Protein AF-0000000079486843 (afdb_homodimer)

Organism: Varroa destructor (NCBI:txid109461)

Radius of gyration: 31.42 Å; Cα contacts (8 Å, |Δi|>4): 1545; chains: 2; bounding box: 77×93×77 Å

Solvent-accessible surface area (backbone atoms only — not comparable to full-atom values): 53222 Å² total; per-residue (Å²): 106,69,65,58,52,50,57,52,43,65,34,75,80,30,48,92,39,67,33,34,54,58,72,65,48,62,61,68,53,46,50,51,24,57,34,11,17,31,58,85,42,41,18,40,39,43,44,15,32,29,19,57,38,19,63,61,47,23,46,29,80,88,42,71,68,31,23,38,29,38,36,35,34,35,60,74,47,73,62,56,50,55,69,52,16,63,67,34,85,68,52,76,49,93,72,57,48,34,36,30,18,39,30,43,48,61,66,46,48,66,67,46,53,31,50,51,51,25,65,75,35,53,90,52,29,47,52,41,67,74,52,72,45,52,66,77,68,81,80,50,70,66,36,52,50,29,51,49,52,51,49,50,50,51,52,48,53,50,50,44,36,67,70,65,41,79,61,63,21,68,33,67,76,64,74,62,53,62,61,60,54,50,51,51,50,52,26,50,55,41,40,50,52,24,46,56,61,66,68,56,53,37,32,60,73,56,37,31,53,55,60,57,56,47,44,58,38,68,76,40,22,67,42,63,40,20,71,62,34,57,37,53,56,38,14,49,51,15,24,55,57,44,61,55,86,72,70,71,45,72,65,49,43,53,52,48,50,51,51,51,48,52,66,55,39,52,60,51,51,52,47,60,48,49,55,64,49,45,55,76,77,43,72,47,74,66,42,51,54,51,42,48,63,49,48,60,38,23,87,80,31,53,69,29,59,82,70,41,48,39,28,78,40,57,73,79,48,19,37,55,63,79,51,19,56,60,21,25,51,51,54,46,44,63,55,50,49,45,48,63,40,68,42,76,55,62,71,61,34,54,50,52,50,49,51,51,26,50,51,34,34,49,48,46,23,48,51,25,43,75,69,56,40,52,43,46,50,63,31,32,86,44,70,68,50,24,45,48,35,36,39,68,59,53,36,30,44,58,60,46,43,32,14,22,43,44,10,22,52,42,26,45,43,73,74,33,82,81,56,48,52,68,59,50,60,73,42,41,67,59,45,48,49,50,18,51,50,30,34,47,45,40,39,48,62,52,41,48,37,42,44,58,77,41,66,50,75,81,52,35,64,60,29,12,50,49,44,29,42,29,52,41,34,29,17,46,15,52,35,43,52,48,51,63,68,67,53,68,61,77,67,79,78,71,74,76,75,23,59,63,51,34,49,47,61,48,53,52,44,43,49,42,50,48,47,49,56,69,72,100,107,68,67,59,51,50,57,53,44,66,33,74,82,30,48,90,38,67,33,33,55,59,72,66,47,62,61,69,51,47,49,50,23,57,35,11,18,32,58,85,40,41,18,40,40,43,45,14,32,30,19,57,37,19,62,61,48,24,47,29,80,89,43,69,67,31,23,38,29,40,35,34,34,36,60,74,47,72,62,57,50,55,69,52,17,62,67,35,84,68,51,76,49,93,71,58,48,33,37,32,20,38,31,43,48,63,66,46,47,66,67,44,54,30,50,51,51,25,65,77,35,53,90,52,29,47,51,42,65,75,52,71,44,51,66,78,68,82,79,52,70,68,36,51,50,32,50,50,53,51,48,50,50,51,52,48,54,51,51,44,35,66,68,65,41,78,59,63,21,68,32,66,77,62,73,64,52,62,61,60,54,49,50,50,52,52,27,50,56,40,41,49,52,25,47,54,61,68,66,54,52,36,32,59,74,56,38,29,54,55,60,56,56,46,45,59,39,68,74,40,22,68,42,63,41,20,71,61,36,58,36,53,56,36,14,49,51,15,24,54,58,44,63,55,87,71,69,70,44,70,65,50,43,54,51,49,50,49,52,50,48,53,65,56,39,53,59,51,52,53,47,60,48,48,55,63,47,45,54,76,78,43,72,46,73,65,43,50,56,51,42,48,62,49,48,60,38,23,87,80,31,52,68,29,59,81,68,42,47,39,26,78,40,57,72,81,48,20,39,57,64,80,53,19,55,61,21,25,51,52,54,46,44,63,56,51,49,44,47,64,38,68,40,77,56,62,70,62,34,54,52,52,50,49,52,51,24,50,51,32,34,48,47,46,23,47,50,25,42,76,68,57,40,52,44,45,50,64,31,31,86,43,70,68,49,24,46,48,34,36,40,67,59,53,35,30,45,57,59,46,42,30,13,21,42,45,10,22,52,42,26,45,43,75,73,32,84,80,56,48,53,68,58,51,62,74,42,41,68,59,46,49,50,50,18,51,49,31,35,46,43,40,39,48,61,54,41,49,38,43,43,59,77,40,64,49,76,81,53,37,63,59,28,11,50,49,44,29,41,30,53,41,34,30,16,44,15,53,34,42,53,49,52,62,67,66,52,68,60,79,66,77,77,68,75,77,76,20,59,64,52,36,47,46,63,49,54,53,44,45,48,43,50,47,47,50,55,68,73,99

Foldseek 3Di:
DVVLLVLLCPQPVNDPFPQSVVSPPDVVLNVLQVQQKFDQDPCLLQQQQETQGHQCSQQHDPRPQKKKWKKWWAWPDPVVSCVRNVVPPQVPCVPRTRIIIGIGGNRQDQVSVQSSVCVVQVVTTRMDIDDMGHNDDDADPLLVVLVVVVVVVVVVVVVCCVVVPVPPPPPPCPVPPPLLVVLVVVLVVLVVLLVVLVLDDCSHVVCSNVNLVLLLDLVCLSRLVSLLSLLSVLLSLQLVLLQDDDAQDPVCLVVVLVVLLCVLQVVLVNVLSCLSCVCVVVVDPVCCVSSCQQAVQCVPAVVCRSVLNQLQDQRSNHHPNVSLSSSLSSVLCNVLNNLSRNVDDPVVSLVVLVVLLVVLLVVLLVVCLVVVQFLGLLLDSDPVSSRVCCRPLRSHNSNSSLLSSLSNVLSNVLPDPVDDLVVCVVCVVVLLVQLVVLQSCLSSVSSCSNSVVDDCNVPVNVSSNSSSVSSNSNSSSSSSVVSSSSSPSPDDPVPPDPPPPVVVVVVVVVCVVVVVVVVD/DVVLLVLLCPQPVNDPFVQSVVSPPDVVLNVLQVQQKFDQDPCLLQQQQETQGHQCSQQHDPRPQKKKWKKWWAWPDPVVSCVRNVVCVQVPCVPRTRIIIGIGGNRQDQVSVQSSVCVVQVVTTRMDIDDMGHNDDDADPLLVVLVVVVVVVVVVVVVCCVVVPVCVPPPPCPVPPPLLVVLVVVLVVLVVLLVVLVLDDCSHVVCSNVNLVLLLDLVCLSRLVSLLSLLSVLLSLQLVLLQDDDAQDPVCLVVVLVVLLCVLQVVLVNVVSCLSCVCVVVVGPVCCVSSCQQAVQCVPCVVCRSVLNQLQDQRSNHHPNVSLSSSLSSVLCNVLNNLSRNVDDPVVSLVVLVVLLVVLLVVLLVVCLVVVQFLGLLLDSDPVSSRVCCRPLRSHNSNSSLLSSLSNVLSNVLPDPVDDLVVCVVCVVVLLVQLVVLQSCLSSVSSCSNSVVDDCNVPVNVSSNSSSVSNNSNSSSSSSVVSSSSSPSPDPPVPDDPPPPVVVVVVVVVCVVVVVVVVD

Structure (mmCIF, N/CA/C/O backbone):
data_AF-0000000079486843-model_v1
#
loop_
_entity.id
_entity.type
_entity.pdbx_description
1 polymer 'Nose resistant-to-fluoxetine protein N-terminal domain-containing protein'
#
loop_
_atom_site.group_PDB
_atom_site.id
_atom_site.type_symbol
_atom_site.label_atom_id
_atom_site.label_alt_id
_atom_site.label_comp_id
_atom_site.label_asym_id
_atom_site.label_entity_id
_atom_site.label_seq_id
_atom_site.pdbx_PDB_ins_code
_atom_site.Cartn_x
_atom_site.Cartn_y
_atom_site.Cartn_z
_atom_site.occupancy
_atom_site.B_iso_or_equiv
_atom_site.auth_seq_id
_atom_site.auth_comp_id
_atom_site.auth_asym_id
_atom_site.auth_atom_id
_atom_site.pdbx_PDB_model_num
ATOM 1 N N . MET A 1 1 ? 6.613 -31.875 -23.078 1 78.44 1 MET A N 1
ATOM 2 C CA . MET A 1 1 ? 6.145 -30.828 -23.984 1 78.44 1 MET A CA 1
ATOM 3 C C . MET A 1 1 ? 5.715 -31.422 -25.328 1 78.44 1 MET A C 1
ATOM 5 O O . MET A 1 1 ? 4.629 -31.125 -25.812 1 78.44 1 MET A O 1
ATOM 9 N N . ASP A 1 2 ? 6.453 -32.312 -25.812 1 79.31 2 ASP A N 1
ATOM 10 C CA . ASP A 1 2 ? 6.156 -32.875 -27.125 1 79.31 2 ASP A CA 1
ATOM 11 C C . ASP A 1 2 ? 4.852 -33.688 -27.094 1 79.31 2 ASP A C 1
ATOM 13 O O . ASP A 1 2 ? 4.055 -33.594 -28.031 1 79.31 2 ASP A O 1
ATOM 17 N N . LEU A 1 3 ? 4.684 -34.281 -25.984 1 81.06 3 LEU A N 1
ATOM 18 C CA . LEU A 1 3 ? 3.455 -35.062 -25.859 1 81.06 3 LEU A CA 1
ATOM 19 C C . LEU A 1 3 ? 2.238 -34.156 -25.781 1 81.06 3 LEU A C 1
ATOM 21 O O . LEU A 1 3 ? 1.199 -34.438 -26.375 1 81.06 3 LEU A O 1
ATOM 25 N N . MET A 1 4 ? 2.422 -33.125 -25.094 1 84.44 4 MET A N 1
ATOM 26 C CA . MET A 1 4 ? 1.318 -32.156 -24.969 1 84.44 4 MET A CA 1
ATOM 27 C C . MET A 1 4 ? 1.021 -31.5 -26.312 1 84.44 4 MET A C 1
ATOM 29 O O . MET A 1 4 ? -0.142 -31.344 -26.688 1 84.44 4 MET A O 1
ATOM 33 N N . LEU A 1 5 ? 2.064 -31.156 -27.031 1 88.12 5 LEU A N 1
ATOM 34 C CA . LEU A 1 5 ? 1.895 -30.5 -28.328 1 88.12 5 LEU A CA 1
ATOM 35 C C . LEU A 1 5 ? 1.229 -31.438 -29.328 1 88.12 5 LEU A C 1
ATOM 37 O O . LEU A 1 5 ? 0.383 -31.016 -30.125 1 88.12 5 LEU A O 1
ATOM 41 N N . GLN A 1 6 ? 1.618 -32.719 -29.203 1 85.88 6 GLN A N 1
ATOM 42 C CA . GLN A 1 6 ? 1.009 -33.688 -30.094 1 85.88 6 GLN A CA 1
ATOM 43 C C . GLN A 1 6 ? -0.482 -33.844 -29.812 1 85.88 6 GLN A C 1
ATOM 45 O O . GLN A 1 6 ? -1.289 -33.969 -30.734 1 85.88 6 GLN A O 1
ATOM 50 N N . SER A 1 7 ? -0.785 -33.781 -28.562 1 87 7 SER A N 1
ATOM 51 C CA . SER A 1 7 ? -2.188 -33.906 -28.188 1 87 7 SER A CA 1
ATOM 52 C C . SER A 1 7 ? -2.99 -32.688 -28.656 1 87 7 SER A C 1
ATOM 54 O O . SER A 1 7 ? -4.141 -32.844 -29.062 1 87 7 SER A O 1
ATOM 56 N N . ILE A 1 8 ? -2.393 -31.578 -28.688 1 89.81 8 ILE A N 1
ATOM 57 C CA . ILE A 1 8 ? -3.061 -30.344 -29.078 1 89.81 8 ILE A CA 1
ATOM 58 C C . ILE A 1 8 ? -3.254 -30.328 -30.594 1 89.81 8 ILE A C 1
ATOM 60 O O . ILE A 1 8 ? -4.348 -30.031 -31.078 1 89.81 8 ILE A O 1
ATOM 64 N N . VAL A 1 9 ? -2.229 -30.688 -31.328 1 88.75 9 VAL A N 1
ATOM 65 C CA . VAL A 1 9 ? -2.254 -30.625 -32.781 1 88.75 9 VAL A CA 1
ATOM 66 C C . VAL A 1 9 ? -3.178 -31.719 -33.344 1 88.75 9 VAL A C 1
ATOM 68 O O . VAL A 1 9 ? -3.75 -31.562 -34.406 1 88.75 9 VAL A O 1
ATOM 71 N N . SER A 1 10 ? -3.404 -32.75 -32.562 1 87.5 10 SER A N 1
ATOM 72 C CA . SER A 1 10 ? -4.246 -33.875 -33 1 87.5 10 SER A CA 1
ATOM 73 C C . SER A 1 10 ? -5.727 -33.531 -32.812 1 87.5 10 SER A C 1
ATOM 75 O O . SER A 1 10 ? -6.59 -34.281 -33.312 1 87.5 10 SER A O 1
ATOM 77 N N . ASN A 1 11 ? -6.004 -32.5 -32.156 1 91.19 11 ASN A N 1
ATOM 78 C CA . ASN A 1 11 ? -7.395 -32.094 -32.031 1 91.19 11 ASN A CA 1
ATOM 79 C C . ASN A 1 11 ? -7.992 -31.766 -33.406 1 91.19 11 ASN A C 1
ATOM 81 O O . ASN A 1 11 ? -7.391 -31.031 -34.188 1 91.19 11 ASN A O 1
ATOM 85 N N . PRO A 1 12 ? -9.133 -32.188 -33.719 1 90.62 12 PRO A N 1
ATOM 86 C CA . PRO A 1 12 ? -9.742 -32.031 -35.062 1 90.62 12 PRO A CA 1
ATOM 87 C C . PRO A 1 12 ? -9.977 -30.562 -35.406 1 90.62 12 PRO A C 1
ATOM 89 O O . PRO A 1 12 ? -9.953 -30.203 -36.594 1 90.62 12 PRO A O 1
ATOM 92 N N . THR A 1 13 ? -10.203 -29.719 -34.438 1 91.56 13 THR A N 1
ATOM 93 C CA . THR A 1 13 ? -10.484 -28.312 -34.719 1 91.56 13 THR A CA 1
ATOM 94 C C . THR A 1 13 ? -9.211 -27.578 -35.094 1 91.56 13 THR A C 1
ATOM 96 O O . THR A 1 13 ? -9.273 -26.5 -35.688 1 91.56 13 THR A O 1
ATOM 99 N N . ILE A 1 14 ? -8.078 -28.094 -34.75 1 92.31 14 ILE A N 1
ATOM 100 C CA . ILE A 1 14 ? -6.801 -27.438 -35 1 92.31 14 ILE A CA 1
ATOM 101 C C . ILE A 1 14 ? -6.125 -28.047 -36.219 1 92.31 14 ILE A C 1
ATOM 103 O O . ILE A 1 14 ? -5.414 -27.375 -36.969 1 92.31 14 ILE A O 1
ATOM 107 N N . GLN A 1 15 ? -6.438 -29.297 -36.5 1 90.12 15 GLN A N 1
ATOM 108 C CA . GLN A 1 15 ? -5.77 -30.016 -37.594 1 90.12 15 GLN A CA 1
ATOM 109 C C . GLN A 1 15 ? -5.984 -29.328 -38.938 1 90.12 15 GLN A C 1
ATOM 111 O O . GLN A 1 15 ? -7.117 -29 -39.281 1 90.12 15 GLN A O 1
ATOM 116 N N . GLY A 1 16 ? -4.922 -29.094 -39.625 1 88.06 16 GLY A N 1
ATOM 117 C CA . GLY A 1 16 ? -4.996 -28.547 -40.969 1 88.06 16 GLY A CA 1
ATOM 118 C C . GLY A 1 16 ? -5.141 -27.031 -41 1 88.06 16 GLY A C 1
ATOM 119 O O . GLY A 1 16 ? -5.297 -26.438 -42.062 1 88.06 16 GLY A O 1
ATOM 120 N N . THR A 1 17 ? -5.18 -26.422 -39.875 1 92.19 17 THR A N 1
ATOM 121 C CA . THR A 1 17 ? -5.367 -24.984 -39.844 1 92.19 17 THR A CA 1
ATOM 122 C C . THR A 1 17 ? -4.027 -24.266 -39.656 1 92.19 17 THR A C 1
ATOM 124 O O . THR A 1 17 ? -2.984 -24.906 -39.531 1 92.19 17 THR A O 1
ATOM 127 N N . SER A 1 18 ? -4.062 -22.969 -39.781 1 93 18 SER A N 1
ATOM 128 C CA . SER A 1 18 ? -2.865 -22.156 -39.594 1 93 18 SER A CA 1
ATOM 129 C C . SER A 1 18 ? -2.344 -22.25 -38.156 1 93 18 SER A C 1
ATOM 131 O O . SER A 1 18 ? -1.143 -22.109 -37.906 1 93 18 SER A O 1
ATOM 133 N N . CYS A 1 19 ? -3.23 -22.562 -37.281 1 93.69 19 CYS A N 1
ATOM 134 C CA . CYS A 1 19 ? -2.834 -22.734 -35.875 1 93.69 19 CYS A CA 1
ATOM 135 C C . CYS A 1 19 ? -1.904 -23.938 -35.75 1 93.69 19 CYS A C 1
ATOM 137 O O . CYS A 1 19 ? -0.881 -23.859 -35.062 1 93.69 19 CYS A O 1
ATOM 139 N N . ALA A 1 20 ? -2.195 -25.016 -36.438 1 92.44 20 ALA A N 1
ATOM 140 C CA . ALA A 1 20 ? -1.364 -26.219 -36.406 1 92.44 20 ALA A CA 1
ATOM 141 C C . ALA A 1 20 ? 0.026 -25.938 -36.969 1 92.44 20 ALA A C 1
ATOM 143 O O . ALA A 1 20 ? 1.026 -26.422 -36.438 1 92.44 20 ALA A O 1
ATOM 144 N N . ARG A 1 21 ? 0.089 -25.141 -38.031 1 91.5 21 ARG A N 1
ATOM 145 C CA . ARG A 1 21 ? 1.363 -24.812 -38.656 1 91.5 21 ARG A CA 1
ATOM 146 C C . ARG A 1 21 ? 2.221 -23.953 -37.719 1 91.5 21 ARG A C 1
ATOM 148 O O . ARG A 1 21 ? 3.434 -24.156 -37.625 1 91.5 21 ARG A O 1
ATOM 155 N N . SER A 1 22 ? 1.57 -23.078 -37 1 91.62 22 SER A N 1
ATOM 156 C CA . SER A 1 22 ? 2.295 -22.203 -36.062 1 91.62 22 SER A CA 1
ATOM 157 C C . SER A 1 22 ? 2.795 -22.969 -34.844 1 91.62 22 SER A C 1
ATOM 159 O O . SER A 1 22 ? 3.879 -22.688 -34.344 1 91.62 22 SER A O 1
ATOM 161 N N . LEU A 1 23 ? 2.053 -23.922 -34.438 1 91.38 23 LEU A N 1
ATOM 162 C CA . LEU A 1 23 ? 2.42 -24.719 -33.281 1 91.38 23 LEU A CA 1
ATOM 163 C C . LEU A 1 23 ? 3.561 -25.688 -33.594 1 91.38 23 LEU A C 1
ATOM 165 O O . LEU A 1 23 ? 4.285 -26.125 -32.719 1 91.38 23 LEU A O 1
ATOM 169 N N . SER A 1 24 ? 3.693 -25.969 -34.938 1 85.94 24 SER A N 1
ATOM 170 C CA . SER A 1 24 ? 4.754 -26.875 -35.344 1 85.94 24 SER A CA 1
ATOM 171 C C . SER A 1 24 ? 5.98 -26.094 -35.812 1 85.94 24 SER A C 1
ATOM 173 O O . SER A 1 24 ? 7 -26.703 -36.188 1 85.94 24 SER A O 1
ATOM 175 N N . GLY A 1 25 ? 5.93 -24.828 -35.719 1 83.25 25 GLY A N 1
ATOM 176 C CA . GLY A 1 25 ? 7.016 -23.984 -36.219 1 83.25 25 GLY A CA 1
ATOM 177 C C . GLY A 1 25 ? 8.156 -23.859 -35.219 1 83.25 25 GLY A C 1
ATOM 178 O O . GLY A 1 25 ? 8.672 -24.859 -34.719 1 83.25 25 GLY A O 1
ATOM 179 N N . ASN A 1 26 ? 8.469 -22.719 -34.75 1 85.19 26 ASN A N 1
ATOM 180 C CA . ASN A 1 26 ? 9.586 -22.391 -33.875 1 85.19 26 ASN A CA 1
ATOM 181 C C . ASN A 1 26 ? 9.398 -23.031 -32.5 1 85.19 26 ASN A C 1
ATOM 183 O O . ASN A 1 26 ? 8.672 -22.5 -31.656 1 85.19 26 ASN A O 1
ATOM 187 N N . ARG A 1 27 ? 10.141 -24.031 -32.188 1 84.38 27 ARG A N 1
ATOM 188 C CA . ARG A 1 27 ? 9.992 -24.828 -30.984 1 84.38 27 ARG A CA 1
ATOM 189 C C . ARG A 1 27 ? 10.297 -24 -29.734 1 84.38 27 ARG A C 1
ATOM 191 O O . ARG A 1 27 ? 9.641 -24.172 -28.703 1 84.38 27 ARG A O 1
ATOM 198 N N . ASN A 1 28 ? 11.234 -23.141 -29.828 1 83.06 28 ASN A N 1
ATOM 199 C CA . ASN A 1 28 ? 11.586 -22.328 -28.688 1 83.06 28 ASN A CA 1
ATOM 200 C C . ASN A 1 28 ? 10.477 -21.328 -28.344 1 83.06 28 ASN A C 1
ATOM 202 O O . ASN A 1 28 ? 10.188 -21.109 -27.156 1 83.06 28 ASN A O 1
ATOM 206 N N . ASN A 1 29 ? 9.891 -20.828 -29.344 1 87.62 29 ASN A N 1
ATOM 207 C CA . ASN A 1 29 ? 8.797 -19.891 -29.125 1 87.62 29 ASN A CA 1
ATOM 208 C C . ASN A 1 29 ? 7.574 -20.578 -28.531 1 87.62 29 ASN A C 1
ATOM 210 O O . ASN A 1 29 ? 6.941 -20.031 -27.625 1 87.62 29 ASN A O 1
ATOM 214 N N . ILE A 1 30 ? 7.336 -21.766 -28.953 1 89.44 30 ILE A N 1
ATOM 215 C CA . ILE A 1 30 ? 6.184 -22.516 -28.469 1 89.44 30 ILE A CA 1
ATOM 216 C C . ILE A 1 30 ? 6.43 -22.969 -27.031 1 89.44 30 ILE A C 1
ATOM 218 O O . ILE A 1 30 ? 5.508 -22.984 -26.219 1 89.44 30 ILE A O 1
ATOM 222 N N . PHE A 1 31 ? 7.621 -23.328 -26.781 1 87.06 31 PHE A N 1
ATOM 223 C CA . PHE A 1 31 ? 7.965 -23.688 -25.406 1 87.06 31 PHE A CA 1
ATOM 224 C C . PHE A 1 31 ? 7.699 -22.531 -24.453 1 87.06 31 PHE A C 1
ATOM 226 O O . PHE A 1 31 ? 7.133 -22.719 -23.375 1 87.06 31 PHE A O 1
ATOM 233 N N . ARG A 1 32 ? 8.109 -21.359 -24.891 1 87.62 32 ARG A N 1
ATOM 234 C CA . ARG A 1 32 ? 7.91 -20.172 -24.047 1 87.62 32 ARG A CA 1
ATOM 235 C C . ARG A 1 32 ? 6.43 -19.859 -23.891 1 87.62 32 ARG A C 1
ATOM 237 O O . ARG A 1 32 ? 6.004 -19.375 -22.828 1 87.62 32 ARG A O 1
ATOM 244 N N . MET A 1 33 ? 5.699 -20.109 -24.938 1 91.5 33 MET A N 1
ATOM 245 C CA . MET A 1 33 ? 4.262 -19.891 -24.844 1 91.5 33 MET A CA 1
ATOM 246 C C . MET A 1 33 ? 3.625 -20.875 -23.859 1 91.5 33 MET A C 1
ATOM 248 O O . MET A 1 33 ? 2.768 -20.5 -23.062 1 91.5 33 MET A O 1
ATOM 252 N N . MET A 1 34 ? 4.109 -22.078 -23.922 1 90.5 34 MET A N 1
ATOM 253 C CA . MET A 1 34 ? 3.602 -23.094 -22.984 1 90.5 34 MET A CA 1
ATOM 254 C C . MET A 1 34 ? 4.035 -22.781 -21.562 1 90.5 34 MET A C 1
ATOM 256 O O . MET A 1 34 ? 3.268 -22.984 -20.609 1 90.5 34 MET A O 1
ATOM 260 N N . ASP A 1 35 ? 5.211 -22.297 -21.469 1 89.25 35 ASP A N 1
ATOM 261 C CA . ASP A 1 35 ? 5.727 -21.906 -20.172 1 89.25 35 ASP A CA 1
ATOM 262 C C . ASP A 1 35 ? 4.945 -20.719 -19.594 1 89.25 35 ASP A C 1
ATOM 264 O O . ASP A 1 35 ? 4.734 -20.641 -18.391 1 89.25 35 ASP A O 1
ATOM 268 N N . ALA A 1 36 ? 4.512 -19.875 -20.453 1 92 36 ALA A N 1
ATOM 269 C CA . ALA A 1 36 ? 3.789 -18.672 -20.031 1 92 36 ALA A CA 1
ATOM 270 C C . ALA A 1 36 ? 2.34 -19 -19.672 1 92 36 ALA A C 1
ATOM 272 O O . ALA A 1 36 ? 1.67 -18.219 -19 1 92 36 ALA A O 1
ATOM 273 N N . SER A 1 37 ? 1.865 -20.109 -20.172 1 93.75 37 SER A N 1
ATOM 274 C CA . SER A 1 37 ? 0.472 -20.469 -19.953 1 93.75 37 SER A CA 1
ATOM 275 C C . SER A 1 37 ? 0.259 -20.953 -18.516 1 93.75 37 SER A C 1
ATOM 277 O O . SER A 1 37 ? 1.18 -21.5 -17.891 1 93.75 37 SER A O 1
ATOM 279 N N . GLY A 1 38 ? -0.936 -20.672 -18.047 1 92.81 38 GLY A N 1
ATOM 280 C CA . GLY A 1 38 ? -1.295 -21.109 -16.703 1 92.81 38 GLY A CA 1
ATOM 281 C C . GLY A 1 38 ? -1.45 -22.609 -16.594 1 92.81 38 GLY A C 1
ATOM 282 O O . GLY A 1 38 ? -1.673 -23.297 -17.594 1 92.81 38 GLY A O 1
ATOM 283 N N . LYS A 1 39 ? -1.268 -23.062 -15.398 1 89.38 39 LYS A N 1
ATOM 284 C CA . LYS A 1 39 ? -1.466 -24.469 -15.023 1 89.38 39 LYS A CA 1
ATOM 285 C C . LYS A 1 39 ? -2.588 -24.609 -14 1 89.38 39 LYS A C 1
ATOM 287 O O . LYS A 1 39 ? -3.387 -23.688 -13.812 1 89.38 39 LYS A O 1
ATOM 292 N N . PHE A 1 40 ? -2.723 -25.844 -13.57 1 85.88 40 PHE A N 1
ATOM 293 C CA . PHE A 1 40 ? -3.709 -26.031 -12.516 1 85.88 40 PHE A CA 1
ATOM 294 C C . PHE A 1 40 ? -3.236 -25.391 -11.219 1 85.88 40 PHE A C 1
ATOM 296 O O . PHE A 1 40 ? -2.1 -25.609 -10.789 1 85.88 40 PHE A O 1
ATOM 303 N N . PRO A 1 41 ? -4.051 -24.562 -10.672 1 88.56 41 PRO A N 1
ATOM 304 C CA . PRO A 1 41 ? -3.6 -23.797 -9.5 1 88.56 41 PRO A CA 1
ATOM 305 C C . PRO A 1 41 ? -3.367 -24.688 -8.281 1 88.56 41 PRO A C 1
ATOM 307 O O . PRO A 1 41 ? -4.008 -25.734 -8.141 1 88.56 41 PRO A O 1
ATOM 310 N N . SER A 1 42 ? -2.406 -24.25 -7.473 1 89.5 42 SER A N 1
ATOM 311 C CA . SER A 1 42 ? -2.207 -24.891 -6.176 1 89.5 42 SER A CA 1
ATOM 312 C C . SER A 1 42 ? -3.225 -24.406 -5.152 1 89.5 42 SER A C 1
ATOM 314 O O . SER A 1 42 ? -3.586 -23.219 -5.148 1 89.5 42 SER A O 1
ATOM 316 N N . GLY A 1 43 ? -3.672 -25.25 -4.352 1 87.19 43 GLY A N 1
ATOM 317 C CA . GLY A 1 43 ? -4.656 -24.891 -3.342 1 87.19 43 GLY A CA 1
ATOM 318 C C . GLY A 1 43 ? -6.07 -24.812 -3.889 1 87.19 43 GLY A C 1
ATOM 319 O O . GLY A 1 43 ? -6.871 -24 -3.436 1 87.19 43 GLY A O 1
ATOM 320 N N . PHE A 1 44 ? -6.27 -25.594 -4.898 1 83 44 PHE A N 1
ATOM 321 C CA . PHE A 1 44 ? -7.586 -25.641 -5.523 1 83 44 PHE A CA 1
ATOM 322 C C . PHE A 1 44 ? -8.648 -26.094 -4.52 1 83 44 PHE A C 1
ATOM 324 O O . PHE A 1 44 ? -9.742 -25.531 -4.477 1 83 44 PHE A O 1
ATOM 331 N N . ALA A 1 45 ? -8.297 -26.953 -3.676 1 81.56 45 ALA A N 1
ATOM 332 C CA . ALA A 1 45 ? -9.227 -27.5 -2.691 1 81.56 45 ALA A CA 1
ATOM 333 C C . ALA A 1 45 ? -9.562 -26.469 -1.621 1 81.56 45 ALA A C 1
ATOM 335 O O . ALA A 1 45 ? -10.539 -26.625 -0.886 1 81.56 45 ALA A O 1
ATOM 336 N N . SER A 1 46 ? -8.727 -25.469 -1.557 1 81.19 46 SER A N 1
ATOM 337 C CA . SER A 1 46 ? -8.977 -24.438 -0.565 1 81.19 46 SER A CA 1
ATOM 338 C C . SER A 1 46 ? -9.664 -23.219 -1.195 1 81.19 46 SER A C 1
ATOM 340 O O . SER A 1 46 ? -9.922 -22.234 -0.518 1 81.19 46 SER A O 1
ATOM 342 N N . GLY A 1 47 ? -9.922 -23.281 -2.5 1 80.38 47 GLY A N 1
ATOM 343 C CA . GLY A 1 47 ? -10.688 -22.219 -3.127 1 80.38 47 GLY A CA 1
ATOM 344 C C . GLY A 1 47 ? -9.875 -21.375 -4.086 1 80.38 47 GLY A C 1
ATOM 345 O O . GLY A 1 47 ? -10.359 -20.375 -4.605 1 80.38 47 GLY A O 1
ATOM 346 N N . ASN A 1 48 ? -8.594 -21.703 -4.273 1 85.44 48 ASN A N 1
ATOM 347 C CA . ASN A 1 48 ? -7.824 -21.031 -5.312 1 85.44 48 ASN A CA 1
ATOM 348 C C . ASN A 1 48 ? -8.273 -21.453 -6.707 1 85.44 48 ASN A C 1
ATOM 350 O O . ASN A 1 48 ? -8.109 -22.625 -7.086 1 85.44 48 ASN A O 1
ATOM 354 N N . LEU A 1 49 ? -8.797 -20.5 -7.438 1 85.88 49 LEU A N 1
ATOM 355 C CA . LEU A 1 49 ? -9.461 -20.906 -8.672 1 85.88 49 LEU A CA 1
ATOM 356 C C . LEU A 1 49 ? -8.836 -20.219 -9.875 1 85.88 49 LEU A C 1
ATOM 358 O O . LEU A 1 49 ? -9.469 -20.109 -10.93 1 85.88 49 LEU A O 1
ATOM 362 N N . ALA A 1 50 ? -7.625 -19.812 -9.711 1 89 50 ALA A N 1
ATOM 363 C CA . ALA A 1 50 ? -7.066 -19.125 -10.867 1 89 50 ALA A CA 1
ATOM 364 C C . ALA A 1 50 ? -5.562 -19.375 -10.984 1 89 50 ALA A C 1
ATOM 366 O O . ALA A 1 50 ? -4.859 -19.438 -9.977 1 89 50 ALA A O 1
ATOM 367 N N . ASP A 1 51 ? -5.109 -19.625 -12.07 1 91.56 51 ASP A N 1
ATOM 368 C CA . ASP A 1 51 ? -3.715 -19.562 -12.492 1 91.56 51 ASP A CA 1
ATOM 369 C C . ASP A 1 51 ? -3.572 -18.812 -13.812 1 91.56 51 ASP A C 1
ATOM 371 O O . ASP A 1 51 ? -3.746 -19.391 -14.891 1 91.56 51 ASP A O 1
ATOM 375 N N . LEU A 1 52 ? -3.182 -17.625 -13.727 1 90.88 52 LEU A N 1
ATOM 376 C CA . LEU A 1 52 ? -3.203 -16.734 -14.883 1 90.88 52 LEU A CA 1
ATOM 377 C C . LEU A 1 52 ? -1.908 -16.859 -15.68 1 90.88 52 LEU A C 1
ATOM 379 O O . LEU A 1 52 ? -1.739 -16.172 -16.703 1 90.88 52 LEU A O 1
ATOM 383 N N . GLY A 1 53 ? -1.054 -17.719 -15.258 1 91.81 53 GLY A N 1
ATOM 384 C CA . GLY A 1 53 ? 0.207 -17.828 -15.977 1 91.81 53 GLY A CA 1
ATOM 385 C C . GLY A 1 53 ? 1.023 -16.562 -15.938 1 91.81 53 GLY A C 1
ATOM 386 O O . GLY A 1 53 ? 0.984 -15.812 -14.961 1 91.81 53 GLY A O 1
ATOM 387 N N . SER A 1 54 ? 1.882 -16.438 -16.938 1 90.31 54 SER A N 1
ATOM 388 C CA . SER A 1 54 ? 2.709 -15.242 -17.016 1 90.31 54 SER A CA 1
ATOM 389 C C . SER A 1 54 ? 2.262 -14.344 -18.156 1 90.31 54 SER A C 1
ATOM 391 O O . SER A 1 54 ? 2.695 -14.516 -19.297 1 90.31 54 SER A O 1
ATOM 393 N N . PHE A 1 55 ? 1.423 -13.359 -17.938 1 89.25 55 PHE A N 1
ATOM 394 C CA . PHE A 1 55 ? 0.869 -12.414 -18.906 1 89.25 55 PHE A CA 1
ATOM 395 C C . PHE A 1 55 ? 1.979 -11.617 -19.578 1 89.25 55 PHE A C 1
ATOM 397 O O . PHE A 1 55 ? 1.966 -11.43 -20.797 1 89.25 55 PHE A O 1
ATOM 404 N N . ASP A 1 56 ? 2.932 -11.219 -18.781 1 85.19 56 ASP A N 1
ATOM 405 C CA . ASP A 1 56 ? 4.012 -10.375 -19.297 1 85.19 56 ASP A CA 1
ATOM 406 C C . ASP A 1 56 ? 4.938 -11.172 -20.219 1 85.19 56 ASP A C 1
ATOM 408 O O . ASP A 1 56 ? 5.465 -10.625 -21.188 1 85.19 56 ASP A O 1
ATOM 412 N N . GLN A 1 57 ? 5.113 -12.398 -19.891 1 87.19 57 GLN A N 1
ATOM 413 C CA . GLN A 1 57 ? 5.93 -13.242 -20.766 1 87.19 57 GLN A CA 1
ATOM 414 C C . GLN A 1 57 ? 5.23 -13.508 -22.094 1 87.19 57 GLN A C 1
ATOM 416 O O . GLN A 1 57 ? 5.883 -13.57 -23.141 1 87.19 57 GLN A O 1
ATOM 421 N N . CYS A 1 58 ? 3.986 -13.633 -22 1 91.19 58 CYS A N 1
ATOM 422 C CA . CYS A 1 58 ? 3.223 -13.945 -23.203 1 91.19 58 CYS A CA 1
ATOM 423 C C . CYS A 1 58 ? 3.209 -12.773 -24.172 1 91.19 58 CYS A C 1
ATOM 425 O O . CYS A 1 58 ? 3.301 -12.961 -25.391 1 91.19 58 CYS A O 1
ATOM 427 N N . LEU A 1 59 ? 3.025 -11.617 -23.688 1 88.06 59 LEU A N 1
ATOM 428 C CA . LEU A 1 59 ? 2.834 -10.469 -24.562 1 88.06 59 LEU A CA 1
ATOM 429 C C . LEU A 1 59 ? 4.129 -9.672 -24.703 1 88.06 59 LEU A C 1
ATOM 431 O O . LEU A 1 59 ? 4.254 -8.844 -25.609 1 88.06 59 LEU A O 1
ATOM 435 N N . GLY A 1 60 ? 4.941 -9.984 -23.75 1 77.06 60 GLY A N 1
ATOM 436 C CA . GLY A 1 60 ? 6.199 -9.258 -23.797 1 77.06 60 GLY A CA 1
ATOM 437 C C . GLY A 1 60 ? 7.41 -10.164 -23.891 1 77.06 60 GLY A C 1
ATOM 438 O O . GLY A 1 60 ? 7.277 -11.391 -23.953 1 77.06 60 GLY A O 1
ATOM 439 N N . GLY A 1 61 ? 8.516 -9.688 -24.125 1 69.69 61 GLY A N 1
ATOM 440 C CA . GLY A 1 61 ? 9.766 -10.422 -24.141 1 69.69 61 GLY A CA 1
ATOM 441 C C . GLY A 1 61 ? 10.125 -10.961 -25.516 1 69.69 61 GLY A C 1
ATOM 442 O O . GLY A 1 61 ? 9.953 -10.273 -26.516 1 69.69 61 GLY A O 1
ATOM 443 N N . PRO A 1 62 ? 10.57 -12.203 -25.359 1 72.75 62 PRO A N 1
ATOM 444 C CA . PRO A 1 62 ? 11.086 -12.758 -26.625 1 72.75 62 PRO A CA 1
ATOM 445 C C . PRO A 1 62 ? 10 -13.461 -27.438 1 72.75 62 PRO A C 1
ATOM 447 O O . PRO A 1 62 ? 10.242 -13.844 -28.594 1 72.75 62 PRO A O 1
ATOM 450 N N . ILE A 1 63 ? 8.82 -13.594 -26.797 1 83.25 63 ILE A N 1
ATOM 451 C CA . ILE A 1 63 ? 7.754 -14.281 -27.531 1 83.25 63 ILE A CA 1
ATOM 452 C C . ILE A 1 63 ? 7.199 -13.367 -28.609 1 83.25 63 ILE A C 1
ATOM 454 O O . ILE A 1 63 ? 6.996 -12.172 -28.391 1 83.25 63 ILE A O 1
ATOM 458 N N . HIS A 1 64 ? 7.125 -13.953 -29.734 1 85.12 64 HIS A N 1
ATOM 459 C CA . HIS A 1 64 ? 6.582 -13.164 -30.844 1 85.12 64 HIS A CA 1
ATOM 460 C C . HIS A 1 64 ? 5.258 -13.742 -31.344 1 85.12 64 HIS A C 1
ATOM 462 O O . HIS A 1 64 ? 5.051 -14.961 -31.281 1 85.12 64 HIS A O 1
ATOM 468 N N . ASP A 1 65 ? 4.375 -12.969 -31.781 1 88.5 65 ASP A N 1
ATOM 469 C CA . ASP A 1 65 ? 3.117 -13.328 -32.438 1 88.5 65 ASP A CA 1
ATOM 470 C C . ASP A 1 65 ? 2.234 -14.164 -31.516 1 88.5 65 ASP A C 1
ATOM 472 O O . ASP A 1 65 ? 1.74 -15.219 -31.906 1 88.5 65 ASP A O 1
ATOM 476 N N . SER A 1 66 ? 2.189 -13.734 -30.281 1 92.5 66 SER A N 1
ATOM 477 C CA . SER A 1 66 ? 1.368 -14.445 -29.312 1 92.5 66 SER A CA 1
ATOM 478 C C . SER A 1 66 ? 0.238 -13.562 -28.797 1 92.5 66 SER A C 1
ATOM 480 O O . SER A 1 66 ? 0.28 -12.344 -28.938 1 92.5 66 SER A O 1
ATOM 482 N N . HIS A 1 67 ? -0.787 -14.164 -28.406 1 92.38 67 HIS A N 1
ATOM 483 C CA . HIS A 1 67 ? -1.844 -13.477 -27.672 1 92.38 67 HIS A CA 1
ATOM 484 C C . HIS A 1 67 ? -2.191 -14.203 -26.375 1 92.38 67 HIS A C 1
ATOM 486 O O . HIS A 1 67 ? -1.95 -15.406 -26.266 1 92.38 67 HIS A O 1
ATOM 492 N N . TYR A 1 68 ? -2.559 -13.469 -25.438 1 93.06 68 TYR A N 1
ATOM 493 C CA . TYR A 1 68 ? -2.943 -13.984 -24.125 1 93.06 68 TYR A CA 1
ATOM 494 C C . TYR A 1 68 ? -4.461 -14.062 -24 1 93.06 68 TYR A C 1
ATOM 496 O O . TYR A 1 68 ? -5.152 -13.047 -24.141 1 93.06 68 TYR A O 1
ATOM 504 N N . CYS A 1 69 ? -4.984 -15.258 -23.75 1 93.56 69 CYS A N 1
ATOM 505 C CA . CYS A 1 69 ? -6.422 -15.461 -23.594 1 93.56 69 CYS A CA 1
ATOM 506 C C . CYS A 1 69 ? -6.762 -15.984 -22.203 1 93.56 69 CYS A C 1
ATOM 508 O O . CYS A 1 69 ? -6.012 -16.781 -21.641 1 93.56 69 CYS A O 1
ATOM 510 N N . THR A 1 70 ? -7.844 -15.477 -21.688 1 91.88 70 THR A N 1
ATOM 511 C CA . THR A 1 70 ? -8.328 -15.977 -20.406 1 91.88 70 THR A CA 1
ATOM 512 C C . THR A 1 70 ? -9.398 -17.047 -20.609 1 91.88 70 THR A C 1
ATOM 514 O O . THR A 1 70 ? -10.461 -16.766 -21.156 1 91.88 70 THR A O 1
ATOM 517 N N . MET A 1 71 ? -9.078 -18.234 -20.203 1 93.19 71 MET A N 1
ATOM 518 C CA . MET A 1 71 ? -9.977 -19.375 -20.312 1 93.19 71 MET A CA 1
ATOM 519 C C . MET A 1 71 ? -10.797 -19.547 -19.031 1 93.19 71 MET A C 1
ATOM 521 O O . MET A 1 71 ? -10.25 -19.5 -17.938 1 93.19 71 MET A O 1
ATOM 525 N N . LEU A 1 72 ? -12.094 -19.672 -19.203 1 90.69 72 LEU A N 1
ATOM 526 C CA . LEU A 1 72 ? -13 -19.938 -18.094 1 90.69 72 LEU A CA 1
ATOM 527 C C . LEU A 1 72 ? -13.484 -21.375 -18.094 1 90.69 72 LEU A C 1
ATOM 529 O O . LEU A 1 72 ? -14.039 -21.844 -19.094 1 90.69 72 LEU A O 1
ATOM 533 N N . LEU A 1 73 ? -13.203 -22.078 -17.062 1 90.12 73 LEU A N 1
ATOM 534 C CA . LEU A 1 73 ? -13.688 -23.438 -16.891 1 90.12 73 LEU A CA 1
ATOM 535 C C . LEU A 1 73 ? -14.789 -23.516 -15.844 1 90.12 73 LEU A C 1
ATOM 537 O O . LEU A 1 73 ? -14.523 -23.391 -14.648 1 90.12 73 LEU A O 1
ATOM 541 N N . THR A 1 74 ? -15.953 -23.703 -16.297 1 87.12 74 THR A N 1
ATOM 542 C CA . THR A 1 74 ? -17.109 -23.812 -15.406 1 87.12 74 THR A CA 1
ATOM 543 C C . THR A 1 74 ? -17.406 -25.266 -15.07 1 87.12 74 THR A C 1
ATOM 545 O O . THR A 1 74 ? -17.531 -26.094 -15.969 1 87.12 74 THR A O 1
ATOM 548 N N . PRO A 1 75 ? -17.531 -25.594 -13.828 1 82.25 75 PRO A N 1
ATOM 549 C CA . PRO A 1 75 ? -17.812 -26.984 -13.461 1 82.25 75 PRO A CA 1
ATOM 550 C C . PRO A 1 75 ? -19.188 -27.453 -13.945 1 82.25 75 PRO A C 1
ATOM 552 O O . PRO A 1 75 ? -20.156 -26.688 -13.883 1 82.25 75 PRO A O 1
ATOM 555 N N . LYS A 1 76 ? -19.188 -28.688 -14.539 1 80.81 76 LYS A N 1
ATOM 556 C CA . LYS A 1 76 ? -20.438 -29.266 -15.031 1 80.81 76 LYS A CA 1
ATOM 557 C C . LYS A 1 76 ? -21.391 -29.609 -13.875 1 80.81 76 LYS A C 1
ATOM 559 O O . LYS A 1 76 ? -22.594 -29.406 -13.977 1 80.81 76 LYS A O 1
ATOM 564 N N . ASN A 1 77 ? -20.688 -30.172 -12.812 1 73.69 77 ASN A N 1
ATOM 565 C CA . ASN A 1 77 ? -21.469 -30.531 -11.633 1 73.69 77 ASN A CA 1
ATOM 566 C C . ASN A 1 77 ? -20.984 -29.781 -10.391 1 73.69 77 ASN A C 1
ATOM 568 O O . ASN A 1 77 ? -19.797 -29.766 -10.086 1 73.69 77 ASN A O 1
ATOM 572 N N . GLN A 1 78 ? -21.906 -29.078 -9.805 1 65.44 78 GLN A N 1
ATOM 573 C CA . GLN A 1 78 ? -21.594 -28.281 -8.625 1 65.44 78 GLN A CA 1
ATOM 574 C C . GLN A 1 78 ? -21.062 -29.156 -7.488 1 65.44 78 GLN A C 1
ATOM 576 O O . GLN A 1 78 ? -20.297 -28.703 -6.648 1 65.44 78 GLN A O 1
ATOM 581 N N . SER A 1 79 ? -21.438 -30.391 -7.559 1 63.75 79 SER A N 1
ATOM 582 C CA . SER A 1 79 ? -21.047 -31.281 -6.48 1 63.75 79 SER A CA 1
ATOM 583 C C . SER A 1 79 ? -19.562 -31.609 -6.543 1 63.75 79 SER A C 1
ATOM 585 O O . SER A 1 79 ? -18.953 -31.953 -5.527 1 63.75 79 SER A O 1
ATOM 587 N N . LEU A 1 80 ? -19.047 -31.5 -7.699 1 62.38 80 LEU A N 1
ATOM 588 C CA . LEU A 1 80 ? -17.625 -31.812 -7.871 1 62.38 80 LEU A CA 1
ATOM 589 C C . LEU A 1 80 ? -16.766 -30.891 -7.031 1 62.38 80 LEU A C 1
ATOM 591 O O . LEU A 1 80 ? -15.828 -31.328 -6.359 1 62.38 80 LEU A O 1
ATOM 595 N N . ILE A 1 81 ? -17.125 -29.641 -7.117 1 61.22 81 ILE A N 1
ATOM 596 C CA . ILE A 1 81 ? -16.297 -28.672 -6.422 1 61.22 81 ILE A CA 1
ATOM 597 C C . ILE A 1 81 ? -16.516 -28.781 -4.914 1 61.22 81 ILE A C 1
ATOM 599 O O . ILE A 1 81 ? -15.586 -28.609 -4.125 1 61.22 81 ILE A O 1
ATOM 603 N N . ARG A 1 82 ? -17.719 -29.094 -4.535 1 60.69 82 ARG A N 1
ATOM 604 C CA . ARG A 1 82 ? -18.016 -29.266 -3.117 1 60.69 82 ARG A CA 1
ATOM 605 C C . ARG A 1 82 ? -17.188 -30.375 -2.5 1 60.69 82 ARG A C 1
ATOM 607 O O . ARG A 1 82 ? -16.781 -30.281 -1.339 1 60.69 82 ARG A O 1
ATOM 614 N N . ASN A 1 83 ? -16.953 -31.359 -3.309 1 59.12 83 ASN A N 1
ATOM 615 C CA . ASN A 1 83 ? -16.188 -32.5 -2.797 1 59.12 83 ASN A CA 1
ATOM 616 C C . ASN A 1 83 ? -14.688 -32.188 -2.744 1 59.12 83 ASN A C 1
ATOM 618 O O . ASN A 1 83 ? -13.969 -32.719 -1.897 1 59.12 83 ASN A O 1
ATOM 622 N N . ILE A 1 84 ? -14.375 -31.453 -3.723 1 58.94 84 ILE A N 1
ATOM 623 C CA . ILE A 1 84 ? -12.945 -31.172 -3.793 1 58.94 84 ILE A CA 1
ATOM 624 C C . ILE A 1 84 ? -12.602 -30 -2.867 1 58.94 84 ILE A C 1
ATOM 626 O O . ILE A 1 84 ? -11.586 -30.031 -2.172 1 58.94 84 ILE A O 1
ATOM 630 N N . ALA A 1 85 ? -13.453 -28.969 -2.92 1 56.34 85 ALA A N 1
ATOM 631 C CA . ALA A 1 85 ? -13.133 -27.75 -2.197 1 56.34 85 ALA A CA 1
ATOM 632 C C . ALA A 1 85 ? -13.742 -27.766 -0.796 1 56.34 85 ALA A C 1
ATOM 634 O O . ALA A 1 85 ? -14.961 -27.797 -0.641 1 56.34 85 ALA A O 1
ATOM 635 N N . THR A 1 86 ? -13.141 -28.438 0.088 1 51.16 86 THR A N 1
ATOM 636 C CA . THR A 1 86 ? -13.664 -28.609 1.438 1 51.16 86 THR A CA 1
ATOM 637 C C . THR A 1 86 ? -13.938 -27.266 2.098 1 51.16 86 THR A C 1
ATOM 639 O O . THR A 1 86 ? -14.742 -27.172 3.021 1 51.16 86 THR A O 1
ATOM 642 N N . TYR A 1 87 ? -13.047 -26.391 2.021 1 48.94 87 TYR A N 1
ATOM 643 C CA . TYR A 1 87 ? -13.234 -25.219 2.873 1 48.94 87 TYR A CA 1
ATOM 644 C C . TYR A 1 87 ? -14.367 -24.344 2.354 1 48.94 87 TYR A C 1
ATOM 646 O O . TYR A 1 87 ? -14.461 -23.172 2.695 1 48.94 87 TYR A O 1
ATOM 654 N N . THR A 1 88 ? -15.203 -24.938 1.399 1 47.22 88 THR A N 1
ATOM 655 C CA . THR A 1 88 ? -16.203 -24.375 0.499 1 47.22 88 THR A CA 1
ATOM 656 C C . THR A 1 88 ? -17.312 -23.688 1.287 1 47.22 88 THR A C 1
ATOM 658 O O . THR A 1 88 ? -18.172 -23.016 0.707 1 47.22 88 THR A O 1
ATOM 661 N N . HIS A 1 89 ? -17.516 -24.188 2.463 1 46.66 89 HIS A N 1
ATOM 662 C CA . HIS A 1 89 ? -18.812 -23.656 2.855 1 46.66 89 HIS A CA 1
ATOM 663 C C . HIS A 1 89 ? -18.859 -22.141 2.705 1 46.66 89 HIS A C 1
ATOM 665 O O . HIS A 1 89 ? -19.938 -21.547 2.662 1 46.66 89 HIS A O 1
ATOM 671 N N . GLN A 1 90 ? -17.719 -21.625 2.754 1 49.38 90 GLN A N 1
ATOM 672 C CA . GLN A 1 90 ? -17.875 -20.188 2.822 1 49.38 90 GLN A CA 1
ATOM 673 C C . GLN A 1 90 ? -17.609 -19.531 1.464 1 49.38 90 GLN A C 1
ATOM 675 O O . GLN A 1 90 ? -17.906 -18.344 1.27 1 49.38 90 GLN A O 1
ATOM 680 N N . VAL A 1 91 ? -16.969 -20.266 0.548 1 48.06 91 VAL A N 1
ATOM 681 C CA . VAL A 1 91 ? -16.781 -19.672 -0.77 1 48.06 91 VAL A CA 1
ATOM 682 C C . VAL A 1 91 ? -18.047 -19.875 -1.613 1 48.06 91 VAL A C 1
ATOM 684 O O . VAL A 1 91 ? -18.484 -21.016 -1.81 1 48.06 91 VAL A O 1
ATOM 687 N N . ASP A 1 92 ? -18.922 -19.047 -1.611 1 47.59 92 ASP A N 1
ATOM 688 C CA . ASP A 1 92 ? -20.062 -19.188 -2.52 1 47.59 92 ASP A CA 1
ATOM 689 C C . ASP A 1 92 ? -19.594 -19.562 -3.924 1 47.59 92 ASP A C 1
ATOM 691 O O . ASP A 1 92 ? -19.234 -18.688 -4.723 1 47.59 92 ASP A O 1
ATOM 695 N N . PHE A 1 93 ? -19.297 -20.812 -4.09 1 46.03 93 PHE A N 1
ATOM 696 C CA . PHE A 1 93 ? -18.859 -21.375 -5.355 1 46.03 93 PHE A CA 1
ATOM 697 C C . PHE A 1 93 ? -19.938 -21.25 -6.418 1 46.03 93 PHE A C 1
ATOM 699 O O . PHE A 1 93 ? -19.719 -21.578 -7.582 1 46.03 93 PHE A O 1
ATOM 706 N N . ASN A 1 94 ? -21.109 -21.125 -6.062 1 48.53 94 ASN A N 1
ATOM 707 C CA . ASN A 1 94 ? -22.094 -21.094 -7.141 1 48.53 94 ASN A CA 1
ATOM 708 C C . ASN A 1 94 ? -21.594 -20.266 -8.32 1 48.53 94 ASN A C 1
ATOM 710 O O . ASN A 1 94 ? -22.062 -20.453 -9.445 1 48.53 94 ASN A O 1
ATOM 714 N N . VAL A 1 95 ? -20.562 -19.516 -8.086 1 54.53 95 VAL A N 1
ATOM 715 C CA . VAL A 1 95 ? -20.156 -18.688 -9.211 1 54.53 95 VAL A CA 1
ATOM 716 C C . VAL A 1 95 ? -18.641 -18.828 -9.445 1 54.53 95 VAL A C 1
ATOM 718 O O . VAL A 1 95 ? -18.062 -18.078 -10.219 1 54.53 95 VAL A O 1
ATOM 721 N N . ALA A 1 96 ? -18.172 -20.062 -9.016 1 64.12 96 ALA A N 1
ATOM 722 C CA . ALA A 1 96 ? -16.719 -20.047 -9.023 1 64.12 96 ALA A CA 1
ATOM 723 C C . ALA A 1 96 ? -16.172 -20.672 -10.305 1 64.12 96 ALA A C 1
ATOM 725 O O . ALA A 1 96 ? -16.562 -21.781 -10.688 1 64.12 96 ALA A O 1
ATOM 726 N N . GLN A 1 97 ? -15.758 -19.984 -11.227 1 79.56 97 GLN A N 1
ATOM 727 C CA . GLN A 1 97 ? -15.078 -20.375 -12.453 1 79.56 97 GLN A CA 1
ATOM 728 C C . GLN A 1 97 ? -13.562 -20.406 -12.258 1 79.56 97 GLN A C 1
ATOM 730 O O . GLN A 1 97 ? -13.016 -19.609 -11.492 1 79.56 97 GLN A O 1
ATOM 735 N N . LEU A 1 98 ? -13.125 -21.562 -12.789 1 86.31 98 LEU A N 1
ATOM 736 C CA . LEU A 1 98 ? -11.672 -21.641 -12.812 1 86.31 98 LEU A CA 1
ATOM 737 C C . LEU A 1 98 ? -11.094 -20.797 -13.938 1 86.31 98 LEU A C 1
ATOM 739 O O . LEU A 1 98 ? -11.531 -20.906 -15.086 1 86.31 98 LEU A O 1
ATOM 743 N N . LEU A 1 99 ? -10.219 -19.953 -13.617 1 90.31 99 LEU A N 1
ATOM 744 C CA . LEU A 1 99 ? -9.586 -19.062 -14.594 1 90.31 99 LEU A CA 1
ATOM 745 C C . LEU A 1 99 ? -8.18 -19.547 -14.93 1 90.31 99 LEU A C 1
ATOM 747 O O . LEU A 1 99 ? -7.355 -19.75 -14.039 1 90.31 99 LEU A O 1
ATOM 751 N N . ILE A 1 100 ? -7.945 -19.734 -16.172 1 93.25 100 ILE A N 1
ATOM 752 C CA . ILE A 1 100 ? -6.625 -20.156 -16.625 1 93.25 100 ILE A CA 1
ATOM 753 C C . ILE A 1 100 ? -6.141 -19.219 -17.734 1 93.25 100 ILE A C 1
ATOM 755 O O . ILE A 1 100 ? -6.875 -18.953 -18.688 1 93.25 100 ILE A O 1
ATOM 759 N N . GLY A 1 101 ? -4.949 -18.688 -17.547 1 94.25 101 GLY A N 1
ATOM 760 C CA . GLY A 1 101 ? -4.34 -17.906 -18.609 1 94.25 101 GLY A CA 1
ATOM 761 C C . GLY A 1 101 ? -3.678 -18.766 -19.672 1 94.25 101 GLY A C 1
ATOM 762 O O . GLY A 1 101 ? -2.938 -19.688 -19.359 1 94.25 101 GLY A O 1
ATOM 763 N N . VAL A 1 102 ? -3.975 -18.453 -20.969 1 95.38 102 VAL A N 1
ATOM 764 C CA . VAL A 1 102 ? -3.441 -19.25 -22.078 1 95.38 102 VAL A CA 1
ATOM 765 C C . VAL A 1 102 ? -2.672 -18.344 -23.031 1 95.38 102 VAL A C 1
ATOM 767 O O . VAL A 1 102 ? -3.191 -17.312 -23.484 1 95.38 102 VAL A O 1
ATOM 770 N N . CYS A 1 103 ? -1.472 -18.719 -23.234 1 95.12 103 CYS A N 1
ATOM 771 C CA . CYS A 1 103 ? -0.647 -18.047 -24.219 1 95.12 103 CYS A CA 1
ATOM 772 C C . CYS A 1 103 ? -0.532 -18.875 -25.5 1 95.12 103 CYS A C 1
ATOM 774 O O . CYS A 1 103 ? -0.032 -20 -25.453 1 95.12 103 CYS A O 1
ATOM 776 N N . ALA A 1 104 ? -1.053 -18.375 -26.609 1 94.62 104 ALA A N 1
ATOM 777 C CA . ALA A 1 104 ? -1.064 -19.109 -27.875 1 94.62 104 ALA A CA 1
ATOM 778 C C . ALA A 1 104 ? -0.719 -18.172 -29.047 1 94.62 104 ALA A C 1
ATOM 780 O O . ALA A 1 104 ? -0.727 -16.953 -28.891 1 94.62 104 ALA A O 1
ATOM 781 N N . PRO A 1 105 ? -0.341 -18.812 -30.141 1 93.56 105 PRO A N 1
ATOM 782 C CA . PRO A 1 105 ? -0.087 -18 -31.328 1 93.56 105 PRO A CA 1
ATOM 783 C C . PRO A 1 105 ? -1.32 -17.234 -31.781 1 93.56 105 PRO A C 1
ATOM 785 O O . PRO A 1 105 ? -2.449 -17.688 -31.609 1 93.56 105 PRO A O 1
ATOM 788 N N . THR A 1 106 ? -1.053 -16.094 -32.344 1 92.44 106 THR A N 1
ATOM 789 C CA . THR A 1 106 ? -2.135 -15.227 -32.781 1 92.44 106 THR A CA 1
ATOM 790 C C . THR A 1 106 ? -2.994 -15.922 -33.844 1 92.44 106 THR A C 1
ATOM 792 O O . THR A 1 106 ? -4.168 -15.586 -34 1 92.44 106 THR A O 1
ATOM 795 N N . GLU A 1 107 ? -2.455 -16.922 -34.531 1 93.31 107 GLU A N 1
ATOM 796 C CA . GLU A 1 107 ? -3.178 -17.656 -35.562 1 93.31 107 GLU A CA 1
ATOM 797 C C . GLU A 1 107 ? -4.223 -18.578 -34.969 1 93.31 107 GLU A C 1
ATOM 799 O O . GLU A 1 107 ? -5.129 -19.047 -35.656 1 93.31 107 GLU A O 1
ATOM 804 N N . CYS A 1 108 ? -4.027 -18.875 -33.75 1 94.38 108 CYS A N 1
ATOM 805 C CA . CYS A 1 108 ? -4.996 -19.734 -33.094 1 94.38 108 CYS A CA 1
ATOM 806 C C . CYS A 1 108 ? -6.199 -18.938 -32.594 1 94.38 108 CYS A C 1
ATOM 808 O O . CYS A 1 108 ? -6.102 -18.172 -31.641 1 94.38 108 CYS A O 1
ATOM 810 N N . GLN A 1 109 ? -7.281 -19.188 -33.125 1 93.19 109 GLN A N 1
ATOM 811 C CA . GLN A 1 109 ? -8.5 -18.469 -32.781 1 93.19 109 GLN A CA 1
ATOM 812 C C . GLN A 1 109 ? -9.055 -18.922 -31.422 1 93.19 109 GLN A C 1
ATOM 814 O O . GLN A 1 109 ? -8.797 -20.047 -31 1 93.19 109 GLN A O 1
ATOM 819 N N . PRO A 1 110 ? -9.82 -18.094 -30.781 1 94.25 110 PRO A N 1
ATOM 820 C CA . PRO A 1 110 ? -10.383 -18.438 -29.469 1 94.25 110 PRO A CA 1
ATOM 821 C C . PRO A 1 110 ? -11.211 -19.719 -29.484 1 94.25 110 PRO A C 1
ATOM 823 O O . PRO A 1 110 ? -11.188 -20.484 -28.516 1 94.25 110 PRO A O 1
ATOM 826 N N . GLU A 1 111 ? -11.867 -19.969 -30.594 1 93.81 111 GLU A N 1
ATOM 827 C CA . GLU A 1 111 ? -12.695 -21.172 -30.672 1 93.81 111 GLU A CA 1
ATOM 828 C C . GLU A 1 111 ? -11.836 -22.438 -30.703 1 93.81 111 GLU A C 1
ATOM 830 O O . GLU A 1 111 ? -12.227 -23.469 -30.156 1 93.81 111 GLU A O 1
ATOM 835 N N . GLN A 1 112 ? -10.758 -22.328 -31.281 1 94.62 112 GLN A N 1
ATOM 836 C CA . GLN A 1 112 ? -9.844 -23.469 -31.328 1 94.62 112 GLN A CA 1
ATOM 837 C C . GLN A 1 112 ? -9.25 -23.75 -29.953 1 94.62 112 GLN A C 1
ATOM 839 O O . GLN A 1 112 ? -9.141 -24.906 -29.547 1 94.62 112 GLN A O 1
ATOM 844 N N . LEU A 1 113 ? -8.922 -22.688 -29.297 1 94.75 113 LEU A N 1
ATOM 845 C CA . LEU A 1 113 ? -8.406 -22.844 -27.938 1 94.75 113 LEU A CA 1
ATOM 846 C C . LEU A 1 113 ? -9.461 -23.422 -27.016 1 94.75 113 LEU A C 1
ATOM 848 O O . LEU A 1 113 ? -9.156 -24.297 -26.203 1 94.75 113 LEU A O 1
ATOM 852 N N . ARG A 1 114 ? -10.641 -22.906 -27.172 1 95.06 114 ARG A N 1
ATOM 853 C CA . ARG A 1 114 ? -11.75 -23.438 -26.391 1 95.06 114 ARG A CA 1
ATOM 854 C C . ARG A 1 114 ? -11.914 -24.938 -26.625 1 95.06 114 ARG A C 1
ATOM 856 O O . ARG A 1 114 ? -12.094 -25.703 -25.672 1 95.06 114 ARG A O 1
ATOM 863 N N . ALA A 1 115 ? -11.805 -25.375 -27.844 1 94.19 115 ALA A N 1
ATOM 864 C CA . ALA A 1 115 ? -11.992 -26.781 -28.188 1 94.19 115 ALA A CA 1
ATOM 865 C C . ALA A 1 115 ? -10.914 -27.656 -27.562 1 94.19 115 ALA A C 1
ATOM 867 O O . ALA A 1 115 ? -11.188 -28.766 -27.109 1 94.19 115 ALA A O 1
ATOM 868 N N . VAL A 1 116 ? -9.734 -27.188 -27.516 1 93.12 116 VAL A N 1
ATOM 869 C CA . VAL A 1 116 ? -8.625 -27.922 -26.938 1 93.12 116 VAL A CA 1
ATOM 870 C C . VAL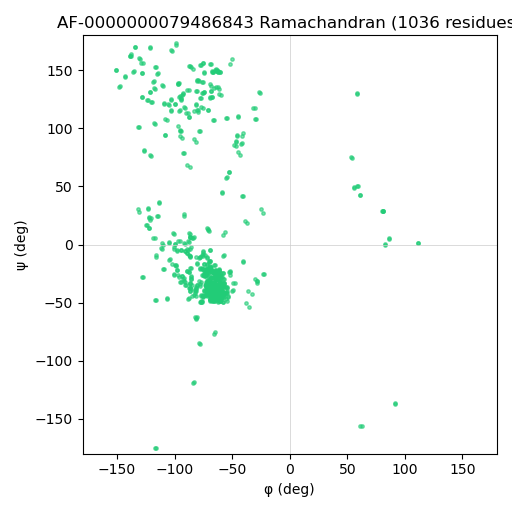 A 1 116 ? -8.867 -28.125 -25.438 1 93.12 116 VAL A C 1
ATOM 872 O O . VAL A 1 116 ? -8.742 -29.25 -24.938 1 93.12 116 VAL A O 1
ATOM 875 N N . TYR A 1 117 ? -9.219 -27.094 -24.75 1 93.56 117 TYR A N 1
ATOM 876 C CA . TYR A 1 117 ? -9.438 -27.172 -23.312 1 93.56 117 TYR A CA 1
ATOM 877 C C . TYR A 1 117 ? -10.711 -27.953 -23 1 93.56 117 TYR A C 1
ATOM 879 O O . TYR A 1 117 ? -10.781 -28.656 -21.984 1 93.56 117 TYR A O 1
ATOM 887 N N . GLN A 1 118 ? -11.672 -27.828 -23.875 1 93.62 118 GLN A N 1
ATOM 888 C CA . GLN A 1 118 ? -12.891 -28.609 -23.672 1 93.62 118 GLN A CA 1
ATOM 889 C C . GLN A 1 118 ? -12.625 -30.094 -23.781 1 93.62 118 GLN A C 1
ATOM 891 O O . GLN A 1 118 ? -13.148 -30.891 -22.984 1 93.62 118 GLN A O 1
ATOM 896 N N . THR A 1 119 ? -11.789 -30.469 -24.688 1 91.12 119 THR A N 1
ATOM 897 C CA . THR A 1 119 ? -11.453 -31.875 -24.859 1 91.12 119 THR A CA 1
ATOM 898 C C . THR A 1 119 ? -10.617 -32.375 -23.672 1 91.12 119 THR A C 1
ATOM 900 O O . THR A 1 119 ? -10.812 -33.5 -23.203 1 91.12 119 THR A O 1
ATOM 903 N N . ALA A 1 120 ? -9.719 -31.578 -23.203 1 87.69 120 ALA A N 1
ATOM 904 C CA . ALA A 1 120 ? -8.82 -31.969 -22.125 1 87.69 120 ALA A CA 1
ATOM 905 C C . ALA A 1 120 ? -9.57 -32.125 -20.797 1 87.69 120 ALA A C 1
ATOM 907 O O . ALA A 1 120 ? -9.25 -32.969 -19.984 1 87.69 120 ALA A O 1
ATOM 908 N N . PHE A 1 121 ? -10.648 -31.281 -20.594 1 86.88 121 PHE A N 1
ATOM 909 C CA . PHE A 1 121 ? -11.336 -31.266 -19.312 1 86.88 121 PHE A CA 1
ATOM 910 C C . PHE A 1 121 ? -12.805 -31.625 -19.469 1 86.88 121 PHE A C 1
ATOM 912 O O . PHE A 1 121 ? -13.633 -31.297 -18.625 1 86.88 121 PHE A O 1
ATOM 919 N N . ASP A 1 122 ? -13.195 -32.281 -20.453 1 86.69 122 ASP A N 1
ATOM 920 C CA . ASP A 1 122 ? -14.578 -32.531 -20.844 1 86.69 122 ASP A CA 1
ATOM 921 C C . ASP A 1 122 ? -15.352 -33.219 -19.734 1 86.69 122 ASP A C 1
ATOM 923 O O . ASP A 1 122 ? -16.547 -33 -19.562 1 86.69 122 ASP A O 1
ATOM 927 N N . ASP A 1 123 ? -14.766 -33.969 -18.938 1 83.81 123 ASP A N 1
ATOM 928 C CA . ASP A 1 123 ? -15.453 -34.75 -17.906 1 83.81 123 ASP A CA 1
ATOM 929 C C . ASP A 1 123 ? -15.875 -33.875 -16.734 1 83.81 123 ASP A C 1
ATOM 931 O O . ASP A 1 123 ? -16.844 -34.156 -16.047 1 83.81 123 ASP A O 1
ATOM 935 N N . TRP A 1 124 ? -15.234 -32.75 -16.609 1 82.19 124 TRP A N 1
ATOM 936 C CA . TRP A 1 124 ? -15.414 -32.062 -15.344 1 82.19 124 TRP A CA 1
ATOM 937 C C . TRP A 1 124 ? -15.828 -30.609 -15.578 1 82.19 124 TRP A C 1
ATOM 939 O O . TRP A 1 124 ? -16.5 -30 -14.742 1 82.19 124 TRP A O 1
ATOM 949 N N . PHE A 1 125 ? -15.391 -30.031 -16.766 1 88 125 PHE A N 1
ATOM 950 C CA . PHE A 1 125 ? -15.57 -28.594 -16.922 1 88 125 PHE A CA 1
ATOM 951 C C . PHE A 1 125 ? -16.109 -28.266 -18.312 1 88 125 PHE A C 1
ATOM 953 O O . PHE A 1 125 ? -15.914 -29.031 -19.25 1 88 125 PHE A O 1
ATOM 960 N N . ASN A 1 126 ? -16.906 -27.156 -18.391 1 90.94 126 ASN A N 1
ATOM 961 C CA . ASN A 1 126 ? -17.219 -26.484 -19.656 1 90.94 126 ASN A CA 1
ATOM 962 C C . ASN A 1 126 ? -16.281 -25.297 -19.906 1 90.94 126 ASN A C 1
ATOM 964 O O . ASN A 1 126 ? -16.141 -24.422 -19.047 1 90.94 126 ASN A O 1
ATOM 968 N N . ALA A 1 127 ? -15.695 -25.328 -21.031 1 94.12 127 ALA A N 1
ATOM 969 C CA . ALA A 1 127 ? -14.688 -24.297 -21.312 1 94.12 127 ALA A CA 1
ATOM 970 C C . ALA A 1 127 ? -15.297 -23.156 -22.125 1 94.12 127 ALA A C 1
ATOM 972 O O . ALA A 1 127 ? -16.125 -23.375 -23 1 94.12 127 ALA A O 1
ATOM 973 N N . SER A 1 128 ? -14.961 -21.922 -21.781 1 93.06 128 SER A N 1
ATOM 974 C CA . SER A 1 128 ? -15.297 -20.719 -22.531 1 93.06 128 SER A CA 1
ATOM 975 C C . SER A 1 128 ? -14.156 -19.703 -22.484 1 93.06 128 SER A C 1
ATOM 977 O O . SER A 1 128 ? -13.352 -19.703 -21.562 1 93.06 128 SER A O 1
ATOM 979 N N . VAL A 1 129 ? -13.961 -18.969 -23.578 1 92.69 129 VAL A N 1
ATOM 980 C CA . VAL A 1 129 ? -12.93 -17.938 -23.656 1 92.69 129 VAL A CA 1
ATOM 981 C C . VAL A 1 129 ? -13.531 -16.578 -23.297 1 92.69 129 VAL A C 1
ATOM 983 O O . VAL A 1 129 ? -14.547 -16.188 -23.891 1 92.69 129 VAL A O 1
ATOM 986 N N . ASP A 1 130 ? -12.984 -15.93 -22.359 1 86.62 130 ASP A N 1
ATOM 987 C CA . ASP A 1 130 ? -13.492 -14.617 -21.969 1 86.62 130 ASP A CA 1
ATOM 988 C C . ASP A 1 130 ? -12.961 -13.523 -22.891 1 86.62 130 ASP A C 1
ATOM 990 O O . ASP A 1 130 ? -13.742 -12.812 -23.531 1 86.62 130 ASP A O 1
ATOM 994 N N . SER A 1 131 ? -11.656 -13.344 -22.875 1 84.12 131 SER A N 1
ATOM 995 C CA . SER A 1 131 ? -11.047 -12.312 -23.703 1 84.12 131 SER A CA 1
ATOM 996 C C . SER A 1 131 ? -9.617 -12.695 -24.094 1 84.12 131 SER A C 1
ATOM 998 O O . SER A 1 131 ? -8.984 -13.508 -23.422 1 84.12 131 SER A O 1
ATOM 1000 N N . CYS A 1 132 ? -9.234 -12.234 -25.219 1 88.62 132 CYS A N 1
ATOM 1001 C CA . CYS A 1 132 ? -7.855 -12.391 -25.688 1 88.62 132 CYS A CA 1
ATOM 1002 C C . CYS A 1 132 ? -7.215 -11.031 -25.953 1 88.62 132 CYS A C 1
ATOM 1004 O O . CYS A 1 132 ? -7.848 -10.141 -26.516 1 88.62 132 CYS A O 1
ATOM 1006 N N . GLN A 1 133 ? -6.09 -10.875 -25.438 1 85 133 GLN A N 1
ATOM 1007 C CA . GLN A 1 133 ? -5.359 -9.625 -25.609 1 85 133 GLN A CA 1
ATOM 1008 C C . GLN A 1 133 ? -4.047 -9.852 -26.359 1 85 133 GLN A C 1
ATOM 1010 O O . GLN A 1 133 ? -3.355 -10.844 -26.125 1 85 133 GLN A O 1
ATOM 1015 N N . SER A 1 134 ? -3.832 -9.031 -27.266 1 85.5 134 SER A N 1
ATOM 1016 C CA . SER A 1 134 ? -2.553 -9.055 -27.969 1 85.5 134 SER A CA 1
ATOM 1017 C C . SER A 1 134 ? -1.632 -7.945 -27.469 1 85.5 134 SER A C 1
ATOM 1019 O O . SER A 1 134 ? -2.027 -7.121 -26.641 1 85.5 134 SER A O 1
ATOM 1021 N N . ALA A 1 135 ? -0.322 -8 -27.812 1 76.88 135 ALA A N 1
ATOM 1022 C CA . ALA A 1 135 ? 0.686 -7.051 -27.344 1 76.88 135 ALA A CA 1
ATOM 1023 C C . ALA A 1 135 ? 0.284 -5.617 -27.688 1 76.88 135 ALA A C 1
ATOM 1025 O O . ALA A 1 135 ? 0.524 -4.695 -26.906 1 76.88 135 ALA A O 1
ATOM 1026 N N . TRP A 1 136 ? -0.328 -5.422 -28.828 1 73.5 136 TRP A N 1
ATOM 1027 C CA . TRP A 1 136 ? -0.709 -4.062 -29.203 1 73.5 136 TRP A CA 1
ATOM 1028 C C . TRP A 1 136 ? -2.223 -3.938 -29.328 1 73.5 136 TRP A C 1
ATOM 1030 O O . TRP A 1 136 ? -2.855 -4.699 -30.062 1 73.5 136 TRP A O 1
ATOM 1040 N N . THR A 1 137 ? -2.805 -3.348 -28.344 1 70.94 137 THR A N 1
ATOM 1041 C CA . THR A 1 137 ? -4.23 -3.064 -28.453 1 70.94 137 THR A CA 1
ATOM 1042 C C . THR A 1 137 ? -4.473 -1.568 -28.625 1 70.94 137 THR A C 1
ATOM 1044 O O . THR A 1 137 ? -3.984 -0.758 -27.844 1 70.94 137 THR A O 1
ATOM 1047 N N . PRO A 1 138 ? -5.109 -1.32 -29.719 1 78.12 138 PRO A N 1
ATOM 1048 C CA . PRO A 1 138 ? -5.398 0.101 -29.938 1 78.12 138 PRO A CA 1
ATOM 1049 C C . PRO A 1 138 ? -6.305 0.687 -28.859 1 78.12 138 PRO A C 1
ATOM 1051 O O . PRO A 1 138 ? -7.113 -0.035 -28.266 1 78.12 138 PRO A O 1
ATOM 1054 N N . LEU A 1 139 ? -6.148 1.931 -28.578 1 80.25 139 LEU A N 1
ATOM 1055 C CA . LEU A 1 139 ? -6.957 2.615 -27.578 1 80.25 139 LEU A CA 1
ATOM 1056 C C . LEU A 1 139 ? -8.398 2.748 -28.047 1 80.25 139 LEU A C 1
ATOM 1058 O O . LEU A 1 139 ? -8.656 3.053 -29.219 1 80.25 139 LEU A O 1
ATOM 1062 N N . HIS A 1 140 ? -9.344 2.439 -27.297 1 79.94 140 HIS A N 1
ATOM 1063 C CA . HIS A 1 140 ? -10.766 2.646 -27.547 1 79.94 140 HIS A CA 1
ATOM 1064 C C . HIS A 1 140 ? -11.094 4.129 -27.672 1 79.94 140 HIS A C 1
ATOM 1066 O O . HIS A 1 140 ? -10.422 4.973 -27.078 1 79.94 140 HIS A O 1
ATOM 1072 N N . PRO A 1 141 ? -12.055 4.477 -28.453 1 82.38 141 PRO A N 1
ATOM 1073 C CA . PRO A 1 141 ? -12.414 5.883 -28.641 1 82.38 141 PRO A CA 1
ATOM 1074 C C . PRO A 1 141 ? -12.695 6.598 -27.312 1 82.38 141 PRO A C 1
ATOM 1076 O O . PRO A 1 141 ? -12.367 7.773 -27.156 1 82.38 141 PRO A O 1
ATOM 1079 N N . THR A 1 142 ? -13.273 5.883 -26.453 1 80.25 142 THR A N 1
ATOM 1080 C CA . THR A 1 142 ? -13.555 6.5 -25.172 1 80.25 142 THR A CA 1
ATOM 1081 C C . THR A 1 142 ? -12.258 6.824 -24.438 1 80.25 142 THR A C 1
ATOM 1083 O O . THR A 1 142 ? -12.156 7.855 -23.766 1 80.25 142 THR A O 1
ATOM 1086 N N . GLN A 1 143 ? -11.305 5.984 -24.609 1 82.44 143 GLN A N 1
ATOM 1087 C CA . GLN A 1 143 ? -10.008 6.219 -23.984 1 82.44 143 GLN A CA 1
ATOM 1088 C C . GLN A 1 143 ? -9.289 7.398 -24.641 1 82.44 143 GLN A C 1
ATOM 1090 O O . GLN A 1 143 ? -8.672 8.211 -23.938 1 82.44 143 GLN A O 1
ATOM 1095 N N . ARG A 1 144 ? -9.461 7.625 -25.891 1 85.38 144 ARG A N 1
ATOM 1096 C CA . ARG A 1 144 ? -8.844 8.727 -26.609 1 85.38 144 ARG A CA 1
ATOM 1097 C C . ARG A 1 144 ? -9.469 10.062 -26.219 1 85.38 144 ARG A C 1
ATOM 1099 O O . ARG A 1 144 ? -8.758 11.055 -26.031 1 85.38 144 ARG A O 1
ATOM 1106 N N . THR A 1 145 ? -10.742 9.961 -26.109 1 85.06 145 THR A N 1
ATOM 1107 C CA . THR A 1 145 ? -11.445 11.18 -25.719 1 85.06 145 THR A CA 1
ATOM 1108 C C . THR A 1 145 ? -11.055 11.602 -24.297 1 85.06 145 THR A C 1
ATOM 1110 O O . THR A 1 145 ? -10.852 12.789 -24.031 1 85.06 145 THR A O 1
ATOM 1113 N N . SER A 1 146 ? -10.984 10.617 -23.469 1 85.31 146 SER A N 1
ATOM 1114 C CA . SER A 1 146 ? -10.594 10.93 -22.094 1 85.31 146 SER A CA 1
ATOM 1115 C C . SER A 1 146 ? -9.18 11.492 -22.031 1 85.31 146 SER A C 1
ATOM 1117 O O . SER A 1 146 ? -8.922 12.453 -21.297 1 85.31 146 SER A O 1
ATOM 1119 N N . LEU A 1 147 ? -8.305 10.969 -22.781 1 86.12 147 LEU A N 1
ATOM 1120 C CA . LEU A 1 147 ? -6.926 11.453 -22.797 1 86.12 147 LEU A CA 1
ATOM 1121 C C . LEU A 1 147 ? -6.855 12.867 -23.359 1 86.12 147 LEU A C 1
ATOM 1123 O O . LEU A 1 147 ? -6.094 13.695 -22.844 1 86.12 147 LEU A O 1
ATOM 1127 N N . LEU A 1 148 ? -7.672 13.141 -24.297 1 85.75 148 LEU A N 1
ATOM 1128 C CA . LEU A 1 148 ? -7.703 14.477 -24.891 1 85.75 148 LEU A CA 1
ATOM 1129 C C . LEU A 1 148 ? -8.25 15.5 -23.906 1 85.75 148 LEU A C 1
ATOM 1131 O O . LEU A 1 148 ? -7.703 16.594 -23.781 1 85.75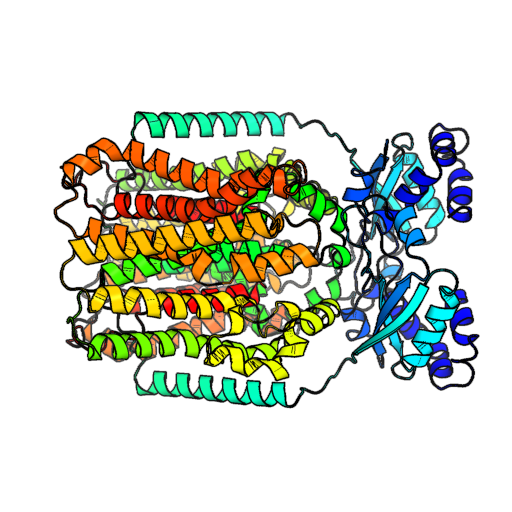 148 LEU A O 1
ATOM 1135 N N . LEU A 1 149 ? -9.266 15.062 -23.25 1 84.69 149 LEU A N 1
ATOM 1136 C CA . LEU A 1 149 ? -9.883 15.984 -22.312 1 84.69 149 LEU A CA 1
ATOM 1137 C C . LEU A 1 149 ? -8.953 16.25 -21.125 1 84.69 149 LEU A C 1
ATOM 1139 O O . LEU A 1 149 ? -8.836 17.391 -20.672 1 84.69 149 LEU A O 1
ATOM 1143 N N . ILE A 1 150 ? -8.289 15.219 -20.656 1 81.38 150 ILE A N 1
ATOM 1144 C CA . ILE A 1 150 ? -7.352 15.391 -19.562 1 81.38 150 ILE A CA 1
ATOM 1145 C C . ILE A 1 150 ? -6.152 16.219 -20.016 1 81.38 150 ILE A C 1
ATOM 1147 O O . ILE A 1 150 ? -5.664 17.078 -19.281 1 81.38 150 ILE A O 1
ATOM 1151 N N . GLY A 1 151 ? -5.727 15.93 -21.172 1 80.94 151 GLY A N 1
ATOM 1152 C CA . GLY A 1 151 ? -4.645 16.719 -21.734 1 80.94 151 GLY A CA 1
ATOM 1153 C C . GLY A 1 151 ? -4.977 18.203 -21.859 1 80.94 151 GLY A C 1
ATOM 1154 O O . GLY A 1 151 ? -4.172 19.047 -21.5 1 80.94 151 GLY A O 1
ATOM 1155 N N . CYS A 1 152 ? -6.152 18.484 -22.266 1 79.44 152 CYS A N 1
ATOM 1156 C CA . CYS A 1 152 ? -6.605 19.875 -22.391 1 79.44 152 CYS A CA 1
ATOM 1157 C C . CYS A 1 152 ? -6.68 20.547 -21.031 1 79.44 152 CYS A C 1
ATOM 1159 O O . CYS A 1 152 ? -6.273 21.703 -20.875 1 79.44 152 CYS A O 1
ATOM 1161 N N . TRP A 1 153 ? -7.133 19.797 -20.094 1 77.12 153 TRP A N 1
ATOM 1162 C CA . TRP A 1 153 ? -7.242 20.328 -18.734 1 77.12 153 TRP A CA 1
ATOM 1163 C C . TRP A 1 153 ? -5.867 20.625 -18.141 1 77.12 153 TRP A C 1
ATOM 1165 O O . TRP A 1 153 ? -5.668 21.641 -17.484 1 77.12 153 TRP A O 1
ATOM 1175 N N . LEU A 1 154 ? -4.934 19.781 -18.406 1 75.56 154 LEU A N 1
ATOM 1176 C CA . LEU A 1 154 ? -3.582 19.969 -17.906 1 75.56 154 LEU A CA 1
ATOM 1177 C C . LEU A 1 154 ? -2.924 21.172 -18.578 1 75.56 154 LEU A C 1
ATOM 1179 O O . LEU A 1 154 ? -2.225 21.953 -17.922 1 75.56 154 LEU A O 1
ATOM 1183 N N . ILE A 1 155 ? -3.189 21.359 -19.781 1 74.75 155 ILE A N 1
ATOM 1184 C CA . ILE A 1 155 ? -2.645 22.484 -20.516 1 74.75 155 ILE A CA 1
ATOM 1185 C C . ILE A 1 155 ? -3.273 23.781 -20.016 1 74.75 155 ILE A C 1
ATOM 1187 O O . ILE A 1 155 ? -2.574 24.781 -19.797 1 74.75 155 ILE A O 1
ATOM 1191 N N . LEU A 1 156 ? -4.516 23.719 -19.703 1 71.88 156 LEU A N 1
ATOM 1192 C CA . LEU A 1 156 ? -5.199 24.891 -19.188 1 71.88 156 LEU A CA 1
ATOM 1193 C C . LEU A 1 156 ? -4.711 25.234 -17.781 1 71.88 156 LEU A C 1
ATOM 1195 O O . LEU A 1 156 ? -4.5 26.406 -17.453 1 71.88 156 LEU A O 1
ATOM 1199 N N . ALA A 1 157 ? -4.594 24.203 -17.016 1 70.19 157 ALA A N 1
ATOM 1200 C CA . ALA A 1 157 ? -4.086 24.438 -15.672 1 70.19 157 ALA A CA 1
ATOM 1201 C C . ALA A 1 157 ? -2.68 25.031 -15.703 1 70.19 157 ALA A C 1
ATOM 1203 O O . ALA A 1 157 ? -2.352 25.906 -14.914 1 70.19 157 ALA A O 1
ATOM 1204 N N . PHE A 1 158 ? -1.873 24.562 -16.594 1 67.25 158 PHE A N 1
ATOM 1205 C CA . PHE A 1 158 ? -0.516 25.078 -16.75 1 67.25 158 PHE A CA 1
ATOM 1206 C C . PHE A 1 158 ? -0.533 26.516 -17.234 1 67.25 158 PHE A C 1
ATOM 1208 O O . PHE A 1 158 ? 0.199 27.359 -16.703 1 67.25 158 PHE A O 1
ATOM 1215 N N . LEU A 1 159 ? -1.332 26.844 -18.172 1 63.25 159 LEU A N 1
ATOM 1216 C CA . LEU A 1 159 ? -1.454 28.203 -18.703 1 63.25 159 LEU A CA 1
ATOM 1217 C C . LEU A 1 159 ? -1.967 29.156 -17.641 1 63.25 159 LEU A C 1
ATOM 1219 O O . LEU A 1 159 ? -1.477 30.281 -17.516 1 63.25 159 LEU A O 1
ATOM 1223 N N . PHE A 1 160 ? -2.822 28.656 -16.859 1 60.69 160 PHE A N 1
ATOM 1224 C CA . PHE A 1 160 ? -3.373 29.484 -15.797 1 60.69 160 PHE A CA 1
ATOM 1225 C C . PHE A 1 160 ? -2.324 29.766 -14.727 1 60.69 160 PHE A C 1
ATOM 1227 O O . PHE A 1 160 ? -2.254 30.875 -14.188 1 60.69 160 PHE A O 1
ATOM 1234 N N . THR A 1 161 ? -1.596 28.734 -14.406 1 60.72 161 THR A N 1
ATOM 1235 C CA . THR A 1 161 ? -0.52 28.906 -13.438 1 60.72 161 THR A CA 1
ATOM 1236 C C . THR A 1 161 ? 0.516 29.906 -13.953 1 60.72 161 THR A C 1
ATOM 1238 O O . THR A 1 161 ? 1.062 30.703 -13.188 1 60.72 161 THR A O 1
ATOM 1241 N N . LEU A 1 162 ? 0.795 29.812 -15.211 1 56.5 162 LEU A N 1
ATOM 1242 C CA . LEU A 1 162 ? 1.745 30.734 -15.82 1 56.5 162 LEU A CA 1
ATOM 1243 C C . LEU A 1 162 ? 1.197 32.156 -15.828 1 56.5 162 LEU A C 1
ATOM 1245 O O . LEU A 1 162 ? 1.938 33.125 -15.586 1 56.5 162 LEU A O 1
ATOM 1249 N N . LEU A 1 163 ? -0.009 32.25 -16.156 1 55.69 163 LEU A N 1
ATOM 1250 C CA . LEU A 1 163 ? -0.612 33.562 -16.312 1 55.69 163 LEU A CA 1
ATOM 1251 C C . LEU A 1 163 ? -0.922 34.188 -14.945 1 55.69 163 LEU A C 1
ATOM 1253 O O . LEU A 1 163 ? -0.723 35.375 -14.742 1 55.69 163 LEU A O 1
ATOM 1257 N N . LEU A 1 164 ? -1.561 33.375 -14.164 1 54.19 164 LEU A N 1
ATOM 1258 C CA . LEU A 1 164 ? -2.021 33.938 -12.898 1 54.19 164 LEU A CA 1
ATOM 1259 C C . LEU A 1 164 ? -0.939 33.844 -11.828 1 54.19 164 LEU A C 1
ATOM 1261 O O . LEU A 1 164 ? -0.987 34.531 -10.82 1 54.19 164 LEU A O 1
ATOM 1265 N N . GLY A 1 165 ? 0.344 33.438 -12.227 1 45.88 165 GLY A N 1
ATOM 1266 C CA . GLY A 1 165 ? 1.372 33.188 -11.227 1 45.88 165 GLY A CA 1
ATOM 1267 C C . GLY A 1 165 ? 0.989 32.125 -10.219 1 45.88 165 GLY A C 1
ATOM 1268 O O . GLY A 1 165 ? -0.191 31.812 -10.062 1 45.88 165 GLY A O 1
ATOM 1269 N N . PHE A 1 166 ? 1.856 31.125 -9.969 1 45.69 166 PHE A N 1
ATOM 1270 C CA . PHE A 1 166 ? 1.608 30.172 -8.898 1 45.69 166 PHE A CA 1
ATOM 1271 C C . PHE A 1 166 ? 1.069 30.859 -7.656 1 45.69 166 PHE A C 1
ATOM 1273 O O . PHE A 1 166 ? 1.842 31.328 -6.816 1 45.69 166 PHE A O 1
ATOM 1280 N N . ARG A 1 167 ? 0.183 31.781 -7.797 1 39.59 167 ARG A N 1
ATOM 1281 C CA . ARG A 1 167 ? -0.313 32.469 -6.609 1 39.59 167 ARG A CA 1
ATOM 1282 C C . ARG A 1 167 ? -0.851 31.484 -5.582 1 39.59 167 ARG A C 1
ATOM 1284 O O . ARG A 1 167 ? -1.995 31.031 -5.688 1 39.59 167 ARG A O 1
ATOM 1291 N N . ILE A 1 168 ? 0.087 30.578 -5.203 1 40.12 168 ILE A N 1
ATOM 1292 C CA . ILE A 1 168 ? -0.303 29.75 -4.07 1 40.12 168 ILE A CA 1
ATOM 1293 C C . ILE A 1 168 ? -0.751 30.641 -2.91 1 40.12 168 ILE A C 1
ATOM 1295 O O . ILE A 1 168 ? 0.063 31.344 -2.307 1 40.12 168 ILE A O 1
ATOM 1299 N N . SER A 1 169 ? -1.725 31.406 -2.988 1 34.16 169 SER A N 1
ATOM 1300 C CA . SER A 1 169 ? -2.172 32.188 -1.847 1 34.16 169 SER A CA 1
ATOM 1301 C C . SER A 1 169 ? -2.211 31.359 -0.573 1 34.16 169 SER A C 1
ATOM 1303 O O . SER A 1 169 ? -2.715 30.234 -0.577 1 34.16 169 SER A O 1
ATOM 1305 N N . ALA A 1 170 ? -1.321 31.688 0.28 1 35.38 170 ALA A N 1
ATOM 1306 C CA . ALA A 1 170 ? -1.367 31.078 1.61 1 35.38 170 ALA A CA 1
ATOM 1307 C C . ALA A 1 170 ? -2.783 31.125 2.18 1 35.38 170 ALA A C 1
ATOM 1309 O O . ALA A 1 170 ? -3.414 32.188 2.225 1 35.38 170 ALA A O 1
ATOM 1310 N N . PRO A 1 171 ? -3.617 30.156 1.944 1 36.5 171 PRO A N 1
ATOM 1311 C CA . PRO A 1 171 ? -4.961 30.25 2.518 1 36.5 171 PRO A CA 1
ATOM 1312 C C . PRO A 1 171 ? -4.973 30.984 3.859 1 36.5 171 PRO A C 1
ATOM 1314 O O . PRO A 1 171 ? -3.996 30.922 4.609 1 36.5 171 PRO A O 1
ATOM 1317 N N . LYS A 1 172 ? -5.621 32.125 4.074 1 38.16 172 LYS A N 1
ATOM 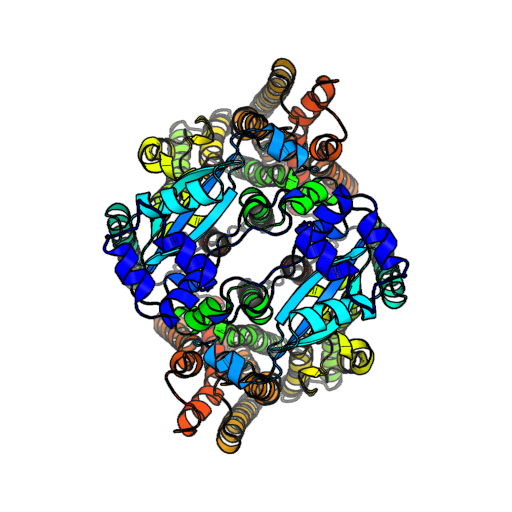1318 C CA . LYS A 1 172 ? -5.82 32.656 5.426 1 38.16 172 LYS A CA 1
ATOM 1319 C C . LYS A 1 172 ? -5.82 31.516 6.449 1 38.16 172 LYS A C 1
ATOM 1321 O O . LYS A 1 172 ? -6.242 30.406 6.145 1 38.16 172 LYS A O 1
ATOM 1326 N N . ALA A 1 173 ? -5.125 31.797 7.293 1 37 173 ALA A N 1
ATOM 1327 C CA . ALA A 1 173 ? -5.02 31 8.516 1 37 173 ALA A CA 1
ATOM 1328 C C . ALA A 1 173 ? -6.387 30.484 8.953 1 37 173 ALA A C 1
ATOM 1330 O O . ALA A 1 173 ? -7.086 31.125 9.734 1 37 173 ALA A O 1
ATOM 1331 N N . ILE A 1 174 ? -7.43 30.422 7.992 1 39.12 174 ILE A N 1
ATOM 1332 C CA . ILE A 1 174 ? -8.492 29.797 8.773 1 39.12 174 ILE A CA 1
ATOM 1333 C C . ILE A 1 174 ? -7.91 28.688 9.633 1 39.12 174 ILE A C 1
ATOM 1335 O O . ILE A 1 174 ? -7.223 27.797 9.133 1 39.12 174 ILE A O 1
ATOM 1339 N N . LYS A 1 175 ? -7.656 28.984 10.695 1 41.5 175 LYS A N 1
ATOM 1340 C CA . LYS A 1 175 ? -7.324 28.031 11.75 1 41.5 175 LYS A CA 1
ATOM 1341 C C . LYS A 1 175 ? -7.926 26.672 11.461 1 41.5 175 LYS A C 1
ATOM 1343 O O . LYS A 1 175 ? -9.07 26.391 11.828 1 41.5 175 LYS A O 1
ATOM 1348 N N . THR A 1 176 ? -8.086 26.312 10.125 1 49.47 176 THR A N 1
ATOM 1349 C CA . THR A 1 176 ? -8.539 24.953 9.867 1 49.47 176 THR A CA 1
ATOM 1350 C C . THR A 1 176 ? -8.062 24.016 10.969 1 49.47 176 THR A C 1
ATOM 1352 O O . THR A 1 176 ? -6.879 24.016 11.328 1 49.47 176 THR A O 1
ATOM 1355 N N . CYS A 1 177 ? -9.203 23.719 11.695 1 60.66 177 CYS A N 1
ATOM 1356 C CA . CYS A 1 177 ? -9.008 22.891 12.883 1 60.66 177 CYS A CA 1
ATOM 1357 C C . CYS A 1 177 ? -8.148 21.672 12.57 1 60.66 177 CYS A C 1
ATOM 1359 O O . CYS A 1 177 ? -8.523 20.844 11.75 1 60.66 177 CYS A O 1
ATOM 1361 N N . LEU A 1 178 ? -6.957 21.828 12.625 1 63.03 178 LEU A N 1
ATOM 1362 C CA . LEU A 1 178 ? -6 20.734 12.547 1 63.03 178 LEU A CA 1
ATOM 1363 C C . LEU A 1 178 ? -6.648 19.422 12.969 1 63.03 178 LEU A C 1
ATOM 1365 O O . LEU A 1 178 ? -6.367 18.359 12.391 1 63.03 178 LEU A O 1
ATOM 1369 N N . THR A 1 179 ? -7.68 19.609 13.797 1 72.19 179 THR A N 1
ATOM 1370 C CA . THR A 1 179 ? -8.336 18.422 14.305 1 72.19 179 THR A CA 1
ATOM 1371 C C . THR A 1 179 ? -9.211 17.781 13.227 1 72.19 179 THR A C 1
ATOM 1373 O O . THR A 1 179 ? -9.164 16.562 13.031 1 72.19 179 THR A O 1
ATOM 1376 N N . LEU A 1 180 ? -9.914 18.625 12.57 1 79.38 180 LEU A N 1
ATOM 1377 C CA . LEU A 1 180 ? -10.812 18.094 11.547 1 79.38 180 LEU A CA 1
ATOM 1378 C C . LEU A 1 180 ? -10.016 17.531 10.375 1 79.38 180 LEU A C 1
ATOM 1380 O O . LEU A 1 180 ? -10.383 16.484 9.82 1 79.38 180 LEU A O 1
ATOM 1384 N N . ALA A 1 181 ? -8.938 18.188 10.109 1 72.94 181 ALA A N 1
ATOM 1385 C CA . ALA A 1 181 ? -8.086 17.703 9.031 1 72.94 181 ALA A CA 1
ATOM 1386 C C . ALA A 1 181 ? -7.461 16.359 9.391 1 72.94 181 ALA A C 1
ATOM 1388 O O . ALA A 1 181 ? -7.355 15.461 8.547 1 72.94 181 ALA A O 1
ATOM 1389 N N . THR A 1 182 ? -7.066 16.25 10.562 1 72.5 182 THR A N 1
ATOM 1390 C CA . THR A 1 182 ? -6.477 15 11.031 1 72.5 182 THR A CA 1
ATOM 1391 C C . THR A 1 182 ? -7.5 13.867 10.992 1 72.5 182 THR A C 1
ATOM 1393 O O . THR A 1 182 ? -7.188 12.75 10.57 1 72.5 182 THR A O 1
ATOM 1396 N N . LEU A 1 183 ? -8.68 14.18 11.367 1 81.12 183 LEU A N 1
ATOM 1397 C CA . LEU A 1 183 ? -9.734 13.18 11.367 1 81.12 183 LEU A CA 1
ATOM 1398 C C . LEU A 1 183 ? -10.039 12.711 9.945 1 81.12 183 LEU A C 1
ATOM 1400 O O . LEU A 1 183 ? -10.188 11.516 9.703 1 81.12 183 LEU A O 1
ATOM 1404 N N . LYS A 1 184 ? -10.055 13.602 9.07 1 81.69 184 LYS A N 1
ATOM 1405 C CA . LYS A 1 184 ? -10.344 13.258 7.68 1 81.69 184 LYS A CA 1
ATOM 1406 C C . LYS A 1 184 ? -9.211 12.422 7.078 1 81.69 184 LYS A C 1
ATOM 1408 O O . LYS A 1 184 ? -9.461 11.516 6.281 1 81.69 184 LYS A O 1
ATOM 1413 N N . THR A 1 185 ? -8.008 12.766 7.484 1 75.5 185 THR A N 1
ATOM 1414 C CA . THR A 1 185 ? -6.867 12.008 6.98 1 75.5 185 THR A CA 1
ATOM 1415 C C . THR A 1 185 ? -6.91 10.57 7.477 1 75.5 185 THR A C 1
ATOM 1417 O O . THR A 1 185 ? -6.719 9.633 6.699 1 75.5 185 THR A O 1
ATOM 1420 N N . ILE A 1 186 ? -7.227 10.414 8.703 1 77.88 186 ILE A N 1
ATOM 1421 C CA . ILE A 1 186 ? -7.32 9.086 9.289 1 77.88 186 ILE A CA 1
ATOM 1422 C C . ILE A 1 186 ? -8.453 8.305 8.625 1 77.88 186 ILE A C 1
ATOM 1424 O O . ILE A 1 186 ? -8.297 7.129 8.289 1 77.88 186 ILE A O 1
ATOM 1428 N N . ALA A 1 187 ? -9.477 9 8.43 1 86.62 187 ALA A N 1
ATOM 1429 C CA . ALA A 1 187 ? -10.625 8.375 7.793 1 86.62 187 ALA A CA 1
ATOM 1430 C C . ALA A 1 187 ? -10.289 7.914 6.375 1 86.62 187 ALA A C 1
ATOM 1432 O O . ALA A 1 187 ? -10.633 6.801 5.977 1 86.62 187 ALA A O 1
ATOM 1433 N N . THR A 1 188 ? -9.578 8.711 5.688 1 83.12 188 THR A N 1
ATOM 1434 C CA . THR A 1 188 ? -9.219 8.391 4.309 1 83.12 188 THR A CA 1
ATOM 1435 C C . THR A 1 188 ? -8.32 7.156 4.258 1 83.12 188 THR A C 1
ATOM 1437 O O . THR A 1 188 ? -8.547 6.246 3.457 1 83.12 188 THR A O 1
ATOM 1440 N N . LEU A 1 189 ? -7.352 7.105 5.094 1 77.75 189 LEU A N 1
ATOM 1441 C CA . LEU A 1 189 ? -6.445 5.965 5.125 1 77.75 189 LEU A CA 1
ATOM 1442 C C . LEU A 1 189 ? -7.184 4.691 5.531 1 77.75 189 LEU A C 1
ATOM 1444 O O . LEU A 1 189 ? -6.91 3.613 5.004 1 77.75 189 LEU A O 1
ATOM 1448 N N . TRP A 1 190 ? -8.094 4.883 6.449 1 86.56 190 TRP A N 1
ATOM 1449 C CA . TRP A 1 190 ? -8.883 3.748 6.918 1 86.56 190 TRP A CA 1
ATOM 1450 C C . TRP A 1 190 ? -9.797 3.229 5.816 1 86.56 190 TRP A C 1
ATOM 1452 O O . TRP A 1 190 ? -9.906 2.02 5.609 1 86.56 190 TRP A O 1
ATOM 1462 N N . VAL A 1 191 ? -10.367 4.102 5.066 1 87.94 191 VAL A N 1
ATOM 1463 C CA . VAL A 1 191 ? -11.234 3.73 3.953 1 87.94 191 VAL A CA 1
ATOM 1464 C C . VAL A 1 191 ? -10.422 3.031 2.869 1 87.94 191 VAL A C 1
ATOM 1466 O O . VAL A 1 191 ? -10.867 2.037 2.291 1 87.94 191 VAL A O 1
ATOM 1469 N N . LEU A 1 192 ? -9.273 3.502 2.689 1 81.44 192 LEU A N 1
ATOM 1470 C CA . LEU A 1 192 ? -8.406 2.885 1.692 1 81.44 192 LEU A CA 1
ATOM 1471 C C . LEU A 1 192 ? -8.055 1.456 2.09 1 81.44 192 LEU A C 1
ATOM 1473 O O . LEU A 1 192 ? -8.047 0.557 1.245 1 81.44 192 LEU A O 1
ATOM 1477 N N . LEU A 1 193 ? -7.82 1.249 3.287 1 82 193 LEU A N 1
ATOM 1478 C CA . LEU A 1 193 ? -7.52 -0.091 3.781 1 82 193 LEU A CA 1
ATOM 1479 C C . LEU A 1 193 ? -8.719 -1.018 3.592 1 82 193 LEU A C 1
ATOM 1481 O O . LEU A 1 193 ? -8.555 -2.164 3.164 1 82 193 LEU A O 1
ATOM 1485 N N . GLY A 1 194 ? -9.836 -0.508 3.922 1 85.25 194 GLY A N 1
ATOM 1486 C CA . GLY A 1 194 ? -11.047 -1.288 3.713 1 85.25 194 GLY A CA 1
ATOM 1487 C C . GLY A 1 194 ? -11.305 -1.619 2.254 1 85.25 194 GLY A C 1
ATOM 1488 O O . GLY A 1 194 ? -11.664 -2.75 1.924 1 85.25 194 GLY A O 1
ATOM 1489 N N . HIS A 1 195 ? -11.016 -0.697 1.391 1 82.56 195 HIS A N 1
ATOM 1490 C CA . HIS A 1 195 ? -11.227 -0.899 -0.038 1 82.56 195 HIS A CA 1
ATOM 1491 C C . HIS A 1 195 ? -10.227 -1.898 -0.609 1 82.56 195 HIS A C 1
ATOM 1493 O O . HIS A 1 195 ? -10.562 -2.688 -1.493 1 82.56 195 HIS A O 1
ATOM 1499 N N . THR A 1 196 ? -9.016 -1.865 -0.129 1 80.12 196 THR A N 1
ATOM 1500 C CA . THR A 1 196 ? -8.023 -2.828 -0.583 1 80.12 196 THR A CA 1
ATOM 1501 C C . THR A 1 196 ? -8.469 -4.254 -0.275 1 80.12 196 THR A C 1
ATOM 1503 O O . THR A 1 196 ? -8.32 -5.152 -1.107 1 80.12 196 THR A O 1
ATOM 1506 N N . TYR A 1 197 ? -9.047 -4.41 0.816 1 79.31 197 TYR A N 1
ATOM 1507 C CA . TYR A 1 197 ? -9.555 -5.723 1.206 1 79.31 197 TYR A CA 1
ATOM 1508 C C . TYR A 1 197 ? -10.773 -6.102 0.375 1 79.31 197 TYR A C 1
ATOM 1510 O O . TYR A 1 197 ? -10.906 -7.254 -0.048 1 79.31 197 TYR A O 1
ATOM 1518 N N . ALA A 1 198 ? -11.555 -5.113 0.1 1 77.69 198 ALA A N 1
ATOM 1519 C CA . ALA A 1 198 ? -12.812 -5.391 -0.59 1 77.69 198 ALA A CA 1
ATOM 1520 C C . ALA A 1 198 ? -12.578 -5.668 -2.072 1 77.69 198 ALA A C 1
ATOM 1522 O O . ALA A 1 198 ? -13.328 -6.422 -2.697 1 77.69 198 ALA A O 1
ATOM 1523 N N . ILE A 1 199 ? -11.531 -5.141 -2.623 1 74.62 199 ILE A N 1
ATOM 1524 C CA . ILE A 1 199 ? -11.32 -5.254 -4.062 1 74.62 199 ILE A CA 1
ATOM 1525 C C . ILE A 1 199 ? -10.539 -6.531 -4.371 1 74.62 199 ILE A C 1
ATOM 1527 O O . ILE A 1 199 ? -10.664 -7.094 -5.461 1 74.62 199 ILE A O 1
ATOM 1531 N N . VAL A 1 200 ? -9.836 -7.02 -3.42 1 75.31 200 VAL A N 1
ATOM 1532 C CA . VAL A 1 200 ? -9.023 -8.211 -3.645 1 75.31 200 VAL A CA 1
ATOM 1533 C C . VAL A 1 200 ? -9.938 -9.414 -3.873 1 75.31 200 VAL A C 1
ATOM 1535 O O . VAL A 1 200 ? -10.938 -9.586 -3.18 1 75.31 200 VAL A O 1
ATOM 1538 N N . GLU A 1 201 ? -9.664 -10.078 -4.984 1 77.44 201 GLU A N 1
ATOM 1539 C CA . GLU A 1 201 ? -10.32 -11.359 -5.258 1 77.44 201 GLU A CA 1
ATOM 1540 C C . GLU A 1 201 ? -9.453 -12.531 -4.801 1 77.44 201 GLU A C 1
ATOM 1542 O O . GLU A 1 201 ? -8.562 -12.969 -5.527 1 77.44 201 GLU A O 1
ATOM 1547 N N . PRO A 1 202 ? -9.789 -13.023 -3.617 1 77.5 202 PRO A N 1
ATOM 1548 C CA . PRO A 1 202 ? -8.891 -14.016 -3.012 1 77.5 202 PRO A CA 1
ATOM 1549 C C . PRO A 1 202 ? -8.758 -15.281 -3.855 1 77.5 202 PRO A C 1
ATOM 1551 O O . PRO A 1 202 ? -7.715 -15.938 -3.83 1 77.5 202 PRO A O 1
ATOM 1554 N N . HIS A 1 203 ? -9.773 -15.602 -4.672 1 79.5 203 HIS A N 1
ATOM 1555 C CA . HIS A 1 203 ? -9.727 -16.812 -5.484 1 79.5 203 HIS A CA 1
ATOM 1556 C C . HIS A 1 203 ? -8.734 -16.672 -6.637 1 79.5 203 HIS A C 1
ATOM 1558 O O . HIS A 1 203 ? -8.258 -17.672 -7.176 1 79.5 203 HIS A O 1
ATOM 1564 N N . ILE A 1 204 ? -8.461 -15.445 -6.977 1 79.62 204 ILE A N 1
ATOM 1565 C CA . ILE A 1 204 ? -7.551 -15.18 -8.086 1 79.62 204 ILE A CA 1
ATOM 1566 C C . ILE A 1 204 ? -6.121 -15.055 -7.566 1 79.62 204 ILE A C 1
ATOM 1568 O O . ILE A 1 204 ? -5.184 -15.57 -8.18 1 79.62 204 ILE A O 1
ATOM 1572 N N . VAL A 1 205 ? -5.992 -14.492 -6.355 1 78.56 205 VAL A N 1
ATOM 1573 C CA . VAL A 1 205 ? -4.648 -14.227 -5.848 1 78.56 205 VAL A CA 1
ATOM 1574 C C . VAL A 1 205 ? -4.156 -15.422 -5.039 1 78.56 205 VAL A C 1
ATOM 1576 O O . VAL A 1 205 ? -2.977 -15.5 -4.684 1 78.56 205 VAL A O 1
ATOM 1579 N N . GLY A 1 206 ? -4.961 -16.375 -4.832 1 79.31 206 GLY A N 1
ATOM 1580 C CA . GLY A 1 206 ? -4.531 -17.594 -4.16 1 79.31 206 GLY A CA 1
ATOM 1581 C C . GLY A 1 206 ? -4.5 -17.453 -2.648 1 79.31 206 GLY A C 1
ATOM 1582 O O . GLY A 1 206 ? -3.613 -18 -1.987 1 79.31 206 GLY A O 1
ATOM 1583 N N . LEU A 1 207 ? -5.312 -16.641 -2.113 1 78.75 207 LEU A N 1
ATOM 1584 C CA . LEU A 1 207 ? -5.371 -16.422 -0.673 1 78.75 207 LEU A CA 1
ATOM 1585 C C . LEU A 1 207 ? -6.777 -16.688 -0.137 1 78.75 207 LEU A C 1
ATOM 1587 O O . LEU A 1 207 ? -7.207 -16.047 0.825 1 78.75 207 LEU A O 1
ATOM 1591 N N . SER A 1 208 ? -7.465 -17.594 -0.754 1 78.94 208 SER A N 1
ATOM 1592 C CA . SER A 1 208 ? -8.867 -17.828 -0.428 1 78.94 208 SER A CA 1
ATOM 1593 C C . SER A 1 208 ? -9.031 -18.266 1.025 1 78.94 208 SER A C 1
ATOM 1595 O O . SER A 1 208 ? -9.836 -17.688 1.761 1 78.94 208 SER A O 1
ATOM 1597 N N . LEU A 1 209 ? -8.242 -19.219 1.469 1 78.94 209 LEU A N 1
ATOM 1598 C CA . LEU A 1 209 ? -8.367 -19.719 2.834 1 78.94 209 LEU A CA 1
ATOM 1599 C C . LEU A 1 209 ? -8 -18.625 3.844 1 78.94 209 LEU A C 1
ATOM 1601 O O . LEU A 1 209 ? -8.711 -18.422 4.832 1 78.94 209 LEU A O 1
ATOM 1605 N N . ARG A 1 210 ? -6.949 -17.969 3.535 1 78.75 210 ARG A N 1
ATOM 1606 C CA . ARG A 1 210 ? -6.504 -16.906 4.441 1 78.75 210 ARG A CA 1
ATOM 1607 C C . ARG A 1 210 ? -7.539 -15.797 4.539 1 78.75 210 ARG A C 1
ATOM 1609 O O . ARG A 1 210 ? -7.773 -15.25 5.621 1 78.75 210 ARG A O 1
ATOM 1616 N N . PHE A 1 211 ? -8.109 -15.484 3.459 1 77.94 211 PHE A N 1
ATOM 1617 C CA . PHE A 1 211 ? -9.109 -14.422 3.4 1 77.94 211 PHE A CA 1
ATOM 1618 C C . PHE A 1 211 ? -10.297 -14.75 4.309 1 77.94 211 PHE A C 1
ATOM 1620 O O . PHE A 1 211 ? -10.836 -13.859 4.965 1 77.94 211 PHE A O 1
ATOM 1627 N N . TYR A 1 212 ? -10.602 -15.984 4.473 1 75.69 212 TYR A N 1
ATOM 1628 C CA . TYR A 1 212 ? -11.727 -16.406 5.297 1 75.69 212 TYR A CA 1
ATOM 1629 C C . TYR A 1 212 ? -11.32 -16.531 6.758 1 75.69 212 TYR A C 1
ATOM 1631 O O . TYR A 1 212 ? -12.07 -16.156 7.656 1 75.69 212 TYR A O 1
ATOM 1639 N N . GLU A 1 213 ? -10.156 -17 6.949 1 80.06 213 GLU A N 1
ATOM 1640 C CA . GLU A 1 213 ? -9.688 -17.203 8.312 1 80.06 213 GLU A CA 1
ATOM 1641 C C . GLU A 1 213 ? -9.406 -15.883 9.016 1 80.06 213 GLU A C 1
ATOM 1643 O O . GLU A 1 213 ? -9.602 -15.766 10.227 1 80.06 213 GLU A O 1
ATOM 1648 N N . MET A 1 214 ? -9.008 -14.984 8.234 1 81.69 214 MET A N 1
ATOM 1649 C CA . MET A 1 214 ? -8.672 -13.695 8.844 1 81.69 214 MET A CA 1
ATOM 1650 C C . MET A 1 214 ? -9.914 -13.031 9.422 1 81.69 214 MET A C 1
ATOM 1652 O O . MET A 1 214 ? -9.828 -12.289 10.406 1 81.69 214 MET A O 1
ATOM 1656 N N . ARG A 1 215 ? -11.055 -13.305 8.852 1 83.06 215 ARG A N 1
ATOM 1657 C CA . ARG A 1 215 ? -12.312 -12.719 9.297 1 83.06 215 ARG A CA 1
ATOM 1658 C C . ARG A 1 215 ? -12.672 -13.18 10.703 1 83.06 215 ARG A C 1
ATOM 1660 O O . ARG A 1 215 ? -13.477 -12.547 11.391 1 83.06 215 ARG A O 1
ATOM 1667 N N . LYS A 1 216 ? -12.086 -14.203 11.156 1 86 216 LYS A N 1
ATOM 1668 C CA . LYS A 1 216 ? -12.383 -14.75 12.469 1 86 216 LYS A CA 1
ATOM 1669 C C . LYS A 1 216 ? -11.664 -13.977 13.57 1 86 216 LYS A C 1
ATOM 1671 O O . LYS A 1 216 ? -12.055 -14.023 14.734 1 86 216 LYS A O 1
ATOM 1676 N N . GLY A 1 217 ? -10.742 -13.281 13.164 1 88.12 217 GLY A N 1
ATOM 1677 C CA . GLY A 1 217 ? -9.977 -12.523 14.141 1 88.12 217 GLY A CA 1
ATOM 1678 C C . GLY A 1 217 ? -10.656 -11.242 14.57 1 88.12 217 GLY A C 1
ATOM 1679 O O . GLY A 1 217 ? -11.25 -10.539 13.742 1 88.12 217 GLY A O 1
ATOM 1680 N N . LEU A 1 218 ? -10.562 -10.898 15.844 1 90.88 218 LEU A N 1
ATOM 1681 C CA . LEU A 1 218 ? -11.195 -9.695 16.391 1 90.88 218 LEU A CA 1
ATOM 1682 C C . LEU A 1 218 ? -10.555 -8.438 15.812 1 90.88 218 LEU A C 1
ATOM 1684 O O . LEU A 1 218 ? -11.258 -7.508 15.414 1 90.88 218 LEU A O 1
ATOM 1688 N N . MET A 1 219 ? -9.258 -8.461 15.711 1 86.12 219 MET A N 1
ATOM 1689 C CA . MET A 1 219 ? -8.547 -7.27 15.25 1 86.12 219 MET A CA 1
ATOM 1690 C C . MET A 1 219 ? -8.82 -7.012 13.773 1 86.12 219 MET A C 1
ATOM 1692 O O . MET A 1 219 ? -8.688 -5.883 13.305 1 86.12 219 MET A O 1
ATOM 1696 N N . PHE A 1 220 ? -9.242 -8.023 13.078 1 89 220 PHE A N 1
ATOM 1697 C CA . PHE A 1 220 ? -9.484 -7.867 11.648 1 89 220 PHE A CA 1
ATOM 1698 C C . PHE A 1 220 ? -10.773 -7.09 11.398 1 89 220 PHE A C 1
ATOM 1700 O O . PHE A 1 220 ? -11.016 -6.621 10.281 1 89 220 PHE A O 1
ATOM 1707 N N . CYS A 1 221 ? -11.453 -6.84 12.453 1 92 221 CYS A N 1
ATOM 1708 C CA . CYS A 1 221 ? -12.656 -6.016 12.336 1 92 221 CYS A CA 1
ATOM 1709 C C . CYS A 1 221 ? -12.297 -4.59 11.93 1 92 221 CYS A C 1
ATOM 1711 O O . CYS A 1 221 ? -13.125 -3.879 11.359 1 92 221 CYS A O 1
ATOM 1713 N N . LEU A 1 222 ? -11.102 -4.203 12.203 1 90.88 222 LEU A N 1
ATOM 1714 C CA . LEU A 1 222 ? -10.633 -2.891 11.781 1 90.88 222 LEU A CA 1
ATOM 1715 C C . LEU A 1 222 ? -10.648 -2.771 10.258 1 90.88 222 LEU A C 1
ATOM 1717 O O . LEU A 1 222 ? -10.789 -1.672 9.719 1 90.88 222 LEU A O 1
ATOM 1721 N N . ILE A 1 223 ? -10.602 -3.936 9.672 1 89.75 223 ILE A N 1
ATOM 1722 C CA . ILE A 1 223 ? -10.594 -3.947 8.211 1 89.75 223 ILE A CA 1
ATOM 1723 C C . ILE A 1 223 ? -11.953 -4.402 7.691 1 89.75 223 ILE A C 1
ATOM 1725 O O . ILE A 1 223 ? -12.547 -3.74 6.84 1 89.75 223 ILE A O 1
ATOM 1729 N N . SER A 1 224 ? -12.438 -5.477 8.281 1 89 224 SER A N 1
ATOM 1730 C CA . SER A 1 224 ? -13.695 -6.039 7.805 1 89 224 SER A CA 1
ATOM 1731 C C . SER A 1 224 ? -14.867 -5.105 8.109 1 89 224 SER A C 1
ATOM 1733 O O . SER A 1 224 ? -15.859 -5.102 7.383 1 89 224 SER A O 1
ATOM 1735 N N . ASN A 1 225 ? -14.766 -4.328 9.133 1 93.06 225 ASN A N 1
ATOM 1736 C CA . ASN A 1 225 ? -15.797 -3.359 9.477 1 93.06 225 ASN A CA 1
ATOM 1737 C C . ASN A 1 225 ? -15.297 -1.927 9.312 1 93.06 225 ASN A C 1
ATOM 1739 O O . ASN A 1 225 ? -15.641 -1.05 10.102 1 93.06 225 ASN A O 1
ATOM 1743 N N . ALA A 1 226 ? -14.492 -1.735 8.32 1 92.44 226 ALA A N 1
ATOM 1744 C CA . ALA A 1 226 ? -13.914 -0.422 8.047 1 92.44 226 ALA A CA 1
ATOM 1745 C C . ALA A 1 226 ? -14.984 0.553 7.555 1 92.44 226 ALA A C 1
ATOM 1747 O O . ALA A 1 226 ? -14.734 1.757 7.457 1 92.44 226 ALA A O 1
ATOM 1748 N N . HIS A 1 227 ? -16.219 0.138 7.344 1 92.94 227 HIS A N 1
ATOM 1749 C CA . HIS A 1 227 ? -17.312 0.979 6.871 1 92.94 227 HIS A CA 1
ATOM 1750 C C . HIS A 1 227 ? -17.625 2.084 7.875 1 92.94 227 HIS A C 1
ATOM 1752 O O . HIS A 1 227 ? -18.109 3.152 7.492 1 92.94 227 HIS A O 1
ATOM 1758 N N . VAL A 1 228 ? -17.297 1.859 9.102 1 95.25 228 VAL A N 1
ATOM 1759 C CA . VAL A 1 228 ? -17.594 2.834 10.141 1 95.25 228 VAL A CA 1
ATOM 1760 C C . VAL A 1 228 ? -16.719 4.07 9.961 1 95.25 228 VAL A C 1
ATOM 1762 O O . VAL A 1 228 ? -17.031 5.148 10.461 1 95.25 228 VAL A O 1
ATOM 1765 N N . SER A 1 229 ? -15.578 3.916 9.195 1 93.94 229 SER A N 1
ATOM 1766 C CA . SER A 1 229 ? -14.656 5.023 8.992 1 93.94 229 SER A CA 1
ATOM 1767 C C . SER A 1 229 ? -15.312 6.156 8.211 1 93.94 229 SER A C 1
ATOM 1769 O O . SER A 1 229 ? -14.969 7.328 8.398 1 93.94 229 SER A O 1
ATOM 1771 N N . VAL A 1 230 ? -16.328 5.848 7.375 1 94.56 230 VAL A N 1
ATOM 1772 C CA . VAL A 1 230 ? -17 6.844 6.547 1 94.56 230 VAL A CA 1
ATOM 1773 C C . VAL A 1 230 ? -17.828 7.773 7.426 1 94.56 230 VAL A C 1
ATOM 1775 O O . VAL A 1 230 ? -18.078 8.922 7.059 1 94.56 230 VAL A O 1
ATOM 1778 N N . GLU A 1 231 ? -18.172 7.309 8.586 1 97.25 231 GLU A N 1
ATOM 1779 C CA . GLU A 1 231 ? -18.969 8.102 9.508 1 97.25 231 GLU A CA 1
ATOM 1780 C C . GLU A 1 231 ? -18.188 9.32 10.008 1 97.25 231 GLU A C 1
ATOM 1782 O O . GLU A 1 231 ? -18.781 10.312 10.422 1 97.25 231 GLU A O 1
ATOM 1787 N N . ILE A 1 232 ? -16.906 9.227 9.961 1 95.62 232 ILE A N 1
ATOM 1788 C CA . ILE A 1 232 ? -16.094 10.375 10.344 1 95.62 232 ILE A CA 1
ATOM 1789 C C . ILE A 1 232 ? -16.375 11.547 9.406 1 95.62 232 ILE A C 1
ATOM 1791 O O . ILE A 1 232 ? -16.547 12.68 9.859 1 95.62 232 ILE A O 1
ATOM 1795 N N . PHE A 1 233 ? -16.531 11.25 8.133 1 93.94 233 PHE A N 1
ATOM 1796 C CA . PHE A 1 233 ? -16.781 12.289 7.145 1 93.94 233 PHE A CA 1
ATOM 1797 C C . PHE A 1 233 ? -18.141 12.922 7.352 1 93.94 233 PHE A C 1
ATOM 1799 O O . PHE A 1 233 ? -18.281 14.148 7.301 1 93.94 233 PHE A O 1
ATOM 1806 N N . PHE A 1 234 ? -19.047 12.109 7.609 1 97.19 234 PHE A N 1
ATOM 1807 C CA . PHE A 1 234 ? -20.406 12.617 7.812 1 97.19 234 PHE A CA 1
ATOM 1808 C C . PHE A 1 234 ? -20.484 13.445 9.094 1 97.19 234 PHE A C 1
ATOM 1810 O O . PHE A 1 234 ? -21.141 14.492 9.125 1 97.19 234 PHE A O 1
ATOM 1817 N N . CYS A 1 235 ? -19.844 12.922 10.086 1 97.06 235 CYS A N 1
ATOM 1818 C CA . CYS A 1 235 ? -19.812 13.664 11.336 1 97.06 235 CYS A CA 1
ATOM 1819 C C . CYS A 1 235 ? -19.156 15.031 11.141 1 97.06 235 CYS A C 1
ATOM 1821 O O . CYS A 1 235 ? -19.672 16.031 11.633 1 97.06 235 CYS A O 1
ATOM 1823 N N . VAL A 1 236 ? -18.094 15.086 10.398 1 93.19 236 VAL A N 1
ATOM 1824 C CA . VAL A 1 236 ? -17.375 16.328 10.141 1 93.19 236 VAL A CA 1
ATOM 1825 C C . VAL A 1 236 ? -18.266 17.281 9.344 1 93.19 236 VAL A C 1
ATOM 1827 O O . VAL A 1 236 ? -18.266 18.484 9.586 1 93.19 236 VAL A O 1
ATOM 1830 N N . THR A 1 237 ? -19.016 16.75 8.398 1 94.06 237 THR A N 1
ATOM 1831 C CA . THR A 1 237 ? -19.953 17.562 7.637 1 94.06 237 THR A CA 1
ATOM 1832 C C . THR A 1 237 ? -20.953 18.25 8.562 1 94.06 237 THR A C 1
ATOM 1834 O O . THR A 1 237 ? -21.203 19.453 8.43 1 94.06 237 THR A O 1
ATOM 1837 N N . GLY A 1 238 ? -21.422 17.562 9.539 1 96.31 238 GLY A N 1
ATOM 1838 C CA . GLY A 1 238 ? -22.328 18.156 10.516 1 96.31 238 GLY A CA 1
ATOM 1839 C C . GLY A 1 238 ? -21.688 19.25 11.336 1 96.31 238 GLY A C 1
ATOM 1840 O O . GLY A 1 238 ? -22.281 20.328 11.523 1 96.31 238 GLY A O 1
ATOM 1841 N N . ILE A 1 239 ? -20.516 19.016 11.781 1 93.38 239 ILE A N 1
ATOM 1842 C CA . ILE A 1 239 ? -19.797 19.984 12.594 1 93.38 239 ILE A CA 1
ATOM 1843 C C . ILE A 1 239 ? -19.578 21.266 11.789 1 93.38 239 ILE A C 1
ATOM 1845 O O . ILE A 1 239 ? -19.797 22.375 12.305 1 93.38 239 ILE A O 1
ATOM 1849 N N . LEU A 1 240 ? -19.203 21.125 10.523 1 90.31 240 LEU A N 1
ATOM 1850 C CA . LEU A 1 240 ? -18.906 22.266 9.672 1 90.31 240 LEU A CA 1
ATOM 1851 C C . LEU A 1 240 ? -20.156 23.078 9.383 1 90.31 240 LEU A C 1
ATOM 1853 O O . LEU A 1 240 ? -20.109 24.312 9.32 1 90.31 240 LEU A O 1
ATOM 1857 N N . ILE A 1 241 ? -21.266 22.422 9.219 1 93.81 241 ILE A N 1
ATOM 1858 C CA . ILE A 1 241 ? -22.516 23.109 8.992 1 93.81 241 ILE A CA 1
ATOM 1859 C C . ILE A 1 241 ? -22.891 23.938 10.219 1 93.81 241 ILE A C 1
ATOM 1861 O O . ILE A 1 241 ? -23.25 25.109 10.102 1 93.81 241 ILE A O 1
ATOM 1865 N N . ALA A 1 242 ? -22.719 23.359 11.352 1 92.19 242 ALA A N 1
ATOM 1866 C CA . ALA A 1 242 ? -23.094 24.016 12.602 1 92.19 242 ALA A CA 1
ATOM 1867 C C . ALA A 1 242 ? -22.234 25.25 12.844 1 92.19 242 ALA A C 1
ATOM 1869 O O . ALA A 1 242 ? -22.703 26.234 13.43 1 92.19 242 ALA A O 1
ATOM 1870 N N . ARG A 1 243 ? -21.031 25.203 12.398 1 85.88 243 ARG A N 1
ATOM 1871 C CA . ARG A 1 243 ? -20.078 26.281 12.703 1 85.88 243 ARG A CA 1
ATOM 1872 C C . ARG A 1 243 ? -20.203 27.406 11.695 1 85.88 243 ARG A C 1
ATOM 1874 O O . ARG A 1 243 ? -19.641 28.484 11.906 1 85.88 243 ARG A O 1
ATOM 1881 N N . LYS A 1 244 ? -20.891 27.203 10.703 1 85.31 244 LYS A N 1
ATOM 1882 C CA . LYS A 1 244 ? -21.047 28.234 9.688 1 85.31 244 LYS A CA 1
ATOM 1883 C C . LYS A 1 244 ? -22.078 29.281 10.117 1 85.31 244 LYS A C 1
ATOM 1885 O O . LYS A 1 244 ? -23.219 28.953 10.391 1 85.31 244 LYS A O 1
ATOM 1890 N N . LYS A 1 245 ? -21.547 30.484 10.289 1 83.19 245 LYS A N 1
ATOM 1891 C CA . LYS A 1 245 ? -22.438 31.609 10.57 1 83.19 245 LYS A CA 1
ATOM 1892 C C . LYS A 1 245 ? -22.938 32.25 9.281 1 83.19 245 LYS A C 1
ATOM 1894 O O . LYS A 1 245 ? -22.141 32.781 8.5 1 83.19 245 LYS A O 1
ATOM 1899 N N . VAL A 1 246 ? -24.25 32.031 9.031 1 82.12 246 VAL A N 1
ATOM 1900 C CA . VAL A 1 246 ? -24.766 32.5 7.75 1 82.12 246 VAL A CA 1
ATOM 1901 C C . VAL A 1 246 ? -26.047 33.312 7.977 1 82.12 246 VAL A C 1
ATOM 1903 O O . VAL A 1 246 ? -26.641 33.25 9.047 1 82.12 246 VAL A O 1
ATOM 1906 N N . ARG A 1 247 ? -26.359 34.125 6.957 1 85.69 247 ARG A N 1
ATOM 1907 C CA . ARG A 1 247 ? -27.625 34.875 6.953 1 85.69 247 ARG A CA 1
ATOM 1908 C C . ARG A 1 247 ? -28.812 33.938 6.793 1 85.69 247 ARG A C 1
ATOM 1910 O O . ARG A 1 247 ? -28.75 32.969 6.016 1 85.69 247 ARG A O 1
ATOM 1917 N N . ARG A 1 248 ? -29.859 34.062 7.492 1 88.94 248 ARG A N 1
ATOM 1918 C CA . ARG A 1 248 ? -31.016 33.188 7.523 1 88.94 248 ARG A CA 1
ATOM 1919 C C . ARG A 1 248 ? -32.031 33.562 6.449 1 88.94 248 ARG A C 1
ATOM 1921 O O . ARG A 1 248 ? -33.094 34.062 6.762 1 88.94 248 ARG A O 1
ATOM 1928 N N . ARG A 1 249 ? -31.578 33.344 5.164 1 91.88 249 ARG A N 1
ATOM 1929 C CA . ARG A 1 249 ? -32.406 33.594 3.994 1 91.88 249 ARG A CA 1
ATOM 1930 C C . ARG A 1 249 ? -32.469 32.406 3.062 1 91.88 249 ARG A C 1
ATOM 1932 O O . ARG A 1 249 ? -31.562 31.547 3.1 1 91.88 249 ARG A O 1
ATOM 1939 N N . LEU A 1 250 ? -33.531 32.344 2.283 1 92.56 250 LEU A N 1
ATOM 1940 C CA . LEU A 1 250 ? -33.719 31.266 1.324 1 92.56 250 LEU A CA 1
ATOM 1941 C C . LEU A 1 250 ? -32.594 31.266 0.281 1 92.56 250 LEU A C 1
ATOM 1943 O O . LEU A 1 250 ? -32.156 30.203 -0.163 1 92.56 250 LEU A O 1
ATOM 1947 N N . VAL A 1 251 ? -32.156 32.438 -0.041 1 93.12 251 VAL A N 1
ATOM 1948 C CA . VAL A 1 251 ? -31.094 32.562 -1.043 1 93.12 251 VAL A CA 1
ATOM 1949 C C . VAL A 1 251 ? -29.812 31.891 -0.53 1 93.12 251 VAL A C 1
ATOM 1951 O O . VAL A 1 251 ? -29.062 31.281 -1.303 1 93.12 251 VAL A O 1
ATOM 1954 N N . THR A 1 252 ? -29.609 31.984 0.762 1 93.06 252 THR A N 1
ATOM 1955 C CA . THR A 1 252 ? -28.453 31.375 1.382 1 93.06 252 THR A CA 1
ATOM 1956 C C . THR A 1 252 ? -28.516 29.844 1.274 1 93.06 252 THR A C 1
ATOM 1958 O O . THR A 1 252 ? -27.484 29.188 1.065 1 93.06 252 THR A O 1
ATOM 1961 N N . VAL A 1 253 ? -29.703 29.359 1.381 1 95 253 VAL A N 1
ATOM 1962 C CA . VAL A 1 253 ? -29.906 27.922 1.277 1 95 253 VAL A CA 1
ATOM 1963 C C . VAL A 1 253 ? -29.578 27.453 -0.139 1 95 253 VAL A C 1
ATOM 1965 O O . VAL A 1 253 ? -28.812 26.516 -0.326 1 95 253 VAL A O 1
ATOM 1968 N N . ILE A 1 254 ? -30.125 28.141 -1.113 1 96.12 254 ILE A N 1
ATOM 1969 C CA . ILE A 1 254 ? -29.969 27.75 -2.51 1 96.12 254 ILE A CA 1
ATOM 1970 C C . ILE A 1 254 ? -28.516 27.875 -2.924 1 96.12 254 ILE A C 1
ATOM 1972 O O . ILE A 1 254 ? -27.953 26.953 -3.525 1 96.12 254 ILE A O 1
ATOM 1976 N N . LEU A 1 255 ? -27.922 28.906 -2.551 1 93 255 LEU A N 1
ATOM 1977 C CA . LEU A 1 255 ? -26.516 29.141 -2.92 1 93 255 LEU A CA 1
ATOM 1978 C C . LEU A 1 255 ? -25.609 28.141 -2.225 1 93 255 LEU A C 1
ATOM 1980 O O . LEU A 1 255 ? -24.609 27.703 -2.797 1 93 255 LEU A O 1
ATOM 1984 N N . GLY A 1 256 ? -26 27.844 -0.999 1 93.25 256 GLY A N 1
ATOM 1985 C CA . GLY A 1 256 ? -25.234 26.844 -0.291 1 93.25 256 GLY A CA 1
ATOM 1986 C C . GLY A 1 256 ? -25.281 25.484 -0.952 1 93.25 256 GLY A C 1
ATOM 1987 O O . GLY A 1 256 ? -24.25 24.812 -1.076 1 93.25 256 GLY A O 1
ATOM 1988 N N . ILE A 1 257 ? -26.422 25.109 -1.366 1 95.56 257 ILE A N 1
ATOM 1989 C CA . ILE A 1 257 ? -26.609 23.812 -2.004 1 95.56 257 ILE A CA 1
ATOM 1990 C C . ILE A 1 257 ? -25.906 23.797 -3.355 1 95.56 257 ILE A C 1
ATOM 1992 O O . ILE A 1 257 ? -25.25 22.797 -3.709 1 95.56 257 ILE A O 1
ATOM 1996 N N . ILE A 1 258 ? -25.891 24.875 -4.094 1 94.38 258 ILE A N 1
ATOM 1997 C CA . ILE A 1 258 ? -25.25 24.953 -5.395 1 94.38 258 ILE A CA 1
ATOM 1998 C C . ILE A 1 258 ? -23.734 24.891 -5.219 1 94.38 258 ILE A C 1
ATOM 2000 O O . ILE A 1 258 ? -23.047 24.188 -5.965 1 94.38 258 ILE A O 1
ATOM 2004 N N . ALA A 1 259 ? -23.312 25.531 -4.238 1 89.75 259 ALA A N 1
ATOM 2005 C CA . ALA A 1 259 ? -21.875 25.531 -3.967 1 89.75 259 ALA A CA 1
ATOM 2006 C C . ALA A 1 259 ? -21.391 24.125 -3.609 1 89.75 259 ALA A C 1
ATOM 2008 O O . ALA A 1 259 ? -20.359 23.672 -4.098 1 89.75 259 ALA A O 1
ATOM 2009 N N . ARG A 1 260 ? -22.141 23.5 -2.799 1 91.25 260 ARG A N 1
ATOM 2010 C CA . ARG A 1 260 ? -21.766 22.141 -2.412 1 91.25 260 ARG A CA 1
ATOM 2011 C C . ARG A 1 260 ? -21.859 21.188 -3.604 1 91.25 260 ARG A C 1
ATOM 2013 O O . ARG A 1 260 ? -21.016 20.312 -3.768 1 91.25 260 ARG A O 1
ATOM 2020 N N . TYR A 1 261 ? -22.891 21.375 -4.398 1 92.75 261 TYR A N 1
ATOM 2021 C CA . TYR A 1 261 ? -23.062 20.562 -5.598 1 92.75 261 TYR A CA 1
ATOM 2022 C C . TYR A 1 261 ? -21.844 20.688 -6.508 1 92.75 261 TYR A C 1
ATOM 2024 O O . TYR A 1 261 ? -21.312 19.672 -6.973 1 92.75 261 TYR A O 1
ATOM 2032 N N . ILE A 1 262 ? -21.359 21.859 -6.719 1 88.06 262 ILE A N 1
ATOM 2033 C CA . ILE A 1 262 ? -20.219 22.094 -7.605 1 88.06 262 ILE A CA 1
ATOM 2034 C C . ILE A 1 262 ? -18.953 21.5 -6.992 1 88.06 262 ILE A C 1
ATOM 2036 O O . ILE A 1 262 ? -18.172 20.844 -7.68 1 88.06 262 ILE A O 1
ATOM 2040 N N . ARG A 1 263 ? -18.844 21.641 -5.754 1 84.62 263 ARG A N 1
ATOM 2041 C CA . ARG A 1 263 ? -17.656 21.172 -5.059 1 84.62 263 ARG A CA 1
ATOM 2042 C C . ARG A 1 263 ? -17.562 19.656 -5.082 1 84.62 263 ARG A C 1
ATOM 2044 O O . ARG A 1 263 ? -16.453 19.094 -5.164 1 84.62 263 ARG A O 1
ATOM 2051 N N . LEU A 1 264 ? -18.656 19.031 -5.031 1 86.88 264 LEU A N 1
ATOM 2052 C CA . LEU A 1 264 ? -18.672 17.578 -4.957 1 86.88 264 LEU A CA 1
ATOM 2053 C C . LEU A 1 264 ? -18.719 16.953 -6.352 1 86.88 264 LEU A C 1
ATOM 2055 O O . LEU A 1 264 ? -18.094 15.93 -6.605 1 86.88 264 LEU A O 1
ATOM 2059 N N . THR A 1 265 ? -19.359 17.625 -7.27 1 88.56 265 THR A N 1
ATOM 2060 C CA . THR A 1 265 ? -19.625 17.047 -8.578 1 88.56 265 THR A CA 1
ATOM 2061 C C . THR A 1 265 ? -18.391 17.172 -9.484 1 88.56 265 THR A C 1
ATOM 2063 O O . THR A 1 265 ? -18.109 16.266 -10.273 1 88.56 265 THR A O 1
ATOM 2066 N N . LEU A 1 266 ? -17.672 18.219 -9.414 1 81 266 LEU A N 1
ATOM 2067 C CA . LEU A 1 266 ? -16.531 18.438 -10.305 1 81 266 LEU A CA 1
ATOM 2068 C C . LEU A 1 266 ? -15.492 17.344 -10.141 1 81 266 LEU A C 1
ATOM 2070 O O . LEU A 1 266 ? -15.062 16.734 -11.133 1 81 266 LEU A O 1
ATOM 2074 N N . PRO A 1 267 ? -15.125 17.031 -8.938 1 80.12 267 PRO A N 1
ATOM 2075 C CA . PRO A 1 267 ? -14.172 15.93 -8.797 1 80.12 267 PRO A CA 1
ATOM 2076 C C . PRO A 1 267 ? -14.758 14.594 -9.234 1 80.12 267 PRO A C 1
ATOM 2078 O O . PRO A 1 267 ? -14.031 13.742 -9.758 1 80.12 267 PRO A O 1
ATOM 2081 N N . ALA A 1 268 ? -16 14.398 -9.023 1 83.81 268 ALA A N 1
ATOM 2082 C CA . ALA A 1 268 ? -16.656 13.164 -9.453 1 83.81 268 ALA A CA 1
ATOM 2083 C C . ALA A 1 268 ? -16.625 13.023 -10.977 1 83.81 268 ALA A C 1
ATOM 2085 O O . ALA A 1 268 ? -16.391 11.938 -11.5 1 83.81 268 ALA A O 1
ATOM 2086 N N . LEU A 1 269 ? -16.844 14.141 -11.609 1 83 269 LEU A N 1
ATOM 2087 C CA . LEU A 1 269 ? -16.797 14.125 -13.062 1 83 269 LEU A CA 1
ATOM 2088 C C . LEU A 1 269 ? -15.375 13.898 -13.562 1 83 269 LEU A C 1
ATOM 2090 O O . LEU A 1 269 ? -15.172 13.227 -14.578 1 83 269 LEU A O 1
ATOM 2094 N N . ALA A 1 270 ? -14.43 14.422 -12.898 1 77.94 270 ALA A N 1
ATOM 2095 C CA . ALA A 1 270 ? -13.031 14.172 -13.25 1 77.94 270 ALA A CA 1
ATOM 2096 C C . ALA A 1 270 ? -12.703 12.688 -13.148 1 77.94 270 ALA A C 1
ATOM 2098 O O . ALA A 1 270 ? -11.992 12.141 -14 1 77.94 270 ALA A O 1
ATOM 2099 N N . LEU A 1 271 ? -13.289 12.078 -12.164 1 77.69 271 LEU A N 1
ATOM 2100 C CA . LEU A 1 271 ? -13.062 10.648 -12 1 77.69 271 LEU A CA 1
ATOM 2101 C C . LEU A 1 271 ? -13.742 9.859 -13.117 1 77.69 271 LEU A C 1
ATOM 2103 O O . LEU A 1 271 ? -13.211 8.836 -13.562 1 77.69 271 LEU A O 1
ATOM 2107 N N . LEU A 1 272 ? -14.828 10.328 -13.477 1 80.81 272 LEU A N 1
ATOM 2108 C CA . LEU A 1 272 ? -15.539 9.695 -14.586 1 80.81 272 LEU A CA 1
ATOM 2109 C C . LEU A 1 272 ? -14.719 9.766 -15.867 1 80.81 272 LEU A C 1
ATOM 2111 O O . LEU A 1 272 ? -14.727 8.82 -16.656 1 80.81 272 LEU A O 1
ATOM 2115 N N . LEU A 1 273 ? -14.016 10.812 -16.047 1 79.38 273 LEU A N 1
ATOM 2116 C CA . LEU A 1 273 ? -13.172 10.977 -17.219 1 79.38 273 LEU A CA 1
ATOM 2117 C C . LEU A 1 273 ? -11.922 10.109 -17.125 1 79.38 273 LEU A C 1
ATOM 2119 O O . LEU A 1 273 ? -11.383 9.664 -18.141 1 79.38 273 LEU A O 1
ATOM 2123 N N . LEU A 1 274 ? -11.477 9.781 -15.938 1 77.56 274 LEU A N 1
ATOM 2124 C CA . LEU A 1 274 ? -10.258 9.008 -15.711 1 77.56 274 LEU A CA 1
ATOM 2125 C C . LEU A 1 274 ? -10.547 7.516 -15.742 1 77.56 274 LEU A C 1
ATOM 2127 O O . LEU A 1 274 ? -9.664 6.711 -16.031 1 77.56 274 LEU A O 1
ATOM 2131 N N . ALA A 1 275 ? -11.75 7.113 -15.492 1 76.81 275 ALA A N 1
ATOM 2132 C CA . ALA A 1 275 ? -12.133 5.715 -15.305 1 76.81 275 ALA A CA 1
ATOM 2133 C C . ALA A 1 275 ? -11.805 4.883 -16.531 1 76.81 275 ALA A C 1
ATOM 2135 O O . ALA A 1 275 ? -11.234 3.795 -16.422 1 76.81 275 ALA A O 1
ATOM 2136 N N . PRO A 1 276 ? -12.016 5.418 -17.75 1 77.88 276 PRO A N 1
ATOM 2137 C CA . PRO A 1 276 ? -11.711 4.605 -18.938 1 77.88 276 PRO A CA 1
ATOM 2138 C C . PRO A 1 276 ? -10.211 4.402 -19.141 1 77.88 276 PRO A C 1
ATOM 2140 O O . PRO A 1 276 ? -9.797 3.537 -19.906 1 77.88 276 PRO A O 1
ATOM 2143 N N . LEU A 1 277 ? -9.367 5.129 -18.5 1 77.19 277 LEU A N 1
ATOM 2144 C CA . LEU A 1 277 ? -7.922 5.055 -18.688 1 77.19 277 LEU A CA 1
ATOM 2145 C C . LEU A 1 277 ? -7.309 4.008 -17.75 1 77.19 277 LEU A C 1
ATOM 2147 O O . LEU A 1 277 ? -6.141 3.652 -17.906 1 77.19 277 LEU A O 1
ATOM 2151 N N . PHE A 1 278 ? -8.117 3.447 -16.938 1 72.44 278 PHE A N 1
ATOM 2152 C CA . PHE A 1 278 ? -7.605 2.508 -15.945 1 72.44 278 PHE A CA 1
ATOM 2153 C C . PHE A 1 278 ? -7.047 1.262 -16.625 1 72.44 278 PHE A C 1
ATOM 2155 O O . PHE A 1 278 ? -5.977 0.776 -16.25 1 72.44 278 PHE A O 1
ATOM 2162 N N . PRO A 1 279 ? -7.652 0.785 -17.672 1 70.81 279 PRO A N 1
ATOM 2163 C CA . PRO A 1 279 ? -7.125 -0.427 -18.297 1 70.81 279 PRO A CA 1
ATOM 2164 C C . PRO A 1 279 ? -5.777 -0.197 -18.984 1 70.81 279 PRO A C 1
ATOM 2166 O O . PRO A 1 279 ? -5.047 -1.154 -19.25 1 70.81 279 PRO A O 1
ATOM 2169 N N . ILE A 1 280 ? -5.508 1.063 -19.281 1 71.56 280 ILE A N 1
ATOM 2170 C CA . ILE A 1 280 ? -4.23 1.361 -19.922 1 71.56 280 ILE A CA 1
ATOM 2171 C C . ILE A 1 280 ? -3.098 1.208 -18.906 1 71.56 280 ILE A C 1
ATOM 2173 O O . ILE A 1 280 ? -2.018 0.716 -19.25 1 71.56 280 ILE A O 1
ATOM 2177 N N . THR A 1 281 ? -3.375 1.493 -17.688 1 68.88 281 THR A N 1
ATOM 2178 C CA . THR A 1 281 ? -2.326 1.444 -16.672 1 68.88 281 THR A CA 1
ATOM 2179 C C . THR A 1 281 ? -2.301 0.081 -15.992 1 68.88 281 THR A C 1
ATOM 2181 O O . THR A 1 281 ? -1.257 -0.353 -15.5 1 68.88 281 THR A O 1
ATOM 2184 N N . CYS A 1 282 ? -3.443 -0.541 -15.984 1 68 282 CYS A N 1
ATOM 2185 C CA . CYS A 1 282 ? -3.553 -1.859 -15.367 1 68 282 CYS A CA 1
ATOM 2186 C C . CYS A 1 282 ? -4.031 -2.895 -16.375 1 68 282 CYS A C 1
ATOM 2188 O O . CYS A 1 282 ? -5.215 -3.227 -16.422 1 68 282 CYS A O 1
ATOM 2190 N N . ASN A 1 283 ? -3.227 -3.391 -17.281 1 66.94 283 ASN A N 1
ATOM 2191 C CA . ASN A 1 283 ? -3.615 -4.27 -18.391 1 66.94 283 ASN A CA 1
ATOM 2192 C C . ASN A 1 283 ? -3.488 -5.738 -18 1 66.94 283 ASN A C 1
ATOM 2194 O O . ASN A 1 283 ? -3.604 -6.621 -18.859 1 66.94 283 ASN A O 1
ATOM 2198 N N . GLY A 1 284 ? -3.553 -6.117 -16.781 1 73 284 GLY A N 1
ATOM 2199 C CA . GLY A 1 284 ? -3.436 -7.516 -16.406 1 73 284 GLY A CA 1
ATOM 2200 C C . GLY A 1 284 ? -4.746 -8.273 -16.5 1 73 284 GLY A C 1
ATOM 2201 O O . GLY A 1 284 ? -5.809 -7.664 -16.641 1 73 284 GLY A O 1
ATOM 2202 N N . PRO A 1 285 ? -4.652 -9.609 -16.766 1 75.38 285 PRO A N 1
ATOM 2203 C CA . PRO A 1 285 ? -5.859 -10.43 -16.906 1 75.38 285 PRO A CA 1
ATOM 2204 C C . PRO A 1 285 ? -6.852 -10.227 -15.766 1 75.38 285 PRO A C 1
ATOM 2206 O O . PRO A 1 285 ? -8.062 -10.148 -16 1 75.38 285 PRO A O 1
ATOM 2209 N N . ALA A 1 286 ? -6.301 -10.094 -14.594 1 71.25 286 ALA A N 1
ATOM 2210 C CA . ALA A 1 286 ? -7.195 -9.898 -13.453 1 71.25 286 ALA A CA 1
ATOM 2211 C C . ALA A 1 286 ? -7.891 -8.539 -13.523 1 71.25 286 ALA A C 1
ATOM 2213 O O . ALA A 1 286 ? -9.07 -8.422 -13.18 1 71.25 286 ALA A O 1
ATOM 2214 N N . SER A 1 287 ? -7.141 -7.574 -14 1 68 287 SER A N 1
ATOM 2215 C CA . SER A 1 287 ? -7.695 -6.227 -14.102 1 68 287 SER A CA 1
ATOM 2216 C C . SER A 1 287 ? -8.859 -6.184 -15.078 1 68 287 SER A C 1
ATOM 2218 O O . SER A 1 287 ? -9.883 -5.539 -14.82 1 68 287 SER A O 1
ATOM 2220 N N . LEU A 1 288 ? -8.727 -6.922 -16.094 1 66.06 288 LEU A N 1
ATOM 2221 C CA . LEU A 1 288 ? -9.781 -6.922 -17.094 1 66.06 288 LEU A CA 1
ATOM 2222 C C . LEU A 1 288 ? -11.047 -7.57 -16.547 1 66.06 288 LEU A C 1
ATOM 2224 O O . LEU A 1 288 ? -12.156 -7.082 -16.797 1 66.06 288 LEU A O 1
ATOM 2228 N N . LEU A 1 289 ? -10.773 -8.586 -15.82 1 68.81 289 LEU A N 1
ATOM 2229 C CA . LEU A 1 289 ? -11.922 -9.289 -15.258 1 68.81 289 LEU A CA 1
ATOM 2230 C C . LEU A 1 289 ? -12.617 -8.438 -14.203 1 68.81 289 LEU A C 1
ATOM 2232 O O . LEU A 1 289 ? -13.852 -8.336 -14.195 1 68.81 289 LEU A O 1
ATOM 2236 N N . ILE A 1 290 ? -11.82 -7.785 -13.43 1 68 290 ILE A N 1
ATOM 2237 C CA . ILE A 1 290 ? -12.359 -6.988 -12.336 1 68 290 ILE A CA 1
ATOM 2238 C C . ILE A 1 290 ? -12.992 -5.711 -12.891 1 68 290 ILE A C 1
ATOM 2240 O O . ILE A 1 290 ? -14.078 -5.309 -12.461 1 68 290 ILE A O 1
ATOM 2244 N N . MET A 1 291 ? -12.297 -5.16 -13.883 1 66.44 291 MET A N 1
ATOM 2245 C CA . MET A 1 291 ? -12.797 -3.92 -14.461 1 66.44 291 MET A CA 1
ATOM 2246 C C . MET A 1 291 ? -14.078 -4.172 -15.25 1 66.44 291 MET A C 1
ATOM 2248 O O . MET A 1 291 ? -14.984 -3.336 -15.258 1 66.44 291 MET A O 1
ATOM 2252 N N . LYS A 1 292 ? -14.086 -5.34 -15.906 1 66.75 292 LYS A N 1
ATOM 2253 C CA . LYS A 1 292 ? -15.305 -5.699 -16.625 1 66.75 292 LYS A CA 1
ATOM 2254 C C . LYS A 1 292 ? -16.5 -5.789 -15.672 1 66.75 292 LYS A C 1
ATOM 2256 O O . LYS A 1 292 ? -17.609 -5.355 -16 1 66.75 292 LYS A O 1
ATOM 2261 N N . GLN A 1 293 ? -16.203 -6.262 -14.539 1 64.44 293 GLN A N 1
ATOM 2262 C CA . GLN A 1 293 ? -17.281 -6.418 -13.57 1 64.44 293 GLN A CA 1
ATOM 2263 C C . GLN A 1 293 ? -17.656 -5.082 -12.93 1 64.44 293 GLN A C 1
ATOM 2265 O O . GLN A 1 293 ? -18.828 -4.793 -12.711 1 64.44 293 GLN A O 1
ATOM 2270 N N . ARG A 1 294 ? -16.656 -4.223 -12.797 1 63.38 294 ARG A N 1
ATOM 2271 C CA . ARG A 1 294 ? -16.906 -3.016 -12.016 1 63.38 294 ARG A CA 1
ATOM 2272 C C . ARG A 1 294 ? -17.25 -1.838 -12.914 1 63.38 294 ARG A C 1
ATOM 2274 O O . ARG A 1 294 ? -18.016 -0.952 -12.523 1 63.38 294 ARG A O 1
ATOM 2281 N N . PHE A 1 295 ? -16.766 -1.858 -14.219 1 67.44 295 PHE A N 1
ATOM 2282 C CA . PHE A 1 295 ? -16.969 -0.682 -15.055 1 67.44 295 PHE A CA 1
ATOM 2283 C C . PHE A 1 295 ? -17.812 -1.025 -16.281 1 67.44 295 PHE A C 1
ATOM 2285 O O . PHE A 1 295 ? -18.094 -0.157 -17.109 1 67.44 295 PHE A O 1
ATOM 2292 N N . LEU A 1 296 ? -18.297 -2.244 -16.328 1 64.81 296 LEU A N 1
ATOM 2293 C CA . LEU A 1 296 ? -19.016 -2.699 -17.516 1 64.81 296 LEU A CA 1
ATOM 2294 C C . LEU A 1 296 ? -20.266 -1.858 -17.75 1 64.81 296 LEU A C 1
ATOM 2296 O O . LEU A 1 296 ? -20.594 -1.527 -18.891 1 64.81 296 LEU A O 1
ATOM 2300 N N . ASP A 1 297 ? -20.875 -1.443 -16.656 1 74 297 ASP A N 1
ATOM 2301 C CA . ASP A 1 297 ? -22.156 -0.787 -16.844 1 74 297 ASP A CA 1
ATOM 2302 C C . ASP A 1 297 ? -22.031 0.731 -16.75 1 74 297 ASP A C 1
ATOM 2304 O O . ASP A 1 297 ? -23.031 1.452 -16.75 1 74 297 ASP A O 1
ATOM 2308 N N . CYS A 1 298 ? -20.844 1.155 -16.734 1 79.25 298 CYS A N 1
ATOM 2309 C CA . CYS A 1 298 ? -20.609 2.584 -16.547 1 79.25 298 CYS A CA 1
ATOM 2310 C C . CYS A 1 298 ? -21.062 3.375 -17.766 1 79.25 298 CYS A C 1
ATOM 2312 O O . CYS A 1 298 ? -21.625 4.465 -17.641 1 79.25 298 CYS A O 1
ATOM 2314 N N . PRO A 1 299 ? -20.922 2.832 -18.984 1 79.56 299 PRO A N 1
ATOM 2315 C CA . PRO A 1 299 ? -21.391 3.58 -20.156 1 79.56 299 PRO A CA 1
ATOM 2316 C C . PRO A 1 299 ? -22.906 3.775 -20.141 1 79.56 299 PRO A C 1
ATOM 2318 O O . PRO A 1 299 ? -23.406 4.758 -20.703 1 79.56 299 PRO A O 1
ATOM 2321 N N . HIS A 1 300 ? -23.594 2.971 -19.438 1 84.06 300 HIS A N 1
ATOM 2322 C CA . HIS A 1 300 ? -25.062 3.043 -19.422 1 84.06 300 HIS A CA 1
ATOM 2323 C C . HIS A 1 300 ? -25.562 3.809 -18.203 1 84.06 300 HIS A C 1
ATOM 2325 O O . HIS A 1 300 ? -26.672 4.328 -18.203 1 84.06 300 HIS A O 1
ATOM 2331 N N . ASN A 1 301 ? -24.766 3.896 -17.188 1 88.75 301 ASN A N 1
ATOM 2332 C CA . ASN A 1 301 ? -25.281 4.441 -15.938 1 88.75 301 ASN A CA 1
ATOM 2333 C C . ASN A 1 301 ? -24.438 5.613 -15.445 1 88.75 301 ASN A C 1
ATOM 2335 O O . ASN A 1 301 ? -24.578 6.051 -14.297 1 88.75 301 ASN A O 1
ATOM 2339 N N . TRP A 1 302 ? -23.578 6.227 -16.312 1 87.69 302 TRP A N 1
ATOM 2340 C CA . TRP A 1 302 ? -22.703 7.328 -15.906 1 87.69 302 TRP A CA 1
ATOM 2341 C C . TRP A 1 302 ? -23.531 8.547 -15.492 1 87.69 302 TRP A C 1
ATOM 2343 O O . TRP A 1 302 ? -23.078 9.367 -14.695 1 87.69 302 TRP A O 1
ATOM 2353 N N . TRP A 1 303 ? -24.812 8.695 -15.953 1 90.88 303 TRP A N 1
ATOM 2354 C CA . TRP A 1 303 ? -25.688 9.852 -15.711 1 90.88 303 TRP A CA 1
ATOM 2355 C C . TRP A 1 303 ? -26.062 9.945 -14.234 1 90.88 303 TRP A C 1
ATOM 2357 O O . TRP A 1 303 ? -26.438 11.016 -13.758 1 90.88 303 TRP A O 1
ATOM 2367 N N . ALA A 1 304 ? -26 8.867 -13.539 1 93.31 304 ALA A N 1
ATOM 2368 C CA . ALA A 1 304 ? -26.375 8.836 -12.125 1 93.31 304 ALA A CA 1
ATOM 2369 C C . ALA A 1 304 ? -25.391 9.617 -11.273 1 93.31 304 ALA A C 1
ATOM 2371 O O . ALA A 1 304 ? -25.703 10.023 -10.156 1 93.31 304 ALA A O 1
ATOM 2372 N N . ILE A 1 305 ? -24.156 9.883 -11.781 1 90.81 305 ILE A N 1
ATOM 2373 C CA . ILE A 1 305 ? -23.109 10.523 -11.008 1 90.81 305 ILE A CA 1
ATOM 2374 C C . ILE A 1 305 ? -23.359 12.023 -10.906 1 90.81 305 ILE A C 1
ATOM 2376 O O . ILE A 1 305 ? -23.438 12.578 -9.812 1 90.81 305 ILE A O 1
ATOM 2380 N N . PRO A 1 306 ? -23.656 12.758 -12.016 1 93.25 306 PRO A N 1
ATOM 2381 C CA . PRO A 1 306 ? -23.906 14.195 -11.891 1 93.25 306 PRO A CA 1
ATOM 2382 C C . PRO A 1 306 ? -25.25 14.5 -11.219 1 93.25 306 PRO A C 1
ATOM 2384 O O . PRO A 1 306 ? -25.406 15.562 -10.617 1 93.25 306 PRO A O 1
ATOM 2387 N N . ILE A 1 307 ? -26.141 13.57 -11.234 1 95.31 307 ILE A N 1
ATOM 2388 C CA . ILE A 1 307 ? -27.438 13.812 -10.625 1 95.31 307 ILE A CA 1
ATOM 2389 C C . ILE A 1 307 ? -27.438 13.297 -9.188 1 95.31 307 ILE A C 1
ATOM 2391 O O . ILE A 1 307 ? -28.406 13.492 -8.445 1 95.31 307 ILE A O 1
ATOM 2395 N N . HIS A 1 308 ? -26.406 12.68 -8.766 1 95.38 308 HIS A N 1
ATOM 2396 C CA . HIS A 1 308 ? -26.203 12.195 -7.402 1 95.38 308 HIS A CA 1
ATOM 2397 C C . HIS A 1 308 ? -27.297 11.219 -6.996 1 95.38 308 HIS A C 1
ATOM 2399 O O . HIS A 1 308 ? -27.875 11.336 -5.914 1 95.38 308 HIS A O 1
ATOM 2405 N N . LEU A 1 309 ? -27.578 10.188 -7.84 1 94.25 309 LEU A N 1
ATOM 2406 C CA . LEU A 1 309 ? -28.5 9.102 -7.559 1 94.25 309 LEU A CA 1
ATOM 2407 C C . LEU A 1 309 ? -27.812 7.754 -7.645 1 94.25 309 LEU A C 1
ATOM 2409 O O . LEU A 1 309 ? -28.469 6.715 -7.75 1 94.25 309 LEU A O 1
ATOM 2413 N N . ASN A 1 310 ? -26.5 7.793 -7.656 1 90 310 ASN A N 1
ATOM 2414 C CA . ASN A 1 310 ? -25.703 6.578 -7.746 1 90 310 ASN A CA 1
ATOM 2415 C C . ASN A 1 310 ? -25.953 5.652 -6.555 1 90 310 ASN A C 1
ATOM 2417 O O . ASN A 1 310 ? -25.922 4.43 -6.699 1 90 310 ASN A O 1
ATOM 2421 N N . ASN A 1 311 ? -26.25 6.188 -5.352 1 93.38 311 ASN A N 1
ATOM 2422 C CA . ASN A 1 311 ? -26.422 5.395 -4.141 1 93.38 311 ASN A CA 1
ATOM 2423 C C . ASN A 1 311 ? -27.766 4.68 -4.125 1 93.38 311 ASN A C 1
ATOM 2425 O O . ASN A 1 311 ? -28 3.818 -3.275 1 93.38 311 ASN A O 1
ATOM 2429 N N . PHE A 1 312 ? -28.703 4.988 -5.082 1 93.44 312 PHE A N 1
ATOM 2430 C CA . PHE A 1 312 ? -30.016 4.336 -5.148 1 93.44 312 PHE A CA 1
ATOM 2431 C C . PHE A 1 312 ? -30.016 3.26 -6.227 1 93.44 312 PHE A C 1
ATOM 2433 O O . PHE A 1 312 ? -31 2.516 -6.359 1 93.44 312 PHE A O 1
ATOM 2440 N N . ARG A 1 313 ? -28.938 3.166 -6.91 1 89.19 313 ARG A N 1
ATOM 2441 C CA . ARG A 1 313 ? -28.828 2.129 -7.93 1 89.19 313 ARG A CA 1
ATOM 2442 C C . ARG A 1 313 ? -28.328 0.819 -7.328 1 89.19 313 ARG A C 1
ATOM 2444 O O . ARG A 1 313 ? -27.609 0.823 -6.332 1 89.19 313 ARG A O 1
ATOM 2451 N N . PRO A 1 314 ? -28.734 -0.292 -8.031 1 87.44 314 PRO A N 1
ATOM 2452 C CA . PRO A 1 314 ? -28.219 -1.575 -7.551 1 87.44 314 PRO A CA 1
ATOM 2453 C C . PRO A 1 314 ? -26.688 -1.684 -7.695 1 87.44 314 PRO A C 1
ATOM 2455 O O . PRO A 1 314 ? -26.109 -1.084 -8.602 1 87.44 314 PRO A O 1
ATOM 2458 N N . MET A 1 315 ? -26.094 -2.414 -6.836 1 82.12 315 MET A N 1
ATOM 2459 C CA . MET A 1 315 ? -24.641 -2.512 -6.715 1 82.12 315 MET A CA 1
ATOM 2460 C C . MET A 1 315 ? -24.016 -2.92 -8.039 1 82.12 315 MET A C 1
ATOM 2462 O O . MET A 1 315 ? -23 -2.355 -8.453 1 82.12 315 MET A O 1
ATOM 2466 N N . ARG A 1 316 ? -24.594 -3.807 -8.742 1 77.69 316 ARG A N 1
ATOM 2467 C CA . ARG A 1 316 ? -24 -4.344 -9.969 1 77.69 316 ARG A CA 1
ATOM 2468 C C . ARG A 1 316 ? -24.172 -3.373 -11.133 1 77.69 316 ARG A C 1
ATOM 2470 O O . ARG A 1 316 ? -23.5 -3.49 -12.156 1 77.69 316 ARG A O 1
ATOM 2477 N N . GLU A 1 317 ? -25 -2.34 -10.93 1 83.56 317 GLU A N 1
ATOM 2478 C CA . GLU A 1 317 ? -25.281 -1.402 -12.008 1 83.56 317 GLU A CA 1
ATOM 2479 C C . GLU A 1 317 ? -24.656 -0.036 -11.734 1 83.56 317 GLU A C 1
ATOM 2481 O O . GLU A 1 317 ? -24.75 0.87 -12.562 1 83.56 317 GLU A O 1
ATOM 2486 N N . LYS A 1 318 ? -24.047 0.052 -10.688 1 85.25 318 LYS A N 1
ATOM 2487 C CA . LYS A 1 318 ? -23.453 1.337 -10.32 1 85.25 318 LYS A CA 1
ATOM 2488 C C . LYS A 1 318 ? -22.188 1.616 -11.133 1 85.25 318 LYS A C 1
ATOM 2490 O O . LYS A 1 318 ? -21.391 0.714 -11.367 1 85.25 318 LYS A O 1
ATOM 2495 N N . CYS A 1 319 ? -22.25 2.807 -11.641 1 84.25 319 CYS A N 1
ATOM 2496 C CA . CYS A 1 319 ? -20.984 3.281 -12.219 1 84.25 319 CYS A CA 1
ATOM 2497 C C . CYS A 1 319 ? -20.062 3.832 -11.141 1 84.25 319 CYS A C 1
ATOM 2499 O O . CYS A 1 319 ? -20.422 4.781 -10.438 1 84.25 319 CYS A O 1
ATOM 2501 N N . LEU A 1 320 ? -18.922 3.303 -10.984 1 81.88 320 LEU A N 1
ATOM 2502 C CA . LEU A 1 320 ? -18.016 3.723 -9.922 1 81.88 320 LEU A CA 1
ATOM 2503 C C . LEU A 1 320 ? -18.703 3.672 -8.562 1 81.88 320 LEU A C 1
ATOM 2505 O O . LEU A 1 320 ? -19 4.711 -7.977 1 81.88 320 LEU A O 1
ATOM 2509 N N . PRO A 1 321 ? -18.891 2.537 -8.031 1 83.06 321 PRO A N 1
ATOM 2510 C CA . PRO A 1 321 ? -19.703 2.309 -6.832 1 83.06 321 PRO A CA 1
ATOM 2511 C C . PRO A 1 321 ? -19.203 3.107 -5.625 1 83.06 321 PRO A C 1
ATOM 2513 O O . PRO A 1 321 ? -20 3.455 -4.746 1 83.06 321 PRO A O 1
ATOM 2516 N N . HIS A 1 322 ? -17.953 3.498 -5.539 1 82 322 HIS A N 1
ATOM 2517 C CA . HIS A 1 322 ? -17.438 4.223 -4.387 1 82 322 HIS A CA 1
ATOM 2518 C C . HIS A 1 322 ? -17.953 5.652 -4.344 1 82 322 HIS A C 1
ATOM 2520 O O . HIS A 1 322 ? -17.875 6.32 -3.314 1 82 322 HIS A O 1
ATOM 2526 N N . LEU A 1 323 ? -18.578 6.094 -5.422 1 87 323 LEU A N 1
ATOM 2527 C CA . LEU A 1 323 ? -19.094 7.457 -5.473 1 87 323 LEU A CA 1
ATOM 2528 C C . LEU A 1 323 ? -20.469 7.547 -4.809 1 87 323 LEU A C 1
ATOM 2530 O O . LEU A 1 323 ? -21.094 8.609 -4.812 1 87 323 LEU A O 1
ATOM 2534 N N . TRP A 1 324 ? -20.891 6.469 -4.215 1 90.81 324 TRP A N 1
ATOM 2535 C CA . TRP A 1 324 ? -22.125 6.531 -3.439 1 90.81 324 TRP A CA 1
ATOM 2536 C C . TRP A 1 324 ? -22.016 7.574 -2.332 1 90.81 324 TRP A C 1
ATOM 2538 O O . TRP A 1 324 ? -23 8.25 -2.008 1 90.81 324 TRP A O 1
ATOM 2548 N N . TYR A 1 325 ? -20.875 7.711 -1.744 1 92 325 TYR A N 1
ATOM 2549 C CA . TYR A 1 325 ? -20.656 8.609 -0.617 1 92 325 TYR A CA 1
ATOM 2550 C C . TYR A 1 325 ? -20.922 10.055 -1.011 1 92 325 TYR A C 1
ATOM 2552 O O . TYR A 1 325 ? -21.547 10.805 -0.254 1 92 325 TYR A O 1
ATOM 2560 N N . ILE A 1 326 ? -20.422 10.453 -2.162 1 90.69 326 ILE A N 1
ATOM 2561 C CA . ILE A 1 326 ? -20.594 11.844 -2.59 1 90.69 326 ILE A CA 1
ATOM 2562 C C . ILE A 1 326 ? -22.078 12.141 -2.791 1 90.69 326 ILE A C 1
ATOM 2564 O O . ILE A 1 326 ? -22.547 13.227 -2.449 1 90.69 326 ILE A O 1
ATOM 2568 N N . SER A 1 327 ? -22.766 11.195 -3.334 1 94.69 327 SER A N 1
ATOM 2569 C CA . SER A 1 327 ? -24.203 11.352 -3.502 1 94.69 327 SER A CA 1
ATOM 2570 C C . SER A 1 327 ? -24.906 11.445 -2.154 1 94.69 327 SER A C 1
ATOM 2572 O O . SER A 1 327 ? -25.75 12.328 -1.947 1 94.69 327 SER A O 1
ATOM 2574 N N . ALA A 1 328 ? -24.578 10.617 -1.275 1 96.12 328 ALA A N 1
ATOM 2575 C CA . ALA A 1 328 ? -25.172 10.633 0.054 1 96.12 328 ALA A CA 1
ATOM 2576 C C . ALA A 1 328 ? -24.844 11.914 0.799 1 96.12 328 ALA A C 1
ATOM 2578 O O . ALA A 1 328 ? -25.688 12.484 1.489 1 96.12 328 ALA A O 1
ATOM 2579 N N . ASP A 1 329 ? -23.594 12.352 0.687 1 95.06 329 ASP A N 1
ATOM 2580 C CA . ASP A 1 329 ? -23.156 13.578 1.352 1 95.06 329 ASP A CA 1
ATOM 2581 C C . ASP A 1 329 ? -23.969 14.773 0.887 1 95.06 329 ASP A C 1
ATOM 2583 O O . ASP A 1 329 ? -24.438 15.57 1.707 1 95.06 329 ASP A O 1
ATOM 2587 N N . LEU A 1 330 ? -24.156 14.891 -0.426 1 95.88 330 LEU A N 1
ATOM 2588 C CA . LEU A 1 330 ? -24.953 15.992 -0.961 1 95.88 330 LEU A CA 1
ATOM 2589 C C . LEU A 1 330 ? -26.391 15.906 -0.481 1 95.88 330 LEU A C 1
ATOM 2591 O O . LEU A 1 330 ? -26.984 16.906 -0.082 1 95.88 330 LEU A O 1
ATOM 2595 N N . GLN A 1 331 ? -26.938 14.773 -0.511 1 97.38 331 GLN A N 1
ATOM 2596 C CA . GLN A 1 331 ? -28.328 14.578 -0.103 1 97.38 331 GLN A CA 1
ATOM 2597 C C . GLN A 1 331 ? -28.531 14.922 1.37 1 97.38 331 GLN A C 1
ATOM 2599 O O . GLN A 1 331 ? -29.516 15.555 1.738 1 97.38 331 GLN A O 1
ATOM 2604 N N . LEU A 1 332 ? -27.641 14.484 2.188 1 97.69 332 LEU A N 1
ATOM 2605 C CA . LEU A 1 332 ? -27.703 14.805 3.609 1 97.69 332 LEU A CA 1
ATOM 2606 C C . LEU A 1 332 ? -27.516 16.297 3.842 1 97.69 332 LEU A C 1
ATOM 2608 O O . LEU A 1 332 ? -28.156 16.891 4.707 1 97.69 332 LEU A O 1
ATOM 2612 N N . PHE A 1 333 ? -26.625 16.891 3.084 1 96.31 333 PHE A N 1
ATOM 2613 C CA . PHE A 1 333 ? -26.422 18.344 3.16 1 96.31 333 PHE A CA 1
ATOM 2614 C C . PHE A 1 333 ? -27.688 19.094 2.805 1 96.31 333 PHE A C 1
ATOM 2616 O O . PHE A 1 333 ? -28.031 20.094 3.439 1 96.31 333 PHE A O 1
ATOM 2623 N N . VAL A 1 334 ? -28.406 18.578 1.843 1 96.75 334 VAL A N 1
ATOM 2624 C CA . VAL A 1 334 ? -29.641 19.219 1.38 1 96.75 334 VAL A CA 1
ATOM 2625 C C . VAL A 1 334 ? -30.703 19.141 2.477 1 96.75 334 VAL A C 1
ATOM 2627 O O . VAL A 1 334 ? -31.578 20 2.559 1 96.75 334 VAL A O 1
ATOM 2630 N N . ILE A 1 335 ? -30.562 18.203 3.34 1 95.38 335 ILE A N 1
ATOM 2631 C CA . ILE A 1 335 ? -31.531 18.031 4.414 1 95.38 335 ILE A CA 1
ATOM 2632 C C . ILE A 1 335 ? -31.141 18.891 5.605 1 95.38 335 ILE A C 1
ATOM 2634 O O . ILE A 1 335 ? -31.953 19.672 6.113 1 95.38 335 ILE A O 1
ATOM 2638 N N . VAL A 1 336 ? -29.969 18.891 5.984 1 95.94 336 VAL A N 1
ATOM 2639 C CA . VAL A 1 336 ? -29.547 19.5 7.242 1 95.94 336 VAL A CA 1
ATOM 2640 C C . VAL A 1 336 ? -29.266 20.984 7.039 1 95.94 336 VAL A C 1
ATOM 2642 O O . VAL A 1 336 ? -29.594 21.797 7.906 1 95.94 336 VAL A O 1
ATOM 2645 N N . TRP A 1 337 ? -28.75 21.375 5.867 1 95.56 337 TRP A N 1
ATOM 2646 C CA . TRP A 1 337 ? -28.359 22.766 5.59 1 95.56 337 TRP A CA 1
ATOM 2647 C C . TRP A 1 337 ? -29.578 23.688 5.633 1 95.56 337 TRP A C 1
ATOM 2649 O O . TRP A 1 337 ? -29.562 24.719 6.312 1 95.56 337 TRP A O 1
ATOM 2659 N N . PRO A 1 338 ? -30.766 23.359 5.02 1 95.44 338 PRO A N 1
ATOM 2660 C CA . PRO A 1 338 ? -31.953 24.219 5.113 1 95.44 338 PRO A CA 1
ATOM 2661 C C . PRO A 1 338 ? -32.5 24.328 6.539 1 95.44 338 PRO A C 1
ATOM 2663 O O . PRO A 1 338 ? -32.969 25.391 6.945 1 95.44 338 PRO A O 1
ATOM 2666 N N . LEU A 1 339 ? -32.375 23.234 7.285 1 94.12 339 LEU A N 1
ATOM 2667 C CA . LEU A 1 339 ? -32.812 23.281 8.672 1 94.12 339 LEU A CA 1
ATOM 2668 C C . LEU A 1 339 ? -31.938 24.203 9.5 1 94.12 339 LEU A C 1
ATOM 2670 O O . LEU A 1 339 ? -32.438 24.938 10.367 1 94.12 339 LEU A O 1
ATOM 2674 N N . HIS A 1 340 ? -30.656 24.219 9.227 1 93.94 340 HIS A N 1
ATOM 2675 C CA . HIS A 1 340 ? -29.703 25.078 9.914 1 93.94 340 HIS A CA 1
ATOM 2676 C C . HIS A 1 340 ? -29.953 26.547 9.578 1 93.94 340 HIS A C 1
ATOM 2678 O O . HIS A 1 340 ? -29.938 27.406 10.469 1 93.94 340 HIS A O 1
ATOM 2684 N N . VAL A 1 341 ? -30.312 26.859 8.32 1 93.38 341 VAL A N 1
ATOM 2685 C CA . VAL A 1 341 ? -30.406 28.234 7.852 1 93.38 341 VAL A CA 1
ATOM 2686 C C . VAL A 1 341 ? -31.797 28.797 8.164 1 93.38 341 VAL A C 1
ATOM 2688 O O . VAL A 1 341 ? -31.922 29.922 8.641 1 93.38 341 VAL A O 1
ATOM 2691 N N . LEU A 1 342 ? -32.844 27.984 8.039 1 91.06 342 LEU A N 1
ATOM 2692 C CA . LEU A 1 342 ? -34.219 28.5 8.039 1 91.06 342 LEU A CA 1
ATOM 2693 C C . LEU A 1 342 ? -34.812 28.516 9.445 1 91.06 342 LEU A C 1
ATOM 2695 O O . LEU A 1 342 ? -35.688 29.328 9.75 1 91.06 342 LEU A O 1
ATOM 2699 N N . ILE A 1 343 ? -34.344 27.594 10.266 1 90.19 343 ILE A N 1
ATOM 2700 C CA . ILE A 1 343 ? -34.875 27.594 11.625 1 90.19 343 ILE A CA 1
ATOM 2701 C C . ILE A 1 343 ? -34 28.5 12.5 1 90.19 343 ILE A C 1
ATOM 2703 O O . ILE A 1 343 ? -32.875 28.172 12.852 1 90.19 343 ILE A O 1
ATOM 2707 N N . VAL A 1 344 ? -34.625 29.609 12.938 1 82.44 344 VAL A N 1
ATOM 2708 C CA . VAL A 1 344 ? -33.875 30.719 13.539 1 82.44 344 VAL A CA 1
ATOM 2709 C C . VAL A 1 344 ? -33.594 30.422 15.016 1 82.44 344 VAL A C 1
ATOM 2711 O O . VAL A 1 344 ? -32.5 30.641 15.5 1 82.44 344 VAL A O 1
ATOM 2714 N N . ARG A 1 345 ? -34.688 29.859 15.664 1 86.62 345 ARG A N 1
ATOM 2715 C CA . ARG A 1 345 ? -34.5 29.609 17.094 1 86.62 345 ARG A CA 1
ATOM 2716 C C . ARG A 1 345 ? -33.656 28.375 17.328 1 86.62 345 ARG A C 1
ATOM 2718 O O . ARG A 1 345 ? -34.031 27.266 16.938 1 86.62 345 ARG A O 1
ATOM 2725 N N . LYS A 1 346 ? -32.562 28.422 17.922 1 86.31 346 LYS A N 1
ATOM 2726 C CA . LYS A 1 346 ? -31.594 27.359 18.156 1 86.31 346 LYS A CA 1
ATOM 2727 C C . LYS A 1 346 ? -32.25 26.172 18.859 1 86.31 346 LYS A C 1
ATOM 2729 O O . LYS A 1 346 ? -31.953 25.016 18.5 1 86.31 346 LYS A O 1
ATOM 2734 N N . ARG A 1 347 ? -33.094 26.453 19.828 1 86.38 347 ARG A N 1
ATOM 2735 C CA . ARG A 1 347 ? -33.75 25.375 20.594 1 86.38 347 ARG A CA 1
ATOM 2736 C C . ARG A 1 347 ? -34.625 24.531 19.703 1 86.38 347 ARG A C 1
ATOM 2738 O O . ARG A 1 347 ? -34.594 23.297 19.781 1 86.38 347 ARG A O 1
ATOM 2745 N N . HIS A 1 348 ? -35.406 25.125 18.859 1 91 348 HIS A N 1
ATOM 2746 C CA . HIS A 1 348 ? -36.281 24.406 17.953 1 91 348 HIS A CA 1
ATOM 2747 C C . HIS A 1 348 ? -35.5 23.641 16.906 1 91 348 HIS A C 1
ATOM 2749 O O . HIS A 1 348 ? -35.844 22.516 16.531 1 91 348 HIS A O 1
ATOM 2755 N N . ARG A 1 349 ? -34.438 24.219 16.469 1 91.5 349 ARG A N 1
ATOM 2756 C CA . ARG A 1 349 ? -33.594 23.594 15.484 1 91.5 349 ARG A CA 1
ATOM 2757 C C . ARG A 1 349 ? -32.938 22.312 16.031 1 91.5 349 ARG A C 1
ATOM 2759 O O . ARG A 1 349 ? -33 21.266 15.398 1 91.5 349 ARG A O 1
ATOM 2766 N N . MET A 1 350 ? -32.438 22.359 17.203 1 90.44 350 MET A N 1
ATOM 2767 C CA . MET A 1 350 ? -31.766 21.219 17.828 1 90.44 350 MET A CA 1
ATOM 2768 C C . MET A 1 350 ? -32.75 20.094 18.094 1 90.44 350 MET A C 1
ATOM 2770 O O . MET A 1 350 ? -32.438 18.922 17.891 1 90.44 350 MET A O 1
ATOM 2774 N N . VAL A 1 351 ? -33.906 20.484 18.547 1 92.31 351 VAL A N 1
ATOM 2775 C CA . VAL A 1 351 ? -34.906 19.484 18.844 1 92.31 351 VAL A CA 1
ATOM 2776 C C . VAL A 1 351 ? -35.375 18.812 17.562 1 92.31 351 VAL A C 1
ATOM 2778 O O . VAL A 1 351 ? -35.438 17.578 17.469 1 92.31 351 VAL A O 1
ATOM 2781 N N . LEU A 1 352 ? -35.688 19.609 16.609 1 92.94 352 LEU A N 1
ATOM 2782 C CA . LEU A 1 352 ? -36.188 19.062 15.352 1 92.94 352 LEU A CA 1
ATOM 2783 C C . LEU A 1 352 ? -35.156 18.156 14.703 1 92.94 352 LEU A C 1
ATOM 2785 O O . LEU A 1 352 ? -35.469 17.047 14.258 1 92.94 352 LEU A O 1
ATOM 2789 N N . ILE A 1 353 ? -33.938 18.594 14.648 1 93.94 353 ILE A N 1
ATOM 2790 C CA . ILE A 1 353 ? -32.875 17.828 14.016 1 93.94 353 ILE A CA 1
ATOM 2791 C C . ILE A 1 353 ? -32.625 16.531 14.789 1 93.94 353 ILE A C 1
ATOM 2793 O O . ILE A 1 353 ? -32.375 15.492 14.195 1 93.94 353 ILE A O 1
ATOM 2797 N N . SER A 1 354 ? -32.781 16.547 16.094 1 94.88 354 SER A N 1
ATOM 2798 C CA . SER A 1 354 ? -32.625 15.352 16.906 1 94.88 354 SER A CA 1
ATOM 2799 C C . SER A 1 354 ? -33.719 14.352 16.672 1 94.88 354 SER A C 1
ATOM 2801 O O . SER A 1 354 ? -33.5 13.141 16.656 1 94.88 354 SER A O 1
ATOM 2803 N N . VAL A 1 355 ? -34.906 14.914 16.5 1 95.44 355 VAL A N 1
ATOM 2804 C CA . VAL A 1 355 ? -36.062 14.047 16.219 1 95.44 355 VAL A CA 1
ATOM 2805 C C . VAL A 1 355 ? -35.844 13.352 14.883 1 95.44 355 VAL A C 1
ATOM 2807 O O . VAL A 1 355 ? -36.156 12.156 14.742 1 95.44 355 VAL A O 1
ATOM 2810 N N . VAL A 1 356 ? -35.375 14.047 13.953 1 94.88 356 VAL A N 1
ATOM 2811 C CA . VAL A 1 356 ? -35.094 13.484 12.633 1 94.88 356 VAL A CA 1
ATOM 2812 C C . VAL A 1 356 ? -34.062 12.375 12.75 1 94.88 356 VAL A C 1
ATOM 2814 O O . VAL A 1 356 ? -34.188 11.328 12.109 1 94.88 356 VAL A O 1
ATOM 2817 N N . ALA A 1 357 ? -33.031 12.523 13.539 1 96.38 357 ALA A N 1
ATOM 2818 C CA . ALA A 1 357 ? -32 11.523 13.766 1 96.38 357 ALA A CA 1
ATOM 2819 C C . ALA A 1 357 ? -32.594 10.266 14.398 1 96.38 357 ALA A C 1
ATOM 2821 O O . ALA A 1 357 ? -32.219 9.141 14.016 1 96.38 357 ALA A O 1
ATOM 2822 N N . LEU A 1 358 ? -33.5 10.492 15.328 1 96.69 358 LEU A N 1
ATOM 2823 C CA . LEU A 1 358 ? -34.125 9.359 16.016 1 96.69 358 LEU A CA 1
ATOM 2824 C C . LEU A 1 358 ? -35 8.562 15.07 1 96.69 358 LEU A C 1
ATOM 2826 O O . LEU A 1 358 ? -35.031 7.332 15.117 1 96.69 358 LEU A O 1
ATOM 2830 N N . ILE A 1 359 ? -35.719 9.289 14.242 1 96.75 359 ILE A N 1
ATOM 2831 C CA . ILE A 1 359 ? -36.562 8.633 13.266 1 96.75 359 ILE A CA 1
ATOM 2832 C C . ILE A 1 359 ? -35.719 7.832 12.281 1 96.75 359 ILE A C 1
ATOM 2834 O O . ILE A 1 359 ? -36.062 6.699 11.938 1 96.75 359 ILE A O 1
ATOM 2838 N N . ALA A 1 360 ? -34.656 8.43 11.852 1 97.12 360 ALA A N 1
ATOM 2839 C CA . ALA A 1 360 ? -33.781 7.746 10.93 1 97.12 360 ALA A CA 1
ATOM 2840 C C . ALA A 1 360 ? -33.188 6.488 11.562 1 97.12 360 ALA A C 1
ATOM 2842 O O . ALA A 1 360 ? -33.094 5.441 10.914 1 97.12 360 ALA A O 1
ATOM 2843 N N . THR A 1 361 ? -32.75 6.562 12.812 1 97.38 361 THR A N 1
ATOM 2844 C CA . THR A 1 361 ? -32.219 5.418 13.523 1 97.38 361 THR A CA 1
ATOM 2845 C C . THR A 1 361 ? -33.25 4.32 13.68 1 97.38 361 THR A C 1
ATOM 2847 O O . THR A 1 361 ? -32.969 3.141 13.484 1 97.38 361 THR A O 1
ATOM 2850 N N . ALA A 1 362 ? -34.469 4.754 14 1 97 362 ALA A N 1
ATOM 2851 C CA . ALA A 1 362 ? -35.562 3.801 14.148 1 97 362 ALA A CA 1
ATOM 2852 C C . ALA A 1 362 ? -35.906 3.131 12.812 1 97 362 ALA A C 1
ATOM 2854 O O . ALA A 1 362 ? -36.219 1.94 12.773 1 97 362 ALA A O 1
ATOM 2855 N N . TYR A 1 363 ? -35.812 3.902 11.828 1 96.69 363 TYR A N 1
ATOM 2856 C CA . TYR A 1 363 ? -36.094 3.365 10.5 1 96.69 363 TYR A CA 1
ATOM 2857 C C . TYR A 1 363 ? -35.094 2.26 10.148 1 96.69 363 TYR A C 1
ATOM 2859 O O . TYR A 1 363 ? -35.5 1.207 9.641 1 96.69 363 TYR A O 1
ATOM 2867 N N . ILE A 1 364 ? -33.844 2.457 10.391 1 96.12 364 ILE A N 1
ATOM 2868 C CA . ILE A 1 364 ? -32.812 1.475 10.094 1 96.12 364 ILE A CA 1
ATOM 2869 C C . ILE A 1 364 ? -33.031 0.218 10.93 1 96.12 364 ILE A C 1
ATOM 2871 O O . ILE A 1 364 ? -32.906 -0.902 10.43 1 96.12 364 ILE A O 1
ATOM 2875 N N . ALA A 1 365 ? -33.406 0.432 12.203 1 96.5 365 ALA A N 1
ATOM 2876 C CA . ALA A 1 365 ? -33.688 -0.706 13.07 1 96.5 365 ALA A CA 1
ATOM 2877 C C . ALA A 1 365 ? -34.844 -1.523 12.539 1 96.5 365 ALA A C 1
ATOM 2879 O O . ALA A 1 365 ? -34.781 -2.752 12.453 1 96.5 365 ALA A O 1
ATOM 2880 N N . LEU A 1 366 ? -35.875 -0.805 12.133 1 96 366 LEU A N 1
ATOM 2881 C CA . LEU A 1 366 ? -37.062 -1.462 11.656 1 96 366 LEU A CA 1
ATOM 2882 C C . LEU A 1 366 ? -36.812 -2.188 10.344 1 96 366 LEU A C 1
ATOM 2884 O O . LEU A 1 366 ? -37.25 -3.336 10.172 1 96 366 LEU A O 1
ATOM 2888 N N . GLU A 1 367 ? -36.156 -1.549 9.469 1 95.06 367 GLU A N 1
ATOM 2889 C CA . GLU A 1 367 ? -35.844 -2.156 8.18 1 95.06 367 GLU A CA 1
ATOM 2890 C C . GLU A 1 367 ? -35 -3.402 8.336 1 95.06 367 GLU A C 1
ATOM 2892 O O . GLU A 1 367 ? -35.25 -4.434 7.715 1 95.06 367 GLU A O 1
ATOM 2897 N N . THR A 1 368 ? -33.969 -3.359 9.164 1 94.69 368 THR A N 1
ATOM 2898 C CA . THR A 1 368 ? -33.062 -4.492 9.398 1 94.69 368 THR A CA 1
ATOM 2899 C C . THR A 1 368 ? -33.844 -5.641 10.062 1 94.69 368 THR A C 1
ATOM 2901 O O . THR A 1 368 ? -33.625 -6.809 9.727 1 94.69 368 THR A O 1
ATOM 2904 N N . PHE A 1 369 ? -34.812 -5.277 10.938 1 95 369 PHE A N 1
ATOM 2905 C CA . PHE A 1 369 ? -35.594 -6.277 11.664 1 95 369 PHE A CA 1
ATOM 2906 C C . PHE A 1 369 ? -36.594 -6.953 10.734 1 95 369 PHE A C 1
ATOM 2908 O O . PHE A 1 369 ? -36.719 -8.18 10.734 1 95 369 PHE A O 1
ATOM 2915 N N . LEU A 1 370 ? -37.25 -6.195 9.914 1 93.88 370 LEU A N 1
ATOM 2916 C CA . LEU A 1 370 ? -38.312 -6.707 9.07 1 93.88 370 LEU A CA 1
ATOM 2917 C C . LEU A 1 370 ? -37.75 -7.562 7.934 1 93.88 370 LEU A C 1
ATOM 2919 O O . LEU A 1 370 ? -38.344 -8.586 7.57 1 93.88 370 LEU A O 1
ATOM 2923 N N . TYR A 1 371 ? -36.625 -7.227 7.391 1 92.62 371 TYR A N 1
ATOM 2924 C CA . TYR A 1 371 ? -36.094 -7.918 6.223 1 92.62 371 TYR A CA 1
ATOM 2925 C C . TYR A 1 371 ? -34.938 -8.844 6.613 1 92.62 371 TYR A C 1
ATOM 2927 O O . TYR A 1 371 ? -34.312 -9.461 5.754 1 92.62 371 TYR A O 1
ATOM 2935 N N . ASN A 1 372 ? -34.594 -8.945 7.852 1 91.81 372 ASN A N 1
ATOM 2936 C CA . ASN A 1 372 ? -33.531 -9.812 8.375 1 91.81 372 ASN A CA 1
ATOM 2937 C C . ASN A 1 372 ? -32.188 -9.547 7.699 1 91.81 372 ASN A C 1
ATOM 2939 O O . ASN A 1 372 ? -31.531 -10.477 7.25 1 91.81 372 ASN A O 1
ATOM 2943 N N . TYR A 1 373 ? -31.891 -8.258 7.664 1 92.56 373 TYR A N 1
ATOM 2944 C CA . TYR A 1 373 ? -30.609 -7.875 7.113 1 92.56 373 TYR A CA 1
ATOM 2945 C C . TYR A 1 373 ? -29.484 -8.133 8.117 1 92.56 373 TYR A C 1
ATOM 2947 O O . TYR A 1 373 ? -29.734 -8.242 9.32 1 92.56 373 TYR A O 1
ATOM 2955 N N . ALA A 1 374 ? -28.297 -8.328 7.605 1 92.75 374 ALA A N 1
ATOM 2956 C CA . ALA A 1 374 ? -27.125 -8.422 8.484 1 92.75 374 ALA A CA 1
ATOM 2957 C C . ALA A 1 374 ? -26.891 -7.105 9.219 1 92.75 374 ALA A C 1
ATOM 2959 O O . ALA A 1 374 ? -27.25 -6.035 8.719 1 92.75 374 ALA A O 1
ATOM 2960 N N . PRO A 1 375 ? -26.328 -7.16 10.383 1 93.12 375 PRO A N 1
ATOM 2961 C CA . PRO A 1 375 ? -26.141 -5.953 11.18 1 93.12 375 PRO A CA 1
ATOM 2962 C C . PRO A 1 375 ? -25.094 -5.012 10.586 1 93.12 375 PRO A C 1
ATOM 2964 O O . PRO A 1 375 ? -25.109 -3.811 10.867 1 93.12 375 PRO A O 1
ATOM 2967 N N . CYS A 1 376 ? -24.125 -5.598 9.891 1 91.62 376 CYS A N 1
ATOM 2968 C CA . CYS A 1 376 ? -23.125 -4.824 9.172 1 91.62 376 CYS A CA 1
ATOM 2969 C C . CYS A 1 376 ? -22.844 -5.43 7.801 1 91.62 376 CYS A C 1
ATOM 2971 O O . CYS A 1 376 ? -23.234 -6.562 7.527 1 91.62 376 CYS A O 1
ATOM 2973 N N . VAL A 1 377 ? -22.25 -4.688 6.98 1 89.19 377 VAL A N 1
ATOM 2974 C CA . VAL A 1 377 ? -22.141 -5.035 5.566 1 89.19 377 VAL A CA 1
ATOM 2975 C C . VAL A 1 377 ? -21.406 -6.363 5.418 1 89.19 377 VAL A C 1
ATOM 2977 O O . VAL A 1 377 ? -21.891 -7.285 4.766 1 89.19 377 VAL A O 1
ATOM 2980 N N . MET A 1 378 ? -20.297 -6.586 6.094 1 87 378 MET A N 1
ATOM 2981 C CA . MET A 1 378 ? -19.438 -7.754 5.871 1 87 378 MET A CA 1
ATOM 2982 C C . MET A 1 378 ? -19.938 -8.945 6.68 1 87 378 MET A C 1
ATOM 2984 O O . MET A 1 378 ? -19.344 -10.023 6.633 1 87 378 MET A O 1
ATOM 2988 N N . ALA A 1 379 ? -21.078 -8.797 7.336 1 88.44 379 ALA A N 1
ATOM 2989 C CA . ALA A 1 379 ? -21.641 -9.898 8.117 1 88.44 379 ALA A CA 1
ATOM 2990 C C . ALA A 1 379 ? -22.609 -10.734 7.273 1 88.44 379 ALA A C 1
ATOM 2992 O O . ALA A 1 379 ? -23.109 -11.75 7.738 1 88.44 379 ALA A O 1
ATOM 2993 N N . GLY A 1 380 ? -22.703 -10.32 6.082 1 85.06 380 GLY A N 1
ATOM 2994 C CA . GLY A 1 380 ? -23.562 -11.109 5.199 1 85.06 380 GLY A CA 1
ATOM 2995 C C . GLY A 1 380 ? -23.016 -12.492 4.922 1 85.06 380 GLY A C 1
ATOM 2996 O O . GLY A 1 380 ? -21.797 -12.68 4.844 1 85.06 380 GLY A O 1
ATOM 2997 N N . ARG A 1 381 ? -23.906 -13.391 4.73 1 76.38 381 ARG A N 1
ATOM 2998 C CA . ARG A 1 381 ? -23.531 -14.789 4.566 1 76.38 381 ARG A CA 1
ATOM 2999 C C . ARG A 1 381 ? -23.062 -15.062 3.145 1 76.38 381 ARG A C 1
ATOM 3001 O O . ARG A 1 381 ? -22.234 -15.953 2.924 1 76.38 381 ARG A O 1
ATOM 3008 N N . ASN A 1 382 ? -23.672 -14.375 2.211 1 75.81 382 ASN A N 1
ATOM 3009 C CA . ASN A 1 382 ? -23.297 -14.5 0.807 1 75.81 382 ASN A CA 1
ATOM 3010 C C . ASN A 1 382 ? -23.172 -13.133 0.136 1 75.81 382 ASN A C 1
ATOM 3012 O O . ASN A 1 382 ? -23.5 -12.109 0.736 1 75.81 382 ASN A O 1
ATOM 3016 N N . MET A 1 383 ? -22.656 -13.188 -1.028 1 76.94 383 MET A N 1
ATOM 3017 C CA . MET A 1 383 ? -22.391 -11.945 -1.747 1 76.94 383 MET A CA 1
ATOM 3018 C C . MET A 1 383 ? -23.703 -11.211 -2.053 1 76.94 383 MET A C 1
ATOM 3020 O O . MET A 1 383 ? -23.734 -9.977 -2.041 1 76.94 383 MET A O 1
ATOM 3024 N N . HIS A 1 384 ? -24.703 -11.977 -2.303 1 79.81 384 HIS A N 1
ATOM 3025 C CA . HIS A 1 384 ? -26 -11.359 -2.598 1 79.81 384 HIS A CA 1
ATOM 3026 C C . HIS A 1 384 ? -26.531 -10.586 -1.397 1 79.81 384 HIS A C 1
ATOM 3028 O O . HIS A 1 384 ? -27.016 -9.461 -1.545 1 79.81 384 HIS A O 1
ATOM 3034 N N . GLU A 1 385 ? -26.391 -11.156 -0.225 1 84.44 385 GLU A N 1
ATOM 3035 C CA . GLU A 1 385 ? -26.828 -10.492 0.998 1 84.44 385 GLU A CA 1
ATOM 3036 C C . GLU A 1 385 ? -25.953 -9.289 1.319 1 84.44 385 GLU A C 1
ATOM 3038 O O . GLU A 1 385 ? -26.438 -8.258 1.79 1 84.44 385 GLU A O 1
ATOM 3043 N N . ILE A 1 386 ? -24.672 -9.414 1.034 1 85.62 386 ILE A N 1
ATOM 3044 C CA . ILE A 1 386 ? -23.75 -8.32 1.265 1 85.62 386 ILE A CA 1
ATOM 3045 C C . ILE A 1 386 ? -24.109 -7.137 0.367 1 85.62 386 ILE A C 1
ATOM 3047 O O . ILE A 1 386 ? -24.156 -5.992 0.826 1 85.62 386 ILE A O 1
ATOM 3051 N N . PHE A 1 387 ? -24.469 -7.445 -0.872 1 85.25 387 PHE A N 1
ATOM 3052 C CA . PHE A 1 387 ? -24.828 -6.395 -1.814 1 85.25 387 PHE A CA 1
ATOM 3053 C C . PHE A 1 387 ? -26.156 -5.754 -1.437 1 85.25 387 PHE A C 1
ATOM 3055 O O . PHE A 1 387 ? -26.312 -4.531 -1.505 1 85.25 387 PHE A O 1
ATOM 3062 N N . ARG A 1 388 ? -27.016 -6.562 -1.016 1 85.25 388 ARG A N 1
ATOM 3063 C CA . ARG A 1 388 ? -28.328 -6.059 -0.632 1 85.25 388 ARG A CA 1
ATOM 3064 C C . ARG A 1 388 ? -28.234 -5.156 0.593 1 85.25 388 ARG A C 1
ATOM 3066 O O . ARG A 1 388 ? -28.797 -4.059 0.605 1 85.25 388 ARG A O 1
ATOM 3073 N N . MET A 1 389 ? -27.578 -5.574 1.591 1 87.75 389 MET A N 1
ATOM 3074 C CA . MET A 1 389 ? -27.391 -4.781 2.805 1 87.75 389 MET A CA 1
ATOM 3075 C C . MET A 1 389 ? -26.609 -3.51 2.512 1 87.75 389 MET A C 1
ATOM 3077 O O . MET A 1 389 ? -26.922 -2.445 3.049 1 87.75 389 MET A O 1
ATOM 3081 N N . SER A 1 390 ? -25.594 -3.627 1.653 1 90.5 390 SER A N 1
ATOM 3082 C CA . SER A 1 390 ? -24.781 -2.471 1.292 1 90.5 390 SER A CA 1
ATOM 3083 C C . SER A 1 390 ? -25.625 -1.395 0.613 1 90.5 390 SER A C 1
ATOM 3085 O O . SER A 1 390 ? -25.484 -0.209 0.92 1 90.5 390 SER A O 1
ATOM 3087 N N . ASN A 1 391 ? -26.562 -1.812 -0.153 1 91.25 391 ASN A N 1
ATOM 3088 C CA . ASN A 1 391 ? -27.391 -0.869 -0.906 1 91.25 391 ASN A CA 1
ATOM 3089 C C . ASN A 1 391 ? -28.5 -0.275 -0.042 1 91.25 391 ASN A C 1
ATOM 3091 O O . ASN A 1 391 ? -28.719 0.936 -0.063 1 91.25 391 ASN A O 1
ATOM 3095 N N . GLU A 1 392 ? -29.125 -1.069 0.807 1 91.06 392 GLU A N 1
ATOM 3096 C CA . GLU A 1 392 ? -30.359 -0.645 1.462 1 91.06 392 GLU A CA 1
ATOM 3097 C C . GLU A 1 392 ? -30.062 -0.052 2.84 1 91.06 392 GLU A C 1
ATOM 3099 O O . GLU A 1 392 ? -30.781 0.846 3.291 1 91.06 392 GLU A O 1
ATOM 3104 N N . VAL A 1 393 ? -29.078 -0.537 3.447 1 91.81 393 VAL A N 1
ATOM 3105 C CA . VAL A 1 393 ? -28.922 -0.137 4.844 1 91.81 393 VAL A CA 1
ATOM 3106 C C . VAL A 1 393 ? -27.625 0.655 5.008 1 91.81 393 VAL A C 1
ATOM 3108 O O . VAL A 1 393 ? -27.422 1.32 6.027 1 91.81 393 VAL A O 1
ATOM 3111 N N . TYR A 1 394 ? -26.812 0.651 3.984 1 93.94 394 TYR A N 1
ATOM 3112 C CA . TYR A 1 394 ? -25.531 1.326 4.168 1 93.94 394 TYR A CA 1
ATOM 3113 C C . TYR A 1 394 ? -25.406 2.529 3.238 1 93.94 394 TYR A C 1
ATOM 3115 O O . TYR A 1 394 ? -25.125 3.643 3.688 1 93.94 394 TYR A O 1
ATOM 3123 N N . GLN A 1 395 ? -25.703 2.42 1.985 1 95.12 395 GLN A N 1
ATOM 3124 C CA . GLN A 1 395 ? -25.406 3.477 1.025 1 95.12 395 GLN A CA 1
ATOM 3125 C C . GLN A 1 395 ? -26.531 4.5 0.965 1 95.12 395 GLN A C 1
ATOM 3127 O O . GLN A 1 395 ? -26.344 5.602 0.436 1 95.12 395 GLN A O 1
ATOM 3132 N N . ARG A 1 396 ? -27.656 4.234 1.581 1 95.12 396 ARG A N 1
ATOM 3133 C CA . ARG A 1 396 ? -28.734 5.207 1.631 1 95.12 396 ARG A CA 1
ATOM 3134 C C . ARG A 1 396 ? -28.438 6.316 2.633 1 95.12 396 ARG A C 1
ATOM 3136 O O . ARG A 1 396 ? -27.891 6.059 3.707 1 95.12 396 ARG A O 1
ATOM 3143 N N . PRO A 1 397 ? -28.781 7.508 2.262 1 96.25 397 PRO A N 1
ATOM 3144 C CA . PRO A 1 397 ? -28.422 8.648 3.115 1 96.25 397 PRO A CA 1
ATOM 3145 C C . PRO A 1 397 ? -29.078 8.562 4.496 1 96.25 397 PRO A C 1
ATOM 3147 O O . PRO A 1 397 ? -28.516 9.062 5.477 1 96.25 397 PRO A O 1
ATOM 3150 N N . ILE A 1 398 ? -30.234 7.879 4.625 1 95.81 398 ILE A N 1
ATOM 3151 C CA . ILE A 1 398 ? -30.953 7.812 5.887 1 95.81 398 ILE A CA 1
ATOM 3152 C C . ILE A 1 398 ? -30.109 7.086 6.934 1 95.81 398 ILE A C 1
ATOM 3154 O O . ILE A 1 398 ? -30.219 7.375 8.125 1 95.81 398 ILE A O 1
ATOM 3158 N N . ALA A 1 399 ? -29.281 6.23 6.516 1 96 399 ALA A N 1
ATOM 3159 C CA . ALA A 1 399 ? -28.453 5.449 7.418 1 96 399 ALA A CA 1
ATOM 3160 C C . ALA A 1 399 ? -27.391 6.324 8.078 1 96 399 ALA A C 1
ATOM 3162 O O . ALA A 1 399 ? -26.891 6.004 9.164 1 96 399 ALA A O 1
ATOM 3163 N N . HIS A 1 400 ? -27 7.441 7.473 1 97.94 400 HIS A N 1
ATOM 3164 C CA . HIS A 1 400 ? -25.891 8.258 7.938 1 97.94 400 HIS A CA 1
ATOM 3165 C C . HIS A 1 400 ? -26.375 9.602 8.469 1 97.94 400 HIS A C 1
ATOM 3167 O O . HIS A 1 400 ? -25.578 10.406 8.961 1 97.94 400 HIS A O 1
ATOM 3173 N N . LEU A 1 401 ? -27.703 9.852 8.375 1 97.94 401 LEU A N 1
ATOM 3174 C CA . LEU A 1 401 ? -28.297 11.109 8.844 1 97.94 401 LEU A CA 1
ATOM 3175 C C . LEU A 1 401 ? -28.016 11.32 10.32 1 97.94 401 LEU A C 1
ATOM 3177 O O . LEU A 1 401 ? -27.625 12.422 10.734 1 97.94 401 LEU A O 1
ATOM 3181 N N . PRO A 1 402 ? -28.141 10.258 11.164 1 98.12 402 PRO A N 1
ATOM 3182 C CA . PRO A 1 402 ? -27.844 10.461 12.578 1 98.12 402 PRO A CA 1
ATOM 3183 C C . PRO A 1 402 ? -26.391 10.906 12.82 1 98.12 402 PRO A C 1
ATOM 3185 O O . PRO A 1 402 ? -26.141 11.711 13.719 1 98.12 402 PRO A O 1
ATOM 3188 N N . SER A 1 403 ? -25.453 10.375 12.078 1 98.12 403 SER A N 1
ATOM 3189 C CA . SER A 1 403 ? -24.062 10.75 12.234 1 98.12 403 SER A CA 1
ATOM 3190 C C . SER A 1 403 ? -23.844 12.219 11.914 1 98.12 403 SER A C 1
ATOM 3192 O O . SER A 1 403 ? -23.109 12.914 12.633 1 98.12 403 SER A O 1
ATOM 3194 N N . VAL A 1 404 ? -24.484 12.719 10.891 1 98 404 VAL A N 1
ATOM 3195 C CA . VAL A 1 404 ? -24.375 14.125 10.516 1 98 404 VAL A CA 1
ATOM 3196 C C . VAL A 1 404 ? -24.969 15 11.617 1 98 404 VAL A C 1
ATOM 3198 O O . VAL A 1 404 ? -24.391 16.016 11.992 1 98 404 VAL A O 1
ATOM 3201 N N . ILE A 1 405 ? -26.078 14.547 12.156 1 97.94 405 ILE A N 1
ATOM 3202 C CA . ILE A 1 405 ? -26.797 15.336 13.148 1 97.94 405 ILE A CA 1
ATOM 3203 C C . ILE A 1 405 ? -26.016 15.367 14.453 1 97.94 405 ILE A C 1
ATOM 3205 O O . ILE A 1 405 ? -25.938 16.406 15.125 1 97.94 405 ILE A O 1
ATOM 3209 N N . ILE A 1 406 ? -25.422 14.25 14.805 1 97.5 406 ILE A N 1
ATOM 3210 C CA . ILE A 1 406 ? -24.578 14.227 16 1 97.5 406 ILE A CA 1
ATOM 3211 C C . ILE A 1 406 ? -23.406 15.188 15.82 1 97.5 406 ILE A C 1
ATOM 3213 O O . ILE A 1 406 ? -23.078 15.938 16.734 1 97.5 406 ILE A O 1
ATOM 3217 N N . GLY A 1 407 ? -22.812 15.164 14.68 1 96.5 407 GLY A N 1
ATOM 3218 C CA . GLY A 1 407 ? -21.781 16.141 14.383 1 96.5 407 GLY A CA 1
ATOM 3219 C C . GLY A 1 407 ? -22.281 17.578 14.461 1 96.5 407 GLY A C 1
ATOM 3220 O O . GLY A 1 407 ? -21.609 18.453 15.016 1 96.5 407 GLY A O 1
ATOM 3221 N N . TYR A 1 408 ? -23.469 17.812 13.969 1 95.62 408 TYR A N 1
ATOM 3222 C CA . TYR A 1 408 ? -24.094 19.125 13.992 1 95.62 408 TYR A CA 1
ATOM 3223 C C . TYR A 1 408 ? -24.312 19.609 15.43 1 95.62 408 TYR A C 1
ATOM 3225 O O . TYR A 1 408 ? -23.969 20.75 15.766 1 95.62 408 TYR A O 1
ATOM 3233 N N . LEU A 1 409 ? -24.828 18.734 16.219 1 93.94 409 LEU A N 1
ATOM 3234 C CA . LEU A 1 409 ? -25.078 19.078 17.609 1 93.94 409 LEU A CA 1
ATOM 3235 C C . LEU A 1 409 ? -23.766 19.375 18.344 1 93.94 409 LEU A C 1
ATOM 3237 O O . LEU A 1 409 ? -23.703 20.297 19.156 1 93.94 409 LEU A O 1
ATOM 3241 N N . CYS A 1 410 ? -22.797 18.625 18.016 1 91.75 410 CYS A N 1
ATOM 3242 C CA . CYS A 1 410 ? -21.484 18.875 18.594 1 91.75 410 CYS A CA 1
ATOM 3243 C C . CYS A 1 410 ? -20.953 20.234 18.172 1 91.75 410 CYS A C 1
ATOM 3245 O O . CYS A 1 410 ? -20.406 20.969 19 1 91.75 410 CYS A O 1
ATOM 3247 N N . GLY A 1 411 ? -21.078 20.562 16.922 1 89.62 411 GLY A N 1
ATOM 3248 C CA . GLY A 1 411 ? -20.641 21.859 16.438 1 89.62 411 GLY A CA 1
ATOM 3249 C C . GLY A 1 411 ? -21.359 23.016 17.094 1 89.62 411 GLY A C 1
ATOM 3250 O O . GLY A 1 411 ? -20.766 24.047 17.375 1 89.62 411 GLY A O 1
ATOM 3251 N N . CYS A 1 412 ? -22.609 22.812 17.422 1 87.56 412 CYS A N 1
ATOM 3252 C CA . CYS A 1 412 ? -23.406 23.844 18.094 1 87.56 412 CYS A CA 1
ATOM 3253 C C . CYS A 1 412 ? -22.969 24 19.547 1 87.56 412 CYS A C 1
ATOM 3255 O O . CYS A 1 412 ? -22.953 25.109 20.078 1 87.56 412 CYS A O 1
ATOM 3257 N N . LEU A 1 413 ? -22.609 22.922 20.094 1 84 413 LEU A N 1
ATOM 3258 C CA . LEU A 1 413 ? -22.203 22.938 21.484 1 84 413 LEU A CA 1
ATOM 3259 C C . LEU A 1 413 ? -20.844 23.609 21.656 1 84 413 LEU A C 1
ATOM 3261 O O . LEU A 1 413 ? -20.609 24.312 22.641 1 84 413 LEU A O 1
ATOM 3265 N N . CYS A 1 414 ? -19.906 23.359 20.797 1 77.75 414 CYS A N 1
ATOM 3266 C CA . CYS A 1 414 ? -18.562 23.953 20.875 1 77.75 414 CYS A CA 1
ATOM 3267 C C . CYS A 1 414 ? -18.641 25.469 20.828 1 77.75 414 CYS A C 1
ATOM 3269 O O . CYS A 1 414 ? -17.812 26.156 21.422 1 77.75 414 CYS A O 1
ATOM 3271 N N . GLY A 1 415 ? -19.625 26.016 20.219 1 64.94 415 GLY A N 1
ATOM 3272 C CA . GLY A 1 415 ? -19.75 27.453 20.094 1 64.94 415 GLY A CA 1
ATOM 3273 C C . GLY A 1 415 ? -20.672 28.062 21.125 1 64.94 415 GLY A C 1
ATOM 3274 O O . GLY A 1 415 ? -20.734 29.281 21.281 1 64.94 415 GLY A O 1
ATOM 3275 N N . SER A 1 416 ? -21.25 27.109 21.859 1 69.88 416 SER A N 1
ATOM 3276 C CA . SER A 1 416 ? -22.266 27.625 22.766 1 69.88 416 SER A CA 1
ATOM 3277 C C . SER A 1 416 ? -21.703 27.859 24.172 1 69.88 416 SER A C 1
ATOM 3279 O O . SER A 1 416 ? -20.719 27.219 24.562 1 69.88 416 SER A O 1
ATOM 3281 N N . LYS A 1 417 ? -22.047 28.891 24.797 1 62.97 417 LYS A N 1
ATOM 3282 C CA . LYS A 1 417 ? -21.719 29.234 26.172 1 62.97 417 LYS A CA 1
ATOM 3283 C C . LYS A 1 417 ? -22.219 28.156 27.141 1 62.97 417 LYS A C 1
ATOM 3285 O O . LYS A 1 417 ? -21.906 28.188 28.328 1 62.97 417 LYS A O 1
ATOM 3290 N N . MET A 1 418 ? -23 27.266 26.594 1 61.19 418 MET A N 1
ATOM 3291 C CA . MET A 1 418 ? -23.609 26.234 27.422 1 61.19 418 MET A CA 1
ATOM 3292 C C . MET A 1 418 ? -22.562 25.266 27.969 1 61.19 418 MET A C 1
ATOM 3294 O O . MET A 1 418 ? -22.766 24.641 29.016 1 61.19 418 MET A O 1
ATOM 3298 N N . LEU A 1 419 ? -21.484 25.125 27.219 1 66.38 419 LEU A N 1
ATOM 3299 C CA . LEU A 1 419 ? -20.484 24.172 27.688 1 66.38 419 LEU A CA 1
ATOM 3300 C C . LEU A 1 419 ? -19.406 24.891 28.484 1 66.38 419 LEU A C 1
ATOM 3302 O O . LEU A 1 419 ? -18.656 25.719 27.953 1 66.38 419 LEU A O 1
ATOM 3306 N N . ASP A 1 420 ? -19.656 24.906 29.844 1 65.5 420 ASP A N 1
ATOM 3307 C CA . ASP A 1 420 ? -18.656 25.453 30.766 1 65.5 420 ASP A CA 1
ATOM 3308 C C . ASP A 1 420 ? -17.312 24.766 30.594 1 65.5 420 ASP A C 1
ATOM 3310 O O . ASP A 1 420 ? -17.219 23.547 30.672 1 65.5 420 ASP A O 1
ATOM 3314 N N . SER A 1 421 ? -16.453 25.484 30.062 1 67.88 421 SER A N 1
ATOM 3315 C CA . SER A 1 421 ? -15.094 24.984 29.828 1 67.88 421 SER A CA 1
ATOM 3316 C C . SER A 1 421 ? -14.523 24.312 31.062 1 67.88 421 SER A C 1
ATOM 3318 O O . SER A 1 421 ? -13.805 23.312 30.953 1 67.88 421 SER A O 1
ATOM 3320 N N . GLN A 1 422 ? -14.945 24.859 32.188 1 66.81 422 GLN A N 1
ATOM 3321 C CA . GLN A 1 422 ? -14.438 24.281 33.438 1 66.81 422 GLN A CA 1
ATOM 3322 C C . GLN A 1 422 ? -15.016 22.891 33.688 1 66.81 422 GLN A C 1
ATOM 3324 O O . GLN A 1 422 ? -14.305 21.969 34.125 1 66.81 422 GLN A O 1
ATOM 3329 N N . TRP A 1 423 ? -16.297 22.781 33.344 1 72.06 423 TRP A N 1
ATOM 3330 C CA . TRP A 1 423 ? -16.969 21.5 33.531 1 72.06 423 TRP A CA 1
ATOM 3331 C C . TRP A 1 423 ? -16.391 20.453 32.594 1 72.06 423 TRP A C 1
ATOM 3333 O O . TRP A 1 423 ? -16.141 19.312 32.969 1 72.06 423 TRP A O 1
ATOM 3343 N N . LEU A 1 424 ? -16.109 20.781 31.422 1 75.25 424 LEU A N 1
ATOM 3344 C CA . LEU A 1 424 ? -15.594 19.875 30.406 1 75.25 424 LEU A CA 1
ATOM 3345 C C . LEU A 1 424 ? -14.195 19.391 30.766 1 75.25 424 LEU A C 1
ATOM 3347 O O . LEU A 1 424 ? -13.836 18.234 30.516 1 75.25 424 LEU A O 1
ATOM 3351 N N . SER A 1 425 ? -13.523 20.328 31.375 1 72.62 425 SER A N 1
ATOM 3352 C CA . SER A 1 425 ? -12.156 19.984 31.75 1 72.62 425 SER A CA 1
ATOM 3353 C C . SER A 1 425 ? -12.141 18.953 32.875 1 72.62 425 SER A C 1
ATOM 3355 O O . SER A 1 425 ? -11.234 18.125 32.938 1 72.62 425 SER A O 1
ATOM 3357 N N . LYS A 1 426 ? -13.18 19.016 33.75 1 75.88 426 LYS A N 1
ATOM 3358 C CA . LYS A 1 426 ? -13.25 18.094 34.875 1 75.88 426 LYS A CA 1
ATOM 3359 C C . LYS A 1 426 ? -13.641 16.703 34.406 1 75.88 426 LYS A C 1
ATOM 3361 O O . LYS A 1 426 ? -13.25 15.703 35.031 1 75.88 426 LYS A O 1
ATOM 3366 N N . ILE A 1 427 ? -14.344 16.609 33.281 1 82.12 427 ILE A N 1
ATOM 3367 C CA . ILE A 1 427 ? -14.859 15.305 32.906 1 82.12 427 ILE A CA 1
ATOM 3368 C C . ILE A 1 427 ? -14.188 14.859 31.594 1 82.12 427 ILE A C 1
ATOM 3370 O O . ILE A 1 427 ? -14.727 14.023 30.859 1 82.12 427 ILE A O 1
ATOM 3374 N N . ARG A 1 428 ? -13.117 15.344 31.344 1 80.44 428 ARG A N 1
ATOM 3375 C CA . ARG A 1 428 ? -12.422 15.07 30.094 1 80.44 428 ARG A CA 1
ATOM 3376 C C . ARG A 1 428 ? -12.07 13.594 29.969 1 80.44 428 ARG A C 1
ATOM 3378 O O . ARG A 1 428 ? -12.242 13 28.906 1 80.44 428 ARG A O 1
ATOM 3385 N N . SER A 1 429 ? -11.531 13.023 31.047 1 79.12 429 SER A N 1
ATOM 3386 C CA . SER A 1 429 ? -11.141 11.617 31.016 1 79.12 429 SER A CA 1
ATOM 3387 C C . SER A 1 429 ? -12.352 10.711 30.812 1 79.12 429 SER A C 1
ATOM 3389 O O . SER A 1 429 ? -12.289 9.734 30.078 1 79.12 429 SER A O 1
ATOM 3391 N N . GLU A 1 430 ? -13.406 11.117 31.438 1 84 430 GLU A N 1
ATOM 3392 C CA . GLU A 1 430 ? -14.633 10.336 31.281 1 84 430 GLU A CA 1
ATOM 3393 C C . GLU A 1 430 ? -15.18 10.43 29.859 1 84 430 GLU A C 1
ATOM 3395 O O . GLU A 1 430 ? -15.656 9.438 29.312 1 84 430 GLU A O 1
ATOM 3400 N N . LEU A 1 431 ? -15.078 11.531 29.344 1 86.5 431 LEU A N 1
ATOM 3401 C CA . LEU A 1 431 ? -15.555 11.719 27.984 1 86.5 431 LEU A CA 1
ATOM 3402 C C . LEU A 1 431 ? -14.688 10.961 26.984 1 86.5 431 LEU A C 1
ATOM 3404 O O . LEU A 1 431 ? -15.188 10.414 26 1 86.5 431 LEU A O 1
ATOM 3408 N N . LEU A 1 432 ? -13.445 10.922 27.266 1 83.12 432 LEU A N 1
ATOM 3409 C CA . LEU A 1 432 ? -12.539 10.188 26.406 1 83.12 432 LEU A CA 1
ATOM 3410 C C . LEU A 1 432 ? -12.805 8.688 26.484 1 83.12 432 LEU A C 1
ATOM 3412 O O . LEU A 1 432 ? -12.773 7.988 25.453 1 83.12 432 LEU A O 1
ATOM 3416 N N . ILE A 1 433 ? -12.992 8.234 27.672 1 86.19 433 ILE A N 1
ATOM 3417 C CA . ILE A 1 433 ? -13.297 6.824 27.844 1 86.19 433 ILE A CA 1
ATOM 3418 C C . ILE A 1 433 ? -14.602 6.484 27.109 1 86.19 433 ILE A C 1
ATOM 3420 O O . ILE A 1 433 ? -14.688 5.469 26.422 1 86.19 433 ILE A O 1
ATOM 3424 N N . LEU A 1 434 ? -15.531 7.359 27.25 1 92.25 434 LEU A N 1
ATOM 3425 C CA . LEU A 1 434 ? -16.797 7.148 26.562 1 92.25 434 LEU A CA 1
ATOM 3426 C C . LEU A 1 434 ? -16.594 7.141 25.047 1 92.25 434 LEU A C 1
ATOM 3428 O O . LEU A 1 434 ? -17.219 6.34 24.344 1 92.25 434 LEU A O 1
ATOM 3432 N N . ALA A 1 435 ? -15.758 8 24.641 1 92.44 435 ALA A N 1
ATOM 3433 C CA . ALA A 1 435 ? -15.477 8.07 23.203 1 92.44 435 ALA A CA 1
ATOM 3434 C C . ALA A 1 435 ? -14.82 6.777 22.719 1 92.44 435 ALA A C 1
ATOM 3436 O O . ALA A 1 435 ? -15.242 6.199 21.719 1 92.44 435 ALA A O 1
ATOM 3437 N N . VAL A 1 436 ? -13.867 6.246 23.438 1 88.88 436 VAL A N 1
ATOM 3438 C CA . VAL A 1 436 ? -13.125 5.055 23.047 1 88.88 436 VAL A CA 1
ATOM 3439 C C . VAL A 1 436 ? -14.039 3.832 23.109 1 88.88 436 VAL A C 1
ATOM 3441 O O . VAL A 1 436 ? -14.023 2.98 22.219 1 88.88 436 VAL A O 1
ATOM 3444 N N . VAL A 1 437 ? -14.805 3.818 24.078 1 93.69 437 VAL A N 1
ATOM 3445 C CA . VAL A 1 437 ? -15.703 2.684 24.266 1 93.69 437 VAL A CA 1
ATOM 3446 C C . VAL A 1 437 ? -16.75 2.682 23.156 1 93.69 437 VAL A C 1
ATOM 3448 O O . VAL A 1 437 ? -17.062 1.636 22.578 1 93.69 437 VAL A O 1
ATOM 3451 N N . SER A 1 438 ? -17.281 3.828 22.875 1 96.56 438 SER A N 1
ATOM 3452 C CA . SER A 1 438 ? -18.297 3.928 21.812 1 96.56 438 SER A CA 1
ATOM 3453 C C . SER A 1 438 ? -17.719 3.551 20.453 1 96.56 438 SER A C 1
ATOM 3455 O O . SER A 1 438 ? -18.312 2.771 19.719 1 96.56 438 SER A O 1
ATOM 3457 N N . MET A 1 439 ? -16.594 3.982 20.203 1 95.88 439 MET A N 1
ATOM 3458 C CA . MET A 1 439 ? -15.961 3.686 18.922 1 95.88 439 MET A CA 1
ATOM 3459 C C . MET A 1 439 ? -15.539 2.223 18.844 1 95.88 439 MET A C 1
ATOM 3461 O O . MET A 1 439 ? -15.664 1.591 17.797 1 95.88 439 MET A O 1
ATOM 3465 N N . SER A 1 440 ? -15.031 1.661 19.969 1 95.06 440 SER A N 1
ATOM 3466 C CA . SER A 1 440 ? -14.633 0.259 20 1 95.06 440 SER A CA 1
ATOM 3467 C C . SER A 1 440 ? -15.836 -0.665 19.828 1 95.06 440 SER A C 1
ATOM 3469 O O . SER A 1 440 ? -15.773 -1.641 19.078 1 95.06 440 SER A O 1
ATOM 3471 N N . TYR A 1 441 ? -16.844 -0.262 20.484 1 96.25 441 TYR A N 1
ATOM 3472 C CA . TYR A 1 441 ? -18.047 -1.083 20.344 1 96.25 441 TYR A CA 1
ATOM 3473 C C . TYR A 1 441 ? -18.578 -1.038 18.922 1 96.25 441 TYR A C 1
ATOM 3475 O O . TYR A 1 441 ? -19.016 -2.059 18.375 1 96.25 441 TYR A O 1
ATOM 3483 N N . SER A 1 442 ? -18.594 0.088 18.344 1 97.12 442 SER A N 1
ATOM 3484 C CA . SER A 1 442 ? -19.078 0.229 16.969 1 97.12 442 SER A CA 1
ATOM 3485 C C . SER A 1 442 ? -18.203 -0.569 16 1 97.12 442 SER A C 1
ATOM 3487 O O . SER A 1 442 ? -18.719 -1.175 15.055 1 97.12 442 SER A O 1
ATOM 3489 N N . THR A 1 443 ? -16.906 -0.661 16.25 1 95.62 443 THR A N 1
ATOM 3490 C CA . THR A 1 443 ? -15.977 -1.308 15.328 1 95.62 443 THR A CA 1
ATOM 3491 C C . THR A 1 443 ? -15.914 -2.811 15.594 1 95.62 443 THR A C 1
ATOM 3493 O O . THR A 1 443 ? -15.969 -3.611 14.656 1 95.62 443 THR A O 1
ATOM 3496 N N . PHE A 1 444 ? -15.922 -3.234 16.875 1 95.94 444 PHE A N 1
ATOM 3497 C CA . PHE A 1 444 ? -15.672 -4.633 17.219 1 95.94 444 PHE A CA 1
ATOM 3498 C C . PHE A 1 444 ? -16.969 -5.332 17.594 1 95.94 444 PHE A C 1
ATOM 3500 O O . PHE A 1 444 ? -17.016 -6.562 17.688 1 95.94 444 PHE A O 1
ATOM 3507 N N . GLY A 1 445 ? -18 -4.586 17.812 1 94.69 445 GLY A N 1
ATOM 3508 C CA . GLY A 1 445 ? -19.25 -5.164 18.266 1 94.69 445 GLY A CA 1
ATOM 3509 C C . GLY A 1 445 ? -19.891 -6.082 17.234 1 94.69 445 GLY A C 1
ATOM 3510 O O . GLY A 1 445 ? -20.688 -6.949 17.578 1 94.69 445 GLY A O 1
ATOM 3511 N N . GLY A 1 446 ? -19.578 -5.902 15.992 1 94 446 GLY A N 1
ATOM 3512 C CA . GLY A 1 446 ? -20.141 -6.738 14.938 1 94 446 GLY A CA 1
ATOM 3513 C C . GLY A 1 446 ? -19.344 -8.008 14.703 1 94 446 GLY A C 1
ATOM 3514 O O . GLY A 1 446 ? -19.703 -8.812 13.836 1 94 446 GLY A O 1
ATOM 3515 N N . HIS A 1 447 ? -18.328 -8.352 15.5 1 94 447 HIS A N 1
ATOM 3516 C CA . HIS A 1 447 ? -17.391 -9.453 15.289 1 94 447 HIS A CA 1
ATOM 3517 C C . HIS A 1 447 ? -18.109 -10.797 15.297 1 94 447 HIS A C 1
ATOM 3519 O O . HIS A 1 447 ? -17.859 -11.648 14.445 1 94 447 HIS A O 1
ATOM 3525 N N . PRO A 1 448 ? -19.078 -11 16.203 1 93.62 448 PRO A N 1
ATOM 3526 C CA . PRO A 1 448 ? -19.719 -12.32 16.234 1 93.62 448 PRO A CA 1
ATOM 3527 C C . PRO A 1 448 ? -20.453 -12.648 14.938 1 93.62 448 PRO A C 1
ATOM 3529 O O . PRO A 1 448 ? -20.516 -13.812 14.539 1 93.62 448 PRO A O 1
ATOM 3532 N N . TRP A 1 449 ? -20.922 -11.641 14.305 1 92.5 449 TRP A N 1
ATOM 3533 C CA . TRP A 1 449 ? -21.641 -11.867 13.055 1 92.5 449 TRP A CA 1
ATOM 3534 C C . TRP A 1 449 ? -20.672 -11.922 11.875 1 92.5 449 TRP A C 1
ATOM 3536 O O . TRP A 1 449 ? -20.859 -12.711 10.945 1 92.5 449 TRP A O 1
ATOM 3546 N N . ILE A 1 450 ? -19.609 -11.172 11.938 1 90.75 450 ILE A N 1
ATOM 3547 C CA . ILE A 1 450 ? -18.625 -11.141 10.859 1 90.75 450 ILE A CA 1
ATOM 3548 C C . ILE A 1 450 ? -17.828 -12.445 10.844 1 90.75 450 ILE A C 1
ATOM 3550 O O . ILE A 1 450 ? -17.531 -12.984 9.781 1 90.75 450 ILE A O 1
ATOM 3554 N N . SER A 1 451 ? -17.531 -12.969 12.023 1 89.06 451 SER A N 1
ATOM 3555 C CA . SER A 1 451 ? -16.766 -14.211 12.141 1 89.06 451 SER A CA 1
ATOM 3556 C C . SER A 1 451 ? -17.625 -15.414 11.781 1 89.06 451 SER A C 1
ATOM 3558 O O . SER A 1 451 ? -17.109 -16.5 11.531 1 89.06 451 SER A O 1
ATOM 3560 N N . GLY A 1 452 ? -18.922 -15.234 11.758 1 85.88 452 GLY A N 1
ATOM 3561 C CA . GLY A 1 452 ? -19.844 -16.344 11.484 1 85.88 452 GLY A CA 1
ATOM 3562 C C . GLY A 1 452 ? -20.203 -17.125 12.727 1 85.88 452 GLY A C 1
ATOM 3563 O O . GLY A 1 452 ? -20.891 -18.156 12.633 1 85.88 452 GLY A O 1
ATOM 3564 N N . ALA A 1 453 ? -19.766 -16.688 13.836 1 87.12 453 ALA A N 1
ATOM 3565 C CA . ALA A 1 453 ? -20.062 -17.391 15.086 1 87.12 453 ALA A CA 1
ATOM 3566 C C . ALA A 1 453 ? -21.531 -17.281 15.43 1 87.12 453 ALA A C 1
ATOM 3568 O O . ALA A 1 453 ? -22.125 -18.234 15.953 1 87.12 453 ALA A O 1
ATOM 3569 N N . TRP A 1 454 ? -22.125 -16.094 15.148 1 90.38 454 TRP A N 1
ATOM 3570 C CA . TRP A 1 454 ? -23.547 -15.867 15.398 1 90.38 454 TRP A CA 1
ATOM 3571 C C . TRP A 1 454 ? -24.312 -15.75 14.094 1 90.38 454 TRP A C 1
ATOM 3573 O O . TRP A 1 454 ? -23.828 -15.164 13.125 1 90.38 454 TRP A O 1
ATOM 3583 N N . ASP A 1 455 ? -25.422 -16.359 14.07 1 89.62 455 ASP A N 1
ATOM 3584 C CA . ASP A 1 455 ? -26.344 -16.203 12.953 1 89.62 455 ASP A CA 1
ATOM 3585 C C . ASP A 1 455 ? -27.344 -15.07 13.211 1 89.62 455 ASP A C 1
ATOM 3587 O O . ASP A 1 455 ? -28.125 -15.125 14.164 1 89.62 455 ASP A O 1
ATOM 3591 N N . TYR A 1 456 ? -27.297 -14.102 12.398 1 90.31 456 TYR A N 1
ATOM 3592 C CA . TYR A 1 456 ? -28.109 -12.922 12.641 1 90.31 456 TYR A CA 1
ATOM 3593 C C . TYR A 1 456 ? -29.562 -13.188 12.312 1 90.31 456 TYR A C 1
ATOM 3595 O O . TYR A 1 456 ? -30.438 -12.391 12.656 1 90.31 456 TYR A O 1
ATOM 3603 N N . THR A 1 457 ? -29.906 -14.32 11.719 1 89.06 457 THR A N 1
ATOM 3604 C CA . THR A 1 457 ? -31.281 -14.641 11.375 1 89.06 457 THR A CA 1
ATOM 3605 C C . THR A 1 457 ? -32 -15.289 12.555 1 89.06 457 THR A C 1
ATOM 3607 O O . THR A 1 457 ? -33.219 -15.297 12.617 1 89.06 457 THR A O 1
ATOM 3610 N N . LEU A 1 458 ? -31.359 -15.852 13.531 1 89.56 458 LEU A N 1
ATOM 3611 C CA . LEU A 1 458 ? -31.953 -16.578 14.656 1 89.56 458 LEU A CA 1
ATOM 3612 C C . LEU A 1 458 ? -32.531 -15.602 15.68 1 89.56 458 LEU A C 1
ATOM 3614 O O . LEU A 1 458 ? -33.625 -15.82 16.219 1 89.56 458 LEU A O 1
ATOM 3618 N N . ARG A 1 459 ? -31.922 -14.523 16.078 1 89.69 459 ARG A N 1
ATOM 3619 C CA . ARG A 1 459 ? -32.344 -13.477 16.984 1 89.69 459 ARG A CA 1
ATOM 3620 C C . ARG A 1 459 ? -32.219 -12.102 16.344 1 89.69 459 ARG A C 1
ATOM 3622 O O . ARG A 1 459 ? -31.297 -11.344 16.656 1 89.69 459 ARG A O 1
ATOM 3629 N N . PRO A 1 460 ? -33.219 -11.773 15.516 1 92.12 460 PRO A N 1
ATOM 3630 C CA . PRO A 1 460 ? -33.062 -10.602 14.656 1 92.12 460 PRO A CA 1
ATOM 3631 C C . PRO A 1 460 ? -33.062 -9.289 15.438 1 92.12 460 PRO A C 1
ATOM 3633 O O . PRO A 1 460 ? -32.656 -8.25 14.898 1 92.12 460 PRO A O 1
ATOM 3636 N N . PHE A 1 461 ? -33.469 -9.281 16.703 1 93.81 461 PHE A N 1
ATOM 3637 C CA . PHE A 1 461 ? -33.531 -8.047 17.484 1 93.81 461 PHE A CA 1
ATOM 3638 C C . PHE A 1 461 ? -32.125 -7.484 17.719 1 93.81 461 PHE A C 1
ATOM 3640 O O . PHE A 1 461 ? -31.906 -6.281 17.547 1 93.81 461 PHE A O 1
ATOM 3647 N N . TYR A 1 462 ? -31.219 -8.336 18.047 1 93.38 462 TYR A N 1
ATOM 3648 C CA . TYR A 1 462 ? -29.875 -7.863 18.406 1 93.38 462 TYR A CA 1
ATOM 3649 C C . TYR A 1 462 ? -29.156 -7.305 17.188 1 93.38 462 TYR A C 1
ATOM 3651 O O . TYR A 1 462 ? -28.594 -6.203 17.234 1 93.38 462 TYR A O 1
ATOM 3659 N N . PRO A 1 463 ? -29.172 -8.047 16.062 1 94.75 463 PRO A N 1
ATOM 3660 C CA . PRO A 1 463 ? -28.547 -7.461 14.883 1 94.75 463 PRO A CA 1
ATOM 3661 C C . PRO A 1 463 ? -29.219 -6.16 14.445 1 94.75 463 PRO A C 1
ATOM 3663 O O . PRO A 1 463 ? -28.531 -5.238 13.992 1 94.75 463 PRO A O 1
ATOM 3666 N N . ALA A 1 464 ? -30.469 -6.074 14.602 1 96.12 464 ALA A N 1
ATOM 3667 C CA . ALA A 1 464 ? -31.172 -4.848 14.25 1 96.12 464 ALA A CA 1
ATOM 3668 C C . ALA A 1 464 ? -30.781 -3.695 15.164 1 96.12 464 ALA A C 1
ATOM 3670 O O . ALA A 1 464 ? -30.625 -2.559 14.711 1 96.12 464 ALA A O 1
ATOM 3671 N N . PHE A 1 465 ? -30.688 -3.984 16.391 1 96 465 PHE A N 1
ATOM 3672 C CA . PHE A 1 465 ? -30.25 -2.986 17.359 1 96 465 PHE A CA 1
ATOM 3673 C C . PHE A 1 465 ? -28.844 -2.49 17.031 1 96 465 PHE A C 1
ATOM 3675 O O . PHE A 1 465 ? -28.594 -1.282 17 1 96 465 PHE A O 1
ATOM 3682 N N . TYR A 1 466 ? -27.906 -3.418 16.781 1 96.38 466 TYR A N 1
ATOM 3683 C CA . TYR A 1 466 ? -26.547 -3.043 16.422 1 96.38 466 TYR A CA 1
ATOM 3684 C C . TYR A 1 466 ? -26.516 -2.232 15.141 1 96.38 466 TYR A C 1
ATOM 3686 O O . TYR A 1 466 ? -25.797 -1.234 15.039 1 96.38 466 TYR A O 1
ATOM 3694 N N . ALA A 1 467 ? -27.297 -2.627 14.188 1 96.19 467 ALA A N 1
ATOM 3695 C CA . ALA A 1 467 ? -27.328 -1.94 12.898 1 96.19 467 ALA A CA 1
ATOM 3696 C C . ALA A 1 467 ? -27.781 -0.49 13.062 1 96.19 467 ALA A C 1
ATOM 3698 O O . ALA A 1 467 ? -27.312 0.395 12.344 1 96.19 467 ALA A O 1
ATOM 3699 N N . ALA A 1 468 ? -28.578 -0.231 14.031 1 96.56 468 ALA A N 1
ATOM 3700 C CA . ALA A 1 468 ? -29.172 1.093 14.234 1 96.56 468 ALA A CA 1
ATOM 3701 C C . ALA A 1 468 ? -28.234 1.992 15.031 1 96.56 468 ALA A C 1
ATOM 3703 O O . ALA A 1 468 ? -28.156 3.199 14.789 1 96.56 468 ALA A O 1
ATOM 3704 N N . ILE A 1 469 ? -27.438 1.381 15.883 1 96.75 469 ILE A N 1
ATOM 3705 C CA . ILE A 1 469 ? -26.797 2.238 16.875 1 96.75 469 ILE A CA 1
ATOM 3706 C C . ILE A 1 469 ? -25.297 2.346 16.578 1 96.75 469 ILE A C 1
ATOM 3708 O O . ILE A 1 469 ? -24.641 3.279 17.031 1 96.75 469 ILE A O 1
ATOM 3712 N N . HIS A 1 470 ? -24.719 1.443 15.859 1 97.19 470 HIS A N 1
ATOM 3713 C CA . HIS A 1 470 ? -23.266 1.418 15.766 1 97.19 470 HIS A CA 1
ATOM 3714 C C . HIS A 1 470 ? -22.734 2.656 15.047 1 97.19 470 HIS A C 1
ATOM 3716 O O . HIS A 1 470 ? -21.719 3.213 15.438 1 97.19 470 HIS A O 1
ATOM 3722 N N . ARG A 1 471 ? -23.484 3.207 14.062 1 97.38 471 ARG A N 1
ATOM 3723 C CA . ARG A 1 471 ? -23.016 4.375 13.328 1 97.38 471 ARG A CA 1
ATOM 3724 C C . ARG A 1 471 ? -23.172 5.645 14.164 1 97.38 471 ARG A C 1
ATOM 3726 O O . ARG A 1 471 ? -22.203 6.402 14.336 1 97.38 471 ARG A O 1
ATOM 3733 N N . PRO A 1 472 ? -24.359 5.867 14.766 1 97.5 472 PRO A N 1
ATOM 3734 C CA . PRO A 1 472 ? -24.484 7.031 15.641 1 97.5 472 PRO A CA 1
ATOM 3735 C C . PRO A 1 472 ? -23.531 6.977 16.828 1 97.5 472 PRO A C 1
ATOM 3737 O O . PRO A 1 472 ? -23.016 8.016 17.266 1 97.5 472 PRO A O 1
ATOM 3740 N N . LEU A 1 473 ? -23.328 5.793 17.281 1 97.56 473 LEU A N 1
ATOM 3741 C CA . LEU A 1 473 ? -22.406 5.648 18.406 1 97.56 473 LEU A CA 1
ATOM 3742 C C . LEU A 1 473 ? -20.984 6.012 17.984 1 97.56 473 LEU A C 1
ATOM 3744 O O . LEU A 1 473 ? -20.25 6.645 18.75 1 97.56 473 LEU A O 1
ATOM 3748 N N . PHE A 1 474 ? -20.625 5.578 16.859 1 97.81 474 PHE A N 1
ATOM 3749 C CA . PHE A 1 474 ? -19.297 5.926 16.359 1 97.81 474 PHE A CA 1
ATOM 3750 C C . PHE A 1 474 ? -19.172 7.43 16.156 1 97.81 474 PHE A C 1
ATOM 3752 O O . PHE A 1 474 ? -18.156 8.023 16.531 1 97.81 474 PHE A O 1
ATOM 3759 N N . ALA A 1 475 ? -20.156 8.047 15.609 1 97.94 475 ALA A N 1
ATOM 3760 C CA . ALA A 1 475 ? -20.172 9.5 15.422 1 97.94 475 ALA A CA 1
ATOM 3761 C C . ALA A 1 475 ? -20.109 10.227 16.75 1 97.94 475 ALA A C 1
ATOM 3763 O O . ALA A 1 475 ? -19.453 11.273 16.859 1 97.94 475 ALA A O 1
ATOM 3764 N N . LEU A 1 476 ? -20.75 9.672 17.734 1 97.25 476 LEU A N 1
ATOM 3765 C CA . LEU A 1 476 ? -20.688 10.25 19.078 1 97.25 476 LEU A CA 1
ATOM 3766 C C . LEU A 1 476 ? -19.25 10.234 19.594 1 97.25 476 LEU A C 1
ATOM 3768 O O . LEU A 1 476 ? -18.781 11.234 20.156 1 97.25 476 LEU A O 1
ATOM 3772 N N . GLY A 1 477 ? -18.609 9.109 19.391 1 96.5 477 GLY A N 1
ATOM 3773 C CA . GLY A 1 477 ? -17.219 9.039 19.797 1 96.5 477 GLY A CA 1
ATOM 3774 C C . GLY A 1 477 ? -16.344 10.078 19.125 1 96.5 477 GLY A C 1
ATOM 3775 O O . GLY A 1 477 ? -15.547 10.75 19.781 1 96.5 477 GLY A O 1
ATOM 3776 N N . ILE A 1 478 ? -16.547 10.297 17.875 1 95.12 478 ILE A N 1
ATOM 3777 C CA . ILE A 1 478 ? -15.789 11.273 17.109 1 95.12 478 ILE A CA 1
ATOM 3778 C C . ILE A 1 478 ? -16.094 12.68 17.594 1 95.12 478 ILE A C 1
ATOM 3780 O O . ILE A 1 478 ? -15.195 13.508 17.766 1 95.12 478 ILE A O 1
ATOM 3784 N N . SER A 1 479 ? -17.312 12.938 17.828 1 95.19 479 SER A N 1
ATOM 3785 C CA . SER A 1 479 ? -17.75 14.25 18.297 1 95.19 479 SER A CA 1
ATOM 3786 C C . SER A 1 479 ? -17.156 14.57 19.656 1 95.19 479 SER A C 1
ATOM 3788 O O . SER A 1 479 ? -16.75 15.711 19.922 1 95.19 479 SER A O 1
ATOM 3790 N N . LEU A 1 480 ? -17.094 13.57 20.453 1 91.75 480 LEU A N 1
ATOM 3791 C CA . LEU A 1 480 ? -16.516 13.766 21.781 1 91.75 480 LEU A CA 1
ATOM 3792 C C . LEU A 1 480 ? -15.023 14.055 21.688 1 91.75 480 LEU A C 1
ATOM 3794 O O . LEU A 1 480 ? -14.5 14.914 22.406 1 91.75 480 LEU A O 1
ATOM 3798 N N . ILE A 1 481 ? -14.383 13.422 20.797 1 87.12 481 ILE A N 1
ATOM 3799 C CA . ILE A 1 481 ? -12.961 13.664 20.578 1 87.12 481 ILE A CA 1
ATOM 3800 C C . ILE A 1 481 ? -12.75 15.086 20.078 1 87.12 481 ILE A C 1
ATOM 3802 O O . ILE A 1 481 ? -11.828 15.781 20.516 1 87.12 481 ILE A O 1
ATOM 3806 N N . TYR A 1 482 ? -13.609 15.539 19.234 1 87.81 482 TYR A N 1
ATOM 3807 C CA . TYR A 1 482 ? -13.539 16.906 18.688 1 87.81 482 TYR A CA 1
ATOM 3808 C C . TYR A 1 482 ? -13.773 17.922 19.797 1 87.81 482 TYR A C 1
ATOM 3810 O O . TYR A 1 482 ? -13.062 18.938 19.875 1 87.81 482 TYR A O 1
ATOM 3818 N N . LEU A 1 483 ? -14.734 17.625 20.578 1 84.94 483 LEU A N 1
ATOM 3819 C CA . LEU A 1 483 ? -15.07 18.531 21.672 1 84.94 483 LEU A CA 1
ATOM 3820 C C . LEU A 1 483 ? -13.922 18.656 22.656 1 84.94 483 LEU A C 1
ATOM 3822 O O . LEU A 1 483 ? -13.625 19.75 23.141 1 84.94 483 LEU A O 1
ATOM 3826 N N . ILE A 1 484 ? -13.344 17.594 22.891 1 77.88 484 ILE A N 1
ATOM 3827 C CA . ILE A 1 484 ? -12.234 17.578 23.844 1 77.88 484 ILE A CA 1
ATOM 3828 C C . ILE A 1 484 ? -11.047 18.344 23.266 1 77.88 484 ILE A C 1
ATOM 3830 O O . ILE A 1 484 ? -10.359 19.078 23.984 1 77.88 484 ILE A O 1
ATOM 3834 N N . GLN A 1 485 ? -10.859 18.25 21.984 1 74.12 485 GLN A N 1
ATOM 3835 C CA . GLN A 1 485 ? -9.688 18.844 21.359 1 74.12 485 GLN A CA 1
ATOM 3836 C C . GLN A 1 485 ? -9.898 20.344 21.109 1 74.12 485 GLN A C 1
ATOM 3838 O O . GLN A 1 485 ? -8.953 21.125 21.219 1 74.12 485 GLN A O 1
ATOM 3843 N N . GLU A 1 486 ? -10.984 20.812 20.734 1 72.12 486 GLU A N 1
ATOM 3844 C CA . GLU A 1 486 ? -11.234 22.203 20.344 1 72.12 486 GLU A CA 1
ATOM 3845 C C . GLU A 1 486 ? -11.562 23.047 21.578 1 72.12 486 GLU A C 1
ATOM 3847 O O . GLU A 1 486 ? -11.422 24.281 21.531 1 72.12 486 GLU A O 1
ATOM 3852 N N . HIS A 1 487 ? -12.055 22.672 22.609 1 58.19 487 HIS A N 1
ATOM 3853 C CA . HIS A 1 487 ? -12.328 23.531 23.766 1 58.19 487 HIS A CA 1
ATOM 3854 C C . HIS A 1 487 ? -11.062 23.797 24.562 1 58.19 487 HIS A C 1
ATOM 3856 O O . HIS A 1 487 ? -10.359 22.875 24.953 1 58.19 487 HIS A O 1
ATOM 3862 N N . PRO A 1 488 ? -10.453 25.062 24.219 1 47.16 488 PRO A N 1
ATOM 3863 C CA . PRO A 1 488 ? -9.289 25.5 24.984 1 47.16 488 PRO A CA 1
ATOM 3864 C C . PRO A 1 488 ? -9.484 25.328 26.5 1 47.16 488 PRO A C 1
ATOM 3866 O O . PRO A 1 488 ? -10.539 25.703 27.031 1 47.16 488 PRO A O 1
ATOM 3869 N N . CYS A 1 489 ? -9.133 24.359 27.125 1 38.44 489 CYS A N 1
ATOM 3870 C CA . CYS A 1 489 ? -9.055 24.5 28.578 1 38.44 489 CYS A CA 1
ATOM 3871 C C . CYS A 1 489 ? -8.445 25.844 28.969 1 38.44 489 CYS A C 1
ATOM 3873 O O . CYS A 1 489 ? -7.34 26.172 28.531 1 38.44 489 CYS A O 1
ATOM 3875 N N . GLU A 1 490 ? -9.078 26.969 29.125 1 33.91 490 GLU A N 1
ATOM 3876 C CA . GLU A 1 490 ? -8.547 28.125 29.844 1 33.91 490 GLU A CA 1
ATOM 3877 C C . GLU A 1 490 ? -7.57 27.688 30.922 1 33.91 490 GLU A C 1
ATOM 3879 O O . GLU A 1 490 ? -7.094 28.516 31.703 1 33.91 490 GLU A O 1
ATOM 3884 N N . VAL A 1 491 ? -7.598 26.656 31.609 1 31.06 491 VAL A N 1
ATOM 3885 C CA . VAL A 1 491 ? -6.648 26.641 32.719 1 31.06 491 VAL A CA 1
ATOM 3886 C C . VAL A 1 491 ? -5.258 27.016 32.219 1 31.06 491 VAL A C 1
ATOM 3888 O O . VAL A 1 491 ? -4.961 26.859 31.016 1 31.06 491 VAL A O 1
ATOM 3891 N N . ALA A 1 492 ? -4.359 27.484 33.25 1 30.06 492 ALA A N 1
ATOM 3892 C CA . ALA A 1 492 ? -3.004 27.875 33.594 1 30.06 492 ALA A CA 1
ATOM 3893 C C . ALA A 1 492 ? -1.968 27.031 32.875 1 30.06 492 ALA A C 1
ATOM 3895 O O . ALA A 1 492 ? -0.786 27.391 32.844 1 30.06 492 ALA A O 1
ATOM 3896 N N . TYR A 1 493 ? -2.189 25.75 32.75 1 28.47 493 TYR A N 1
ATOM 3897 C CA . TYR A 1 493 ? -1.04 24.906 32.406 1 28.47 493 TYR A CA 1
ATOM 3898 C C . TYR A 1 493 ? -0.605 25.141 30.969 1 28.47 493 TYR A C 1
ATOM 3900 O O . TYR A 1 493 ? -0.914 24.344 30.094 1 28.47 493 TYR A O 1
ATOM 3908 N N . ALA A 1 494 ? -0.99 26.109 30.25 1 32 494 ALA A N 1
ATOM 3909 C CA . ALA A 1 494 ? -0.446 26.734 29.047 1 32 494 ALA A CA 1
ATOM 3910 C C . ALA A 1 494 ? 1.08 26.734 29.062 1 32 494 ALA A C 1
ATOM 3912 O O . ALA A 1 494 ? 1.722 26.703 28.016 1 32 494 ALA A O 1
ATOM 3913 N N . ARG A 1 495 ? 1.746 27.266 30.125 1 32 495 ARG A N 1
ATOM 3914 C CA . ARG A 1 495 ? 3.145 27.688 30.203 1 32 495 ARG A CA 1
ATOM 3915 C C . ARG A 1 495 ? 4.078 26.484 30.062 1 32 495 ARG A C 1
ATOM 3917 O O . ARG A 1 495 ? 5.102 26.562 29.375 1 32 495 ARG A O 1
ATOM 3924 N N . THR A 1 496 ? 4.242 25.641 31.172 1 27.12 496 THR A N 1
ATOM 3925 C CA . THR A 1 496 ? 5.434 24.812 31.359 1 27.12 496 THR A CA 1
ATOM 3926 C C . THR A 1 496 ? 5.379 23.562 30.484 1 27.12 496 THR A C 1
ATOM 3928 O O . THR A 1 496 ? 6.359 23.219 29.828 1 27.12 496 THR A O 1
ATOM 3931 N N . HIS A 1 497 ? 4.703 22.438 30.969 1 27.45 497 HIS A N 1
ATOM 3932 C CA . HIS A 1 497 ? 4.98 21.047 30.688 1 27.45 497 HIS A CA 1
ATOM 3933 C C . HIS A 1 497 ? 4.281 20.594 29.406 1 27.45 497 HIS A C 1
ATOM 3935 O O . HIS A 1 497 ? 4.203 19.391 29.125 1 27.45 497 HIS A O 1
ATOM 3941 N N . GLY A 1 498 ? 3.568 21.406 28.828 1 29.23 498 GLY A N 1
ATOM 3942 C CA . GLY A 1 498 ? 2.76 21.031 27.672 1 29.23 498 GLY A CA 1
ATOM 3943 C C . GLY A 1 498 ? 3.578 20.469 26.531 1 29.23 498 GLY A C 1
ATOM 3944 O O . GLY A 1 498 ? 3.066 20.281 25.422 1 29.23 498 GLY A O 1
ATOM 3945 N N . LYS A 1 499 ? 4.734 20.281 26.844 1 30.91 499 LYS A N 1
ATOM 3946 C CA . LYS A 1 499 ? 5.809 20 25.891 1 30.91 499 LYS A CA 1
ATOM 3947 C C . LYS A 1 499 ? 5.707 18.594 25.328 1 30.91 499 LYS A C 1
ATOM 3949 O O . LYS A 1 499 ? 6.219 18.297 24.25 1 30.91 499 LYS A O 1
ATOM 3954 N N . ILE A 1 500 ? 5.129 17.656 26.078 1 27.34 500 ILE A N 1
ATOM 3955 C CA . ILE A 1 500 ? 5.547 16.297 25.75 1 27.34 500 ILE A CA 1
ATOM 3956 C C . ILE A 1 500 ? 4.773 15.797 24.531 1 27.34 500 ILE A C 1
ATOM 3958 O O . ILE A 1 500 ? 5.363 15.227 23.609 1 27.34 500 ILE A O 1
ATOM 3962 N N . ILE A 1 501 ? 3.438 15.727 24.734 1 30.34 501 ILE A N 1
ATOM 3963 C CA . ILE A 1 501 ? 2.766 14.891 23.734 1 30.34 501 ILE A CA 1
ATOM 3964 C C . ILE A 1 501 ? 2.707 15.617 22.406 1 30.34 501 ILE A C 1
ATOM 3966 O O . ILE A 1 501 ? 2.258 15.062 21.406 1 30.34 501 ILE A O 1
ATOM 3970 N N . SER A 1 502 ? 2.773 16.922 22.469 1 30.33 502 SER A N 1
ATOM 3971 C CA . SER A 1 502 ? 2.678 17.703 21.234 1 30.33 502 SER A CA 1
ATOM 3972 C C . SER A 1 502 ? 3.678 17.203 20.188 1 30.33 502 SER A C 1
ATOM 3974 O O . SER A 1 502 ? 3.842 17.828 19.141 1 30.33 502 SER A O 1
ATOM 3976 N N . ASN A 1 503 ? 4.652 16.578 20.781 1 30.58 503 ASN A N 1
ATOM 3977 C CA . ASN A 1 503 ? 5.578 16.062 19.781 1 30.58 503 ASN A CA 1
ATOM 3978 C C . ASN A 1 503 ? 4.879 15.102 18.812 1 30.58 503 ASN A C 1
ATOM 3980 O O . ASN A 1 503 ? 4.832 13.891 19.062 1 30.58 503 ASN A O 1
ATOM 3984 N N . ASN A 1 504 ? 3.676 15.492 18.359 1 31.98 504 ASN A N 1
ATOM 3985 C CA . ASN A 1 504 ? 2.768 15 17.328 1 31.98 504 ASN A CA 1
ATOM 3986 C C . ASN A 1 504 ? 3.525 14.328 16.188 1 31.98 504 ASN A C 1
ATOM 3988 O O . ASN A 1 504 ? 2.922 13.688 15.328 1 31.98 504 ASN A O 1
ATOM 3992 N N . VAL A 1 505 ? 4.68 14.852 16.062 1 32.06 505 VAL A N 1
ATOM 3993 C CA . VAL A 1 505 ? 5.578 14.242 15.086 1 32.06 505 VAL A CA 1
ATOM 3994 C C . VAL A 1 505 ? 5.766 12.766 15.414 1 32.06 505 VAL A C 1
ATOM 3996 O O . VAL A 1 505 ? 5.898 11.93 14.508 1 32.06 505 VAL A O 1
ATOM 3999 N N . LEU A 1 506 ? 5.754 12.523 16.75 1 30.44 506 LEU A N 1
ATOM 4000 C CA . LEU A 1 506 ? 5.992 11.141 17.109 1 30.44 506 LEU A CA 1
ATOM 4001 C C . LEU A 1 506 ? 4.789 10.266 16.766 1 30.44 506 LEU A C 1
ATOM 4003 O O . LEU A 1 506 ? 4.949 9.109 16.359 1 30.44 506 LEU A O 1
ATOM 4007 N N . PHE A 1 507 ? 3.605 10.812 17.094 1 32.16 507 PHE A N 1
ATOM 4008 C CA . PHE A 1 507 ? 2.465 9.992 16.703 1 32.16 507 PHE A CA 1
ATOM 4009 C C . PHE A 1 507 ? 2.412 9.82 15.188 1 32.16 507 PHE A C 1
ATOM 4011 O O . PHE A 1 507 ? 2.15 8.719 14.695 1 32.16 507 PHE A O 1
ATOM 4018 N N . CYS A 1 508 ? 2.562 10.922 14.477 1 31.97 508 CYS A N 1
ATOM 4019 C CA . CYS A 1 508 ? 2.586 10.773 13.023 1 31.97 508 CYS A CA 1
ATOM 4020 C C . CYS A 1 508 ? 3.707 9.836 12.594 1 31.97 508 CYS A C 1
ATOM 4022 O O . CYS A 1 508 ? 3.52 9.008 11.703 1 31.97 508 CYS A O 1
ATOM 4024 N N . THR A 1 509 ? 4.852 10.039 13.273 1 33.44 509 THR A N 1
ATOM 4025 C CA . THR A 1 509 ? 5.961 9.141 12.969 1 33.44 509 THR A CA 1
ATOM 4026 C C . THR A 1 509 ? 5.672 7.73 13.461 1 33.44 509 THR A C 1
ATOM 4028 O O . THR A 1 509 ? 6.039 6.75 12.805 1 33.44 509 THR A O 1
ATOM 4031 N N . SER A 1 510 ? 5.074 7.629 14.625 1 34.12 510 SER A N 1
ATOM 4032 C CA . SER A 1 510 ? 4.777 6.285 15.102 1 34.12 510 SER A CA 1
ATOM 4033 C C . SER A 1 510 ? 3.691 5.625 14.266 1 34.12 510 SER A C 1
ATOM 4035 O O . SER A 1 510 ? 3.762 4.426 13.977 1 34.12 510 SER A O 1
ATOM 4037 N N . VAL A 1 511 ? 2.666 6.344 14.031 1 34.97 511 VAL A N 1
ATOM 4038 C CA . VAL A 1 511 ? 1.663 5.793 13.133 1 34.97 511 VAL A CA 1
ATOM 4039 C C . VAL A 1 511 ? 2.293 5.52 11.766 1 34.97 511 VAL A C 1
ATOM 4041 O O . VAL A 1 511 ? 2.004 4.5 11.133 1 34.97 511 VAL A O 1
ATOM 4044 N N . TYR A 1 512 ? 3.119 6.461 11.336 1 33.41 512 TYR A N 1
ATOM 4045 C CA . TYR A 1 512 ? 3.855 6.219 10.094 1 33.41 512 TYR A CA 1
ATOM 4046 C C . TYR A 1 512 ? 4.695 4.953 10.195 1 33.41 512 TYR A C 1
ATOM 4048 O O . TYR A 1 512 ? 4.707 4.133 9.273 1 33.41 512 TYR A O 1
ATOM 4056 N N . LEU A 1 513 ? 5.426 4.93 11.305 1 33.97 513 LEU A N 1
ATOM 4057 C CA . LEU A 1 513 ? 6.258 3.742 11.484 1 33.97 513 LEU A CA 1
ATOM 4058 C C . LEU A 1 513 ? 5.395 2.49 11.609 1 33.97 513 LEU A C 1
ATOM 4060 O O . LEU A 1 513 ? 5.734 1.44 11.062 1 33.97 513 LEU A O 1
ATOM 4064 N N . SER A 1 514 ? 4.352 2.646 12.344 1 33.28 514 SER A N 1
ATOM 4065 C CA . SER A 1 514 ? 3.512 1.461 12.492 1 33.28 514 SER A CA 1
ATOM 4066 C C . SER A 1 514 ? 2.822 1.108 11.18 1 33.28 514 SER A C 1
ATOM 4068 O O . SER A 1 514 ? 2.688 -0.069 10.836 1 33.28 514 SER A O 1
ATOM 4070 N N . THR A 1 515 ? 2.221 2.061 10.523 1 33.22 515 THR A N 1
ATOM 4071 C CA . THR A 1 515 ? 1.513 1.786 9.273 1 33.22 515 THR A CA 1
ATOM 4072 C C . THR A 1 515 ? 2.473 1.258 8.219 1 33.22 515 THR A C 1
ATOM 4074 O O . THR A 1 515 ? 2.127 0.351 7.453 1 33.22 515 THR A O 1
ATOM 4077 N N . VAL A 1 516 ? 3.586 1.982 8.07 1 34.97 516 VAL A N 1
ATOM 4078 C CA . VAL A 1 516 ? 4.59 1.521 7.121 1 34.97 516 VAL A CA 1
ATOM 4079 C C . VAL A 1 516 ? 4.965 0.071 7.426 1 34.97 516 VAL A C 1
ATOM 4081 O O . VAL A 1 516 ? 5.094 -0.749 6.516 1 34.97 516 VAL A O 1
ATOM 4084 N N . TYR A 1 517 ? 5.172 -0.167 8.734 1 34.06 517 TYR A N 1
ATOM 4085 C CA . TYR A 1 517 ? 5.539 -1.53 9.102 1 34.06 517 TYR A CA 1
ATOM 4086 C C . TYR A 1 517 ? 4.414 -2.506 8.773 1 34.06 517 TYR A C 1
ATOM 4088 O O . TYR A 1 517 ? 4.664 -3.627 8.328 1 34.06 517 TYR A O 1
ATOM 4096 N N . VAL A 1 518 ? 3.193 -2.074 9.086 1 34.53 518 VAL A N 1
ATOM 4097 C CA . VAL A 1 518 ? 2.062 -2.934 8.75 1 34.53 518 VAL A CA 1
ATOM 4098 C C . VAL A 1 518 ? 1.975 -3.107 7.234 1 34.53 518 VAL A C 1
ATOM 4100 O O . VAL A 1 518 ? 1.683 -4.199 6.742 1 34.53 518 VAL A O 1
ATOM 4103 N N . CYS A 1 519 ? 2.111 -1.979 6.5 1 35.47 519 CYS A N 1
ATOM 4104 C CA . CYS A 1 519 ? 2.045 -2.076 5.047 1 35.47 519 CYS A CA 1
ATOM 4105 C C . CYS A 1 519 ? 3.201 -2.91 4.504 1 35.47 519 CYS A C 1
ATOM 4107 O O . CYS A 1 519 ? 3.039 -3.633 3.518 1 35.47 519 CYS A O 1
ATOM 4109 N N . TYR A 1 520 ? 4.43 -2.777 5.074 1 35.19 520 TYR A N 1
ATOM 4110 C CA . TYR A 1 520 ? 5.527 -3.641 4.656 1 35.19 520 TYR A CA 1
ATOM 4111 C C . TYR A 1 520 ? 5.25 -5.094 5.023 1 35.19 520 TYR A C 1
ATOM 4113 O O . TYR A 1 520 ? 5.609 -6.008 4.281 1 35.19 520 TYR A O 1
ATOM 4121 N N . MET B 1 1 ? -2.762 -38.531 -10.031 1 78.06 1 MET B N 1
ATOM 4122 C CA . MET B 1 1 ? -2.346 -38.5 -8.633 1 78.06 1 MET B CA 1
ATOM 4123 C C . MET B 1 1 ? -1.809 -39.875 -8.219 1 78.06 1 MET B C 1
ATOM 4125 O O . MET B 1 1 ? -0.729 -39.969 -7.637 1 78.06 1 MET B O 1
ATOM 4129 N N . ASP B 1 2 ? -2.438 -40.906 -8.617 1 78.75 2 ASP B N 1
ATOM 4130 C CA . ASP B 1 2 ? -2.039 -42.25 -8.203 1 78.75 2 ASP B CA 1
ATOM 4131 C C . ASP B 1 2 ? -0.676 -42.625 -8.781 1 78.75 2 ASP B C 1
ATOM 4133 O O . ASP B 1 2 ? 0.149 -43.219 -8.102 1 78.75 2 ASP B O 1
ATOM 4137 N N . LEU B 1 3 ? -0.489 -42.125 -9.961 1 80.44 3 LEU B N 1
ATOM 4138 C CA . LEU B 1 3 ? 0.794 -42.406 -10.602 1 80.44 3 LEU B CA 1
ATOM 4139 C C . LEU B 1 3 ? 1.924 -41.656 -9.883 1 80.44 3 LEU B C 1
ATOM 4141 O O . LEU B 1 3 ? 3.008 -42.219 -9.695 1 80.44 3 LEU B O 1
ATOM 4145 N N . MET B 1 4 ? 1.628 -40.5 -9.523 1 84.12 4 MET B N 1
ATOM 4146 C CA . MET B 1 4 ? 2.639 -39.719 -8.828 1 84.12 4 MET B CA 1
ATOM 4147 C C . MET B 1 4 ? 2.932 -40.281 -7.449 1 84.12 4 MET B C 1
ATOM 4149 O O . MET B 1 4 ? 4.094 -40.375 -7.047 1 84.12 4 MET B O 1
ATOM 4153 N N . LEU B 1 5 ? 1.896 -40.75 -6.77 1 87.94 5 LEU B N 1
ATOM 4154 C CA . LEU B 1 5 ? 2.061 -41.312 -5.438 1 87.94 5 LEU B CA 1
ATOM 4155 C C . LEU B 1 5 ? 2.846 -42.625 -5.504 1 87.94 5 LEU B C 1
ATOM 4157 O O . LEU B 1 5 ? 3.686 -42.875 -4.641 1 87.94 5 LEU B O 1
ATOM 4161 N N . GLN B 1 6 ? 2.559 -43.344 -6.578 1 85.88 6 GLN B N 1
ATOM 4162 C CA . GLN B 1 6 ? 3.283 -44.594 -6.75 1 85.88 6 GLN B CA 1
ATOM 4163 C C . GLN B 1 6 ? 4.77 -44.344 -6.992 1 85.88 6 GLN B C 1
ATOM 4165 O O . GLN B 1 6 ? 5.621 -45.062 -6.469 1 85.88 6 GLN B O 1
ATOM 4170 N N . SER B 1 7 ? 5.02 -43.344 -7.707 1 86.94 7 SER B N 1
ATOM 4171 C CA . SER B 1 7 ? 6.41 -43 -7.984 1 86.94 7 SER B CA 1
ATOM 4172 C C . SER B 1 7 ? 7.125 -42.531 -6.723 1 86.94 7 SER B C 1
ATOM 4174 O O . SER B 1 7 ? 8.297 -42.844 -6.516 1 86.94 7 SER B O 1
ATOM 4176 N N . ILE B 1 8 ? 6.438 -41.906 -5.875 1 89.81 8 ILE B N 1
ATOM 4177 C CA . ILE B 1 8 ? 7.016 -41.375 -4.645 1 89.81 8 ILE B CA 1
ATOM 4178 C C . ILE B 1 8 ? 7.27 -42.5 -3.66 1 89.81 8 ILE B C 1
ATOM 4180 O O . ILE B 1 8 ? 8.352 -42.594 -3.084 1 89.81 8 ILE B O 1
ATOM 4184 N N . VAL B 1 9 ? 6.305 -43.406 -3.518 1 88.81 9 VAL B N 1
ATOM 4185 C CA . VAL B 1 9 ? 6.387 -44.469 -2.541 1 88.81 9 VAL B CA 1
ATOM 4186 C C . VAL B 1 9 ? 7.422 -45.5 -2.994 1 88.81 9 VAL B C 1
ATOM 4188 O O . VAL B 1 9 ? 8.023 -46.188 -2.168 1 88.81 9 VAL B O 1
ATOM 4191 N N . SER B 1 10 ? 7.703 -45.562 -4.301 1 87.38 10 SER B N 1
ATOM 4192 C CA . SER B 1 10 ? 8.656 -46.5 -4.84 1 87.38 10 SER B CA 1
ATOM 4193 C C . SER B 1 10 ? 10.094 -46.062 -4.629 1 87.38 10 SER B C 1
ATOM 4195 O O . SER B 1 10 ? 11.031 -46.812 -4.863 1 87.38 10 SER B O 1
ATOM 4197 N N . ASN B 1 11 ? 10.25 -44.875 -4.242 1 91.06 11 ASN B N 1
ATOM 4198 C CA . ASN B 1 11 ? 11.594 -44.375 -3.936 1 91.06 11 ASN B CA 1
ATOM 4199 C C . ASN B 1 11 ? 12.219 -45.188 -2.791 1 91.06 11 ASN B C 1
ATOM 4201 O O . ASN B 1 11 ? 11.594 -45.375 -1.747 1 91.06 11 ASN B O 1
ATOM 4205 N N . PRO B 1 12 ? 13.398 -45.594 -2.875 1 90.56 12 PRO B N 1
ATOM 4206 C CA . PRO B 1 12 ? 14.055 -46.438 -1.883 1 90.56 12 PRO B CA 1
ATOM 4207 C C . PRO B 1 12 ? 14.172 -45.781 -0.514 1 90.56 12 PRO B C 1
ATOM 4209 O O . PRO B 1 12 ? 14.172 -46.469 0.512 1 90.56 12 PRO B O 1
ATOM 4212 N N . THR B 1 13 ? 14.273 -44.5 -0.465 1 91.38 13 THR B N 1
ATOM 4213 C CA . THR B 1 13 ? 14.453 -43.781 0.805 1 91.38 13 THR B CA 1
ATOM 4214 C C . THR B 1 13 ? 13.133 -43.75 1.579 1 91.38 13 THR B C 1
ATOM 4216 O O . THR B 1 13 ? 13.133 -43.5 2.789 1 91.38 13 THR B O 1
ATOM 4219 N N . ILE B 1 14 ? 12.031 -43.906 0.907 1 92.25 14 ILE B N 1
ATOM 4220 C CA . ILE B 1 14 ? 10.711 -43.781 1.521 1 92.25 14 ILE B CA 1
ATOM 4221 C C . ILE B 1 14 ? 10.148 -45.156 1.796 1 92.25 14 ILE B C 1
ATOM 4223 O O . ILE B 1 14 ? 9.414 -45.375 2.766 1 92.25 14 ILE B O 1
ATOM 4227 N N . GLN B 1 15 ? 10.602 -46.156 1.032 1 90.06 15 GLN B N 1
ATOM 4228 C CA . GLN B 1 15 ? 10.047 -47.5 1.134 1 90.06 15 GLN B CA 1
ATOM 4229 C C . GLN B 1 15 ? 10.258 -48.062 2.527 1 90.06 15 GLN B C 1
ATOM 4231 O O . GLN B 1 15 ? 11.375 -48.031 3.061 1 90.06 15 GLN B O 1
ATOM 4236 N N . GLY B 1 16 ? 9.203 -48.562 3.119 1 87.88 16 GLY B N 1
ATOM 4237 C CA . GLY B 1 16 ? 9.297 -49.25 4.398 1 87.88 16 GLY B CA 1
ATOM 4238 C C . GLY B 1 16 ? 9.305 -48.312 5.582 1 87.88 16 GLY B C 1
ATOM 4239 O O . GLY B 1 16 ? 9.453 -48.719 6.727 1 87.88 16 GLY B O 1
ATOM 4240 N N . THR B 1 17 ? 9.234 -47.031 5.344 1 92.19 17 THR B N 1
ATOM 4241 C CA . THR B 1 17 ? 9.289 -46.094 6.438 1 92.19 17 THR B CA 1
ATOM 4242 C C . THR B 1 17 ? 7.887 -45.625 6.824 1 92.19 17 THR B C 1
ATOM 4244 O O . THR B 1 17 ? 6.902 -46 6.199 1 92.19 17 THR B O 1
ATOM 4247 N N . SER B 1 18 ? 7.812 -44.875 7.891 1 92.88 18 SER B N 1
ATOM 4248 C CA . SER B 1 18 ? 6.539 -44.344 8.352 1 92.88 18 SER B CA 1
ATOM 4249 C C . SER B 1 18 ? 5.965 -43.344 7.344 1 92.88 18 SER B C 1
ATOM 4251 O O . SER B 1 18 ? 4.75 -43.156 7.254 1 92.88 18 SER B O 1
ATOM 4253 N N . CYS B 1 19 ? 6.848 -42.781 6.586 1 93.69 19 CYS B N 1
ATOM 4254 C CA . CYS B 1 19 ? 6.414 -41.875 5.543 1 93.69 19 CYS B CA 1
ATOM 4255 C C . CYS B 1 19 ? 5.586 -42.594 4.488 1 93.69 19 CYS B C 1
ATOM 4257 O O . CYS B 1 19 ? 4.531 -42.094 4.074 1 93.69 19 CYS B O 1
ATOM 4259 N N . ALA B 1 20 ? 6 -43.781 4.117 1 92.38 20 ALA B N 1
ATOM 4260 C CA . ALA B 1 20 ? 5.277 -44.562 3.131 1 92.38 20 ALA B CA 1
ATOM 4261 C C . ALA B 1 20 ? 3.893 -44.969 3.643 1 92.38 20 ALA B C 1
ATOM 4263 O O . ALA B 1 20 ? 2.92 -44.969 2.885 1 92.38 20 ALA B O 1
ATOM 4264 N N . ARG B 1 21 ? 3.807 -45.281 4.91 1 91.44 21 ARG B N 1
ATOM 4265 C CA . ARG B 1 21 ? 2.533 -45.656 5.516 1 91.44 21 ARG B CA 1
ATOM 4266 C C . ARG B 1 21 ? 1.568 -44.469 5.539 1 91.44 21 ARG B C 1
ATOM 4268 O O . ARG B 1 21 ? 0.375 -44.625 5.273 1 91.44 21 ARG B O 1
ATOM 4275 N N . SER B 1 22 ? 2.107 -43.312 5.801 1 91.5 22 SER B N 1
ATOM 4276 C CA . SER B 1 22 ? 1.274 -42.094 5.863 1 91.5 22 SER B CA 1
ATOM 4277 C C . SER B 1 22 ? 0.791 -41.688 4.477 1 91.5 22 SER B C 1
ATOM 4279 O O . SER B 1 22 ? -0.337 -41.219 4.32 1 91.5 22 SER B O 1
ATOM 4281 N N . LEU B 1 23 ? 1.594 -41.906 3.508 1 91.38 23 LEU B N 1
ATOM 4282 C CA . LEU B 1 23 ? 1.248 -41.562 2.137 1 91.38 23 LEU B CA 1
ATOM 4283 C C . LEU B 1 23 ? 0.205 -42.5 1.571 1 91.38 23 LEU B C 1
ATOM 4285 O O . LEU B 1 23 ? -0.518 -42.156 0.633 1 91.38 23 LEU B O 1
ATOM 4289 N N . SER B 1 24 ? 0.147 -43.719 2.17 1 85.81 24 SER B N 1
ATOM 4290 C CA . SER B 1 24 ? -0.819 -44.719 1.713 1 85.81 24 SER B CA 1
ATOM 4291 C C . SER B 1 24 ? -2.086 -44.688 2.561 1 85.81 24 SER B C 1
ATOM 4293 O O . SER B 1 24 ? -3.033 -45.438 2.299 1 85.81 24 SER B O 1
ATOM 4295 N N . GLY B 1 25 ? -2.148 -43.781 3.48 1 83.38 25 GLY B N 1
ATOM 4296 C CA . GLY B 1 25 ? -3.281 -43.719 4.391 1 83.38 25 GLY B CA 1
ATOM 4297 C C . GLY B 1 25 ? -4.465 -42.969 3.816 1 83.38 25 GLY B C 1
ATOM 4298 O O . GLY B 1 25 ? -4.918 -43.25 2.707 1 83.38 25 GLY B O 1
ATOM 4299 N N . ASN B 1 26 ? -4.918 -41.906 4.391 1 85.06 26 ASN B N 1
ATOM 4300 C CA . ASN B 1 26 ? -6.09 -41.125 4.02 1 85.06 26 ASN B CA 1
ATOM 4301 C C . ASN B 1 26 ? -5.906 -40.469 2.666 1 85.06 26 ASN B C 1
ATOM 4303 O O . ASN B 1 26 ? -5.254 -39.406 2.57 1 85.06 26 ASN B O 1
ATOM 4307 N N . ARG B 1 27 ? -6.555 -40.938 1.675 1 84.38 27 ARG B N 1
ATOM 4308 C CA . ARG B 1 27 ? -6.387 -40.5 0.293 1 84.38 27 ARG B CA 1
ATOM 4309 C C . ARG B 1 27 ? -6.805 -39.031 0.129 1 84.38 27 ARG B C 1
ATOM 4311 O O . ARG B 1 27 ? -6.184 -38.281 -0.628 1 84.38 27 ARG B O 1
ATOM 4318 N N . ASN B 1 28 ? -7.82 -38.625 0.805 1 83 28 ASN B N 1
ATOM 4319 C CA . ASN B 1 28 ? -8.289 -37.25 0.696 1 83 28 ASN B CA 1
ATOM 4320 C C . ASN B 1 28 ? -7.277 -36.281 1.282 1 83 28 ASN B C 1
ATOM 4322 O O . ASN B 1 28 ? -7.051 -35.188 0.718 1 83 28 ASN B O 1
ATOM 4326 N N . ASN B 1 29 ? -6.691 -36.688 2.334 1 87.62 29 ASN B N 1
ATOM 4327 C CA . ASN B 1 29 ? -5.691 -35.844 2.979 1 87.62 29 ASN B CA 1
ATOM 4328 C C . ASN B 1 29 ? -4.438 -35.688 2.117 1 87.62 29 ASN B C 1
ATOM 4330 O O . ASN B 1 29 ? -3.891 -34.594 1.985 1 87.62 29 ASN B O 1
ATOM 4334 N N . ILE B 1 30 ? -4.082 -36.781 1.484 1 89.56 30 ILE B N 1
ATOM 4335 C CA . ILE B 1 30 ? -2.889 -36.75 0.648 1 89.56 30 ILE B CA 1
ATOM 4336 C C . ILE B 1 30 ? -3.152 -35.969 -0.623 1 89.56 30 ILE B C 1
ATOM 4338 O O . ILE B 1 30 ? -2.268 -35.25 -1.117 1 89.56 30 ILE B O 1
ATOM 4342 N N . PHE B 1 31 ? -4.32 -36.094 -1.115 1 87.12 31 PHE B N 1
ATOM 4343 C CA . PHE B 1 31 ? -4.688 -35.312 -2.279 1 87.12 31 PHE B CA 1
ATOM 4344 C C . PHE B 1 31 ? -4.562 -33.812 -1.978 1 87.12 31 PHE B C 1
ATOM 4346 O O . PHE B 1 31 ? -4.027 -33.062 -2.789 1 87.12 31 PHE B O 1
ATOM 4353 N N . ARG B 1 32 ? -5.055 -33.438 -0.825 1 87.62 32 ARG B N 1
ATOM 4354 C CA . ARG B 1 32 ? -5 -32.031 -0.439 1 87.62 32 ARG B CA 1
ATOM 4355 C C . ARG B 1 32 ? -3.561 -31.578 -0.236 1 87.62 32 ARG B C 1
ATOM 4357 O O . ARG B 1 32 ? -3.225 -30.422 -0.52 1 87.62 32 ARG B O 1
ATOM 4364 N N . MET B 1 33 ? -2.764 -32.5 0.268 1 91.5 33 MET B N 1
ATOM 4365 C CA . MET B 1 33 ? -1.353 -32.156 0.436 1 91.5 33 MET B CA 1
ATOM 4366 C C . MET B 1 33 ? -0.674 -31.953 -0.917 1 91.5 33 MET B C 1
ATOM 4368 O O . MET B 1 33 ? 0.112 -31.031 -1.093 1 91.5 33 MET B O 1
ATOM 4372 N N . MET B 1 34 ? -1.055 -32.812 -1.834 1 90.56 34 MET B N 1
ATOM 4373 C CA . MET B 1 34 ? -0.498 -32.656 -3.178 1 90.56 34 MET B CA 1
ATOM 4374 C C . MET B 1 34 ? -1.015 -31.406 -3.863 1 90.56 34 MET B C 1
ATOM 4376 O O . MET B 1 34 ? -0.271 -30.734 -4.582 1 90.56 34 MET B O 1
ATOM 4380 N N . ASP B 1 35 ? -2.234 -31.156 -3.602 1 89.25 35 ASP B N 1
ATOM 4381 C CA . ASP B 1 35 ? -2.834 -29.938 -4.152 1 89.25 35 ASP B CA 1
ATOM 4382 C C . ASP B 1 35 ? -2.18 -28.688 -3.568 1 89.25 35 ASP B C 1
ATOM 4384 O O . ASP B 1 35 ? -2.025 -27.688 -4.262 1 89.25 35 ASP B O 1
ATOM 4388 N N . ALA B 1 36 ? -1.794 -28.766 -2.35 1 92 36 ALA B N 1
ATOM 4389 C CA . ALA B 1 36 ? -1.198 -27.625 -1.662 1 92 36 ALA B CA 1
ATOM 4390 C C . ALA B 1 36 ? 0.259 -27.422 -2.074 1 92 36 ALA B C 1
ATOM 4392 O O . ALA B 1 36 ? 0.832 -26.359 -1.877 1 92 36 ALA B O 1
ATOM 4393 N N . SER B 1 37 ? 0.857 -28.469 -2.604 1 93.75 37 SER B N 1
ATOM 4394 C CA . SER B 1 37 ? 2.268 -28.406 -2.975 1 93.75 37 SER B CA 1
ATOM 4395 C C . SER B 1 37 ? 2.465 -27.594 -4.25 1 93.75 37 SER B C 1
ATOM 4397 O O . SER B 1 37 ? 1.569 -27.531 -5.094 1 93.75 37 SER B O 1
ATOM 4399 N N . GLY B 1 38 ? 3.611 -26.938 -4.277 1 92.88 38 GLY B N 1
ATOM 4400 C CA . GLY B 1 38 ? 3.953 -26.156 -5.445 1 92.88 38 GLY B CA 1
ATOM 4401 C C . GLY B 1 38 ? 4.234 -27 -6.676 1 92.88 38 GLY B C 1
ATOM 4402 O O . GLY B 1 38 ? 4.555 -28.172 -6.562 1 92.88 38 GLY B O 1
ATOM 4403 N N . LYS B 1 39 ? 4.039 -26.375 -7.793 1 89.44 39 LYS B N 1
ATOM 4404 C CA . LYS B 1 39 ? 4.344 -26.953 -9.102 1 89.44 39 LYS B CA 1
ATOM 4405 C C . LYS B 1 39 ? 5.434 -26.156 -9.812 1 89.44 39 LYS B C 1
ATOM 4407 O O . LYS B 1 39 ? 6.145 -25.359 -9.18 1 89.44 39 LYS B O 1
ATOM 4412 N N . PHE B 1 40 ? 5.66 -26.594 -11.039 1 85.88 40 PHE B N 1
ATOM 4413 C CA . PHE B 1 40 ? 6.617 -25.812 -11.812 1 85.88 40 PHE B CA 1
ATOM 4414 C C . PHE B 1 40 ? 6.039 -24.453 -12.156 1 85.88 40 PHE B C 1
ATOM 4416 O O . PHE B 1 40 ? 4.91 -24.344 -12.633 1 85.88 40 PHE B O 1
ATOM 4423 N N . PRO B 1 41 ? 6.754 -23.438 -11.828 1 88.56 41 PRO B N 1
ATOM 4424 C CA . PRO B 1 41 ? 6.195 -22.094 -12 1 88.56 41 PRO B CA 1
ATOM 4425 C C . PRO B 1 41 ? 5.984 -21.734 -13.469 1 88.56 41 PRO B C 1
ATOM 4427 O O . PRO B 1 41 ? 6.707 -22.219 -14.344 1 88.56 41 PRO B O 1
ATOM 4430 N N . SER B 1 42 ? 4.949 -20.922 -13.688 1 89.56 42 SER B N 1
ATOM 4431 C CA . SER B 1 42 ? 4.75 -20.344 -15.016 1 89.56 42 SER B CA 1
ATOM 4432 C C . SER B 1 42 ? 5.676 -19.156 -15.242 1 89.56 42 SER B C 1
ATOM 4434 O O . SER B 1 42 ? 5.938 -18.375 -14.32 1 89.56 42 SER B O 1
ATOM 4436 N N . GLY B 1 43 ? 6.176 -19.047 -16.391 1 87.12 43 GLY B N 1
ATOM 4437 C CA . GLY B 1 43 ? 7.082 -17.953 -16.719 1 87.12 43 GLY B CA 1
ATOM 4438 C C . GLY B 1 43 ? 8.508 -18.203 -16.25 1 87.12 43 GLY B C 1
ATOM 4439 O O . GLY B 1 43 ? 9.211 -17.266 -15.883 1 87.12 43 GLY B O 1
ATOM 4440 N N . PHE B 1 44 ? 8.812 -19.453 -16.203 1 83.06 44 PHE B N 1
ATOM 4441 C CA . PHE B 1 44 ? 10.156 -19.859 -15.781 1 83.06 44 PHE B CA 1
ATOM 4442 C C . PHE B 1 44 ? 11.203 -19.266 -16.719 1 83.06 44 PHE B C 1
ATOM 4444 O O . PHE B 1 44 ? 12.25 -18.797 -16.281 1 83.06 44 PHE B O 1
ATOM 4451 N N . ALA B 1 45 ? 10.883 -19.203 -17.953 1 81.5 45 ALA B N 1
ATOM 4452 C CA . ALA B 1 45 ? 11.812 -18.703 -18.953 1 81.5 45 ALA B CA 1
ATOM 4453 C C . ALA B 1 45 ? 12.008 -17.203 -18.844 1 81.5 45 ALA B C 1
ATOM 4455 O O . ALA B 1 45 ? 12.961 -16.641 -19.391 1 81.5 45 ALA B O 1
ATOM 4456 N N . SER B 1 46 ? 11.078 -16.594 -18.141 1 81.19 46 SER B N 1
ATOM 4457 C CA . SER B 1 46 ? 11.195 -15.148 -17.969 1 81.19 46 SER B CA 1
ATOM 4458 C C . SER B 1 46 ? 11.797 -14.805 -16.609 1 81.19 46 SER B C 1
ATOM 4460 O O . SER B 1 46 ? 11.93 -13.633 -16.266 1 81.19 46 SER B O 1
ATOM 4462 N N . GLY B 1 47 ? 12.125 -15.82 -15.812 1 80.38 47 GLY B N 1
ATOM 4463 C CA . GLY B 1 47 ? 12.82 -15.562 -14.562 1 80.38 47 GLY B CA 1
ATOM 4464 C C . GLY B 1 47 ? 11.977 -15.844 -13.336 1 80.38 47 GLY B C 1
ATOM 4465 O O . GLY B 1 47 ? 12.398 -15.57 -12.211 1 80.38 47 GLY B O 1
ATOM 4466 N N . ASN B 1 48 ? 10.734 -16.312 -13.516 1 85.56 48 ASN B N 1
ATOM 4467 C CA . ASN B 1 48 ? 9.961 -16.75 -12.367 1 85.56 48 ASN B CA 1
ATOM 4468 C C . ASN B 1 48 ? 10.5 -18.047 -11.789 1 85.56 48 ASN B C 1
ATOM 4470 O O . ASN B 1 48 ? 10.461 -19.094 -12.453 1 85.56 48 ASN B O 1
ATOM 4474 N N . LEU B 1 49 ? 10.969 -17.969 -10.57 1 85.81 49 LEU B N 1
ATOM 4475 C CA . LEU B 1 49 ? 11.719 -19.109 -10.07 1 85.81 49 LEU B CA 1
ATOM 4476 C C . LEU B 1 49 ? 11.086 -19.656 -8.797 1 85.81 49 LEU B C 1
ATOM 4478 O O . LEU B 1 49 ? 11.75 -20.344 -8.016 1 85.81 49 LEU B O 1
ATOM 4482 N N . ALA B 1 50 ? 9.844 -19.391 -8.641 1 88.94 50 ALA B N 1
ATOM 4483 C CA . ALA B 1 50 ? 9.273 -19.891 -7.391 1 88.94 50 ALA B CA 1
ATOM 4484 C C . ALA B 1 50 ? 7.805 -20.266 -7.566 1 88.94 50 ALA B C 1
ATOM 4486 O O . ALA B 1 50 ? 7.066 -19.578 -8.281 1 88.94 50 ALA B O 1
ATOM 4487 N N . ASP B 1 51 ? 7.426 -21.312 -7.09 1 91.62 51 ASP B N 1
ATOM 4488 C CA . ASP B 1 51 ? 6.051 -21.719 -6.832 1 91.62 51 ASP B CA 1
ATOM 4489 C C . ASP B 1 51 ? 5.895 -22.266 -5.418 1 91.62 51 ASP B C 1
ATOM 4491 O O . ASP B 1 51 ? 6.16 -23.453 -5.176 1 91.62 51 ASP B O 1
ATOM 4495 N N . LEU B 1 52 ? 5.398 -21.5 -4.586 1 90.94 52 LEU B N 1
ATOM 4496 C CA . LEU B 1 52 ? 5.387 -21.828 -3.166 1 90.94 52 LEU B CA 1
ATOM 4497 C C . LEU B 1 52 ? 4.137 -22.625 -2.805 1 90.94 52 LEU B C 1
ATOM 4499 O O . LEU B 1 52 ? 3.949 -23 -1.646 1 90.94 52 LEU B O 1
ATOM 4503 N N . GLY B 1 53 ? 3.355 -22.922 -3.766 1 91.81 53 GLY B N 1
ATOM 4504 C CA . GLY B 1 53 ? 2.139 -23.656 -3.453 1 91.81 53 GLY B CA 1
ATOM 4505 C C . GLY B 1 53 ? 1.214 -22.906 -2.518 1 91.81 53 GLY B C 1
ATOM 4506 O O . GLY B 1 53 ? 1.146 -21.672 -2.562 1 91.81 53 GLY B O 1
ATOM 4507 N N . SER B 1 54 ? 0.39 -23.672 -1.835 1 90.31 54 SER B N 1
ATOM 4508 C CA . SER B 1 54 ? -0.534 -23.047 -0.889 1 90.31 54 SER B CA 1
ATOM 4509 C C . SER B 1 54 ? -0.118 -23.328 0.552 1 90.31 54 SER B C 1
ATOM 4511 O O . SER B 1 54 ? -0.489 -24.359 1.124 1 90.31 54 SER B O 1
ATOM 4513 N N . PHE B 1 55 ? 0.621 -22.469 1.195 1 89.25 55 PHE B N 1
ATOM 4514 C CA . PHE B 1 55 ? 1.13 -22.562 2.559 1 89.25 55 PHE B CA 1
ATOM 4515 C C . PHE B 1 55 ? -0.015 -22.672 3.559 1 89.25 55 PHE B C 1
ATOM 4517 O O . PHE B 1 55 ? 0.033 -23.5 4.477 1 89.25 55 PHE B O 1
ATOM 4524 N N . ASP B 1 56 ? -1.031 -21.891 3.32 1 85.19 56 ASP B N 1
ATOM 4525 C CA . ASP B 1 56 ? -2.156 -21.844 4.25 1 85.19 56 ASP B CA 1
ATOM 4526 C C . ASP B 1 56 ? -2.975 -23.141 4.191 1 85.19 56 ASP B C 1
ATOM 4528 O O . ASP B 1 56 ? -3.496 -23.594 5.211 1 85.19 56 ASP B O 1
ATOM 4532 N N . GLN B 1 57 ? -3.064 -23.688 3.041 1 87.31 57 GLN B N 1
ATOM 4533 C CA . GLN B 1 57 ? -3.77 -24.953 2.906 1 87.31 57 GLN B CA 1
ATOM 4534 C C . GLN B 1 57 ? -2.998 -26.094 3.578 1 87.31 57 GLN B C 1
ATOM 4536 O O . GLN B 1 57 ? -3.598 -26.984 4.164 1 87.31 57 GLN B O 1
ATOM 4541 N N . CYS B 1 58 ? -1.751 -25.984 3.477 1 91.19 58 CYS B N 1
ATOM 4542 C CA . CYS B 1 58 ? -0.915 -27.047 4.023 1 91.19 58 CYS B CA 1
ATOM 4543 C C . CYS B 1 58 ? -0.962 -27.047 5.547 1 91.19 58 CYS B C 1
ATOM 4545 O O . CYS B 1 58 ? -0.989 -28.109 6.168 1 91.19 58 CYS B O 1
ATOM 4547 N N . LEU B 1 59 ? -0.898 -25.938 6.129 1 88 59 LEU B N 1
ATOM 4548 C CA . LEU B 1 59 ? -0.771 -25.859 7.582 1 88 59 LEU B CA 1
ATOM 4549 C C . LEU B 1 59 ? -2.123 -25.594 8.234 1 88 59 LEU B C 1
ATOM 4551 O O . LEU B 1 59 ? -2.281 -25.766 9.445 1 88 59 LEU B O 1
ATOM 4555 N N . GLY B 1 60 ? -2.945 -25.125 7.363 1 77 60 GLY B N 1
ATOM 4556 C CA . GLY B 1 60 ? -4.258 -24.797 7.895 1 77 60 GLY B CA 1
ATOM 4557 C C . GLY B 1 60 ? -5.383 -25.547 7.207 1 77 60 GLY B C 1
ATOM 4558 O O . GLY B 1 60 ? -5.141 -26.344 6.297 1 77 60 GLY B O 1
ATOM 4559 N N . GLY B 1 61 ? -6.508 -25.531 7.676 1 69.25 61 GLY B N 1
ATOM 4560 C CA . GLY B 1 61 ? -7.695 -26.109 7.066 1 69.25 61 GLY B CA 1
ATOM 4561 C C . GLY B 1 61 ? -7.953 -27.547 7.5 1 69.25 61 GLY B C 1
ATOM 4562 O O . GLY B 1 61 ? -7.809 -27.875 8.68 1 69.25 61 GLY B O 1
ATOM 4563 N N . PRO B 1 62 ? -8.289 -28.25 6.434 1 72.69 62 PRO B N 1
ATOM 4564 C CA . PRO B 1 62 ? -8.695 -29.609 6.773 1 72.69 62 PRO B CA 1
ATOM 4565 C C . PRO B 1 62 ? -7.527 -30.594 6.793 1 72.69 62 PRO B C 1
ATOM 4567 O O . PRO B 1 62 ? -7.691 -31.75 7.199 1 72.69 62 PRO B O 1
ATOM 4570 N N . ILE B 1 63 ? -6.359 -30.078 6.34 1 83.06 63 ILE B N 1
ATOM 4571 C CA . ILE B 1 63 ? -5.211 -30.984 6.316 1 83.06 63 ILE B CA 1
ATOM 4572 C C . ILE B 1 63 ? -4.691 -31.203 7.734 1 83.06 63 ILE B C 1
ATOM 4574 O O . ILE B 1 63 ? -4.602 -30.25 8.516 1 83.06 63 ILE B O 1
ATOM 4578 N N . HIS B 1 64 ? -4.516 -32.438 8.008 1 85 64 HIS B N 1
ATOM 4579 C CA . HIS B 1 64 ? -4 -32.75 9.336 1 85 64 HIS B CA 1
ATOM 4580 C C . HIS B 1 64 ? -2.613 -33.375 9.258 1 85 64 HIS B C 1
ATOM 4582 O O . HIS B 1 64 ? -2.301 -34.062 8.297 1 85 64 HIS B O 1
ATOM 4588 N N . ASP B 1 65 ? -1.785 -33.156 10.172 1 88.5 65 ASP B N 1
ATOM 4589 C CA . ASP B 1 65 ? -0.476 -33.781 10.367 1 88.5 65 ASP B CA 1
ATOM 4590 C C . ASP B 1 65 ? 0.437 -33.5 9.172 1 88.5 65 ASP B C 1
ATOM 4592 O O . ASP B 1 65 ? 1.04 -34.438 8.625 1 88.5 65 ASP B O 1
ATOM 4596 N N . SER B 1 66 ? 0.395 -32.281 8.727 1 92.5 66 SER B N 1
ATOM 4597 C CA . SER B 1 66 ? 1.232 -31.922 7.59 1 92.5 66 SER B CA 1
ATOM 4598 C C . SER B 1 66 ? 2.266 -30.859 7.988 1 92.5 66 SER B C 1
ATOM 4600 O O . SER B 1 66 ? 2.129 -30.219 9.023 1 92.5 66 SER B O 1
ATOM 4602 N N . HIS B 1 67 ? 3.322 -30.859 7.312 1 92.38 67 HIS B N 1
ATOM 4603 C CA . HIS B 1 67 ? 4.289 -29.766 7.422 1 92.38 67 HIS B CA 1
ATOM 4604 C C . HIS B 1 67 ? 4.641 -29.203 6.051 1 92.38 67 HIS B C 1
ATOM 4606 O O . HIS B 1 67 ? 4.496 -29.891 5.035 1 92.38 67 HIS B O 1
ATOM 4612 N N . TYR B 1 68 ? 4.902 -27.984 6.039 1 93.06 68 TYR B N 1
ATOM 4613 C CA . TYR B 1 68 ? 5.273 -27.266 4.824 1 93.06 68 TYR B CA 1
ATOM 4614 C C . TYR B 1 68 ? 6.785 -27.078 4.742 1 93.06 68 TYR B C 1
ATOM 4616 O O . TYR B 1 68 ? 7.395 -26.5 5.637 1 93.06 68 TYR B O 1
ATOM 4624 N N . CYS B 1 69 ? 7.406 -27.594 3.68 1 93.5 69 CYS B N 1
ATOM 4625 C CA . CYS B 1 69 ? 8.852 -27.484 3.49 1 93.5 69 CYS B CA 1
ATOM 4626 C C . CYS B 1 69 ? 9.172 -26.719 2.215 1 93.5 69 CYS B C 1
ATOM 4628 O O . CYS B 1 69 ? 8.469 -26.844 1.211 1 93.5 69 CYS B O 1
ATOM 4630 N N . THR B 1 70 ? 10.18 -25.891 2.318 1 91.94 70 THR B N 1
ATOM 4631 C CA . THR B 1 70 ? 10.648 -25.188 1.139 1 91.94 70 THR B CA 1
ATOM 4632 C C . THR B 1 70 ? 11.812 -25.922 0.487 1 91.94 70 THR B C 1
ATOM 4634 O O . THR B 1 70 ? 12.875 -26.078 1.096 1 91.94 70 THR B O 1
ATOM 4637 N N . MET B 1 71 ? 11.594 -26.391 -0.708 1 93.19 71 MET B N 1
ATOM 4638 C CA . MET B 1 71 ? 12.602 -27.109 -1.485 1 93.19 71 MET B CA 1
ATOM 4639 C C . MET B 1 71 ? 13.375 -26.156 -2.393 1 93.19 71 MET B C 1
ATOM 4641 O O . MET B 1 71 ? 12.781 -25.344 -3.088 1 93.19 71 MET B O 1
ATOM 4645 N N . LEU B 1 72 ? 14.68 -26.25 -2.334 1 90.75 72 LEU B N 1
ATOM 4646 C CA . LEU B 1 72 ? 15.555 -25.469 -3.199 1 90.75 72 LEU B CA 1
ATOM 4647 C C . LEU B 1 72 ? 16.156 -26.359 -4.293 1 90.75 72 LEU B C 1
ATOM 4649 O O . LEU B 1 72 ? 16.797 -27.375 -4 1 90.75 72 LEU B O 1
ATOM 4653 N N . LEU B 1 73 ? 15.906 -26.016 -5.504 1 90.12 73 LEU B N 1
ATOM 4654 C CA . LEU B 1 73 ? 16.484 -26.719 -6.645 1 90.12 73 LEU B CA 1
ATOM 4655 C C . LEU B 1 73 ? 17.547 -25.844 -7.32 1 90.12 73 LEU B C 1
ATOM 4657 O O . LEU B 1 73 ? 17.219 -24.875 -8 1 90.12 73 LEU B O 1
ATOM 4661 N N . THR B 1 74 ? 18.75 -26.219 -7.137 1 87.06 74 THR B N 1
ATOM 4662 C CA . THR B 1 74 ? 19.875 -25.484 -7.73 1 87.06 74 THR B CA 1
ATOM 4663 C C . THR B 1 74 ? 20.297 -26.125 -9.055 1 87.06 74 THR B C 1
ATOM 4665 O O . THR B 1 74 ? 20.516 -27.344 -9.117 1 87.06 74 THR B O 1
ATOM 4668 N N . PRO B 1 75 ? 20.375 -25.359 -10.094 1 82.25 75 PRO B N 1
ATOM 4669 C CA . PRO B 1 75 ? 20.766 -25.938 -11.383 1 82.25 75 PRO B CA 1
ATOM 4670 C C . PRO B 1 75 ? 22.188 -26.484 -11.383 1 82.25 75 PRO B C 1
ATOM 4672 O O . PRO B 1 75 ? 23.094 -25.875 -10.797 1 82.25 75 PRO B O 1
ATOM 4675 N N . LYS B 1 76 ? 22.328 -27.734 -11.977 1 80.94 76 LYS B N 1
ATOM 4676 C CA . LYS B 1 76 ? 23.641 -28.359 -12.055 1 80.94 76 LYS B CA 1
ATOM 4677 C C . LYS B 1 76 ? 24.547 -27.594 -13.008 1 80.94 76 LYS B C 1
ATOM 4679 O O . LYS B 1 76 ? 25.75 -27.453 -12.75 1 80.94 76 LYS B O 1
ATOM 4684 N N . ASN B 1 77 ? 23.844 -27.203 -14.141 1 73.81 77 ASN B N 1
ATOM 4685 C CA . ASN B 1 77 ? 24.609 -26.453 -15.141 1 73.81 77 ASN B CA 1
ATOM 4686 C C . ASN B 1 77 ? 24.016 -25.062 -15.359 1 73.81 77 ASN B C 1
ATOM 4688 O O . ASN B 1 77 ? 22.812 -24.922 -15.609 1 73.81 77 ASN B O 1
ATOM 4692 N N . GLN B 1 78 ? 24.844 -24.078 -15.148 1 65.81 78 GLN B N 1
ATOM 4693 C CA . GLN B 1 78 ? 24.406 -22.703 -15.289 1 65.81 78 GLN B CA 1
ATOM 4694 C C . GLN B 1 78 ? 23.938 -22.406 -16.719 1 65.81 78 GLN B C 1
ATOM 4696 O O . GLN B 1 78 ? 23.078 -21.547 -16.922 1 65.81 78 GLN B O 1
ATOM 4701 N N . SER B 1 79 ? 24.422 -23.188 -17.609 1 63.81 79 SER B N 1
ATOM 4702 C CA . SER B 1 79 ? 24.062 -22.953 -19 1 63.81 79 SER B CA 1
ATOM 4703 C C . SER B 1 79 ? 22.625 -23.328 -19.281 1 63.81 79 SER B C 1
ATOM 4705 O O . SER B 1 79 ? 22 -22.812 -20.203 1 63.81 79 SER B O 1
ATOM 4707 N N . LEU B 1 80 ? 22.141 -24.219 -18.5 1 62.28 80 LEU B N 1
ATOM 4708 C CA . LEU B 1 80 ? 20.766 -24.672 -18.703 1 62.28 80 LEU B CA 1
ATOM 4709 C C . LEU B 1 80 ? 19.797 -23.5 -18.531 1 62.28 80 LEU B C 1
ATOM 4711 O O . LEU B 1 80 ? 18.875 -23.344 -19.344 1 62.28 80 LEU B O 1
ATOM 4715 N N . ILE B 1 81 ? 20.047 -22.766 -17.516 1 61.31 81 ILE B N 1
ATOM 4716 C CA . ILE B 1 81 ? 19.094 -21.703 -17.219 1 61.31 81 ILE B CA 1
ATOM 4717 C C . ILE B 1 81 ? 19.266 -20.578 -18.25 1 61.31 81 ILE B C 1
ATOM 4719 O O . ILE B 1 81 ? 18.281 -19.938 -18.656 1 61.31 81 ILE B O 1
ATOM 4723 N N . ARG B 1 82 ? 20.469 -20.375 -18.656 1 60.88 82 ARG B N 1
ATOM 4724 C CA . ARG B 1 82 ? 20.719 -19.344 -19.656 1 60.88 82 ARG B CA 1
ATOM 4725 C C . ARG B 1 82 ? 19.969 -19.641 -20.953 1 60.88 82 ARG B C 1
ATOM 4727 O O . ARG B 1 82 ? 19.5 -18.719 -21.625 1 60.88 82 ARG B O 1
ATOM 4734 N N . ASN B 1 83 ? 19.859 -20.906 -21.234 1 59.41 83 ASN B N 1
ATOM 4735 C CA . ASN B 1 83 ? 19.188 -21.281 -22.469 1 59.41 83 ASN B CA 1
ATOM 4736 C C . ASN B 1 83 ? 17.672 -21.188 -22.328 1 59.41 83 ASN B C 1
ATOM 4738 O O . ASN B 1 83 ? 16.969 -20.906 -23.297 1 59.41 83 ASN B O 1
ATOM 4742 N N . ILE B 1 84 ? 17.328 -21.5 -21.156 1 58.97 84 ILE B N 1
ATOM 4743 C CA . ILE B 1 84 ? 15.891 -21.516 -20.969 1 58.97 84 ILE B CA 1
ATOM 4744 C C . ILE B 1 84 ? 15.406 -20.094 -20.656 1 58.97 84 ILE B C 1
ATOM 4746 O O . ILE B 1 84 ? 14.367 -19.672 -21.156 1 58.97 84 ILE B O 1
ATOM 4750 N N . ALA B 1 85 ? 16.141 -19.422 -19.781 1 56.34 85 ALA B N 1
ATOM 4751 C CA . ALA B 1 85 ? 15.688 -18.125 -19.297 1 56.34 85 ALA B CA 1
ATOM 4752 C C . ALA B 1 85 ? 16.25 -17 -20.156 1 56.34 85 ALA B C 1
ATOM 4754 O O . ALA B 1 85 ? 17.453 -16.75 -20.156 1 56.34 85 ALA B O 1
ATOM 4755 N N . THR B 1 86 ? 15.695 -16.781 -21.266 1 50.75 86 THR B N 1
ATOM 4756 C CA . THR B 1 86 ? 16.172 -15.805 -22.234 1 50.75 86 THR B CA 1
ATOM 4757 C C . THR B 1 86 ? 16.312 -14.422 -21.594 1 50.75 86 THR B C 1
ATOM 4759 O O . THR B 1 86 ? 17.078 -13.586 -22.062 1 50.75 86 THR B O 1
ATOM 4762 N N . TYR B 1 87 ? 15.328 -14 -20.906 1 48.97 87 TYR B N 1
ATOM 4763 C CA . TYR B 1 87 ? 15.391 -12.594 -20.547 1 48.97 87 TYR B CA 1
ATOM 4764 C C . TYR B 1 87 ? 16.484 -12.344 -19.5 1 48.97 87 TYR B C 1
ATOM 4766 O O . TYR B 1 87 ? 16.484 -11.312 -18.828 1 48.97 87 TYR B O 1
ATOM 4774 N N . THR B 1 88 ? 17.359 -13.391 -19.297 1 46.91 88 THR B N 1
ATOM 4775 C CA . THR B 1 88 ? 18.328 -13.656 -18.234 1 46.91 88 THR B CA 1
ATOM 4776 C C . THR B 1 88 ? 19.391 -12.555 -18.172 1 46.91 88 THR B C 1
ATOM 4778 O O . THR B 1 88 ? 20.234 -12.539 -17.281 1 46.91 88 THR B O 1
ATOM 4781 N N . HIS B 1 89 ? 19.578 -11.953 -19.312 1 46.34 89 HIS B N 1
ATOM 4782 C CA . HIS B 1 89 ? 20.828 -11.227 -19.094 1 46.34 89 HIS B CA 1
ATOM 4783 C C . HIS B 1 89 ? 20.75 -10.391 -17.812 1 46.34 89 HIS B C 1
ATOM 4785 O O . HIS B 1 89 ? 21.781 -10 -17.266 1 46.34 89 HIS B O 1
ATOM 4791 N N . GLN B 1 90 ? 19.578 -10.078 -17.531 1 49.03 90 GLN B N 1
ATOM 4792 C CA . GLN B 1 90 ? 19.594 -9.102 -16.438 1 49.03 90 GLN B CA 1
ATOM 4793 C C . GLN B 1 90 ? 19.328 -9.773 -15.102 1 49.03 90 GLN B C 1
ATOM 4795 O O . GLN B 1 90 ? 19.469 -9.148 -14.047 1 49.03 90 GLN B O 1
ATOM 4800 N N . VAL B 1 91 ? 18.781 -10.992 -15.133 1 47.88 91 VAL B N 1
ATOM 4801 C CA . VAL B 1 91 ? 18.594 -11.648 -13.844 1 47.88 91 VAL B CA 1
ATOM 4802 C C . VAL B 1 91 ? 19.906 -12.297 -13.398 1 47.88 91 VAL B C 1
ATOM 4804 O O . VAL B 1 91 ? 20.453 -13.133 -14.117 1 47.88 91 VAL B O 1
ATOM 4807 N N . ASP B 1 92 ? 20.703 -11.672 -12.766 1 47.53 92 ASP B N 1
ATOM 4808 C CA . ASP B 1 92 ? 21.891 -12.328 -12.227 1 47.53 92 ASP B CA 1
ATOM 4809 C C . ASP B 1 92 ? 21.547 -13.688 -11.625 1 47.53 92 ASP B C 1
ATOM 4811 O O . ASP B 1 92 ? 21.141 -13.781 -10.461 1 47.53 92 ASP B O 1
ATOM 4815 N N . PHE B 1 93 ? 21.359 -14.633 -12.492 1 45.88 93 PHE B N 1
ATOM 4816 C CA . PHE B 1 93 ? 21.047 -16 -12.117 1 45.88 93 PHE B CA 1
ATOM 4817 C C . PHE B 1 93 ? 22.172 -16.609 -11.281 1 45.88 93 PHE B C 1
ATOM 4819 O O . PHE B 1 93 ? 22.062 -17.734 -10.812 1 45.88 93 PHE B O 1
ATOM 4826 N N . ASN B 1 94 ? 23.281 -16.125 -11.336 1 48.31 94 ASN B N 1
ATOM 4827 C CA . ASN B 1 94 ? 24.281 -16.844 -10.562 1 48.31 94 ASN B CA 1
ATOM 4828 C C . ASN B 1 94 ? 23.734 -17.312 -9.219 1 48.31 94 ASN B C 1
ATOM 4830 O O . ASN B 1 94 ? 24.25 -18.266 -8.633 1 48.31 94 ASN B O 1
ATOM 4834 N N . VAL B 1 95 ? 22.625 -16.781 -8.836 1 54.12 95 VAL B N 1
ATOM 4835 C CA . VAL B 1 95 ? 22.156 -17.234 -7.527 1 54.12 95 VAL B CA 1
ATOM 4836 C C . VAL B 1 95 ? 20.688 -17.625 -7.602 1 54.12 95 VAL B C 1
ATOM 4838 O O . VAL B 1 95 ? 20.031 -17.766 -6.57 1 54.12 95 VAL B O 1
ATOM 4841 N N . ALA B 1 96 ? 20.328 -18.109 -8.852 1 64.12 96 ALA B N 1
ATOM 4842 C CA . ALA B 1 96 ? 18.891 -18.25 -8.938 1 64.12 96 ALA B CA 1
ATOM 4843 C C . ALA B 1 96 ? 18.438 -19.672 -8.609 1 64.12 96 ALA B C 1
ATOM 4845 O O . ALA B 1 96 ? 18.938 -20.641 -9.195 1 64.12 96 ALA B O 1
ATOM 4846 N N . GLN B 1 97 ? 18.031 -19.984 -7.504 1 79.5 97 GLN B N 1
ATOM 4847 C CA . GLN B 1 97 ? 17.422 -21.234 -7.039 1 79.5 97 GLN B CA 1
ATOM 4848 C C . GLN B 1 97 ? 15.914 -21.219 -7.25 1 79.5 97 GLN B C 1
ATOM 4850 O O . GLN B 1 97 ? 15.266 -20.172 -7.145 1 79.5 97 GLN B O 1
ATOM 4855 N N . LEU B 1 98 ? 15.602 -22.406 -7.809 1 86.12 98 LEU B N 1
ATOM 4856 C CA . LEU B 1 98 ? 14.164 -22.594 -7.922 1 86.12 98 LEU B CA 1
ATOM 4857 C C . LEU B 1 98 ? 13.562 -22.984 -6.574 1 86.12 98 LEU B C 1
ATOM 4859 O O . LEU B 1 98 ? 14.055 -23.906 -5.91 1 86.12 98 LEU B O 1
ATOM 4863 N N . LEU B 1 99 ? 12.602 -22.281 -6.16 1 90.19 99 LEU B N 1
ATOM 4864 C CA . LEU B 1 99 ? 11.938 -22.516 -4.883 1 90.19 99 LEU B CA 1
ATOM 4865 C C . LEU B 1 99 ? 10.594 -23.203 -5.094 1 90.19 99 LEU B C 1
ATOM 4867 O O . LEU B 1 99 ? 9.75 -22.719 -5.848 1 90.19 99 LEU B O 1
ATOM 4871 N N . ILE B 1 100 ? 10.43 -24.297 -4.465 1 93.19 100 ILE B N 1
ATOM 4872 C CA . ILE B 1 100 ? 9.172 -25.031 -4.551 1 93.19 100 ILE B CA 1
ATOM 4873 C C . ILE B 1 100 ? 8.656 -25.344 -3.146 1 93.19 100 ILE B C 1
ATOM 4875 O O . ILE B 1 100 ? 9.406 -25.844 -2.305 1 93.19 100 ILE B O 1
ATOM 4879 N N . GLY B 1 101 ? 7.406 -24.953 -2.904 1 94.25 101 GLY B N 1
ATOM 4880 C CA . GLY B 1 101 ? 6.777 -25.344 -1.649 1 94.25 101 GLY B CA 1
ATOM 4881 C C . GLY B 1 101 ? 6.238 -26.766 -1.661 1 94.25 101 GLY B C 1
ATOM 4882 O O . GLY B 1 101 ? 5.562 -27.172 -2.611 1 94.25 101 GLY B O 1
ATOM 4883 N N . VAL B 1 102 ? 6.57 -27.547 -0.585 1 95.38 102 VAL B N 1
ATOM 4884 C CA . VAL B 1 102 ? 6.152 -28.938 -0.515 1 95.38 102 VAL B CA 1
ATOM 4885 C C . VAL B 1 102 ? 5.348 -29.172 0.762 1 95.38 102 VAL B C 1
ATOM 4887 O O . VAL B 1 102 ? 5.797 -28.828 1.857 1 95.38 102 VAL B O 1
ATOM 4890 N N . CYS B 1 103 ? 4.191 -29.672 0.548 1 95.19 103 CYS B N 1
ATOM 4891 C CA . CYS B 1 103 ? 3.352 -30.078 1.668 1 95.19 103 CYS B CA 1
ATOM 4892 C C . CYS B 1 103 ? 3.359 -31.594 1.827 1 95.19 103 CYS B C 1
ATOM 4894 O O . CYS B 1 103 ? 2.957 -32.312 0.917 1 95.19 103 CYS B O 1
ATOM 4896 N N . ALA B 1 104 ? 3.885 -32.094 2.936 1 94.56 104 ALA B N 1
ATOM 4897 C CA . ALA B 1 104 ? 4.012 -33.531 3.182 1 94.56 104 ALA B CA 1
ATOM 4898 C C . ALA B 1 104 ? 3.635 -33.875 4.617 1 94.56 104 ALA B C 1
ATOM 4900 O O . ALA B 1 104 ? 3.535 -33 5.473 1 94.56 104 ALA B O 1
ATOM 4901 N N . PRO B 1 105 ? 3.367 -35.156 4.812 1 93.56 105 PRO B N 1
ATOM 4902 C CA . PRO B 1 105 ? 3.094 -35.594 6.188 1 93.56 105 PRO B CA 1
ATOM 4903 C C . PRO B 1 105 ? 4.273 -35.344 7.125 1 93.56 105 PRO B C 1
ATOM 4905 O O . PRO B 1 105 ? 5.43 -35.406 6.699 1 93.56 105 PRO B O 1
ATOM 4908 N N . THR B 1 106 ? 3.928 -35.094 8.336 1 92.38 106 THR B N 1
ATOM 4909 C CA . THR B 1 106 ? 4.949 -34.781 9.328 1 92.38 106 THR B CA 1
ATOM 4910 C C . THR B 1 106 ? 5.91 -35.969 9.5 1 92.38 106 THR B C 1
ATOM 4912 O O . THR B 1 106 ? 7.055 -35.781 9.914 1 92.38 106 THR B O 1
ATOM 4915 N N . GLU B 1 107 ? 5.48 -37.188 9.141 1 93.31 107 GLU B N 1
ATOM 4916 C CA . GLU B 1 107 ? 6.305 -38.375 9.266 1 93.31 107 GLU B CA 1
ATOM 4917 C C . GLU B 1 107 ? 7.402 -38.406 8.203 1 93.31 107 GLU B C 1
ATOM 4919 O O . GLU B 1 107 ? 8.367 -39.156 8.328 1 93.31 107 GLU B O 1
ATOM 4924 N N . CYS B 1 108 ? 7.176 -37.688 7.195 1 94.31 108 CYS B N 1
ATOM 4925 C CA . CYS B 1 108 ? 8.188 -37.594 6.145 1 94.31 108 CYS B CA 1
ATOM 4926 C C . CYS B 1 108 ? 9.289 -36.625 6.512 1 94.31 108 CYS B C 1
ATOM 4928 O O . CYS B 1 108 ? 9.086 -35.406 6.477 1 94.31 108 CYS B O 1
ATOM 4930 N N . GLN B 1 109 ? 10.414 -37.094 6.691 1 93.19 109 GLN B N 1
ATOM 4931 C CA . GLN B 1 109 ? 11.555 -36.281 7.082 1 93.19 109 GLN B CA 1
ATOM 4932 C C . GLN B 1 109 ? 12.086 -35.469 5.895 1 93.19 109 GLN B C 1
ATOM 4934 O O . GLN B 1 109 ? 11.914 -35.875 4.742 1 93.19 109 GLN B O 1
ATOM 4939 N N . PRO B 1 110 ? 12.766 -34.375 6.148 1 94.25 110 PRO B N 1
ATOM 4940 C CA . PRO B 1 110 ? 13.297 -33.531 5.078 1 94.25 110 PRO B CA 1
ATOM 4941 C C . PRO B 1 110 ? 14.227 -34.281 4.137 1 94.25 110 PRO B C 1
ATOM 4943 O O . PRO B 1 110 ? 14.242 -34.031 2.93 1 94.25 110 PRO B O 1
ATOM 4946 N N . GLU B 1 111 ? 14.961 -35.25 4.676 1 93.88 111 GLU B N 1
ATOM 4947 C CA . GLU B 1 111 ? 15.883 -36 3.836 1 93.88 111 GLU B CA 1
ATOM 4948 C C . GLU B 1 111 ? 15.133 -36.875 2.846 1 93.88 111 GLU B C 1
ATOM 4950 O O . GLU B 1 111 ? 15.586 -37.062 1.714 1 93.88 111 GLU B O 1
ATOM 4955 N N . GLN B 1 112 ? 14.078 -37.375 3.246 1 94.69 112 GLN B N 1
ATOM 4956 C CA . GLN B 1 112 ? 13.266 -38.188 2.361 1 94.69 112 GLN B CA 1
ATOM 4957 C C . GLN B 1 112 ? 12.641 -37.344 1.244 1 94.69 112 GLN B C 1
ATOM 4959 O O . GLN B 1 112 ? 12.609 -37.781 0.089 1 94.69 112 GLN B O 1
ATOM 4964 N N . LEU B 1 113 ? 12.188 -36.219 1.646 1 94.81 113 LEU B N 1
ATOM 4965 C CA . LEU B 1 113 ? 11.625 -35.312 0.645 1 94.81 113 LEU B CA 1
ATOM 4966 C C . LEU B 1 113 ? 12.688 -34.875 -0.357 1 94.81 113 LEU B C 1
ATOM 4968 O O . LEU B 1 113 ? 12.43 -34.812 -1.562 1 94.81 113 LEU B O 1
ATOM 4972 N N . ARG B 1 114 ? 13.828 -34.562 0.184 1 95.06 114 ARG B N 1
ATOM 4973 C CA . ARG B 1 114 ? 14.945 -34.188 -0.682 1 95.06 114 ARG B CA 1
ATOM 4974 C C . ARG B 1 114 ? 15.25 -35.312 -1.682 1 95.06 114 ARG B C 1
ATOM 4976 O O . ARG B 1 114 ? 15.453 -35.031 -2.869 1 95.06 114 ARG B O 1
ATOM 4983 N N . ALA B 1 115 ? 15.234 -36.531 -1.251 1 94.19 115 ALA B N 1
ATOM 4984 C CA . ALA B 1 115 ? 15.555 -37.688 -2.102 1 94.19 115 ALA B CA 1
ATOM 4985 C C . ALA B 1 115 ? 14.523 -37.844 -3.219 1 94.19 115 ALA B C 1
ATOM 4987 O O . ALA B 1 115 ? 14.875 -38.156 -4.355 1 94.19 115 ALA B O 1
ATOM 4988 N N . VAL B 1 116 ? 13.312 -37.594 -2.924 1 93.12 116 VAL B N 1
ATOM 4989 C CA . VAL B 1 116 ? 12.242 -37.719 -3.912 1 93.12 116 VAL B CA 1
ATOM 4990 C C . VAL B 1 116 ? 12.438 -36.656 -5.008 1 93.12 116 VAL B C 1
ATOM 4992 O O . VAL B 1 116 ? 12.391 -37 -6.195 1 93.12 116 VAL B O 1
ATOM 4995 N N . TYR B 1 117 ? 12.672 -35.438 -4.641 1 93.56 117 TYR B N 1
ATOM 4996 C CA . TYR B 1 117 ? 12.836 -34.375 -5.613 1 93.56 117 TYR B CA 1
ATOM 4997 C C . TYR B 1 117 ? 14.156 -34.5 -6.359 1 93.56 117 TYR B C 1
ATOM 4999 O O . TYR B 1 117 ? 14.25 -34.156 -7.539 1 93.56 117 TYR B O 1
ATOM 5007 N N . GLN B 1 118 ? 15.148 -35.031 -5.672 1 93.69 118 GLN B N 1
ATOM 5008 C CA . GLN B 1 118 ? 16.422 -35.25 -6.344 1 93.69 118 GLN B CA 1
ATOM 5009 C C . GLN B 1 118 ? 16.281 -36.281 -7.445 1 93.69 118 GLN B C 1
ATOM 5011 O O . GLN B 1 118 ? 16.844 -36.125 -8.531 1 93.69 118 GLN B O 1
ATOM 5016 N N . THR B 1 119 ? 15.516 -37.312 -7.188 1 91.06 119 THR B N 1
ATOM 5017 C CA . THR B 1 119 ? 15.305 -38.344 -8.18 1 91.06 119 THR B CA 1
ATOM 5018 C C . THR B 1 119 ? 14.477 -37.844 -9.344 1 91.06 119 THR B C 1
ATOM 5020 O O . THR B 1 119 ? 14.742 -38.156 -10.5 1 91.06 119 THR B O 1
ATOM 5023 N N . ALA B 1 120 ? 13.492 -37.031 -9.062 1 87.69 120 ALA B N 1
ATOM 5024 C CA . ALA B 1 120 ? 12.586 -36.531 -10.094 1 87.69 120 ALA B CA 1
ATOM 5025 C C . ALA B 1 120 ? 13.297 -35.531 -11.008 1 87.69 120 ALA B C 1
ATOM 5027 O O . ALA B 1 120 ? 13.008 -35.469 -12.203 1 87.69 120 ALA B O 1
ATOM 5028 N N . PHE B 1 121 ? 14.289 -34.781 -10.461 1 86.94 121 PHE B N 1
ATOM 5029 C CA . PHE B 1 121 ? 14.914 -33.688 -11.227 1 86.94 121 PHE B CA 1
ATOM 5030 C C . PHE B 1 121 ? 16.422 -33.938 -11.352 1 86.94 121 PHE B C 1
ATOM 5032 O O . PHE B 1 121 ? 17.172 -33 -11.602 1 86.94 121 PHE B O 1
ATOM 5039 N N . ASP B 1 122 ? 16.906 -35.062 -11.211 1 86.75 122 ASP B N 1
ATOM 5040 C CA . ASP B 1 122 ? 18.312 -35.406 -11.102 1 86.75 122 ASP B CA 1
ATOM 5041 C C . ASP B 1 122 ? 19.094 -34.906 -12.328 1 86.75 122 ASP B C 1
ATOM 5043 O O . ASP B 1 122 ? 20.266 -34.531 -12.211 1 86.75 122 ASP B O 1
ATOM 5047 N N . ASP B 1 123 ? 18.547 -34.812 -13.43 1 83.69 123 ASP B N 1
ATOM 5048 C CA . ASP B 1 123 ? 19.25 -34.438 -14.656 1 83.69 123 ASP B CA 1
ATOM 5049 C C . ASP B 1 123 ? 19.547 -32.938 -14.695 1 83.69 123 ASP B C 1
ATOM 5051 O O . ASP B 1 123 ? 20.516 -32.531 -15.32 1 83.69 123 ASP B O 1
ATOM 5055 N N . TRP B 1 124 ? 18.812 -32.219 -13.938 1 82.31 124 TRP B N 1
ATOM 5056 C CA . TRP B 1 124 ? 18.891 -30.781 -14.188 1 82.31 124 TRP B CA 1
ATOM 5057 C C . TRP B 1 124 ? 19.188 -30.016 -12.906 1 82.31 124 TRP B C 1
ATOM 5059 O O . TRP B 1 124 ? 19.766 -28.922 -12.938 1 82.31 124 TRP B O 1
ATOM 5069 N N . PHE B 1 125 ? 18.75 -30.609 -11.734 1 88 125 PHE B N 1
ATOM 5070 C CA . PHE B 1 125 ? 18.812 -29.812 -10.516 1 88 125 PHE B CA 1
ATOM 5071 C C . PHE B 1 125 ? 19.359 -30.625 -9.359 1 88 125 PHE B C 1
ATOM 5073 O O . PHE B 1 125 ? 19.281 -31.859 -9.359 1 88 125 PHE B O 1
ATOM 5080 N N . ASN B 1 126 ? 20.078 -29.938 -8.43 1 90.88 126 ASN B N 1
ATOM 5081 C CA . ASN B 1 126 ? 20.375 -30.453 -7.098 1 90.88 126 ASN B CA 1
ATOM 5082 C C . ASN B 1 126 ? 19.359 -29.984 -6.062 1 90.88 126 ASN B C 1
ATOM 5084 O O . ASN B 1 126 ? 19.109 -28.781 -5.934 1 90.88 126 ASN B O 1
ATOM 5088 N N . ALA B 1 127 ? 18.812 -30.922 -5.387 1 94.19 127 ALA B N 1
ATOM 5089 C CA . ALA B 1 127 ? 17.75 -30.578 -4.453 1 94.19 127 ALA B CA 1
ATOM 5090 C C . ALA B 1 127 ? 18.281 -30.438 -3.033 1 94.19 127 ALA B C 1
ATOM 5092 O O . ALA B 1 127 ? 19.172 -31.172 -2.611 1 94.19 127 ALA B O 1
ATOM 5093 N N . SER B 1 128 ? 17.812 -29.406 -2.309 1 93.06 128 SER B N 1
ATOM 5094 C CA . SER B 1 128 ? 18.078 -29.203 -0.888 1 93.06 128 SER B CA 1
ATOM 5095 C C . SER B 1 128 ? 16.859 -28.625 -0.177 1 93.06 128 SER B C 1
ATOM 5097 O O . SER B 1 128 ? 16.031 -27.969 -0.799 1 93.06 128 SER B O 1
ATOM 5099 N N . VAL B 1 129 ? 16.641 -29.031 1.065 1 92.69 129 VAL B N 1
ATOM 5100 C CA . VAL B 1 129 ? 15.523 -28.516 1.86 1 92.69 129 VAL B CA 1
ATOM 5101 C C . VAL B 1 129 ? 16 -27.359 2.717 1 92.69 129 VAL B C 1
ATOM 5103 O O . VAL B 1 129 ? 17 -27.469 3.436 1 92.69 129 VAL B O 1
ATOM 5106 N N . ASP B 1 130 ? 15.367 -26.266 2.604 1 86.69 130 ASP B N 1
ATOM 5107 C CA . ASP B 1 130 ? 15.742 -25.078 3.383 1 86.69 130 ASP B CA 1
ATOM 5108 C C . ASP B 1 130 ? 15.164 -25.156 4.793 1 86.69 130 ASP B C 1
ATOM 5110 O O . ASP B 1 130 ? 15.914 -25.141 5.777 1 86.69 130 ASP B O 1
ATOM 5114 N N . SER B 1 131 ? 13.859 -25.141 4.867 1 84 131 SER B N 1
ATOM 5115 C CA . SER B 1 131 ? 13.188 -25.188 6.164 1 84 131 SER B CA 1
ATOM 5116 C C . SER B 1 131 ? 11.82 -25.844 6.059 1 84 131 SER B C 1
ATOM 5118 O O . SER B 1 131 ? 11.219 -25.875 4.984 1 84 131 SER B O 1
ATOM 5120 N N . CYS B 1 132 ? 11.445 -26.453 7.121 1 88.5 132 CYS B N 1
ATOM 5121 C CA . CYS B 1 132 ? 10.102 -27.031 7.238 1 88.5 132 CYS B CA 1
ATOM 5122 C C . CYS B 1 132 ? 9.359 -26.438 8.422 1 88.5 132 CYS B C 1
ATOM 5124 O O . CYS B 1 132 ? 9.938 -26.25 9.5 1 88.5 132 CYS B O 1
ATOM 5126 N N . GLN B 1 133 ? 8.211 -26.047 8.172 1 84.81 133 GLN B N 1
ATOM 5127 C CA . GLN B 1 133 ? 7.383 -25.453 9.219 1 84.81 133 GLN B CA 1
ATOM 5128 C C . GLN B 1 133 ? 6.125 -26.281 9.461 1 84.81 133 GLN B C 1
ATOM 5130 O O . GLN B 1 133 ? 5.512 -26.781 8.523 1 84.81 133 GLN B O 1
ATOM 5135 N N . SER B 1 134 ? 5.875 -26.469 10.656 1 85.5 134 SER B N 1
ATOM 5136 C CA . SER B 1 134 ? 4.633 -27.141 11.031 1 85.5 134 SER B CA 1
ATOM 5137 C C . SER B 1 134 ? 3.602 -26.141 11.539 1 85.5 134 SER B C 1
ATOM 5139 O O . SER B 1 134 ? 3.889 -24.953 11.664 1 85.5 134 SER B O 1
ATOM 5141 N N . ALA B 1 135 ? 2.312 -26.562 11.672 1 76.88 135 ALA B N 1
ATOM 5142 C CA . ALA B 1 135 ? 1.209 -25.688 12.07 1 76.88 135 ALA B CA 1
ATOM 5143 C C . ALA B 1 135 ? 1.502 -25 13.406 1 76.88 135 ALA B C 1
ATOM 5145 O O . ALA B 1 135 ? 1.142 -23.844 13.609 1 76.88 135 ALA B O 1
ATOM 5146 N N . TRP B 1 136 ? 2.141 -25.703 14.297 1 73.62 136 TRP B N 1
ATOM 5147 C CA . TRP B 1 136 ? 2.42 -25.094 15.594 1 73.62 136 TRP B CA 1
ATOM 5148 C C . TRP B 1 136 ? 3.924 -24.984 15.828 1 73.62 136 TRP B C 1
ATOM 5150 O O . TRP B 1 136 ? 4.652 -25.969 15.727 1 73.62 136 TRP B O 1
ATOM 5160 N N . THR B 1 137 ? 4.418 -23.812 15.695 1 71 137 THR B N 1
ATOM 5161 C CA . THR B 1 137 ? 5.82 -23.594 16.031 1 71 137 THR B CA 1
ATOM 5162 C C . THR B 1 137 ? 5.945 -22.766 17.312 1 71 137 THR B C 1
ATOM 5164 O O . THR B 1 137 ? 5.355 -21.688 17.422 1 71 137 THR B O 1
ATOM 5167 N N . PRO B 1 138 ? 6.602 -23.406 18.203 1 78 138 PRO B N 1
ATOM 5168 C CA . PRO B 1 138 ? 6.781 -22.641 19.453 1 78 138 PRO B CA 1
ATOM 5169 C C . PRO B 1 138 ? 7.59 -21.375 19.25 1 78 138 PRO B C 1
ATOM 5171 O O . PRO B 1 138 ? 8.438 -21.297 18.359 1 78 138 PRO B O 1
ATOM 5174 N N . LEU B 1 139 ? 7.309 -20.391 20.031 1 80.06 139 LEU B N 1
ATOM 5175 C CA . LEU B 1 139 ? 8.016 -19.109 19.953 1 80.06 139 LEU B CA 1
ATOM 5176 C C . LEU B 1 139 ? 9.461 -19.266 20.406 1 80.06 139 LEU B C 1
ATOM 5178 O O . LEU B 1 139 ? 9.734 -19.938 21.406 1 80.06 139 LEU B O 1
ATOM 5182 N N . HIS B 1 140 ? 10.406 -18.797 19.719 1 79.81 140 HIS B N 1
ATOM 5183 C CA . HIS B 1 140 ? 11.82 -18.734 20.094 1 79.81 140 HIS B CA 1
ATOM 5184 C C . HIS B 1 140 ? 12.016 -17.875 21.328 1 79.81 140 HIS B C 1
ATOM 5186 O O . HIS B 1 140 ? 11.25 -16.938 21.562 1 79.81 140 HIS B O 1
ATOM 5192 N N . PRO B 1 141 ? 12.953 -18.156 22.125 1 82.31 141 PRO B N 1
ATOM 5193 C CA . PRO B 1 141 ? 13.195 -17.375 23.344 1 82.31 141 PRO B CA 1
ATOM 5194 C C . PRO B 1 141 ? 13.367 -15.891 23.062 1 82.31 141 PRO B C 1
ATOM 5196 O O . PRO B 1 141 ? 12.922 -15.055 23.859 1 82.31 141 PRO B O 1
ATOM 5199 N N . THR B 1 142 ? 13.984 -15.625 22 1 80.31 142 THR B N 1
ATOM 5200 C CA . THR B 1 142 ? 14.148 -14.211 21.656 1 80.31 142 THR B CA 1
ATOM 5201 C C . THR B 1 142 ? 12.805 -13.555 21.391 1 80.31 142 THR B C 1
ATOM 5203 O O . THR B 1 142 ? 12.586 -12.398 21.75 1 80.31 142 THR B O 1
ATOM 5206 N N . GLN B 1 143 ? 11.938 -14.312 20.812 1 82.44 143 GLN B N 1
ATOM 5207 C CA . GLN B 1 143 ? 10.602 -13.797 20.547 1 82.44 143 GLN B CA 1
ATOM 5208 C C . GLN B 1 143 ? 9.805 -13.617 21.828 1 82.44 143 GLN B C 1
ATOM 5210 O O . GLN B 1 143 ? 9.094 -12.617 22 1 82.44 143 GLN B O 1
ATOM 5215 N N . ARG B 1 144 ? 10 -14.414 22.797 1 85.31 144 ARG B N 1
ATOM 5216 C CA . ARG B 1 144 ? 9.312 -14.336 24.094 1 85.31 144 ARG B CA 1
ATOM 5217 C C . ARG B 1 144 ? 9.805 -13.133 24.891 1 85.31 144 ARG B C 1
ATOM 5219 O O . ARG B 1 144 ? 9 -12.422 25.5 1 85.31 144 ARG B O 1
ATOM 5226 N N . THR B 1 145 ? 11.07 -13.016 24.812 1 84.94 145 THR B N 1
ATOM 5227 C CA . THR B 1 145 ? 11.648 -11.883 25.531 1 84.94 145 THR B CA 1
ATOM 5228 C C . THR B 1 145 ? 11.164 -10.562 24.938 1 84.94 145 THR B C 1
ATOM 5230 O O . THR B 1 145 ? 10.844 -9.625 25.688 1 84.94 145 THR B O 1
ATOM 5233 N N . SER B 1 146 ? 11.141 -10.547 23.641 1 85.19 146 SER B N 1
ATOM 5234 C CA . SER B 1 146 ? 10.68 -9.328 23 1 85.19 146 SER B CA 1
ATOM 5235 C C . SER B 1 146 ? 9.219 -9.047 23.328 1 85.19 146 SER B C 1
ATOM 5237 O O . SER B 1 146 ? 8.852 -7.898 23.594 1 85.19 146 SER B O 1
ATOM 5239 N N . LEU B 1 147 ? 8.43 -10.023 23.375 1 86 147 LEU B N 1
ATOM 5240 C CA . LEU B 1 147 ? 7.02 -9.859 23.703 1 86 147 LEU B CA 1
ATOM 5241 C C . LEU B 1 147 ? 6.844 -9.398 25.141 1 86 147 LEU B C 1
ATOM 5243 O O . LEU B 1 147 ? 5.992 -8.555 25.422 1 86 147 LEU B O 1
ATOM 5247 N N . LEU B 1 148 ? 7.66 -9.883 25.984 1 85.56 148 LEU B N 1
ATOM 5248 C CA . LEU B 1 148 ? 7.602 -9.5 27.391 1 85.56 148 LEU B CA 1
ATOM 5249 C C . LEU B 1 148 ? 8.016 -8.047 27.578 1 85.56 148 LEU B C 1
ATOM 5251 O O . LEU B 1 148 ? 7.371 -7.301 28.328 1 85.56 148 LEU B O 1
ATOM 5255 N N . LEU B 1 149 ? 9.039 -7.738 26.875 1 84.56 149 LEU B N 1
ATOM 5256 C CA . LEU B 1 149 ? 9.531 -6.375 27 1 84.56 149 LEU B CA 1
ATOM 5257 C C . LEU B 1 149 ? 8.539 -5.375 26.422 1 84.56 149 LEU B C 1
ATOM 5259 O O . LEU B 1 149 ? 8.297 -4.316 27 1 84.56 149 LEU B O 1
ATOM 5263 N N . ILE B 1 150 ? 7.961 -5.723 25.297 1 81.31 150 ILE B N 1
ATOM 5264 C CA . ILE B 1 150 ? 6.969 -4.844 24.688 1 81.31 150 ILE B CA 1
ATOM 5265 C C . ILE B 1 150 ? 5.723 -4.785 25.562 1 81.31 150 ILE B C 1
ATOM 5267 O O . ILE B 1 150 ? 5.129 -3.717 25.75 1 81.31 150 ILE B O 1
ATOM 5271 N N . GLY B 1 151 ? 5.375 -5.883 26.062 1 80.69 151 GLY B N 1
ATOM 5272 C CA . GLY B 1 151 ? 4.25 -5.914 26.984 1 80.69 151 GLY B CA 1
ATOM 5273 C C . GLY B 1 151 ? 4.457 -5.047 28.219 1 80.69 151 GLY B C 1
ATOM 5274 O O . GLY B 1 151 ? 3.562 -4.293 28.609 1 80.69 151 GLY B O 1
ATOM 5275 N N . CYS B 1 152 ? 5.605 -5.07 28.75 1 79.25 152 CYS B N 1
ATOM 5276 C CA . CYS B 1 152 ? 5.941 -4.254 29.906 1 79.25 152 CYS B CA 1
ATOM 5277 C C . CYS B 1 152 ? 5.902 -2.77 29.562 1 79.25 152 CYS B C 1
ATOM 5279 O O . CYS B 1 152 ? 5.391 -1.959 30.328 1 79.25 152 CYS B O 1
ATOM 5281 N N . TRP B 1 153 ? 6.379 -2.486 28.406 1 77 153 TRP B N 1
ATOM 5282 C CA . TRP B 1 153 ? 6.387 -1.096 27.953 1 77 153 TRP B CA 1
ATOM 5283 C C . TRP B 1 153 ? 4.965 -0.583 27.75 1 77 153 TRP B C 1
ATOM 5285 O O . TRP B 1 153 ? 4.652 0.555 28.109 1 77 153 TRP B O 1
ATOM 5295 N N . LEU B 1 154 ? 4.133 -1.402 27.234 1 75.38 154 LEU B N 1
ATOM 5296 C CA . LEU B 1 154 ? 2.748 -1.004 27.016 1 75.38 154 LEU B CA 1
ATOM 5297 C C . LEU B 1 154 ? 2.018 -0.82 28.344 1 75.38 154 LEU B C 1
ATOM 5299 O O . LEU B 1 154 ? 1.229 0.115 28.484 1 75.38 154 LEU B O 1
ATOM 5303 N N . ILE B 1 155 ? 2.32 -1.618 29.25 1 74.31 155 ILE B N 1
ATOM 5304 C CA . ILE B 1 155 ? 1.707 -1.517 30.578 1 74.31 155 ILE B CA 1
ATOM 5305 C C . ILE B 1 155 ? 2.195 -0.25 31.266 1 74.31 155 ILE B C 1
ATOM 5307 O O . ILE B 1 155 ? 1.401 0.482 31.875 1 74.31 155 ILE B O 1
ATOM 5311 N N . LEU B 1 156 ? 3.422 0.051 31.062 1 71.44 156 LEU B N 1
ATOM 5312 C CA . LEU B 1 156 ? 3.979 1.255 31.672 1 71.44 156 LEU B CA 1
ATOM 5313 C C . LEU B 1 156 ? 3.4 2.508 31.016 1 71.44 156 LEU B C 1
ATOM 5315 O O . LEU B 1 156 ? 3.074 3.477 31.719 1 71.44 156 LEU B O 1
ATOM 5319 N N . ALA B 1 157 ? 3.34 2.445 29.75 1 69.94 157 ALA B N 1
ATOM 5320 C CA . ALA B 1 157 ? 2.756 3.58 29.031 1 69.94 157 ALA B CA 1
ATOM 5321 C C . ALA B 1 157 ? 1.305 3.803 29.453 1 69.94 157 ALA B C 1
ATOM 5323 O O . ALA B 1 157 ? 0.867 4.945 29.625 1 69.94 157 ALA B O 1
ATOM 5324 N N . PHE B 1 158 ? 0.6 2.748 29.641 1 66.56 158 PHE B N 1
ATOM 5325 C CA . PHE B 1 158 ? -0.789 2.818 30.078 1 66.56 158 PHE B CA 1
ATOM 5326 C C . PHE B 1 158 ? -0.88 3.369 31.5 1 66.56 158 PHE B C 1
ATOM 5328 O O . PHE B 1 158 ? -1.703 4.242 31.781 1 66.56 158 PHE B O 1
ATOM 5335 N N . LEU B 1 159 ? -0.084 2.918 32.375 1 63.28 159 LEU B N 1
ATOM 5336 C CA . LEU B 1 159 ? -0.06 3.375 33.781 1 63.28 159 LEU B CA 1
ATOM 5337 C C . LEU B 1 159 ? 0.321 4.852 33.844 1 63.28 159 LEU B C 1
ATOM 5339 O O . LEU B 1 159 ? -0.271 5.609 34.625 1 63.28 159 LEU B O 1
ATOM 5343 N N . PHE B 1 160 ? 1.19 5.215 33 1 60.44 160 PHE B N 1
ATOM 5344 C CA . PHE B 1 160 ? 1.622 6.605 32.969 1 60.44 160 PHE B CA 1
ATOM 5345 C C . PHE B 1 160 ? 0.509 7.512 32.469 1 60.44 160 PHE B C 1
ATOM 5347 O O . PHE B 1 160 ? 0.317 8.617 32.969 1 60.44 160 PHE B O 1
ATOM 5354 N N . THR B 1 161 ? -0.146 7.051 31.438 1 60.53 161 THR B N 1
ATOM 5355 C CA . THR B 1 161 ? -1.273 7.812 30.922 1 60.53 161 THR B CA 1
ATOM 5356 C C . THR B 1 161 ? -2.371 7.949 31.969 1 60.53 161 THR B C 1
ATOM 5358 O O . THR B 1 161 ? -3.018 8.992 32.062 1 60.53 161 THR B O 1
ATOM 5361 N N . LEU B 1 162 ? -2.574 6.891 32.688 1 56.28 162 LEU B N 1
ATOM 5362 C CA . LEU B 1 162 ? -3.578 6.918 33.75 1 56.28 162 LEU B CA 1
ATOM 5363 C C . LEU B 1 162 ? -3.156 7.863 34.875 1 56.28 162 LEU B C 1
ATOM 5365 O O . LEU B 1 162 ? -3.986 8.586 35.406 1 56.28 162 LEU B O 1
ATOM 5369 N N . LEU B 1 163 ? -1.965 7.766 35.188 1 55.59 163 LEU B N 1
ATOM 5370 C CA . LEU B 1 163 ? -1.475 8.539 36.312 1 55.59 163 LEU B CA 1
ATOM 5371 C C . LEU B 1 163 ? -1.279 10 35.938 1 55.59 163 LEU B C 1
ATOM 5373 O O . LEU B 1 163 ? -1.595 10.898 36.719 1 55.59 163 LEU B O 1
ATOM 5377 N N . LEU B 1 164 ? -0.599 10.156 34.844 1 54.12 164 LEU B N 1
ATOM 5378 C CA . LEU B 1 164 ? -0.244 11.531 34.5 1 54.12 164 LEU B CA 1
ATOM 5379 C C . LEU B 1 164 ? -1.355 12.188 33.688 1 54.12 164 LEU B C 1
ATOM 5381 O O . LEU B 1 164 ? -1.414 13.414 33.594 1 54.12 164 LEU B O 1
ATOM 5385 N N . GLY B 1 165 ? -2.582 11.5 33.594 1 45.78 165 GLY B N 1
ATOM 5386 C CA . GLY B 1 165 ? -3.629 12.039 32.719 1 45.78 165 GLY B CA 1
ATOM 5387 C C . GLY B 1 165 ? -3.201 12.172 31.281 1 45.78 165 GLY B C 1
ATOM 5388 O O . GLY B 1 165 ? -2.006 12.188 30.984 1 45.78 165 GLY B O 1
ATOM 5389 N N . PHE B 1 166 ? -3.984 11.656 30.312 1 45.53 166 PHE B N 1
ATOM 5390 C CA . PHE B 1 166 ? -3.705 11.891 28.906 1 45.53 166 PHE B CA 1
ATOM 5391 C C . PHE B 1 166 ? -3.27 13.336 28.672 1 45.53 166 PHE B C 1
ATOM 5393 O O . PHE B 1 166 ? -4.105 14.219 28.469 1 45.53 166 PHE B O 1
ATOM 5400 N N . ARG B 1 167 ? -2.473 13.883 29.5 1 39.66 167 ARG B N 1
ATOM 5401 C CA . ARG B 1 167 ? -2.078 15.273 29.297 1 39.66 167 ARG B CA 1
ATOM 5402 C C . ARG B 1 167 ? -1.479 15.469 27.906 1 39.66 167 ARG B C 1
ATOM 5404 O O . ARG B 1 167 ? -0.295 15.203 27.688 1 39.66 167 ARG B O 1
ATOM 5411 N N . ILE B 1 168 ? -2.34 15.094 26.938 1 40.25 168 ILE B N 1
ATOM 5412 C CA . ILE B 1 168 ? -1.907 15.461 25.594 1 40.25 168 ILE B CA 1
ATOM 5413 C C . ILE B 1 168 ? -1.59 16.953 25.547 1 40.25 168 ILE B C 1
ATOM 5415 O O . ILE B 1 168 ? -2.49 17.797 25.656 1 40.25 168 ILE B O 1
ATOM 5419 N N . SER B 1 169 ? -0.691 17.484 26.219 1 34.03 169 SER B N 1
ATOM 5420 C CA . SER B 1 169 ? -0.36 18.906 26.125 1 34.03 169 SER B CA 1
ATOM 5421 C C . SER B 1 169 ? -0.298 19.344 24.672 1 34.03 169 SER B C 1
ATOM 5423 O O . SER B 1 169 ? 0.312 18.672 23.828 1 34.03 169 SER B O 1
ATOM 5425 N N . ALA B 1 170 ? -1.25 20.109 24.328 1 35.5 170 ALA B N 1
ATOM 5426 C CA . ALA B 1 170 ? -1.192 20.75 23.016 1 35.5 170 ALA B CA 1
ATOM 5427 C C . ALA B 1 170 ? 0.188 21.359 22.766 1 35.5 170 ALA B C 1
ATOM 5429 O O . ALA B 1 170 ? 0.704 22.125 23.578 1 35.5 170 ALA B O 1
ATOM 5430 N N . PRO B 1 171 ? 1.144 20.641 22.234 1 36.56 171 PRO B N 1
ATOM 5431 C CA . PRO B 1 171 ? 2.447 21.281 22.016 1 36.56 171 PRO B CA 1
ATOM 5432 C C . PRO B 1 171 ? 2.336 22.781 21.75 1 36.56 171 PRO B C 1
ATOM 5434 O O . PRO B 1 171 ? 1.344 23.234 21.172 1 36.56 171 PRO B O 1
ATOM 5437 N N . LYS B 1 172 ? 2.865 23.734 22.531 1 38.47 172 LYS B N 1
ATOM 5438 C CA . LYS B 1 172 ? 2.955 25.125 22.094 1 38.47 172 LYS B CA 1
ATOM 5439 C C . LYS B 1 172 ? 3 25.219 20.562 1 38.47 172 LYS B C 1
ATOM 5441 O O . LYS B 1 172 ? 3.529 24.328 19.906 1 38.47 172 LYS B O 1
ATOM 5446 N N . ALA B 1 173 ? 2.248 25.969 20.25 1 37.09 173 ALA B N 1
ATOM 5447 C CA . ALA B 1 173 ? 2.154 26.438 18.859 1 37.09 173 ALA B CA 1
ATOM 5448 C C . ALA B 1 173 ? 3.539 26.562 18.234 1 37.09 173 ALA B C 1
ATOM 5450 O O . ALA B 1 173 ? 4.148 27.641 18.266 1 37.09 173 ALA B O 1
ATOM 5451 N N . ILE B 1 174 ? 4.625 25.875 18.828 1 38.75 174 ILE B N 1
ATOM 5452 C CA . ILE B 1 174 ? 5.699 26.172 17.891 1 38.75 174 ILE B CA 1
ATOM 5453 C C . ILE B 1 174 ? 5.172 26.078 16.453 1 38.75 174 ILE B C 1
ATOM 5455 O O . ILE B 1 174 ? 4.598 25.062 16.062 1 38.75 174 ILE B O 1
ATOM 5459 N N . LYS B 1 175 ? 4.82 27.047 16.016 1 41.31 175 LYS B N 1
ATOM 5460 C CA . LYS B 1 175 ? 4.531 27.234 14.594 1 41.31 175 LYS B CA 1
ATOM 5461 C C . LYS B 1 175 ? 5.273 26.203 13.742 1 41.31 175 LYS B C 1
ATOM 5463 O O . LYS B 1 175 ? 6.41 26.438 13.328 1 41.31 175 LYS B O 1
ATOM 5468 N N . THR B 1 176 ? 5.566 25 14.352 1 49.44 176 THR B N 1
ATOM 5469 C CA . THR B 1 176 ? 6.168 23.984 13.484 1 49.44 176 THR B CA 1
ATOM 5470 C C . THR B 1 176 ? 5.707 24.172 12.047 1 49.44 176 THR B C 1
ATOM 5472 O O . THR B 1 176 ? 4.508 24.312 11.781 1 49.44 176 THR B O 1
ATOM 5475 N N . CYS B 1 177 ? 6.828 24.672 11.375 1 60.94 177 CYS B N 1
ATOM 5476 C CA . CYS B 1 177 ? 6.648 25.047 9.977 1 60.94 177 CYS B CA 1
ATOM 5477 C C . CYS B 1 177 ? 5.902 23.969 9.211 1 60.94 177 CYS B C 1
ATOM 5479 O O . CYS B 1 177 ? 6.379 22.828 9.102 1 60.94 177 CYS B O 1
ATOM 5481 N N . LEU B 1 178 ? 4.703 24 9.258 1 62.94 178 LEU B N 1
ATOM 5482 C CA . LEU B 1 178 ? 3.846 23.172 8.422 1 62.94 178 LEU B CA 1
ATOM 5483 C C . LEU B 1 178 ? 4.582 22.719 7.16 1 62.94 178 LEU B C 1
ATOM 5485 O O . LEU B 1 178 ? 4.414 21.594 6.703 1 62.94 178 LEU B O 1
ATOM 5489 N N . THR B 1 179 ? 5.562 23.578 6.832 1 72.12 179 THR B N 1
ATOM 5490 C CA . THR B 1 179 ? 6.293 23.266 5.605 1 72.12 179 THR B CA 1
ATOM 5491 C C . THR B 1 179 ? 7.266 22.109 5.828 1 72.12 179 THR B C 1
ATOM 5493 O O . THR B 1 179 ? 7.332 21.188 5.016 1 72.12 179 THR B O 1
ATOM 5496 N N . LEU B 1 180 ? 7.918 22.188 6.93 1 79.19 180 LEU B N 1
ATOM 5497 C CA . LEU B 1 180 ? 8.898 21.141 7.199 1 79.19 180 LEU B CA 1
ATOM 5498 C C . LEU B 1 180 ? 8.211 19.812 7.473 1 79.19 180 LEU B C 1
ATOM 5500 O O . LEU B 1 180 ? 8.68 18.75 7.039 1 79.19 180 LEU B O 1
ATOM 5504 N N . ALA B 1 181 ? 7.09 19.938 8.102 1 72.94 181 ALA B N 1
ATOM 5505 C CA . ALA B 1 181 ? 6.328 18.719 8.375 1 72.94 181 ALA B CA 1
ATOM 5506 C C . ALA B 1 181 ? 5.801 18.094 7.086 1 72.94 181 ALA B C 1
ATOM 5508 O O . ALA B 1 181 ? 5.809 16.875 6.934 1 72.94 181 ALA B O 1
ATOM 5509 N N . THR B 1 182 ? 5.367 18.906 6.25 1 72.31 182 THR B N 1
ATOM 5510 C CA . THR B 1 182 ? 4.863 18.422 4.965 1 72.31 182 THR B CA 1
ATOM 5511 C C . THR B 1 182 ? 5.98 17.766 4.156 1 72.31 182 THR B C 1
ATOM 5513 O O . THR B 1 182 ? 5.781 16.719 3.555 1 72.31 182 THR B O 1
ATOM 5516 N N . LEU B 1 183 ? 7.109 18.359 4.207 1 81.06 183 LEU B N 1
ATOM 5517 C CA . LEU B 1 183 ? 8.25 17.828 3.475 1 81.06 183 LEU B CA 1
ATOM 5518 C C . LEU B 1 183 ? 8.656 16.453 4.027 1 81.06 183 LEU B C 1
ATOM 5520 O O . LEU B 1 183 ? 8.914 15.531 3.262 1 81.06 183 LEU B O 1
ATOM 5524 N N . LYS B 1 184 ? 8.617 16.344 5.266 1 81.5 184 LYS B N 1
ATOM 5525 C CA . LYS B 1 184 ? 8.992 15.078 5.891 1 81.5 184 LYS B CA 1
ATOM 5526 C C . LYS B 1 184 ? 7.969 13.984 5.586 1 81.5 184 LYS B C 1
ATOM 5528 O O . LYS B 1 184 ? 8.328 12.82 5.402 1 81.5 184 LYS B O 1
ATOM 5533 N N . THR B 1 185 ? 6.727 14.422 5.547 1 75.44 185 THR B N 1
ATOM 5534 C CA . THR B 1 185 ? 5.676 13.461 5.238 1 75.44 185 THR B CA 1
ATOM 5535 C C . THR B 1 185 ? 5.824 12.938 3.811 1 75.44 185 THR B C 1
ATOM 5537 O O . THR B 1 185 ? 5.746 11.734 3.574 1 75.44 185 THR B O 1
ATOM 5540 N N . ILE B 1 186 ? 6.098 13.812 2.93 1 77.75 186 ILE B N 1
ATOM 5541 C CA . ILE B 1 186 ? 6.285 13.43 1.532 1 77.75 186 ILE B CA 1
ATOM 5542 C C . ILE B 1 186 ? 7.504 12.523 1.399 1 77.75 186 ILE B C 1
ATOM 5544 O O . ILE B 1 186 ? 7.461 11.516 0.696 1 77.75 186 ILE B O 1
ATOM 5548 N N . ALA B 1 187 ? 8.469 12.906 2.105 1 86.81 187 ALA B N 1
ATOM 5549 C CA . ALA B 1 187 ? 9.695 12.117 2.066 1 86.81 187 ALA B CA 1
ATOM 5550 C C . ALA B 1 187 ? 9.461 10.711 2.602 1 86.81 187 ALA B C 1
ATOM 5552 O O . ALA B 1 187 ? 9.914 9.727 2.008 1 86.81 187 ALA B O 1
ATOM 5553 N N . THR B 1 188 ? 8.703 10.609 3.615 1 83.19 188 THR B N 1
ATOM 5554 C CA . THR B 1 188 ? 8.43 9.32 4.227 1 83.19 188 THR B CA 1
ATOM 5555 C C . THR B 1 188 ? 7.645 8.422 3.275 1 83.19 188 THR B C 1
ATOM 5557 O O . THR B 1 188 ? 7.98 7.254 3.088 1 83.19 188 THR B O 1
ATOM 5560 N N . LEU B 1 189 ? 6.656 8.961 2.672 1 77.81 189 LEU B N 1
ATOM 5561 C CA . LEU B 1 189 ? 5.848 8.188 1.734 1 77.81 189 LEU B CA 1
ATOM 5562 C C . LEU B 1 189 ? 6.672 7.762 0.525 1 77.81 189 LEU B C 1
ATOM 5564 O O . LEU B 1 189 ? 6.516 6.648 0.02 1 77.81 189 LEU B O 1
ATOM 5568 N N . TRP B 1 190 ? 7.523 8.664 0.117 1 86.75 190 TRP B N 1
ATOM 5569 C CA . TRP B 1 190 ? 8.383 8.383 -1.026 1 86.75 190 TRP B CA 1
ATOM 5570 C C . TRP B 1 190 ? 9.391 7.281 -0.695 1 86.75 190 TRP B C 1
ATOM 5572 O O . TRP B 1 190 ? 9.602 6.367 -1.494 1 86.75 190 TRP B O 1
ATOM 5582 N N . VAL B 1 191 ? 9.914 7.301 0.478 1 88 191 VAL B N 1
ATOM 5583 C CA . VAL B 1 191 ? 10.859 6.285 0.928 1 88 191 VAL B CA 1
ATOM 5584 C C . VAL B 1 191 ? 10.148 4.938 1.046 1 88 191 VAL B C 1
ATOM 5586 O O . VAL B 1 191 ? 10.703 3.904 0.661 1 88 191 VAL B O 1
ATOM 5589 N N . LEU B 1 192 ? 8.977 4.992 1.484 1 81.5 192 LEU B N 1
ATOM 5590 C CA . LEU B 1 192 ? 8.203 3.758 1.609 1 81.5 192 LEU B CA 1
ATOM 5591 C C . LEU B 1 192 ? 7.957 3.133 0.241 1 81.5 192 LEU B C 1
ATOM 5593 O O . LEU B 1 192 ? 8.062 1.914 0.084 1 81.5 192 LEU B O 1
ATOM 5597 N N . LEU B 1 193 ? 7.691 3.912 -0.686 1 81.94 193 LEU B N 1
ATOM 5598 C CA . LEU B 1 193 ? 7.488 3.424 -2.045 1 81.94 193 LEU B CA 1
ATOM 5599 C C . LEU B 1 193 ? 8.766 2.797 -2.596 1 81.94 193 LEU B C 1
ATOM 5601 O O . LEU B 1 193 ? 8.719 1.733 -3.217 1 81.94 193 LEU B O 1
ATOM 5605 N N . GLY B 1 194 ? 9.82 3.467 -2.369 1 85.19 194 GLY B N 1
ATOM 5606 C CA . GLY B 1 194 ? 11.102 2.92 -2.793 1 85.19 194 GLY B CA 1
ATOM 5607 C C . GLY B 1 194 ? 11.445 1.608 -2.109 1 85.19 194 GLY B C 1
ATOM 5608 O O . GLY B 1 194 ? 11.922 0.671 -2.756 1 85.19 194 GLY B O 1
ATOM 5609 N N . HIS B 1 195 ? 11.109 1.499 -0.863 1 82.44 195 HIS B N 1
ATOM 5610 C CA . HIS B 1 195 ? 11.398 0.288 -0.104 1 82.44 195 HIS B CA 1
ATOM 5611 C C . HIS B 1 195 ? 10.516 -0.869 -0.552 1 82.44 195 HIS B C 1
ATOM 5613 O O . HIS B 1 195 ? 10.961 -2.02 -0.587 1 82.44 195 HIS B O 1
ATOM 5619 N N . THR B 1 196 ? 9.305 -0.582 -0.88 1 80.31 196 THR B N 1
ATOM 5620 C CA . THR B 1 196 ? 8.414 -1.628 -1.374 1 80.31 196 THR B CA 1
ATOM 5621 C C . THR B 1 196 ? 8.969 -2.254 -2.648 1 80.31 196 THR B C 1
ATOM 5623 O O . THR B 1 196 ? 8.938 -3.475 -2.814 1 80.31 196 THR B O 1
ATOM 5626 N N . TYR B 1 197 ? 9.5 -1.459 -3.438 1 79.38 197 TYR B N 1
ATOM 5627 C CA . TYR B 1 197 ? 10.109 -1.945 -4.672 1 79.38 197 TYR B CA 1
ATOM 5628 C C . TYR B 1 197 ? 11.391 -2.717 -4.387 1 79.38 197 TYR B C 1
ATOM 5630 O O . TYR B 1 197 ? 11.648 -3.756 -4.996 1 79.38 197 TYR B O 1
ATOM 5638 N N . ALA B 1 198 ? 12.102 -2.232 -3.422 1 77.69 198 ALA B N 1
ATOM 5639 C CA . ALA B 1 198 ? 13.406 -2.828 -3.145 1 77.69 198 ALA B CA 1
ATOM 5640 C C . ALA B 1 198 ? 13.258 -4.164 -2.424 1 77.69 198 ALA B C 1
ATOM 5642 O O . ALA B 1 198 ? 14.094 -5.055 -2.576 1 77.69 198 ALA B O 1
ATOM 5643 N N . ILE B 1 199 ? 12.188 -4.344 -1.712 1 74.44 199 ILE B N 1
ATOM 5644 C CA . ILE B 1 199 ? 12.047 -5.539 -0.889 1 74.44 199 ILE B CA 1
ATOM 5645 C C . ILE B 1 199 ? 11.391 -6.652 -1.702 1 74.44 199 ILE B C 1
ATOM 5647 O O . ILE B 1 199 ? 11.609 -7.836 -1.439 1 74.44 199 ILE B O 1
ATOM 5651 N N . VAL B 1 200 ? 10.695 -6.281 -2.701 1 74.94 200 VAL B N 1
ATOM 5652 C CA . VAL B 1 200 ? 10 -7.277 -3.506 1 74.94 200 VAL B CA 1
ATOM 5653 C C . VAL B 1 200 ? 11.008 -8.141 -4.25 1 74.94 200 VAL B C 1
ATOM 5655 O O . VAL B 1 200 ? 12 -7.633 -4.781 1 74.94 200 VAL B O 1
ATOM 5658 N N . GLU B 1 201 ? 10.844 -9.438 -4.066 1 77.38 201 GLU B N 1
ATOM 5659 C CA . GLU B 1 201 ? 11.609 -10.406 -4.852 1 77.38 201 GLU B CA 1
ATOM 5660 C C . GLU B 1 201 ? 10.828 -10.859 -6.082 1 77.38 201 GLU B C 1
ATOM 5662 O O . GLU B 1 201 ? 10 -11.773 -5.996 1 77.38 201 GLU B O 1
ATOM 5667 N N . PRO B 1 202 ? 11.156 -10.227 -7.191 1 77.5 202 PRO B N 1
ATOM 5668 C CA . PRO B 1 202 ? 10.328 -10.461 -8.375 1 77.5 202 PRO B CA 1
ATOM 5669 C C . PRO B 1 202 ? 10.336 -11.914 -8.82 1 77.5 202 PRO B C 1
ATOM 5671 O O . PRO B 1 202 ? 9.344 -12.398 -9.383 1 77.5 202 PRO B O 1
ATOM 5674 N N . HIS B 1 203 ? 11.398 -12.672 -8.531 1 79.56 203 HIS B N 1
ATOM 5675 C CA . HIS B 1 203 ? 11.484 -14.07 -8.945 1 79.56 203 HIS B CA 1
ATOM 5676 C C . HIS B 1 203 ? 10.531 -14.945 -8.148 1 79.56 203 HIS B C 1
ATOM 5678 O O . HIS B 1 203 ? 10.156 -16.031 -8.602 1 79.56 203 HIS B O 1
ATOM 5684 N N . ILE B 1 204 ? 10.18 -14.461 -6.98 1 79.44 204 ILE B N 1
ATOM 5685 C CA . ILE B 1 204 ? 9.297 -15.227 -6.113 1 79.44 204 ILE B CA 1
ATOM 5686 C C . ILE B 1 204 ? 7.844 -14.867 -6.402 1 79.44 204 ILE B C 1
ATOM 5688 O O . ILE B 1 204 ? 6.977 -15.742 -6.441 1 79.44 204 ILE B O 1
ATOM 5692 N N . VAL B 1 205 ? 7.613 -13.578 -6.742 1 78.69 205 VAL B N 1
ATOM 5693 C CA . VAL B 1 205 ? 6.234 -13.133 -6.91 1 78.69 205 VAL B CA 1
ATOM 5694 C C . VAL B 1 205 ? 5.805 -13.312 -8.367 1 78.69 205 VAL B C 1
ATOM 5696 O O . VAL B 1 205 ? 4.621 -13.203 -8.688 1 78.69 205 VAL B O 1
ATOM 5699 N N . GLY B 1 206 ? 6.684 -13.688 -9.211 1 79.38 206 GLY B N 1
ATOM 5700 C CA . GLY B 1 206 ? 6.328 -13.969 -10.594 1 79.38 206 GLY B CA 1
ATOM 5701 C C . GLY B 1 206 ? 6.223 -12.727 -11.453 1 79.38 206 GLY B C 1
ATOM 5702 O O . GLY B 1 206 ? 5.355 -12.633 -12.32 1 79.38 206 GLY B O 1
ATOM 5703 N N . LEU B 1 207 ? 6.941 -11.734 -11.133 1 78.81 207 LEU B N 1
ATOM 5704 C CA . LEU B 1 207 ? 6.922 -10.477 -11.875 1 78.81 207 LEU B CA 1
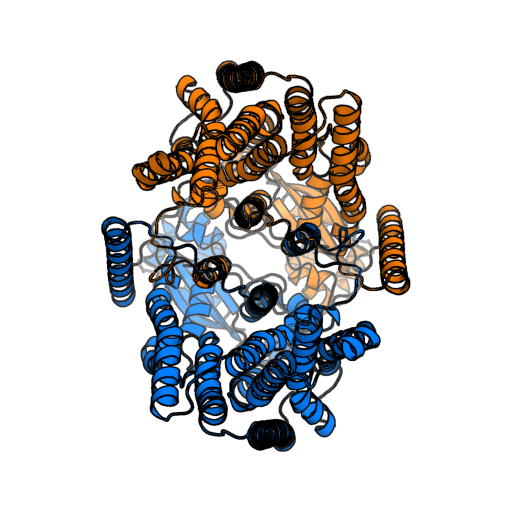ATOM 5705 C C . LEU B 1 207 ? 8.32 -10.117 -12.367 1 78.81 207 LEU B C 1
ATOM 5707 O O . LEU B 1 207 ? 8.656 -8.93 -12.469 1 78.81 207 LEU B O 1
ATOM 5711 N N . SER B 1 208 ? 9.117 -11.109 -12.641 1 79 208 SER B N 1
ATOM 5712 C CA . SER B 1 208 ? 10.523 -10.891 -12.969 1 79 208 SER B CA 1
ATOM 5713 C C . SER B 1 208 ? 10.664 -10.031 -14.219 1 79 208 SER B C 1
ATOM 5715 O O . SER B 1 208 ? 11.383 -9.031 -14.203 1 79 208 SER B O 1
ATOM 5717 N N . LEU B 1 209 ? 9.945 -10.352 -15.266 1 78.88 209 LEU B N 1
ATOM 5718 C CA . LEU B 1 209 ? 10.062 -9.602 -16.516 1 78.88 209 LEU B CA 1
ATOM 5719 C C . LEU B 1 209 ? 9.562 -8.172 -16.344 1 78.88 209 LEU B C 1
ATOM 5721 O O . LEU B 1 209 ? 10.211 -7.223 -16.781 1 78.88 209 LEU B O 1
ATOM 5725 N N . ARG B 1 210 ? 8.477 -8.078 -15.672 1 78.81 210 ARG B N 1
ATOM 5726 C CA . ARG B 1 210 ? 7.902 -6.754 -15.453 1 78.81 210 ARG B CA 1
ATOM 5727 C C . ARG B 1 210 ? 8.828 -5.887 -14.609 1 78.81 210 ARG B C 1
ATOM 5729 O O . ARG B 1 210 ? 8.977 -4.688 -14.867 1 78.81 210 ARG B O 1
ATOM 5736 N N . PHE B 1 211 ? 9.414 -6.48 -13.664 1 77.81 211 PHE B N 1
ATOM 5737 C CA . PHE B 1 211 ? 10.32 -5.77 -12.766 1 77.81 211 PHE B CA 1
ATOM 5738 C C . PHE B 1 211 ? 11.492 -5.168 -13.539 1 77.81 211 PHE B C 1
ATOM 5740 O O . PHE B 1 211 ? 11.922 -4.051 -13.25 1 77.81 211 PHE B O 1
ATOM 5747 N N . TYR B 1 212 ? 11.898 -5.789 -14.578 1 75.69 212 TYR B N 1
ATOM 5748 C CA . TYR B 1 212 ? 13.031 -5.316 -15.375 1 75.69 212 TYR B CA 1
ATOM 5749 C C . TYR B 1 212 ? 12.57 -4.312 -16.422 1 75.69 212 TYR B C 1
ATOM 5751 O O . TYR B 1 212 ? 13.258 -3.316 -16.672 1 75.69 212 TYR B O 1
ATOM 5759 N N . GLU B 1 213 ? 11.445 -4.57 -16.953 1 80 213 GLU B N 1
ATOM 5760 C CA . GLU B 1 213 ? 10.945 -3.699 -18.016 1 80 213 GLU B CA 1
ATOM 5761 C C . GLU B 1 213 ? 10.516 -2.344 -17.453 1 80 213 GLU B C 1
ATOM 5763 O O . GLU B 1 213 ? 10.648 -1.32 -18.125 1 80 213 GLU B O 1
ATOM 5768 N N . MET B 1 214 ? 10.062 -2.402 -16.281 1 81.69 214 MET B N 1
ATOM 5769 C CA . MET B 1 214 ? 9.594 -1.149 -15.695 1 81.69 214 MET B CA 1
ATOM 5770 C C . MET B 1 214 ? 10.75 -0.173 -15.5 1 81.69 214 MET B C 1
ATOM 5772 O O . MET B 1 214 ? 10.562 1.043 -15.562 1 81.69 214 MET B O 1
ATOM 5776 N N . ARG B 1 215 ? 11.93 -0.684 -15.312 1 82.94 215 ARG B N 1
ATOM 5777 C CA . ARG B 1 215 ? 13.117 0.142 -15.094 1 82.94 215 ARG B CA 1
ATOM 5778 C C . ARG B 1 215 ? 13.445 0.963 -16.344 1 82.94 215 ARG B C 1
ATOM 5780 O O . ARG B 1 215 ? 14.164 1.961 -16.25 1 82.94 215 ARG B O 1
ATOM 5787 N N . LYS B 1 216 ? 12.93 0.606 -17.438 1 85.94 216 LYS B N 1
ATOM 5788 C CA . LYS B 1 216 ? 13.219 1.3 -18.688 1 85.94 216 LYS B CA 1
ATOM 5789 C C . LYS B 1 216 ? 12.383 2.572 -18.812 1 85.94 216 LYS B C 1
ATOM 5791 O O . LYS B 1 216 ? 12.734 3.475 -19.578 1 85.94 216 LYS B O 1
ATOM 5796 N N . GLY B 1 217 ? 11.43 2.631 -18.047 1 88.19 217 GLY B N 1
ATOM 5797 C CA . GLY B 1 217 ? 10.555 3.795 -18.109 1 88.19 217 GLY B CA 1
ATOM 5798 C C . GLY B 1 217 ? 11.109 4.996 -17.375 1 88.19 217 GLY B C 1
ATOM 5799 O O . GLY B 1 217 ? 11.672 4.852 -16.281 1 88.19 217 GLY B O 1
ATOM 5800 N N . LEU B 1 218 ? 10.938 6.191 -17.922 1 90.88 218 LEU B N 1
ATOM 5801 C CA . LEU B 1 218 ? 11.43 7.422 -17.328 1 90.88 218 LEU B CA 1
ATOM 5802 C C . LEU B 1 218 ? 10.711 7.719 -16.016 1 90.88 218 LEU B C 1
ATOM 5804 O O . LEU B 1 218 ? 11.344 8.062 -15.008 1 90.88 218 LEU B O 1
ATOM 5808 N N . MET B 1 219 ? 9.43 7.512 -16.016 1 86.25 219 MET B N 1
ATOM 5809 C CA . MET B 1 219 ? 8.641 7.844 -14.836 1 86.25 219 MET B CA 1
ATOM 5810 C C . MET B 1 219 ? 8.945 6.891 -13.688 1 86.25 219 MET B C 1
ATOM 5812 O O . MET B 1 219 ? 8.742 7.227 -12.523 1 86.25 219 MET B O 1
ATOM 5816 N N . PHE B 1 220 ? 9.484 5.754 -14.016 1 89.06 220 PHE B N 1
ATOM 5817 C CA . PHE B 1 220 ? 9.773 4.77 -12.977 1 89.06 220 PHE B CA 1
ATOM 5818 C C . PHE B 1 220 ? 11 5.176 -12.172 1 89.06 220 PHE B C 1
ATOM 5820 O O . PHE B 1 220 ? 11.25 4.637 -11.094 1 89.06 220 PHE B O 1
ATOM 5827 N N . CYS B 1 221 ? 11.609 6.211 -12.617 1 92.19 221 CYS B N 1
ATOM 5828 C CA . CYS B 1 221 ? 12.734 6.742 -11.859 1 92.19 221 CYS B CA 1
ATOM 5829 C C . CYS B 1 221 ? 12.281 7.297 -10.516 1 92.19 221 CYS B C 1
ATOM 5831 O O . CYS B 1 221 ? 13.07 7.371 -9.57 1 92.19 221 CYS B O 1
ATOM 5833 N N . LEU B 1 222 ? 11.047 7.641 -10.43 1 91 222 LEU B N 1
ATOM 5834 C CA . LEU B 1 222 ? 10.492 8.102 -9.164 1 91 222 LEU B CA 1
ATOM 5835 C C . LEU B 1 222 ? 10.562 7 -8.109 1 91 222 LEU B C 1
ATOM 5837 O O . LEU B 1 222 ? 10.625 7.289 -6.91 1 91 222 LEU B O 1
ATOM 5841 N N . ILE B 1 223 ? 10.641 5.812 -8.633 1 89.81 223 ILE B N 1
ATOM 5842 C CA . ILE B 1 223 ? 10.695 4.68 -7.711 1 89.81 223 ILE B CA 1
ATOM 5843 C C . ILE B 1 223 ? 12.109 4.105 -7.68 1 89.81 223 ILE B C 1
ATOM 5845 O O . ILE B 1 223 ? 12.688 3.918 -6.605 1 89.81 223 ILE B O 1
ATOM 5849 N N . SER B 1 224 ? 12.648 3.932 -8.875 1 89.19 224 SER B N 1
ATOM 5850 C CA . SER B 1 224 ? 13.969 3.316 -8.961 1 89.19 224 SER B CA 1
ATOM 5851 C C . SER B 1 224 ? 15.039 4.234 -8.383 1 89.19 224 SER B C 1
ATOM 5853 O O . SER B 1 224 ? 16.062 3.766 -7.883 1 89.19 224 SER B O 1
ATOM 5855 N N . ASN B 1 225 ? 14.836 5.508 -8.438 1 93.25 225 ASN B N 1
ATOM 5856 C CA . ASN B 1 225 ? 15.766 6.469 -7.867 1 93.25 225 ASN B CA 1
ATOM 5857 C C . ASN B 1 225 ? 15.156 7.207 -6.68 1 93.25 225 ASN B C 1
ATOM 5859 O O . ASN B 1 225 ? 15.383 8.406 -6.496 1 93.25 225 ASN B O 1
ATOM 5863 N N . ALA B 1 226 ? 14.383 6.492 -5.938 1 92.44 226 ALA B N 1
ATOM 5864 C CA . ALA B 1 226 ? 13.703 7.062 -4.773 1 92.44 226 ALA B CA 1
ATOM 5865 C C . ALA B 1 226 ? 14.703 7.395 -3.668 1 92.44 226 ALA B C 1
ATOM 5867 O O . ALA B 1 226 ? 14.359 8.055 -2.686 1 92.44 226 ALA B O 1
ATOM 5868 N N . HIS B 1 227 ? 15.977 7.078 -3.809 1 92.94 227 HIS B N 1
ATOM 5869 C CA . HIS B 1 227 ? 17.016 7.336 -2.814 1 92.94 227 HIS B CA 1
ATOM 5870 C C . HIS B 1 227 ? 17.188 8.836 -2.586 1 92.94 227 HIS B C 1
ATOM 5872 O O . HIS B 1 227 ? 17.594 9.258 -1.5 1 92.94 227 HIS B O 1
ATOM 5878 N N . VAL B 1 228 ? 16.828 9.602 -3.551 1 95.25 228 VAL B N 1
ATOM 5879 C CA . VAL B 1 228 ? 17 11.055 -3.451 1 95.25 228 VAL B CA 1
ATOM 5880 C C . VAL B 1 228 ? 16.031 11.609 -2.412 1 95.25 228 VAL B C 1
ATOM 5882 O O . VAL B 1 228 ? 16.234 12.703 -1.888 1 95.25 228 VAL B O 1
ATOM 5885 N N . SER B 1 229 ? 14.945 10.828 -2.094 1 93.94 229 SER B N 1
ATOM 5886 C CA . SER B 1 229 ? 13.938 11.289 -1.146 1 93.94 229 SER B CA 1
ATOM 5887 C C . SER B 1 229 ? 14.523 11.453 0.251 1 93.94 229 SER B C 1
ATOM 5889 O O . SER B 1 229 ? 14.07 12.305 1.023 1 93.94 229 SER B O 1
ATOM 5891 N N . VAL B 1 230 ? 15.609 10.703 0.586 1 94.56 230 VAL B N 1
ATOM 5892 C CA . VAL B 1 230 ? 16.219 10.75 1.907 1 94.56 230 VAL B CA 1
ATOM 5893 C C . VAL B 1 230 ? 16.938 12.086 2.102 1 94.56 230 VAL B C 1
ATOM 5895 O O . VAL B 1 230 ? 17.109 12.547 3.234 1 94.56 230 VAL B O 1
ATOM 5898 N N . GLU B 1 231 ? 17.25 12.719 1.02 1 97.25 231 GLU B N 1
ATOM 5899 C CA . GLU B 1 231 ? 17.938 14 1.078 1 97.25 231 GLU B CA 1
ATOM 5900 C C . GLU B 1 231 ? 17.047 15.078 1.674 1 97.25 231 GLU B C 1
ATOM 5902 O O . GLU B 1 231 ? 17.531 16.078 2.207 1 97.25 231 GLU B O 1
ATOM 5907 N N . ILE B 1 232 ? 15.773 14.867 1.587 1 95.62 232 ILE B N 1
ATOM 5908 C CA . ILE B 1 232 ? 14.844 15.812 2.195 1 95.62 232 ILE B CA 1
ATOM 5909 C C . ILE B 1 232 ? 15.062 15.852 3.707 1 95.62 232 ILE B C 1
ATOM 5911 O O . ILE B 1 232 ? 15.125 16.922 4.305 1 95.62 232 ILE B O 1
ATOM 5915 N N . PHE B 1 233 ? 15.312 14.695 4.285 1 94 233 PHE B N 1
ATOM 5916 C CA . PHE B 1 233 ? 15.508 14.609 5.727 1 94 233 PHE B CA 1
ATOM 5917 C C . PHE B 1 233 ? 16.812 15.289 6.137 1 94 233 PHE B C 1
ATOM 5919 O O . PHE B 1 233 ? 16.844 16.031 7.121 1 94 233 PHE B O 1
ATOM 5926 N N . PHE B 1 234 ? 17.766 15.062 5.387 1 97.19 234 PHE B N 1
ATOM 5927 C CA . PHE B 1 234 ? 19.062 15.656 5.707 1 97.19 234 PHE B CA 1
ATOM 5928 C C . PHE B 1 234 ? 19.016 17.172 5.539 1 97.19 234 PHE B C 1
ATOM 5930 O O . PHE B 1 234 ? 19.578 17.906 6.352 1 97.19 234 PHE B O 1
ATOM 5937 N N . CYS B 1 235 ? 18.391 17.547 4.477 1 97.06 235 CYS B N 1
ATOM 5938 C CA . CYS B 1 235 ? 18.234 18.984 4.254 1 97.06 235 CYS B CA 1
ATOM 5939 C C . CYS B 1 235 ? 17.484 19.625 5.406 1 97.06 235 CYS B C 1
ATOM 5941 O O . CYS B 1 235 ? 17.875 20.688 5.898 1 97.06 235 CYS B O 1
ATOM 5943 N N . VAL B 1 236 ? 16.453 19 5.883 1 93.19 236 VAL B N 1
ATOM 5944 C CA . VAL B 1 236 ? 15.633 19.516 6.977 1 93.19 236 VAL B CA 1
ATOM 5945 C C . VAL B 1 236 ? 16.469 19.578 8.258 1 93.19 236 VAL B C 1
ATOM 5947 O O . VAL B 1 236 ? 16.359 20.531 9.031 1 93.19 236 VAL B O 1
ATOM 5950 N N . THR B 1 237 ? 17.312 18.578 8.461 1 94.06 237 THR B N 1
ATOM 5951 C CA . THR B 1 237 ? 18.219 18.578 9.609 1 94.06 237 THR B CA 1
ATOM 5952 C C . THR B 1 237 ? 19.094 19.828 9.594 1 94.06 237 THR B C 1
ATOM 5954 O O . THR B 1 237 ? 19.266 20.5 10.617 1 94.06 237 THR B O 1
ATOM 5957 N N . GLY B 1 238 ? 19.594 20.172 8.461 1 96.31 238 GLY B N 1
ATOM 5958 C CA . GLY B 1 238 ? 20.406 21.375 8.328 1 96.31 238 GLY B CA 1
ATOM 5959 C C . GLY B 1 238 ? 19.641 22.641 8.641 1 96.31 238 GLY B C 1
ATOM 5960 O O . GLY B 1 238 ? 20.125 23.516 9.367 1 96.31 238 GLY B O 1
ATOM 5961 N N . ILE B 1 239 ? 18.469 22.734 8.133 1 93.31 239 ILE B N 1
ATOM 5962 C CA . ILE B 1 239 ? 17.641 23.922 8.344 1 93.31 239 ILE B CA 1
ATOM 5963 C C . ILE B 1 239 ? 17.359 24.094 9.836 1 93.31 239 ILE B C 1
ATOM 5965 O O . ILE B 1 239 ? 17.453 25.188 10.375 1 93.31 239 ILE B O 1
ATOM 5969 N N . LEU B 1 240 ? 17.047 22.984 10.508 1 90.31 240 LEU B N 1
ATOM 5970 C CA . LEU B 1 240 ? 16.688 23.016 11.922 1 90.31 240 LEU B CA 1
ATOM 5971 C C . LEU B 1 240 ? 17.891 23.422 12.773 1 90.31 240 LEU B C 1
ATOM 5973 O O . LEU B 1 240 ? 17.734 24.141 13.766 1 90.31 240 LEU B O 1
ATOM 5977 N N . ILE B 1 241 ? 19.031 22.969 12.406 1 93.81 241 ILE B N 1
ATOM 5978 C CA . ILE B 1 241 ? 20.25 23.328 13.133 1 93.81 241 ILE B CA 1
ATOM 5979 C C . ILE B 1 241 ? 20.484 24.844 13.008 1 93.81 241 ILE B C 1
ATOM 5981 O O . ILE B 1 241 ? 20.75 25.516 14.008 1 93.81 241 ILE B O 1
ATOM 5985 N N . ALA B 1 242 ? 20.312 25.328 11.844 1 92.19 242 ALA B N 1
ATOM 5986 C CA . ALA B 1 242 ? 20.578 26.734 11.578 1 92.19 242 ALA B CA 1
ATOM 5987 C C . ALA B 1 242 ? 19.609 27.641 12.344 1 92.19 242 ALA B C 1
ATOM 5989 O O . ALA B 1 242 ? 19.969 28.75 12.75 1 92.19 242 ALA B O 1
ATOM 5990 N N . ARG B 1 243 ? 18.438 27.156 12.555 1 85.88 243 ARG B N 1
ATOM 5991 C CA . ARG B 1 243 ? 17.391 27.984 13.156 1 85.88 243 ARG B CA 1
ATOM 5992 C C . ARG B 1 243 ? 17.453 27.922 14.68 1 85.88 243 ARG B C 1
ATOM 5994 O O . ARG B 1 243 ? 16.797 28.719 15.359 1 85.88 243 ARG B O 1
ATOM 6001 N N . LYS B 1 244 ? 18.219 27.094 15.164 1 85.25 244 LYS B N 1
ATOM 6002 C CA . LYS B 1 244 ? 18.328 26.969 16.609 1 85.25 244 LYS B CA 1
ATOM 6003 C C . LYS B 1 244 ? 19.25 28.062 17.188 1 85.25 244 LYS B C 1
ATOM 6005 O O . LYS B 1 244 ? 20.406 28.156 16.797 1 85.25 244 LYS B O 1
ATOM 6010 N N . LYS B 1 245 ? 18.625 28.906 17.984 1 83.25 245 LYS B N 1
ATOM 6011 C CA . LYS B 1 245 ? 19.406 29.906 18.703 1 83.25 245 LYS B CA 1
ATOM 6012 C C . LYS B 1 245 ? 19.906 29.359 20.031 1 83.25 245 LYS B C 1
ATOM 6014 O O . LYS B 1 245 ? 19.109 29.016 20.906 1 83.25 245 LYS B O 1
ATOM 6019 N N . VAL B 1 246 ? 21.25 29.141 20.062 1 82.38 246 VAL B N 1
ATOM 6020 C CA . VAL B 1 246 ? 21.781 28.484 21.266 1 82.38 246 VAL B CA 1
ATOM 6021 C C . VAL B 1 246 ? 22.984 29.281 21.797 1 82.38 246 VAL B C 1
ATOM 6023 O O . VAL B 1 246 ? 23.547 30.109 21.078 1 82.38 246 VAL B O 1
ATOM 6026 N N . ARG B 1 247 ? 23.25 29.016 23.062 1 85.81 247 ARG B N 1
ATOM 6027 C CA . ARG B 1 247 ? 24.438 29.594 23.672 1 85.81 247 ARG B CA 1
ATOM 6028 C C . ARG B 1 247 ? 25.703 28.969 23.094 1 85.81 247 ARG B C 1
ATOM 6030 O O . ARG B 1 247 ? 25.75 27.766 22.844 1 85.81 247 ARG B O 1
ATOM 6037 N N . ARG B 1 248 ? 26.734 29.719 22.812 1 88.94 248 ARG B N 1
ATOM 6038 C CA . ARG B 1 248 ? 27.953 29.281 22.156 1 88.94 248 ARG B CA 1
ATOM 6039 C C . ARG B 1 248 ? 28.984 28.781 23.156 1 88.94 248 ARG B C 1
ATOM 6041 O O . ARG B 1 248 ? 30 29.438 23.391 1 88.94 248 ARG B O 1
ATOM 6048 N N . ARG B 1 249 ? 28.609 27.594 23.781 1 91.94 249 ARG B N 1
ATOM 6049 C CA . ARG B 1 249 ? 29.469 26.938 24.75 1 91.94 249 ARG B CA 1
ATOM 6050 C C . ARG B 1 249 ? 29.656 25.453 24.422 1 91.94 249 ARG B C 1
ATOM 6052 O O . ARG B 1 249 ? 28.828 24.875 23.703 1 91.94 249 ARG B O 1
ATOM 6059 N N . LEU B 1 250 ? 30.75 24.922 24.906 1 92.56 250 LEU B N 1
ATOM 6060 C CA . LEU B 1 250 ? 31.062 23.516 24.688 1 92.56 250 LEU B CA 1
ATOM 6061 C C . LEU B 1 250 ? 30 22.625 25.312 1 92.56 250 LEU B C 1
ATOM 6063 O O . LEU B 1 250 ? 29.672 21.562 24.766 1 92.56 250 LEU B O 1
ATOM 6067 N N . VAL B 1 251 ? 29.469 23.062 26.406 1 93.06 251 VAL B N 1
ATOM 6068 C CA . VAL B 1 251 ? 28.453 22.266 27.094 1 93.06 251 VAL B CA 1
ATOM 6069 C C . VAL B 1 251 ? 27.219 22.141 26.219 1 93.06 251 VAL B C 1
ATOM 6071 O O . VAL B 1 251 ? 26.547 21.094 26.219 1 93.06 251 VAL B O 1
ATOM 6074 N N . THR B 1 252 ? 26.953 23.188 25.469 1 93.06 252 THR B N 1
ATOM 6075 C CA . THR B 1 252 ? 25.812 23.172 24.562 1 93.06 252 THR B CA 1
ATOM 6076 C C . THR B 1 252 ? 26.016 22.141 23.453 1 93.06 252 THR B C 1
ATOM 6078 O O . THR B 1 252 ? 25.062 21.484 23.047 1 93.06 252 THR B O 1
ATOM 6081 N N . VAL B 1 253 ? 27.234 22.016 23.047 1 95.06 253 VAL B N 1
ATOM 6082 C CA . VAL B 1 253 ? 27.547 21.047 22.016 1 95.06 253 VAL B CA 1
ATOM 6083 C C . VAL B 1 253 ? 27.328 19.625 22.531 1 95.06 253 VAL B C 1
ATOM 6085 O O . VAL B 1 253 ? 26.641 18.828 21.906 1 95.06 253 VAL B O 1
ATOM 6088 N N . ILE B 1 254 ? 27.844 19.359 23.703 1 96.19 254 ILE B N 1
ATOM 6089 C CA . ILE B 1 254 ? 27.797 18.016 24.281 1 96.19 254 ILE B CA 1
ATOM 6090 C C . ILE B 1 254 ? 26.344 17.656 24.594 1 96.19 254 ILE B C 1
ATOM 6092 O O . ILE B 1 254 ? 25.891 16.562 24.234 1 96.19 254 ILE B O 1
ATOM 6096 N N . LEU B 1 255 ? 25.656 18.547 25.125 1 93 255 LEU B N 1
ATOM 6097 C CA . LEU B 1 255 ? 24.266 18.281 25.484 1 93 255 LEU B CA 1
ATOM 6098 C C . LEU B 1 255 ? 23.406 18.109 24.234 1 93 255 LEU B C 1
ATOM 6100 O O . LEU B 1 255 ? 22.469 17.312 24.234 1 93 255 LEU B O 1
ATOM 6104 N N . GLY B 1 256 ? 23.766 18.922 23.25 1 93.25 256 GLY B N 1
ATOM 6105 C CA . GLY B 1 256 ? 23.047 18.766 22 1 93.25 256 GLY B CA 1
ATOM 6106 C C . GLY B 1 256 ? 23.234 17.391 21.375 1 93.25 256 GLY B C 1
ATOM 6107 O O . GLY B 1 256 ? 22.281 16.797 20.891 1 93.25 256 GLY B O 1
ATOM 6108 N N . ILE B 1 257 ? 24.422 16.938 21.391 1 95.56 257 ILE B N 1
ATOM 6109 C CA . ILE B 1 257 ? 24.75 15.641 20.797 1 95.56 257 ILE B CA 1
ATOM 6110 C C . ILE B 1 257 ? 24.094 14.523 21.625 1 95.56 257 ILE B C 1
ATOM 6112 O O . ILE B 1 257 ? 23.547 13.578 21.047 1 95.56 257 ILE B O 1
ATOM 6116 N N . ILE B 1 258 ? 24.031 14.633 22.906 1 94.38 258 ILE B N 1
ATOM 6117 C CA . ILE B 1 258 ? 23.422 13.625 23.781 1 94.38 258 ILE B CA 1
ATOM 6118 C C . ILE B 1 258 ? 21.922 13.586 23.562 1 94.38 258 ILE B C 1
ATOM 6120 O O . ILE B 1 258 ? 21.328 12.516 23.469 1 94.38 258 ILE B O 1
ATOM 6124 N N . ALA B 1 259 ? 21.406 14.719 23.422 1 89.81 259 ALA B N 1
ATOM 6125 C CA . ALA B 1 259 ? 19.969 14.805 23.203 1 89.81 259 ALA B CA 1
ATOM 6126 C C . ALA B 1 259 ? 19.594 14.156 21.875 1 89.81 259 ALA B C 1
ATOM 6128 O O . ALA B 1 259 ? 18.609 13.406 21.797 1 89.81 259 ALA B O 1
ATOM 6129 N N . ARG B 1 260 ? 20.344 14.453 20.891 1 91.25 260 ARG B N 1
ATOM 6130 C CA . ARG B 1 260 ? 20.078 13.867 19.594 1 91.25 260 ARG B CA 1
ATOM 6131 C C . ARG B 1 260 ? 20.297 12.359 19.609 1 91.25 260 ARG B C 1
ATOM 6133 O O . ARG B 1 260 ? 19.531 11.602 19.016 1 91.25 260 ARG B O 1
ATOM 6140 N N . TYR B 1 261 ? 21.344 11.945 20.312 1 92.75 261 TYR B N 1
ATOM 6141 C CA . TYR B 1 261 ? 21.625 10.516 20.453 1 92.75 261 TYR B CA 1
ATOM 6142 C C . TYR B 1 261 ? 20.438 9.789 21.078 1 92.75 261 TYR B C 1
ATOM 6144 O O . TYR B 1 261 ? 20.016 8.742 20.562 1 92.75 261 TYR B O 1
ATOM 6152 N N . ILE B 1 262 ? 19.875 10.32 22.094 1 88.19 262 ILE B N 1
ATOM 6153 C CA . ILE B 1 262 ? 18.766 9.688 22.812 1 88.19 262 ILE B CA 1
ATOM 6154 C C . ILE B 1 262 ? 17.531 9.68 21.922 1 88.19 262 ILE B C 1
ATOM 6156 O O . ILE B 1 262 ? 16.828 8.672 21.812 1 88.19 262 ILE B O 1
ATOM 6160 N N . ARG B 1 263 ? 17.359 10.719 21.219 1 84.75 263 ARG B N 1
ATOM 6161 C CA . ARG B 1 263 ? 16.172 10.859 20.375 1 84.75 263 ARG B CA 1
ATOM 6162 C C . ARG B 1 263 ? 16.203 9.875 19.219 1 84.75 263 ARG B C 1
ATOM 6164 O O . ARG B 1 263 ? 15.164 9.359 18.797 1 84.75 263 ARG B O 1
ATOM 6171 N N . LEU B 1 264 ? 17.344 9.609 18.75 1 86.94 264 LEU B N 1
ATOM 6172 C CA . LEU B 1 264 ? 17.469 8.75 17.578 1 86.94 264 LEU B CA 1
ATOM 6173 C C . LEU B 1 264 ? 17.641 7.293 17.984 1 86.94 264 LEU B C 1
ATOM 6175 O O . LEU B 1 264 ? 17.109 6.395 17.328 1 86.94 264 LEU B O 1
ATOM 6179 N N . THR B 1 265 ? 18.266 7.07 19.109 1 88.62 265 THR B N 1
ATOM 6180 C CA . THR B 1 265 ? 18.641 5.715 19.5 1 88.62 265 THR B CA 1
ATOM 6181 C C . THR B 1 265 ? 17.453 4.988 20.125 1 88.62 265 THR B C 1
ATOM 6183 O O . THR B 1 265 ? 17.266 3.785 19.922 1 88.62 265 THR B O 1
ATOM 6186 N N . LEU B 1 266 ? 16.641 5.645 20.859 1 81.06 266 LEU B N 1
ATOM 6187 C CA . LEU B 1 266 ? 15.531 5 21.547 1 81.06 266 LEU B CA 1
ATOM 6188 C C . LEU B 1 266 ? 14.57 4.336 20.562 1 81.06 266 LEU B C 1
ATOM 6190 O O . LEU B 1 266 ? 14.25 3.156 20.703 1 81.06 266 LEU B O 1
ATOM 6194 N N . PRO B 1 267 ? 14.164 5.035 19.547 1 80.25 267 PRO B N 1
ATOM 6195 C CA . PRO B 1 267 ? 13.305 4.363 18.578 1 80.25 267 PRO B CA 1
ATOM 6196 C C . PRO B 1 267 ? 14.016 3.232 17.844 1 80.25 267 PRO B C 1
ATOM 6198 O O . PRO B 1 267 ? 13.391 2.23 17.484 1 80.25 267 PRO B O 1
ATOM 6201 N N . ALA B 1 268 ? 15.281 3.395 17.594 1 83.81 268 ALA B N 1
ATOM 6202 C CA . ALA B 1 268 ? 16.047 2.34 16.938 1 83.81 268 ALA B CA 1
ATOM 6203 C C . ALA B 1 268 ? 16.094 1.078 17.797 1 83.81 268 ALA B C 1
ATOM 6205 O O . ALA B 1 268 ? 15.969 -0.035 17.281 1 83.81 268 ALA B O 1
ATOM 6206 N N . LEU B 1 269 ? 16.234 1.313 19.062 1 82.94 269 LEU B N 1
ATOM 6207 C CA . LEU B 1 269 ? 16.266 0.175 19.984 1 82.94 269 LEU B CA 1
ATOM 6208 C C . LEU B 1 269 ? 14.883 -0.48 20.062 1 82.94 269 LEU B C 1
ATOM 6210 O O . LEU B 1 269 ? 14.781 -1.703 20.188 1 82.94 269 LEU B O 1
ATOM 6214 N N . ALA B 1 270 ? 13.875 0.28 20.016 1 77.75 270 ALA B N 1
ATOM 6215 C CA . ALA B 1 270 ? 12.516 -0.269 19.984 1 77.75 270 ALA B CA 1
ATOM 6216 C C . ALA B 1 270 ? 12.305 -1.154 18.766 1 77.75 270 ALA B C 1
ATOM 6218 O O . ALA B 1 270 ? 11.688 -2.215 18.859 1 77.75 270 ALA B O 1
ATOM 6219 N N . LEU B 1 271 ? 12.898 -0.722 17.688 1 77.69 271 LEU B N 1
ATOM 6220 C CA . LEU B 1 271 ? 12.789 -1.514 16.469 1 77.69 271 LEU B CA 1
ATOM 6221 C C . LEU B 1 271 ? 13.562 -2.818 16.594 1 77.69 271 LEU B C 1
ATOM 6223 O O . LEU B 1 271 ? 13.148 -3.85 16.062 1 77.69 271 LEU B O 1
ATOM 6227 N N . LEU B 1 272 ? 14.633 -2.707 17.23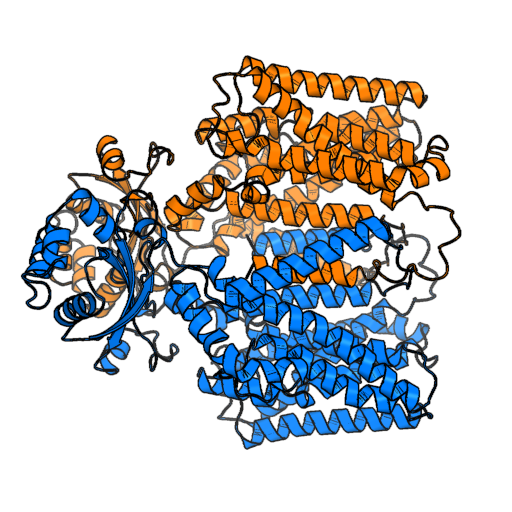4 1 80.56 272 LEU B N 1
ATOM 6228 C CA . LEU B 1 272 ? 15.438 -3.9 17.469 1 80.56 272 LEU B CA 1
ATOM 6229 C C . LEU B 1 272 ? 14.672 -4.918 18.297 1 80.56 272 LEU B C 1
ATOM 6231 O O . LEU B 1 272 ? 14.789 -6.129 18.078 1 80.56 272 LEU B O 1
ATOM 6235 N N . LEU B 1 273 ? 13.883 -4.465 19.203 1 79.19 273 LEU B N 1
ATOM 6236 C CA . LEU B 1 273 ? 13.078 -5.344 20.031 1 79.19 273 LEU B CA 1
ATOM 6237 C C . LEU B 1 273 ? 11.898 -5.914 19.25 1 79.19 273 LEU B C 1
ATOM 6239 O O . LEU B 1 273 ? 11.438 -7.023 19.531 1 79.19 273 LEU B O 1
ATOM 6243 N N . LEU B 1 274 ? 11.438 -5.242 18.219 1 77.31 274 LEU B N 1
ATOM 6244 C CA . LEU B 1 274 ? 10.281 -5.66 17.438 1 77.31 274 LEU B CA 1
ATOM 6245 C C . LEU B 1 274 ? 10.703 -6.602 16.312 1 77.31 274 LEU B C 1
ATOM 6247 O O . LEU B 1 274 ? 9.898 -7.41 15.844 1 77.31 274 LEU B O 1
ATOM 6251 N N . ALA B 1 275 ? 11.922 -6.547 15.898 1 76.75 275 ALA B N 1
ATOM 6252 C CA . ALA B 1 275 ? 12.414 -7.254 14.719 1 76.75 275 ALA B CA 1
ATOM 6253 C C . ALA B 1 275 ? 12.203 -8.758 14.852 1 76.75 275 ALA B C 1
ATOM 6255 O O . ALA B 1 275 ? 11.719 -9.406 13.914 1 76.75 275 ALA B O 1
ATOM 6256 N N . PRO B 1 276 ? 12.414 -9.344 16.031 1 77.75 276 PRO B N 1
ATOM 6257 C CA . PRO B 1 276 ? 12.227 -10.789 16.156 1 77.75 276 PRO B CA 1
ATOM 6258 C C . PRO B 1 276 ? 10.758 -11.203 16.062 1 77.75 276 PRO B C 1
ATOM 6260 O O . PRO B 1 276 ? 10.453 -12.383 15.875 1 77.75 276 PRO B O 1
ATOM 6263 N N . LEU B 1 277 ? 9.836 -10.32 16.188 1 77 277 LEU B N 1
ATOM 6264 C CA . LEU B 1 277 ? 8.414 -10.633 16.188 1 77 277 LEU B CA 1
ATOM 6265 C C . LEU B 1 277 ? 7.855 -10.633 14.766 1 77 277 LEU B C 1
ATOM 6267 O O . LEU B 1 277 ? 6.727 -11.07 14.539 1 77 277 LEU B O 1
ATOM 6271 N N . PHE B 1 278 ? 8.664 -10.289 13.867 1 72.38 278 PHE B N 1
ATOM 6272 C CA . PHE B 1 278 ? 8.195 -10.156 12.492 1 72.38 278 PHE B CA 1
ATOM 6273 C C . PHE B 1 278 ? 7.77 -11.516 11.938 1 72.38 278 PHE B C 1
ATOM 6275 O O . PHE B 1 278 ? 6.73 -11.617 11.289 1 72.38 278 PHE B O 1
ATOM 6282 N N . PRO B 1 279 ? 8.453 -12.555 12.258 1 70.62 279 PRO B N 1
ATOM 6283 C CA . PRO B 1 279 ? 8.055 -13.852 11.703 1 70.62 279 PRO B CA 1
ATOM 6284 C C . PRO B 1 279 ? 6.723 -14.344 12.258 1 70.62 279 PRO B C 1
ATOM 6286 O O . PRO B 1 279 ? 6.082 -15.211 11.664 1 70.62 279 PRO B O 1
ATOM 6289 N N . ILE B 1 280 ? 6.355 -13.812 13.414 1 71.19 280 ILE B N 1
ATOM 6290 C CA . ILE B 1 280 ? 5.086 -14.219 14 1 71.19 280 ILE B CA 1
ATOM 6291 C C . ILE B 1 280 ? 3.932 -13.625 13.188 1 71.19 280 ILE B C 1
ATOM 6293 O O . ILE B 1 280 ? 2.906 -14.281 12.984 1 71.19 280 ILE B O 1
ATOM 6297 N N . THR B 1 281 ? 4.141 -12.484 12.641 1 68.88 281 THR B N 1
ATOM 6298 C CA . THR B 1 281 ? 3.064 -11.812 11.914 1 68.88 281 THR B CA 1
ATOM 6299 C C . THR B 1 281 ? 3.123 -12.148 10.43 1 68.88 281 THR B C 1
ATOM 6301 O O . THR B 1 281 ? 2.1 -12.125 9.742 1 68.88 281 THR B O 1
ATOM 6304 N N . CYS B 1 282 ? 4.309 -12.445 9.984 1 67.69 282 CYS B N 1
ATOM 6305 C CA . CYS B 1 282 ? 4.5 -12.797 8.586 1 67.69 282 CYS B CA 1
ATOM 6306 C C . CYS B 1 282 ? 5.094 -14.195 8.453 1 67.69 282 CYS B C 1
ATOM 6308 O O . CYS B 1 282 ? 6.305 -14.352 8.266 1 67.69 282 CYS B O 1
ATOM 6310 N N . ASN B 1 283 ? 4.355 -15.273 8.625 1 66.62 283 ASN B N 1
ATOM 6311 C CA . ASN B 1 283 ? 4.852 -16.641 8.664 1 66.62 283 ASN B CA 1
ATOM 6312 C C . ASN B 1 283 ? 4.832 -17.281 7.277 1 66.62 283 ASN B C 1
ATOM 6314 O O . ASN B 1 283 ? 5 -18.5 7.145 1 66.62 283 ASN B O 1
ATOM 6318 N N . GLY B 1 284 ? 4.902 -16.578 6.238 1 72.81 284 GLY B N 1
ATOM 6319 C CA . GLY B 1 284 ? 4.891 -17.188 4.914 1 72.81 284 GLY B CA 1
ATOM 6320 C C . GLY B 1 284 ? 6.266 -17.625 4.453 1 72.81 284 GLY B C 1
ATOM 6321 O O . GLY B 1 284 ? 7.277 -17.266 5.059 1 72.81 284 GLY B O 1
ATOM 6322 N N . PRO B 1 285 ? 6.293 -18.672 3.568 1 75.06 285 PRO B N 1
ATOM 6323 C CA . PRO B 1 285 ? 7.566 -19.203 3.078 1 75.06 285 PRO B CA 1
ATOM 6324 C C . PRO B 1 285 ? 8.5 -18.109 2.557 1 75.06 285 PRO B C 1
ATOM 6326 O O . PRO B 1 285 ? 9.703 -18.156 2.818 1 75.06 285 PRO B O 1
ATOM 6329 N N . ALA B 1 286 ? 7.902 -17.172 1.881 1 71.12 286 ALA B N 1
ATOM 6330 C CA . ALA B 1 286 ? 8.734 -16.094 1.34 1 71.12 286 ALA B CA 1
ATOM 6331 C C . ALA B 1 286 ? 9.32 -15.234 2.459 1 71.12 286 ALA B C 1
ATOM 6333 O O . ALA B 1 286 ? 10.469 -14.805 2.383 1 71.12 286 ALA B O 1
ATOM 6334 N N . SER B 1 287 ? 8.5 -15.055 3.475 1 68 287 SER B N 1
ATOM 6335 C CA . SER B 1 287 ? 8.945 -14.234 4.594 1 68 287 SER B CA 1
ATOM 6336 C C . SER B 1 287 ? 10.141 -14.859 5.301 1 68 287 SER B C 1
ATOM 6338 O O . SER B 1 287 ? 11.086 -14.164 5.672 1 68 287 SER B O 1
ATOM 6340 N N . LEU B 1 288 ? 10.125 -16.125 5.371 1 66.12 288 LEU B N 1
ATOM 6341 C CA . LEU B 1 288 ? 11.219 -16.797 6.051 1 66.12 288 LEU B CA 1
ATOM 6342 C C . LEU B 1 288 ? 12.516 -16.688 5.254 1 66.12 288 LEU B C 1
ATOM 6344 O O . LEU B 1 288 ? 13.578 -16.453 5.828 1 66.12 288 LEU B O 1
ATOM 6348 N N . LEU B 1 289 ? 12.289 -16.781 3.996 1 68.56 289 LEU B N 1
ATOM 6349 C CA . LEU B 1 289 ? 13.469 -16.688 3.141 1 68.56 289 LEU B CA 1
ATOM 6350 C C . LEU B 1 289 ? 14.047 -15.281 3.154 1 68.56 289 LEU B C 1
ATOM 6352 O O . LEU B 1 289 ? 15.266 -15.102 3.273 1 68.56 289 LEU B O 1
ATOM 6356 N N . ILE B 1 290 ? 13.156 -14.344 3.133 1 67.81 290 ILE B N 1
ATOM 6357 C CA . ILE B 1 290 ? 13.586 -12.953 3.072 1 67.81 290 ILE B CA 1
ATOM 6358 C C . ILE B 1 290 ? 14.133 -12.523 4.434 1 67.81 290 ILE B C 1
ATOM 6360 O O . ILE B 1 290 ? 15.156 -11.844 4.512 1 67.81 290 ILE B O 1
ATOM 6364 N N . MET B 1 291 ? 13.445 -13 5.453 1 66.44 291 MET B N 1
ATOM 6365 C CA . MET B 1 291 ? 13.867 -12.625 6.801 1 66.44 291 MET B CA 1
ATOM 6366 C C . MET B 1 291 ? 15.195 -13.281 7.156 1 66.44 291 MET B C 1
ATOM 6368 O O . MET B 1 291 ? 16.031 -12.68 7.836 1 66.44 291 MET B O 1
ATOM 6372 N N . LYS B 1 292 ? 15.32 -14.516 6.672 1 66.75 292 LYS B N 1
ATOM 6373 C CA . LYS B 1 292 ? 16.594 -15.195 6.898 1 66.75 292 LYS B CA 1
ATOM 6374 C C . LYS B 1 292 ? 17.75 -14.414 6.27 1 66.75 292 LYS B C 1
ATOM 6376 O O . LYS B 1 292 ? 18.828 -14.312 6.859 1 66.75 292 LYS B O 1
ATOM 6381 N N . GLN B 1 293 ? 17.438 -13.859 5.172 1 64.44 293 GLN B N 1
ATOM 6382 C CA . GLN B 1 293 ? 18.5 -13.125 4.48 1 64.44 293 GLN B CA 1
ATOM 6383 C C . GLN B 1 293 ? 18.719 -11.758 5.117 1 64.44 293 GLN B C 1
ATOM 6385 O O . GLN B 1 293 ? 19.859 -11.305 5.242 1 64.44 293 GLN B O 1
ATOM 6390 N N . ARG B 1 294 ? 17.656 -11.203 5.648 1 63.31 294 ARG B N 1
ATOM 6391 C CA . ARG B 1 294 ? 17.766 -9.82 6.094 1 63.31 294 ARG B CA 1
ATOM 6392 C C . ARG B 1 294 ? 18.062 -9.742 7.586 1 63.31 294 ARG B C 1
ATOM 6394 O O . ARG B 1 294 ? 18.734 -8.82 8.047 1 63.31 294 ARG B O 1
ATOM 6401 N N . PHE B 1 295 ? 17.609 -10.812 8.375 1 67.44 295 PHE B N 1
ATOM 6402 C CA . PHE B 1 295 ? 17.75 -10.703 9.828 1 67.44 295 PHE B CA 1
ATOM 6403 C C . PHE B 1 295 ? 18.672 -11.789 10.359 1 67.44 295 PHE B C 1
ATOM 6405 O O . PHE B 1 295 ? 18.922 -11.859 11.57 1 67.44 295 PHE B O 1
ATOM 6412 N N . LEU B 1 296 ? 19.266 -12.539 9.477 1 64.81 296 LEU B N 1
ATOM 6413 C CA . LEU B 1 296 ? 20.078 -13.68 9.891 1 64.81 296 LEU B CA 1
ATOM 6414 C C . LEU B 1 296 ? 21.266 -13.219 10.742 1 64.81 296 LEU B C 1
ATOM 6416 O O . LEU B 1 296 ? 21.609 -13.867 11.727 1 64.81 296 LEU B O 1
ATOM 6420 N N . ASP B 1 297 ? 21.781 -12.062 10.391 1 73.94 297 ASP B N 1
ATOM 6421 C CA . ASP B 1 297 ? 23.016 -11.68 11.062 1 73.94 297 ASP B CA 1
ATOM 6422 C C . ASP B 1 297 ? 22.75 -10.672 12.18 1 73.94 297 ASP B C 1
ATOM 6424 O O . ASP B 1 297 ? 23.688 -10.133 12.773 1 73.94 297 ASP B O 1
ATOM 6428 N N . CYS B 1 298 ? 21.516 -10.484 12.438 1 79.38 298 CYS B N 1
ATOM 6429 C CA . CYS B 1 298 ? 21.172 -9.453 13.406 1 79.38 298 CYS B CA 1
ATOM 6430 C C . CYS B 1 298 ? 21.609 -9.859 14.812 1 79.38 298 CYS B C 1
ATOM 6432 O O . CYS B 1 298 ? 22.062 -9.023 15.594 1 79.38 298 CYS B O 1
ATOM 6434 N N . PRO B 1 299 ? 21.562 -11.148 15.172 1 79.62 299 PRO B N 1
ATOM 6435 C CA . PRO B 1 299 ? 22.031 -11.539 16.5 1 79.62 299 PRO B CA 1
ATOM 6436 C C . PRO B 1 299 ? 23.516 -11.273 16.703 1 79.62 299 PRO B C 1
ATOM 6438 O O . PRO B 1 299 ? 23.969 -11.039 17.828 1 79.62 299 PRO B O 1
ATOM 6441 N N . HIS B 1 300 ? 24.234 -11.18 15.656 1 84.31 300 HIS B N 1
ATOM 6442 C CA . HIS B 1 300 ? 25.688 -10.992 15.758 1 84.31 300 HIS B CA 1
ATOM 6443 C C . HIS B 1 300 ? 26.062 -9.523 15.594 1 84.31 300 HIS B C 1
ATOM 6445 O O . HIS B 1 300 ? 27.125 -9.094 16.047 1 84.31 300 HIS B O 1
ATOM 6451 N N . ASN B 1 301 ? 25.219 -8.766 14.977 1 88.81 301 ASN B N 1
ATOM 6452 C CA . ASN B 1 301 ? 25.641 -7.41 14.625 1 88.81 301 ASN B CA 1
ATOM 6453 C C . ASN B 1 301 ? 24.672 -6.363 15.195 1 88.81 301 ASN B C 1
ATOM 6455 O O . ASN B 1 301 ? 24.734 -5.195 14.812 1 88.81 301 ASN B O 1
ATOM 6459 N N . TRP B 1 302 ? 23.812 -6.727 16.188 1 87.75 302 TRP B N 1
ATOM 6460 C CA . TRP B 1 302 ? 22.828 -5.797 16.75 1 87.75 302 TRP B CA 1
ATOM 6461 C C . TRP B 1 302 ? 23.531 -4.637 17.453 1 87.75 302 TRP B C 1
ATOM 6463 O O . TRP B 1 302 ? 22.969 -3.545 17.562 1 87.75 302 TRP B O 1
ATOM 6473 N N . TRP B 1 303 ? 24.812 -4.789 17.906 1 90.94 303 TRP B N 1
ATOM 6474 C CA . TRP B 1 303 ? 25.562 -3.799 18.672 1 90.94 303 TRP B CA 1
ATOM 6475 C C . TRP B 1 303 ? 25.875 -2.568 17.828 1 90.94 303 TRP B C 1
ATOM 6477 O O . TRP B 1 303 ? 26.141 -1.491 18.359 1 90.94 303 TRP B O 1
ATOM 6487 N N . ALA B 1 304 ? 25.875 -2.721 16.547 1 93.38 304 ALA B N 1
ATOM 6488 C CA . ALA B 1 304 ? 26.203 -1.621 15.641 1 93.38 304 ALA B CA 1
ATOM 6489 C C . ALA B 1 304 ? 25.109 -0.557 15.664 1 93.38 304 ALA B C 1
ATOM 6491 O O . ALA B 1 304 ? 25.344 0.59 15.281 1 93.38 304 ALA B O 1
ATOM 6492 N N . ILE B 1 305 ? 23.875 -0.879 16.156 1 90.75 305 ILE B N 1
ATOM 6493 C CA . ILE B 1 305 ? 22.734 0.028 16.109 1 90.75 305 ILE B CA 1
ATOM 6494 C C . ILE B 1 305 ? 22.875 1.071 17.219 1 90.75 305 ILE B C 1
ATOM 6496 O O . ILE B 1 305 ? 22.844 2.275 16.953 1 90.75 305 ILE B O 1
ATOM 6500 N N . PRO B 1 306 ? 23.141 0.704 18.5 1 93.25 306 PRO B N 1
ATOM 6501 C CA . PRO B 1 306 ? 23.266 1.726 19.547 1 93.25 306 PRO B CA 1
ATOM 6502 C C . PRO B 1 306 ? 24.547 2.553 19.406 1 93.25 306 PRO B C 1
ATOM 6504 O O . PRO B 1 306 ? 24.594 3.705 19.844 1 93.25 306 PRO B O 1
ATOM 6507 N N . ILE B 1 307 ? 25.5 2.033 18.734 1 95.38 307 ILE B N 1
ATOM 6508 C CA . ILE B 1 307 ? 26.75 2.775 18.578 1 95.38 307 ILE B CA 1
ATOM 6509 C C . ILE B 1 307 ? 26.734 3.555 17.266 1 95.38 307 ILE B C 1
ATOM 6511 O O . ILE B 1 307 ? 27.656 4.332 16.984 1 95.38 307 ILE B O 1
ATOM 6515 N N . HIS B 1 308 ? 25.766 3.412 16.484 1 95.38 308 HIS B N 1
ATOM 6516 C CA . HIS B 1 308 ? 25.531 4.141 15.242 1 95.38 308 HIS B CA 1
ATOM 6517 C C . HIS B 1 308 ? 26.688 3.928 14.266 1 95.38 308 HIS B C 1
ATOM 6519 O O . HIS B 1 308 ? 27.219 4.891 13.695 1 95.38 308 HIS B O 1
ATOM 6525 N N . LEU B 1 309 ? 27.078 2.656 14.023 1 94.38 309 LEU B N 1
ATOM 6526 C CA . LEU B 1 309 ? 28.094 2.271 13.039 1 94.38 309 LEU B CA 1
ATOM 6527 C C . LEU B 1 309 ? 27.516 1.294 12.023 1 94.38 309 LEU B C 1
ATOM 6529 O O . LEU B 1 309 ? 28.25 0.625 11.305 1 94.38 309 LEU B O 1
ATOM 6533 N N . ASN B 1 310 ? 26.203 1.181 12 1 90 310 ASN B N 1
ATOM 6534 C CA . ASN B 1 310 ? 25.5 0.28 11.094 1 90 310 ASN B CA 1
ATOM 6535 C C . ASN B 1 310 ? 25.781 0.638 9.633 1 90 310 ASN B C 1
ATOM 6537 O O . ASN B 1 310 ? 25.859 -0.245 8.773 1 90 310 ASN B O 1
ATOM 6541 N N . ASN B 1 311 ? 25.969 1.934 9.297 1 93.44 311 ASN B N 1
ATOM 6542 C CA . ASN B 1 311 ? 26.156 2.387 7.922 1 93.44 311 ASN B CA 1
ATOM 6543 C C . ASN B 1 311 ? 27.547 2.061 7.406 1 93.44 311 ASN B C 1
ATOM 6545 O O . ASN B 1 311 ? 27.828 2.193 6.211 1 93.44 311 ASN B O 1
ATOM 6549 N N . PHE B 1 312 ? 28.516 1.604 8.281 1 93.5 312 PHE B N 1
ATOM 6550 C CA . PHE B 1 312 ? 29.859 1.257 7.863 1 93.5 312 PHE B CA 1
ATOM 6551 C C . PHE B 1 312 ? 30.016 -0.253 7.723 1 93.5 312 PHE B C 1
ATOM 6553 O O . PHE B 1 312 ? 31.062 -0.738 7.266 1 93.5 312 PHE B O 1
ATOM 6560 N N . ARG B 1 313 ? 28.984 -0.937 8.039 1 89.38 313 ARG B N 1
ATOM 6561 C CA . ARG B 1 313 ? 29.016 -2.387 7.883 1 89.38 313 ARG B CA 1
ATOM 6562 C C . ARG B 1 313 ? 28.594 -2.791 6.473 1 89.38 313 ARG B C 1
ATOM 6564 O O . ARG B 1 313 ? 27.828 -2.082 5.816 1 89.38 313 ARG B O 1
ATOM 6571 N N . PRO B 1 314 ? 29.125 -4.004 6.074 1 87.62 314 PRO B N 1
ATOM 6572 C CA . PRO B 1 314 ? 28.688 -4.488 4.762 1 87.62 314 PRO B CA 1
ATOM 6573 C C . PRO B 1 314 ? 27.203 -4.793 4.715 1 87.62 314 PRO B C 1
ATOM 6575 O O . PRO B 1 314 ? 26.609 -5.172 5.727 1 87.62 314 PRO B O 1
ATOM 6578 N N . MET B 1 315 ? 26.625 -4.625 3.584 1 82.38 315 MET B N 1
ATOM 6579 C CA . MET B 1 315 ? 25.172 -4.723 3.377 1 82.38 315 MET B CA 1
ATOM 6580 C C . MET B 1 315 ? 24.641 -6.059 3.877 1 82.38 315 MET B C 1
ATOM 6582 O O . MET B 1 315 ? 23.609 -6.113 4.535 1 82.38 315 MET B O 1
ATOM 6586 N N . ARG B 1 316 ? 25.328 -7.109 3.658 1 77.69 316 ARG B N 1
ATOM 6587 C CA . ARG B 1 316 ? 24.844 -8.445 3.996 1 77.69 316 ARG B CA 1
ATOM 6588 C C . ARG B 1 316 ? 24.984 -8.711 5.488 1 77.69 316 ARG B C 1
ATOM 6590 O O . ARG B 1 316 ? 24.359 -9.633 6.02 1 77.69 316 ARG B O 1
ATOM 6597 N N . GLU B 1 317 ? 25.703 -7.836 6.188 1 83.88 317 GLU B N 1
ATOM 6598 C CA . GLU B 1 317 ? 25.938 -8.062 7.605 1 83.88 317 GLU B CA 1
ATOM 6599 C C . GLU B 1 317 ? 25.203 -7.043 8.469 1 83.88 317 GLU B C 1
ATOM 6601 O O . GLU B 1 317 ? 25.25 -7.109 9.695 1 83.88 317 GLU B O 1
ATOM 6606 N N . LYS B 1 318 ? 24.531 -6.223 7.855 1 85.31 318 LYS B N 1
ATOM 6607 C CA . LYS B 1 318 ? 23.828 -5.18 8.594 1 85.31 318 LYS B CA 1
ATOM 6608 C C . LYS B 1 318 ? 22.578 -5.738 9.281 1 85.31 318 LYS B C 1
ATOM 6610 O O . LYS B 1 318 ? 21.859 -6.559 8.695 1 85.31 318 LYS B O 1
ATOM 6615 N N . CYS B 1 319 ? 22.547 -5.391 10.531 1 84.25 319 CYS B N 1
ATOM 6616 C CA . CYS B 1 319 ? 21.297 -5.648 11.211 1 84.25 319 CYS B CA 1
ATOM 6617 C C . CYS B 1 319 ? 20.281 -4.543 10.922 1 84.25 319 CYS B C 1
ATOM 6619 O O . CYS B 1 319 ? 20.531 -3.377 11.227 1 84.25 319 CYS B O 1
ATOM 6621 N N . LEU B 1 320 ? 19.188 -4.855 10.359 1 81.88 320 LEU B N 1
ATOM 6622 C CA . LEU B 1 320 ? 18.203 -3.854 9.977 1 81.88 320 LEU B CA 1
ATOM 6623 C C . LEU B 1 320 ? 18.828 -2.775 9.102 1 81.88 320 LEU B C 1
ATOM 6625 O O . LEU B 1 320 ? 19.016 -1.643 9.547 1 81.88 320 LEU B O 1
ATOM 6629 N N . PRO B 1 321 ? 19.094 -3.057 7.887 1 82.94 321 PRO B N 1
ATOM 6630 C CA . PRO B 1 321 ? 19.859 -2.203 6.984 1 82.94 321 PRO B CA 1
ATOM 6631 C C . PRO B 1 321 ? 19.25 -0.813 6.816 1 82.94 321 PRO B C 1
ATOM 6633 O O . PRO B 1 321 ? 19.984 0.154 6.555 1 82.94 321 PRO B O 1
ATOM 6636 N N . HIS B 1 322 ? 17.969 -0.61 7.027 1 81.94 322 HIS B N 1
ATOM 6637 C CA . HIS B 1 322 ? 17.328 0.687 6.84 1 81.94 322 HIS B CA 1
ATOM 6638 C C . HIS B 1 322 ? 17.734 1.665 7.938 1 81.94 322 HIS B C 1
ATOM 6640 O O . HIS B 1 322 ? 17.531 2.875 7.801 1 81.94 322 HIS B O 1
ATOM 6646 N N . LEU B 1 323 ? 18.375 1.168 8.977 1 86.81 323 LEU B N 1
ATOM 6647 C CA . LEU B 1 323 ? 18.766 2.033 10.086 1 86.81 323 LEU B CA 1
ATOM 6648 C C . LEU B 1 323 ? 20.094 2.725 9.781 1 86.81 323 LEU B C 1
ATOM 6650 O O . LEU B 1 323 ? 20.641 3.441 10.633 1 86.81 323 LEU B O 1
ATOM 6654 N N . TRP B 1 324 ? 20.594 2.545 8.586 1 90.88 324 TRP B N 1
ATOM 6655 C CA . TRP B 1 324 ? 21.781 3.293 8.195 1 90.88 324 TRP B CA 1
ATOM 6656 C C . TRP B 1 324 ? 21.531 4.793 8.297 1 90.88 324 TRP B C 1
ATOM 6658 O O . TRP B 1 324 ? 22.438 5.551 8.648 1 90.88 324 TRP B O 1
ATOM 6668 N N . TYR B 1 325 ? 20.359 5.227 7.988 1 92 325 TYR B N 1
ATOM 6669 C CA . TYR B 1 325 ? 20.016 6.645 7.961 1 92 325 TYR B CA 1
ATOM 6670 C C . TYR B 1 325 ? 20.172 7.273 9.336 1 92 325 TYR B C 1
ATOM 6672 O O . TYR B 1 325 ? 20.703 8.383 9.461 1 92 325 TYR B O 1
ATOM 6680 N N . ILE B 1 326 ? 19.688 6.598 10.352 1 90.62 326 ILE B N 1
ATOM 6681 C CA . ILE B 1 326 ? 19.766 7.152 11.695 1 90.62 326 ILE B CA 1
ATOM 6682 C C . ILE B 1 326 ? 21.219 7.316 12.109 1 90.62 326 ILE B C 1
ATOM 6684 O O . ILE B 1 326 ? 21.594 8.305 12.75 1 90.62 326 ILE B O 1
ATOM 6688 N N . SER B 1 327 ? 22.016 6.355 11.758 1 94.62 327 SER B N 1
ATOM 6689 C CA . SER B 1 327 ? 23.438 6.445 12.047 1 94.62 327 SER B CA 1
ATOM 6690 C C . SER B 1 327 ? 24.078 7.605 11.289 1 94.62 327 SER B C 1
ATOM 6692 O O . SER B 1 327 ? 24.828 8.398 11.867 1 94.62 327 SER B O 1
ATOM 6694 N N . ALA B 1 328 ? 23.781 7.742 10.078 1 96.06 328 ALA B N 1
ATOM 6695 C CA . ALA B 1 328 ? 24.312 8.828 9.266 1 96.06 328 ALA B CA 1
ATOM 6696 C C . ALA B 1 328 ? 23.844 10.18 9.773 1 96.06 328 ALA B C 1
ATOM 6698 O O . ALA B 1 328 ? 24.609 11.148 9.812 1 96.06 328 ALA B O 1
ATOM 6699 N N . ASP B 1 329 ? 22.578 10.258 10.133 1 95.06 329 ASP B N 1
ATOM 6700 C CA . ASP B 1 329 ? 22 11.5 10.641 1 95.06 329 ASP B CA 1
ATOM 6701 C C . ASP B 1 329 ? 22.734 11.969 11.898 1 95.06 329 ASP B C 1
ATOM 6703 O O . ASP B 1 329 ? 23.094 13.141 12.016 1 95.06 329 ASP B O 1
ATOM 6707 N N . LEU B 1 330 ? 22.969 11.039 12.812 1 95.94 330 LEU B N 1
ATOM 6708 C CA . LEU B 1 330 ? 23.688 11.391 14.031 1 95.94 330 LEU B CA 1
ATOM 6709 C C . LEU B 1 330 ? 25.109 11.828 13.719 1 95.94 330 LEU B C 1
ATOM 6711 O O . LEU B 1 330 ? 25.594 12.82 14.266 1 95.94 330 LEU B O 1
ATOM 6715 N N . GLN B 1 331 ? 25.766 11.148 12.891 1 97.38 331 GLN B N 1
ATOM 6716 C CA . GLN B 1 331 ? 27.141 11.453 12.523 1 97.38 331 GLN B CA 1
ATOM 6717 C C . GLN B 1 331 ? 27.25 12.828 11.867 1 97.38 331 GLN B C 1
ATOM 6719 O O . GLN B 1 331 ? 28.156 13.594 12.164 1 97.38 331 GLN B O 1
ATOM 6724 N N . LEU B 1 332 ? 26.359 13.109 10.984 1 97.69 332 LEU B N 1
ATOM 6725 C CA . LEU B 1 332 ? 26.328 14.414 10.328 1 97.69 332 LEU B CA 1
ATOM 6726 C C . LEU B 1 332 ? 26 15.516 11.328 1 97.69 332 LEU B C 1
ATOM 6728 O O . LEU B 1 332 ? 26.562 16.609 11.266 1 97.69 332 LEU B O 1
ATOM 6732 N N . PHE B 1 333 ? 25.109 15.227 12.242 1 96.38 333 PHE B N 1
ATOM 6733 C CA . PHE B 1 333 ? 24.781 16.172 13.297 1 96.38 333 PHE B CA 1
ATOM 6734 C C . PHE B 1 333 ? 26 16.484 14.148 1 96.38 333 PHE B C 1
ATOM 6736 O O . PHE B 1 333 ? 26.219 17.641 14.531 1 96.38 333 PHE B O 1
ATOM 6743 N N . VAL B 1 334 ? 26.797 15.484 14.391 1 96.75 334 VAL B N 1
ATOM 6744 C CA . VAL B 1 334 ? 28 15.633 15.211 1 96.75 334 VAL B CA 1
ATOM 6745 C C . VAL B 1 334 ? 29.016 16.516 14.5 1 96.75 334 VAL B C 1
ATOM 6747 O O . VAL B 1 334 ? 29.812 17.203 15.141 1 96.75 334 VAL B O 1
ATOM 6750 N N . ILE B 1 335 ? 28.906 16.594 13.227 1 95.44 335 ILE B N 1
ATOM 6751 C CA . ILE B 1 335 ? 29.844 17.391 12.445 1 95.44 335 ILE B CA 1
ATOM 6752 C C . ILE B 1 335 ? 29.344 18.828 12.344 1 95.44 335 ILE B C 1
ATOM 6754 O O . ILE B 1 335 ? 30.062 19.781 12.648 1 95.44 335 ILE B O 1
ATOM 6758 N N . VAL B 1 336 ? 28.156 19.016 12.047 1 95.94 336 VAL B N 1
ATOM 6759 C CA . VAL B 1 336 ? 27.625 20.328 11.703 1 95.94 336 VAL B CA 1
ATOM 6760 C C . VAL B 1 336 ? 27.25 21.078 12.969 1 95.94 336 VAL B C 1
ATOM 6762 O O . VAL B 1 336 ? 27.453 22.297 13.062 1 95.94 336 VAL B O 1
ATOM 6765 N N . TRP B 1 337 ? 26.75 20.375 14.008 1 95.62 337 TRP B N 1
ATOM 6766 C CA . TRP B 1 337 ? 26.266 21 15.234 1 95.62 337 TRP B CA 1
ATOM 6767 C C . TRP B 1 337 ? 27.391 21.719 15.961 1 95.62 337 TRP B C 1
ATOM 6769 O O . TRP B 1 337 ? 27.25 22.891 16.328 1 95.62 337 TRP B O 1
ATOM 6779 N N . PRO B 1 338 ? 28.625 21.156 16.141 1 95.56 338 PRO B N 1
ATOM 6780 C CA . PRO B 1 338 ? 29.734 21.875 16.781 1 95.56 338 PRO B CA 1
ATOM 6781 C C . PRO B 1 338 ? 30.188 23.094 15.984 1 95.56 338 PRO B C 1
ATOM 6783 O O . PRO B 1 338 ? 30.562 24.109 16.562 1 95.56 338 PRO 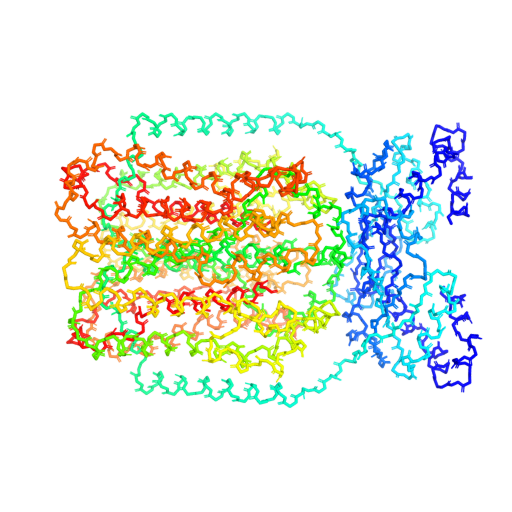B O 1
ATOM 6786 N N . LEU B 1 339 ? 30.141 22.984 14.664 1 94.25 339 LEU B N 1
ATOM 6787 C CA . LEU B 1 339 ? 30.516 24.125 13.836 1 94.25 339 LEU B CA 1
ATOM 6788 C C . LEU B 1 339 ? 29.516 25.266 14 1 94.25 339 LEU B C 1
ATOM 6790 O O . LEU B 1 339 ? 29.922 26.438 14.031 1 94.25 339 LEU B O 1
ATOM 6794 N N . HIS B 1 340 ? 28.266 24.953 14.133 1 94 340 HIS B N 1
ATOM 6795 C CA . HIS B 1 340 ? 27.203 25.938 14.336 1 94 340 HIS B CA 1
ATOM 6796 C C . HIS B 1 340 ? 27.359 26.625 15.695 1 94 340 HIS B C 1
ATOM 6798 O O . HIS B 1 340 ? 27.219 27.844 15.789 1 94 340 HIS B O 1
ATOM 6804 N N . VAL B 1 341 ? 27.75 25.875 16.734 1 93.38 341 VAL B N 1
ATOM 6805 C CA . VAL B 1 341 ? 27.75 26.391 18.109 1 93.38 341 VAL B CA 1
ATOM 6806 C C . VAL B 1 341 ? 29.078 27.094 18.391 1 93.38 341 VAL B C 1
ATOM 6808 O O . VAL B 1 341 ? 29.094 28.188 18.969 1 93.38 341 VAL B O 1
ATOM 6811 N N . LEU B 1 342 ? 30.203 26.594 17.875 1 91.38 342 LEU B N 1
ATOM 6812 C CA . LEU B 1 342 ? 31.516 27.031 18.328 1 91.38 342 LEU B CA 1
ATOM 6813 C C . LEU B 1 342 ? 32.031 28.172 17.469 1 91.38 342 LEU B C 1
ATOM 6815 O O . LEU B 1 342 ? 32.844 29 17.938 1 91.38 342 LEU B O 1
ATOM 6819 N N . ILE B 1 343 ? 31.625 28.188 16.203 1 90.44 343 ILE B N 1
ATOM 6820 C CA . ILE B 1 343 ? 32.094 29.281 15.359 1 90.44 343 ILE B CA 1
ATOM 6821 C C . ILE B 1 343 ? 31.125 30.453 15.484 1 90.44 343 ILE B C 1
ATOM 6823 O O . ILE B 1 343 ? 30.016 30.422 14.953 1 90.44 343 ILE B O 1
ATOM 6827 N N . VAL B 1 344 ? 31.625 31.531 16.078 1 82.56 344 VAL B N 1
ATOM 6828 C CA . VAL B 1 344 ? 30.781 32.656 16.531 1 82.56 344 VAL B CA 1
ATOM 6829 C C . VAL B 1 344 ? 30.469 33.562 15.359 1 82.56 344 VAL B C 1
ATOM 6831 O O . VAL B 1 344 ? 29.312 34 15.188 1 82.56 344 VAL B O 1
ATOM 6834 N N . ARG B 1 345 ? 31.547 33.844 14.547 1 86.62 345 ARG B N 1
ATOM 6835 C CA . ARG B 1 345 ? 31.312 34.75 13.445 1 86.62 345 ARG B CA 1
ATOM 6836 C C . ARG B 1 345 ? 30.562 34.094 12.305 1 86.62 345 ARG B C 1
ATOM 6838 O O . ARG B 1 345 ? 31.047 33.125 11.711 1 86.62 345 ARG B O 1
ATOM 6845 N N . LYS B 1 346 ? 29.469 34.469 11.953 1 86.31 346 LYS B N 1
ATOM 6846 C CA . LYS B 1 346 ? 28.562 33.906 10.953 1 86.31 346 LYS B CA 1
ATOM 6847 C C . LYS B 1 346 ? 29.266 33.75 9.609 1 86.31 346 LYS B C 1
ATOM 6849 O O . LYS B 1 346 ? 29.078 32.719 8.93 1 86.31 346 LYS B O 1
ATOM 6854 N N . ARG B 1 347 ? 30.062 34.75 9.234 1 86.44 347 ARG B N 1
ATOM 6855 C CA . ARG B 1 347 ? 30.734 34.719 7.938 1 86.44 347 ARG B CA 1
ATOM 6856 C C . ARG B 1 347 ? 31.734 33.562 7.871 1 86.44 347 ARG B C 1
ATOM 6858 O O . ARG B 1 347 ? 31.781 32.844 6.875 1 86.44 347 ARG B O 1
ATOM 6865 N N . HIS B 1 348 ? 32.5 33.375 8.906 1 91.06 348 HIS B N 1
ATOM 6866 C CA . HIS B 1 348 ? 33.469 32.281 8.953 1 91.06 348 HIS B CA 1
ATOM 6867 C C . HIS B 1 348 ? 32.781 30.922 9 1 91.06 348 HIS B C 1
ATOM 6869 O O . HIS B 1 348 ? 33.25 29.969 8.383 1 91.06 348 HIS B O 1
ATOM 6875 N N . ARG B 1 349 ? 31.719 30.875 9.688 1 91.5 349 ARG B N 1
ATOM 6876 C CA . ARG B 1 349 ? 30.953 29.641 9.797 1 91.5 349 ARG B CA 1
ATOM 6877 C C . ARG B 1 349 ? 30.406 29.219 8.438 1 91.5 349 ARG B C 1
ATOM 6879 O O . ARG B 1 349 ? 30.562 28.062 8.031 1 91.5 349 ARG B O 1
ATOM 6886 N N . MET B 1 350 ? 29.844 30.109 7.711 1 90.44 350 MET B N 1
ATOM 6887 C CA . MET B 1 350 ? 29.234 29.797 6.418 1 90.44 350 MET B CA 1
ATOM 6888 C C . MET B 1 350 ? 30.297 29.391 5.402 1 90.44 350 MET B C 1
ATOM 6890 O O . MET B 1 350 ? 30.078 28.453 4.621 1 90.44 350 MET B O 1
ATOM 6894 N N . VAL B 1 351 ? 31.391 30.078 5.477 1 92.31 351 VAL B N 1
ATOM 6895 C CA . VAL B 1 351 ? 32.469 29.766 4.539 1 92.31 351 VAL B CA 1
ATOM 6896 C C . VAL B 1 351 ? 33.062 28.391 4.867 1 92.31 351 VAL B C 1
ATOM 6898 O O . VAL B 1 351 ? 33.219 27.547 3.977 1 92.31 351 VAL B O 1
ATOM 6901 N N . LEU B 1 352 ? 33.312 28.188 6.086 1 92.88 352 LEU B N 1
ATOM 6902 C CA . LEU B 1 352 ? 33.906 26.922 6.496 1 92.88 352 LEU B CA 1
ATOM 6903 C C . LEU B 1 352 ? 32.969 25.75 6.16 1 92.88 352 LEU B C 1
ATOM 6905 O O . LEU B 1 352 ? 33.406 24.75 5.605 1 92.88 352 LEU B O 1
ATOM 6909 N N . ILE B 1 353 ? 31.734 25.891 6.48 1 93.94 353 ILE B N 1
ATOM 6910 C CA . ILE B 1 353 ? 30.781 24.812 6.254 1 93.94 353 ILE B CA 1
ATOM 6911 C C . ILE B 1 353 ? 30.609 24.578 4.758 1 93.94 353 ILE B C 1
ATOM 6913 O O . ILE B 1 353 ? 30.469 23.438 4.316 1 93.94 353 ILE B O 1
ATOM 6917 N N . SER B 1 354 ? 30.703 25.594 3.957 1 94.88 354 SER B N 1
ATOM 6918 C CA . SER B 1 354 ? 30.594 25.453 2.508 1 94.88 354 SER B CA 1
ATOM 6919 C C . SER B 1 354 ? 31.812 24.734 1.929 1 94.88 354 SER B C 1
ATOM 6921 O O . SER B 1 354 ? 31.688 23.953 0.992 1 94.88 354 SER B O 1
ATOM 6923 N N . VAL B 1 355 ? 32.938 25.078 2.516 1 95.5 355 VAL B N 1
ATOM 6924 C CA . VAL B 1 355 ? 34.156 24.422 2.07 1 95.5 355 VAL B CA 1
ATOM 6925 C C . VAL B 1 355 ? 34.094 22.922 2.377 1 95.5 355 VAL B C 1
ATOM 6927 O O . VAL B 1 355 ? 34.469 22.094 1.555 1 95.5 355 VAL B O 1
ATOM 6930 N N . VAL B 1 356 ? 33.562 22.594 3.484 1 94.88 356 VAL B N 1
ATOM 6931 C CA . VAL B 1 356 ? 33.406 21.203 3.875 1 94.88 356 VAL B CA 1
ATOM 6932 C C . VAL B 1 356 ? 32.469 20.5 2.904 1 94.88 356 VAL B C 1
ATOM 6934 O O . VAL B 1 35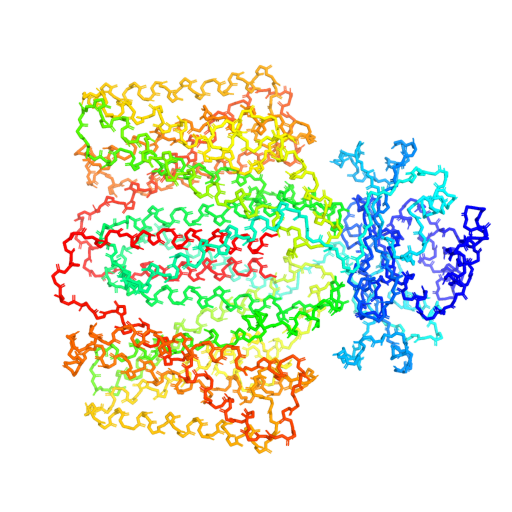6 ? 32.719 19.359 2.508 1 94.88 356 VAL B O 1
ATOM 6937 N N . ALA B 1 357 ? 31.406 21.125 2.465 1 96.38 357 ALA B N 1
ATOM 6938 C CA . ALA B 1 357 ? 30.453 20.562 1.509 1 96.38 357 ALA B CA 1
ATOM 6939 C C . ALA B 1 357 ? 31.109 20.312 0.157 1 96.38 357 ALA B C 1
ATOM 6941 O O . ALA B 1 357 ? 30.859 19.281 -0.478 1 96.38 357 ALA B O 1
ATOM 6942 N N . LEU B 1 358 ? 31.953 21.266 -0.225 1 96.69 358 LEU B N 1
ATOM 6943 C CA . LEU B 1 358 ? 32.625 21.141 -1.512 1 96.69 358 LEU B CA 1
ATOM 6944 C C . LEU B 1 358 ? 33.625 19.984 -1.492 1 96.69 358 LEU B C 1
ATOM 6946 O O . LEU B 1 358 ? 33.75 19.234 -2.469 1 96.69 358 LEU B O 1
ATOM 6950 N N . ILE B 1 359 ? 34.312 19.859 -0.373 1 96.75 359 ILE B N 1
ATOM 6951 C CA . ILE B 1 359 ? 35.25 18.766 -0.224 1 96.75 359 ILE B CA 1
ATOM 6952 C C . ILE B 1 359 ? 34.531 17.438 -0.25 1 96.75 359 ILE B C 1
ATOM 6954 O O . ILE B 1 359 ? 34.969 16.484 -0.892 1 96.75 359 ILE B O 1
ATOM 6958 N N . ALA B 1 360 ? 33.438 17.391 0.438 1 97.12 360 ALA B N 1
ATOM 6959 C CA . ALA B 1 360 ? 32.656 16.172 0.466 1 97.12 360 ALA B CA 1
ATOM 6960 C C . ALA B 1 360 ? 32.156 15.812 -0.928 1 97.12 360 ALA B C 1
ATOM 6962 O O . ALA B 1 360 ? 32.188 14.641 -1.329 1 97.12 360 ALA B O 1
ATOM 6963 N N . THR B 1 361 ? 31.656 16.781 -1.674 1 97.38 361 THR B N 1
ATOM 6964 C CA . THR B 1 361 ? 31.172 16.562 -3.031 1 97.38 361 THR B CA 1
ATOM 6965 C C . THR B 1 361 ? 32.312 16.078 -3.941 1 97.38 361 THR B C 1
ATOM 6967 O O . THR B 1 361 ? 32.125 15.148 -4.73 1 97.38 361 THR B O 1
ATOM 6970 N N . ALA B 1 362 ? 33.469 16.703 -3.77 1 96.94 362 ALA B N 1
ATOM 6971 C CA . ALA B 1 362 ? 34.625 16.312 -4.562 1 96.94 362 ALA B CA 1
ATOM 6972 C C . ALA B 1 362 ? 35.062 14.898 -4.219 1 96.94 362 ALA B C 1
ATOM 6974 O O . ALA B 1 362 ? 35.5 14.141 -5.098 1 96.94 362 ALA B O 1
ATOM 6975 N N . TYR B 1 363 ? 34.969 14.617 -3 1 96.69 363 TYR B N 1
ATOM 6976 C CA . TYR B 1 363 ? 35.344 13.273 -2.561 1 96.69 363 TYR B CA 1
ATOM 6977 C C . TYR B 1 363 ? 34.469 12.219 -3.225 1 96.69 363 TYR B C 1
ATOM 6979 O O . TYR B 1 363 ? 34.969 11.195 -3.695 1 96.69 363 TYR B O 1
ATOM 6987 N N . ILE B 1 364 ? 33.219 12.414 -3.266 1 96.12 364 ILE B N 1
ATOM 6988 C CA . ILE B 1 364 ? 32.281 11.477 -3.873 1 96.12 364 ILE B CA 1
ATOM 6989 C C . ILE B 1 364 ? 32.562 11.344 -5.367 1 96.12 364 ILE B C 1
ATOM 6991 O O . ILE B 1 364 ? 32.531 10.242 -5.914 1 96.12 364 ILE B O 1
ATOM 6995 N N . ALA B 1 365 ? 32.844 12.492 -5.996 1 96.44 365 ALA B N 1
ATOM 6996 C CA . ALA B 1 365 ? 33.188 12.469 -7.418 1 96.44 365 ALA B CA 1
ATOM 6997 C C . ALA B 1 365 ? 34.438 11.648 -7.664 1 96.44 365 ALA B C 1
ATOM 6999 O O . ALA B 1 365 ? 34.469 10.797 -8.562 1 96.44 365 ALA B O 1
ATOM 7000 N N . LEU B 1 366 ? 35.406 11.875 -6.812 1 96 366 LEU B N 1
ATOM 7001 C CA . LEU B 1 366 ? 36.688 11.203 -6.973 1 96 366 LEU B CA 1
ATOM 7002 C C . LEU B 1 366 ? 36.562 9.711 -6.703 1 96 366 LEU B C 1
ATOM 7004 O O . LEU B 1 366 ? 37.094 8.891 -7.465 1 96 366 LEU B O 1
ATOM 7008 N N . GLU B 1 367 ? 35.875 9.383 -5.691 1 95 367 GLU B N 1
ATOM 7009 C CA . GLU B 1 367 ? 35.688 7.973 -5.352 1 95 367 GLU B CA 1
ATOM 7010 C C . GLU B 1 367 ? 34.906 7.234 -6.449 1 95 367 GLU B C 1
ATOM 7012 O O . GLU B 1 367 ? 35.281 6.129 -6.836 1 95 367 GLU B O 1
ATOM 7017 N N . THR B 1 368 ? 33.875 7.809 -6.969 1 94.69 368 THR B N 1
ATOM 7018 C CA . THR B 1 368 ? 33.062 7.203 -8.031 1 94.69 368 THR B CA 1
ATOM 7019 C C . THR B 1 368 ? 33.906 7.055 -9.305 1 94.69 368 THR B C 1
ATOM 7021 O O . THR B 1 368 ? 33.812 6.039 -10 1 94.69 368 THR B O 1
ATOM 7024 N N . PHE B 1 369 ? 34.781 8.039 -9.547 1 95 369 PHE B N 1
ATOM 7025 C CA . PHE B 1 369 ? 35.625 8.031 -10.742 1 95 369 PHE B CA 1
ATOM 7026 C C . PHE B 1 369 ? 36.719 6.98 -10.641 1 95 369 PHE B C 1
ATOM 7028 O O . PHE B 1 369 ? 36.938 6.219 -11.578 1 95 369 PHE B O 1
ATOM 7035 N N . LEU B 1 370 ? 37.344 6.879 -9.508 1 93.88 370 LEU B N 1
ATOM 7036 C CA . LEU B 1 370 ? 38.5 5.996 -9.328 1 93.88 370 LEU B CA 1
ATOM 7037 C C . LEU B 1 370 ? 38.062 4.535 -9.289 1 93.88 370 LEU B C 1
ATOM 7039 O O . LEU B 1 370 ? 38.75 3.664 -9.82 1 93.88 370 LEU B O 1
ATOM 7043 N N . TYR B 1 371 ? 36.938 4.234 -8.734 1 92.69 371 TYR B N 1
ATOM 7044 C CA . TYR B 1 371 ? 36.5 2.852 -8.547 1 92.69 371 TYR B CA 1
ATOM 7045 C C . TYR B 1 371 ? 35.406 2.473 -9.555 1 92.69 371 TYR B C 1
ATOM 7047 O O . TYR B 1 371 ? 34.875 1.364 -9.508 1 92.69 371 TYR B O 1
ATOM 7055 N N . ASN B 1 372 ? 35.031 3.332 -10.422 1 91.81 372 ASN B N 1
ATOM 7056 C CA . ASN B 1 372 ? 34.031 3.098 -11.469 1 91.81 372 ASN B CA 1
ATOM 7057 C C . ASN B 1 372 ? 32.719 2.631 -10.883 1 91.81 372 ASN B C 1
ATOM 7059 O O . ASN B 1 372 ? 32.125 1.635 -11.336 1 91.81 372 ASN B O 1
ATOM 7063 N N . TYR B 1 373 ? 32.281 3.389 -9.883 1 92.56 373 TYR B N 1
ATOM 7064 C CA . TYR B 1 373 ? 31 3.094 -9.281 1 92.56 373 TYR B CA 1
ATOM 7065 C C . TYR B 1 373 ? 29.859 3.609 -10.164 1 92.56 373 TYR B C 1
ATOM 7067 O O . TYR B 1 373 ? 30.062 4.496 -11 1 92.56 373 TYR B O 1
ATOM 7075 N N . ALA B 1 374 ? 28.703 2.988 -10.039 1 92.69 374 ALA B N 1
ATOM 7076 C CA . ALA B 1 374 ? 27.516 3.508 -10.703 1 92.69 374 ALA B CA 1
ATOM 7077 C C . ALA B 1 374 ? 27.141 4.883 -10.164 1 92.69 374 ALA B C 1
ATOM 7079 O O . ALA B 1 374 ? 27.438 5.203 -9.008 1 92.69 374 ALA B O 1
ATOM 7080 N N . PRO B 1 375 ? 26.547 5.699 -10.969 1 93.06 375 PRO B N 1
ATOM 7081 C CA . PRO B 1 375 ? 26.219 7.062 -10.547 1 93.06 375 PRO B CA 1
ATOM 7082 C C . PRO B 1 375 ? 25.125 7.102 -9.484 1 93.06 375 PRO B C 1
ATOM 7084 O O . PRO B 1 375 ? 25.016 8.07 -8.727 1 93.06 375 PRO B O 1
ATOM 7087 N N . CYS B 1 376 ? 24.25 6.109 -9.531 1 91.62 376 CYS B N 1
ATOM 7088 C CA . CYS B 1 376 ? 23.203 5.957 -8.523 1 91.62 376 CYS B CA 1
ATOM 7089 C C . CYS B 1 376 ? 23.031 4.492 -8.125 1 91.62 376 CYS B C 1
ATOM 7091 O O . CYS B 1 376 ? 23.547 3.602 -8.812 1 91.62 376 CYS B O 1
ATOM 7093 N N . VAL B 1 377 ? 22.422 4.273 -7.055 1 89.12 377 VAL B N 1
ATOM 7094 C CA . VAL B 1 377 ? 22.391 2.957 -6.43 1 89.12 377 VAL B CA 1
ATOM 7095 C C . VAL B 1 377 ? 21.766 1.941 -7.387 1 89.12 377 VAL B C 1
ATOM 7097 O O . VAL B 1 377 ? 22.375 0.899 -7.672 1 89.12 377 VAL B O 1
ATOM 7100 N N . MET B 1 378 ? 20.672 2.227 -8.039 1 87 378 MET B N 1
ATOM 7101 C CA . MET B 1 378 ? 19.938 1.242 -8.828 1 87 378 MET B CA 1
ATOM 7102 C C . MET B 1 378 ? 20.484 1.159 -10.242 1 87 378 MET B C 1
ATOM 7104 O O . MET B 1 378 ? 19.984 0.395 -11.07 1 87 378 MET B O 1
ATOM 7108 N N . ALA B 1 379 ? 21.578 1.865 -10.5 1 88.5 379 ALA B N 1
ATOM 7109 C CA . ALA B 1 379 ? 22.203 1.828 -11.812 1 88.5 379 ALA B CA 1
ATOM 7110 C C . ALA B 1 379 ? 23.266 0.728 -11.891 1 88.5 379 ALA B C 1
ATOM 7112 O O . ALA B 1 379 ? 23.844 0.483 -12.953 1 88.5 379 ALA B O 1
ATOM 7113 N N . GLY B 1 380 ? 23.375 0.074 -10.82 1 85.19 380 GLY B N 1
ATOM 7114 C CA . GLY B 1 380 ? 24.328 -1.03 -10.836 1 85.19 380 GLY B CA 1
ATOM 7115 C C . GLY B 1 380 ? 23.906 -2.164 -11.75 1 85.19 380 GLY B C 1
ATOM 7116 O O . GLY B 1 380 ? 22.719 -2.443 -11.891 1 85.19 380 GLY B O 1
ATOM 7117 N N . ARG B 1 381 ? 24.891 -2.797 -12.273 1 76.31 381 ARG B N 1
ATOM 7118 C CA . ARG B 1 381 ? 24.641 -3.838 -13.266 1 76.31 381 ARG B CA 1
ATOM 7119 C C . ARG B 1 381 ? 24.25 -5.148 -12.602 1 76.31 381 ARG B C 1
ATOM 7121 O O . ARG B 1 381 ? 23.516 -5.953 -13.18 1 76.31 381 ARG B O 1
ATOM 7128 N N . ASN B 1 382 ? 24.844 -5.391 -11.453 1 75.88 382 ASN B N 1
ATOM 7129 C CA . ASN B 1 382 ? 24.531 -6.582 -10.672 1 75.88 382 ASN B CA 1
ATOM 7130 C C . ASN B 1 382 ? 24.328 -6.25 -9.195 1 75.88 382 ASN B C 1
ATOM 7132 O O . ASN B 1 382 ? 24.547 -5.113 -8.773 1 75.88 382 ASN B O 1
ATOM 7136 N N . MET B 1 383 ? 23.859 -7.223 -8.516 1 76.94 383 MET B N 1
ATOM 7137 C CA . MET B 1 383 ? 23.531 -7.016 -7.113 1 76.94 383 MET B CA 1
ATOM 7138 C C . MET B 1 383 ? 24.766 -6.676 -6.297 1 76.94 383 MET B C 1
ATOM 7140 O O . MET B 1 383 ? 24.703 -5.887 -5.355 1 76.94 383 MET B O 1
ATOM 7144 N N . HIS B 1 384 ? 25.859 -7.266 -6.688 1 79.81 384 HIS B N 1
ATOM 7145 C CA . HIS B 1 384 ? 27.109 -6.996 -5.973 1 79.81 384 HIS B CA 1
ATOM 7146 C C . HIS B 1 384 ? 27.516 -5.535 -6.117 1 79.81 384 HIS B C 1
ATOM 7148 O O . HIS B 1 384 ? 27.922 -4.898 -5.137 1 79.81 384 HIS B O 1
ATOM 7154 N N . GLU B 1 385 ? 27.359 -5.004 -7.309 1 84.44 385 GLU B N 1
ATOM 7155 C CA . GLU B 1 385 ? 27.703 -3.604 -7.555 1 84.44 385 GLU B CA 1
ATOM 7156 C C . GLU B 1 385 ? 26.703 -2.67 -6.863 1 84.44 385 GLU B C 1
ATOM 7158 O O . GLU B 1 385 ? 27.094 -1.618 -6.348 1 84.44 385 GLU B O 1
ATOM 7163 N N . ILE B 1 386 ? 25.469 -3.08 -6.832 1 85.62 386 ILE B N 1
ATOM 7164 C CA . ILE B 1 386 ? 24.438 -2.289 -6.168 1 85.62 386 ILE B CA 1
ATOM 7165 C C . ILE B 1 386 ? 24.734 -2.209 -4.672 1 85.62 386 ILE B C 1
ATOM 7167 O O . ILE B 1 386 ? 24.672 -1.129 -4.078 1 85.62 386 ILE B O 1
ATOM 7171 N N . PHE B 1 387 ? 25.172 -3.334 -4.117 1 85.25 387 PHE B N 1
ATOM 7172 C CA . PHE B 1 387 ? 25.469 -3.367 -2.689 1 85.25 387 PHE B CA 1
ATOM 7173 C C . PHE B 1 387 ? 26.734 -2.559 -2.387 1 85.25 387 PHE B C 1
ATOM 7175 O O . PHE B 1 387 ? 26.781 -1.826 -1.397 1 85.25 387 PHE B O 1
ATOM 7182 N N . ARG B 1 388 ? 27.641 -2.668 -3.248 1 85.38 388 ARG B N 1
ATOM 7183 C CA . ARG B 1 388 ? 28.891 -1.944 -3.057 1 85.38 388 ARG B CA 1
ATOM 7184 C C . ARG B 1 388 ? 28.672 -0.438 -3.141 1 85.38 388 ARG B C 1
ATOM 7186 O O . ARG B 1 388 ? 29.141 0.312 -2.281 1 85.38 388 ARG B O 1
ATOM 7193 N N . MET B 1 389 ? 28 0.008 -4.113 1 87.75 389 MET B N 1
ATOM 7194 C CA . MET B 1 389 ? 27.703 1.43 -4.277 1 87.75 389 MET B CA 1
ATOM 7195 C C . MET B 1 389 ? 26.828 1.941 -3.141 1 87.75 389 MET B C 1
ATOM 7197 O O . MET B 1 389 ? 27.016 3.055 -2.652 1 87.75 389 MET B O 1
ATOM 7201 N N . SER B 1 390 ? 25.859 1.111 -2.727 1 90.44 390 SER B N 1
ATOM 7202 C CA . SER B 1 390 ? 24.969 1.493 -1.635 1 90.44 390 SER B CA 1
ATOM 7203 C C . SER B 1 390 ? 25.75 1.724 -0.343 1 90.44 390 SER B C 1
ATOM 7205 O O . SER B 1 390 ? 25.5 2.697 0.371 1 90.44 390 SER B O 1
ATOM 7207 N N . ASN B 1 391 ? 26.766 0.955 -0.148 1 91.25 391 ASN B N 1
ATOM 7208 C CA . ASN B 1 391 ? 27.531 1.041 1.087 1 91.25 391 ASN B CA 1
ATOM 7209 C C . ASN B 1 391 ? 28.547 2.178 1.033 1 91.25 391 ASN B C 1
ATOM 7211 O O . ASN B 1 391 ? 28.688 2.943 1.99 1 91.25 391 ASN B O 1
ATOM 7215 N N . GLU B 1 392 ? 29.203 2.381 -0.097 1 90.94 392 GLU B N 1
ATOM 7216 C CA . GLU B 1 392 ? 30.359 3.26 -0.144 1 90.94 392 GLU B CA 1
ATOM 7217 C C . GLU B 1 392 ? 29.969 4.672 -0.563 1 90.94 392 GLU B C 1
ATOM 7219 O O . GLU B 1 392 ? 30.578 5.648 -0.128 1 90.94 392 GLU B O 1
ATOM 7224 N N . VAL B 1 393 ? 29 4.758 -1.361 1 91.69 393 VAL B N 1
ATOM 7225 C CA . VAL B 1 393 ? 28.75 6.074 -1.94 1 91.69 393 VAL B CA 1
ATOM 7226 C C . VAL B 1 393 ? 27.375 6.582 -1.488 1 91.69 393 VAL B C 1
ATOM 7228 O O . VAL B 1 393 ? 27.062 7.762 -1.654 1 91.69 393 VAL B O 1
ATOM 7231 N N . TYR B 1 394 ? 26.625 5.734 -0.855 1 93.94 394 TYR B N 1
ATOM 7232 C CA . TYR B 1 394 ? 25.281 6.188 -0.497 1 93.94 394 TYR B CA 1
ATOM 7233 C C . TYR B 1 394 ? 25.094 6.215 1.016 1 93.94 394 TYR B C 1
ATOM 7235 O O . TYR B 1 394 ? 24.703 7.238 1.582 1 93.94 394 TYR B O 1
ATOM 7243 N N . GLN B 1 395 ? 25.453 5.195 1.723 1 95.12 395 GLN B N 1
ATOM 7244 C CA . GLN B 1 395 ? 25.109 5.094 3.137 1 95.12 395 GLN B CA 1
ATOM 7245 C C . GLN B 1 395 ? 26.141 5.793 4.008 1 95.12 395 GLN B C 1
ATOM 7247 O O . GLN B 1 395 ? 25.906 6.059 5.188 1 95.12 395 GLN B O 1
ATOM 7252 N N . ARG B 1 396 ? 27.266 6.195 3.457 1 95.12 396 ARG B N 1
ATOM 7253 C CA . ARG B 1 396 ? 28.25 6.941 4.219 1 95.12 396 ARG B CA 1
ATOM 7254 C C . ARG B 1 396 ? 27.812 8.391 4.422 1 95.12 396 ARG B C 1
ATOM 7256 O O . ARG B 1 396 ? 27.25 9.008 3.516 1 95.12 396 ARG B O 1
ATOM 7263 N N . PRO B 1 397 ? 28.062 8.883 5.598 1 96.25 397 PRO B N 1
ATOM 7264 C CA . PRO B 1 397 ? 27.594 10.234 5.918 1 96.25 397 PRO B CA 1
ATOM 7265 C C . PRO B 1 397 ? 28.188 11.297 5 1 96.25 397 PRO B C 1
ATOM 7267 O O . PRO B 1 397 ? 27.531 12.32 4.738 1 96.25 397 PRO B O 1
ATOM 7270 N N . ILE B 1 398 ? 29.391 11.07 4.438 1 95.88 398 ILE B N 1
ATOM 7271 C CA . ILE B 1 398 ? 30.062 12.062 3.613 1 95.88 398 ILE B CA 1
ATOM 7272 C C . ILE B 1 398 ? 29.25 12.336 2.357 1 95.88 398 ILE B C 1
ATOM 7274 O O . ILE B 1 398 ? 29.266 13.453 1.824 1 95.88 398 ILE B O 1
ATOM 7278 N N . ALA B 1 399 ? 28.5 11.406 1.936 1 96 399 ALA B N 1
ATOM 7279 C CA . ALA B 1 399 ? 27.688 11.547 0.727 1 96 399 ALA B CA 1
ATOM 7280 C C . ALA B 1 399 ? 26.531 12.508 0.949 1 96 399 ALA B C 1
ATOM 7282 O O . ALA B 1 399 ? 26.016 13.102 -0.002 1 96 399 ALA B O 1
ATOM 7283 N N . HIS B 1 400 ? 26.078 12.703 2.172 1 97.94 400 HIS B N 1
ATOM 7284 C CA . HIS B 1 400 ? 24.875 13.477 2.471 1 97.94 400 HIS B CA 1
ATOM 7285 C C . HIS B 1 400 ? 25.234 14.781 3.186 1 97.94 400 HIS B C 1
ATOM 7287 O O . HIS B 1 400 ? 24.359 15.594 3.465 1 97.94 400 HIS B O 1
ATOM 7293 N N . LEU B 1 401 ? 26.531 14.984 3.492 1 97.94 401 LEU B N 1
ATOM 7294 C CA . LEU B 1 401 ? 27 16.172 4.188 1 97.94 401 LEU B CA 1
ATOM 7295 C C . LEU B 1 401 ? 26.641 17.438 3.404 1 97.94 401 LEU B C 1
ATOM 7297 O O . LEU B 1 401 ? 26.141 18.406 3.979 1 97.94 401 LEU B O 1
ATOM 7301 N N . PRO B 1 402 ? 26.812 17.422 2.051 1 98.12 402 PRO B N 1
ATOM 7302 C CA . PRO B 1 402 ? 26.453 18.625 1.297 1 98.12 402 PRO B CA 1
ATOM 7303 C C . PRO B 1 402 ? 24.969 18.969 1.427 1 98.12 402 PRO B C 1
ATOM 7305 O O . PRO B 1 402 ? 24.594 20.141 1.472 1 98.12 402 PRO B O 1
ATOM 7308 N N . SER B 1 403 ? 24.109 17.969 1.464 1 98.19 403 SER B N 1
ATOM 7309 C CA . SER B 1 403 ? 22.672 18.203 1.594 1 98.19 403 SER B CA 1
ATOM 7310 C C . SER B 1 403 ? 22.344 18.875 2.928 1 98.19 403 SER B C 1
ATOM 7312 O O . SER B 1 403 ? 21.531 19.797 2.982 1 98.19 403 SER B O 1
ATOM 7314 N N . VAL B 1 404 ? 22.969 18.453 3.992 1 98.06 404 VAL B N 1
ATOM 7315 C CA . VAL B 1 404 ? 22.766 19.047 5.309 1 98.06 404 VAL B CA 1
ATOM 7316 C C . VAL B 1 404 ? 23.234 20.484 5.309 1 98.06 404 VAL B C 1
ATOM 7318 O O . VAL B 1 404 ? 22.562 21.375 5.836 1 98.06 404 VAL B O 1
ATOM 7321 N N . ILE B 1 405 ? 24.359 20.703 4.664 1 98 405 ILE B N 1
ATOM 7322 C CA . ILE B 1 405 ? 24.969 22.031 4.668 1 98 405 ILE B CA 1
ATOM 7323 C C . ILE B 1 405 ? 24.125 23 3.826 1 98 405 ILE B C 1
ATOM 7325 O O . ILE B 1 405 ? 23.938 24.156 4.199 1 98 405 ILE B O 1
ATOM 7329 N N . ILE B 1 406 ? 23.625 22.516 2.725 1 97.56 406 ILE B N 1
ATOM 7330 C CA . ILE B 1 406 ? 22.734 23.344 1.916 1 97.56 406 ILE B CA 1
ATOM 7331 C C . ILE B 1 406 ? 21.5 23.703 2.725 1 97.56 406 ILE B C 1
ATOM 7333 O O . ILE B 1 406 ? 21.062 24.859 2.711 1 97.56 406 ILE B O 1
ATOM 7337 N N . GLY B 1 407 ? 20.953 22.75 3.4 1 96.5 407 GLY B N 1
ATOM 7338 C CA . GLY B 1 407 ? 19.844 23.062 4.309 1 96.5 407 GLY B CA 1
ATOM 7339 C C . GLY B 1 407 ? 20.219 24.062 5.383 1 96.5 407 GLY B C 1
ATOM 7340 O O . GLY B 1 407 ? 19.453 24.969 5.676 1 96.5 407 GLY B O 1
ATOM 7341 N N . TYR B 1 408 ? 21.422 23.938 5.91 1 95.75 408 TYR B N 1
ATOM 7342 C CA . TYR B 1 408 ? 21.922 24.844 6.941 1 95.75 408 TYR B CA 1
ATOM 7343 C C . TYR B 1 408 ? 22.031 26.266 6.41 1 95.75 408 TYR B C 1
ATOM 7345 O O . TYR B 1 408 ? 21.594 27.219 7.062 1 95.75 408 TYR B O 1
ATOM 7353 N N . LEU B 1 409 ? 22.594 26.375 5.266 1 93.88 409 LEU B N 1
ATOM 7354 C CA . LEU B 1 409 ? 22.75 27.688 4.652 1 93.88 409 LEU B CA 1
ATOM 7355 C C . LEU B 1 409 ? 21.391 28.328 4.375 1 93.88 409 LEU B C 1
ATOM 7357 O O . LEU B 1 409 ? 21.219 29.531 4.566 1 93.88 409 LEU B O 1
ATOM 7361 N N . CYS B 1 410 ? 20.5 27.516 3.961 1 91.75 410 CYS B N 1
ATOM 7362 C CA . CYS B 1 410 ? 19.156 28 3.727 1 91.75 410 CYS B CA 1
ATOM 7363 C C . CYS B 1 410 ? 18.516 28.5 5.023 1 91.75 410 CYS B C 1
ATOM 7365 O O . CYS B 1 410 ? 17.891 29.547 5.051 1 91.75 410 CYS B O 1
ATOM 7367 N N . GLY B 1 411 ? 18.688 27.75 6.074 1 89.56 411 GLY B N 1
ATOM 7368 C CA . GLY B 1 411 ? 18.156 28.141 7.371 1 89.56 411 GLY B CA 1
ATOM 7369 C C . GLY B 1 411 ? 18.75 29.453 7.875 1 89.56 411 GLY B C 1
ATOM 7370 O O . GLY B 1 411 ? 18.047 30.266 8.477 1 89.56 411 GLY B O 1
ATOM 7371 N N . CYS B 1 412 ? 19.984 29.672 7.562 1 87.62 412 CYS B N 1
ATOM 7372 C CA . CYS B 1 412 ? 20.656 30.906 7.957 1 87.62 412 CYS B CA 1
ATOM 7373 C C . CYS B 1 412 ? 20.156 32.094 7.141 1 87.62 412 CYS B C 1
ATOM 7375 O O . CYS B 1 412 ? 20.031 33.219 7.656 1 87.62 412 CYS B O 1
ATOM 7377 N N . LEU B 1 413 ? 19.875 31.797 5.953 1 84.06 413 LEU B N 1
ATOM 7378 C CA . LEU B 1 413 ? 19.406 32.875 5.062 1 84.06 413 LEU B CA 1
ATOM 7379 C C . LEU B 1 413 ? 17.984 33.281 5.414 1 84.06 413 LEU B C 1
ATOM 7381 O O . LEU B 1 413 ? 17.656 34.469 5.324 1 84.06 413 LEU B O 1
ATOM 7385 N N . CYS B 1 414 ? 17.109 32.406 5.723 1 77.69 414 CYS B N 1
ATOM 7386 C CA . CYS B 1 414 ? 15.727 32.719 6.078 1 77.69 414 CYS B CA 1
ATOM 7387 C C . CYS B 1 414 ? 15.672 33.625 7.293 1 77.69 414 CYS B C 1
ATOM 7389 O O . CYS B 1 414 ? 14.766 34.469 7.41 1 77.69 414 CYS B O 1
ATOM 7391 N N . GLY B 1 415 ? 16.625 33.594 8.133 1 65.31 415 GLY B N 1
ATOM 7392 C CA . GLY B 1 415 ? 16.641 34.406 9.328 1 65.31 415 GLY B CA 1
ATOM 7393 C C . GLY B 1 415 ? 17.469 35.688 9.164 1 65.31 415 GLY B C 1
ATOM 7394 O O . GLY B 1 415 ? 17.438 36.562 10.023 1 65.31 415 GLY B O 1
ATOM 7395 N N . SER B 1 416 ? 18.078 35.688 7.996 1 69.94 416 SER B N 1
ATOM 7396 C CA . SER B 1 416 ? 19.016 36.812 7.863 1 69.94 416 SER B CA 1
ATOM 7397 C C . SER B 1 416 ? 18.375 37.969 7.125 1 69.94 416 SER B C 1
ATOM 7399 O O . SER B 1 416 ? 17.438 37.781 6.336 1 69.94 416 SER B O 1
ATOM 7401 N N . LYS B 1 417 ? 18.594 39.188 7.543 1 63.09 417 LYS B N 1
ATOM 7402 C CA . LYS B 1 417 ? 18.188 40.438 6.926 1 63.09 417 LYS B CA 1
ATOM 7403 C C . LYS B 1 417 ? 18.719 40.562 5.5 1 63.09 417 LYS B C 1
ATOM 7405 O O . LYS B 1 417 ? 18.359 41.469 4.762 1 63.09 417 LYS B O 1
ATOM 7410 N N . MET B 1 418 ? 19.609 39.594 5.16 1 61.44 418 MET B N 1
ATOM 7411 C CA . MET B 1 418 ? 20.266 39.656 3.855 1 61.44 418 MET B CA 1
ATOM 7412 C C . MET B 1 418 ? 19.266 39.375 2.736 1 61.44 418 MET B C 1
ATOM 7414 O O . MET B 1 418 ? 19.453 39.812 1.602 1 61.44 418 MET B O 1
ATOM 7418 N N . LEU B 1 419 ? 18.25 38.594 3.076 1 66.25 419 LEU B N 1
ATOM 7419 C CA . LEU B 1 419 ? 17.312 38.281 2.01 1 66.25 419 LEU B CA 1
ATOM 7420 C C . LEU B 1 419 ? 16.141 39.25 2.004 1 66.25 419 LEU B C 1
ATOM 7422 O O . LEU B 1 419 ? 15.359 39.281 2.957 1 66.25 419 LEU B O 1
ATOM 7426 N N . ASP B 1 420 ? 16.344 40.344 1.178 1 65.44 420 ASP B N 1
ATOM 7427 C CA . ASP B 1 420 ? 15.281 41.312 0.985 1 65.44 420 ASP B CA 1
ATOM 7428 C C . ASP B 1 420 ? 13.992 40.625 0.517 1 65.44 420 ASP B C 1
ATOM 7430 O O . ASP B 1 420 ? 13.992 39.906 -0.485 1 65.44 420 ASP B O 1
ATOM 7434 N N . SER B 1 421 ? 13.094 40.594 1.372 1 67.88 421 SER B N 1
ATOM 7435 C CA . SER B 1 421 ? 11.797 39.969 1.102 1 67.88 421 SER B CA 1
ATOM 7436 C C . SER B 1 421 ? 11.227 40.469 -0.229 1 67.88 421 SER B C 1
ATOM 7438 O O . SER B 1 421 ? 10.602 39.688 -0.953 1 67.88 421 SER B O 1
ATOM 7440 N N . GLN B 1 422 ? 11.547 41.719 -0.503 1 66.75 422 GLN B N 1
ATOM 7441 C CA . GLN B 1 422 ? 11.039 42.281 -1.754 1 66.75 422 GLN B CA 1
ATOM 7442 C C . GLN B 1 422 ? 11.719 41.625 -2.959 1 66.75 422 GLN B C 1
ATOM 7444 O O . GLN B 1 422 ? 11.062 41.312 -3.959 1 66.75 422 GLN B O 1
ATOM 7449 N N . TRP B 1 423 ? 13.016 41.438 -2.799 1 72.19 423 TRP B N 1
ATOM 7450 C CA . TRP B 1 423 ? 13.781 40.812 -3.877 1 72.19 423 TRP B CA 1
ATOM 7451 C C . TRP B 1 423 ? 13.344 39.375 -4.102 1 72.19 423 TRP B C 1
ATOM 7453 O O . TRP B 1 423 ? 13.172 38.938 -5.242 1 72.19 423 TRP B O 1
ATOM 7463 N N . LEU B 1 424 ? 13.094 38.656 -3.115 1 75.25 424 LEU B N 1
ATOM 7464 C CA . LEU B 1 424 ? 12.703 37.25 -3.201 1 75.25 424 LEU B CA 1
ATOM 7465 C C . LEU B 1 424 ? 11.328 37.094 -3.848 1 75.25 424 LEU B C 1
ATOM 7467 O O . LEU B 1 424 ? 11.086 36.156 -4.594 1 75.25 424 LEU B O 1
ATOM 7471 N N . SER B 1 425 ? 10.555 38.094 -3.545 1 72.56 425 SER B N 1
ATOM 7472 C CA . SER B 1 425 ? 9.211 38.062 -4.109 1 72.56 425 SER B CA 1
ATOM 7473 C C . SER B 1 425 ? 9.234 38.25 -5.617 1 72.56 425 SER B C 1
ATOM 7475 O O . SER B 1 425 ? 8.398 37.719 -6.34 1 72.56 425 SER B O 1
ATOM 7477 N N . LYS B 1 426 ? 10.227 39.062 -6.07 1 75.94 426 LYS B N 1
ATOM 7478 C CA . LYS B 1 426 ? 10.32 39.375 -7.496 1 75.94 426 LYS B CA 1
ATOM 7479 C C . LYS B 1 426 ? 10.852 38.156 -8.281 1 75.94 426 LYS B C 1
ATOM 7481 O O . LYS B 1 426 ? 10.516 37.969 -9.453 1 75.94 426 LYS B O 1
ATOM 7486 N N . ILE B 1 427 ? 11.609 37.312 -7.613 1 82 427 ILE B N 1
ATOM 7487 C CA . ILE B 1 427 ? 12.25 36.219 -8.344 1 82 427 ILE B CA 1
ATOM 7488 C C . ILE B 1 427 ? 11.68 34.875 -7.887 1 82 427 ILE B C 1
ATOM 7490 O O . ILE B 1 427 ? 12.312 33.844 -8.055 1 82 427 ILE B O 1
ATOM 7494 N N . ARG B 1 428 ? 10.57 34.906 -7.41 1 80.56 428 ARG B N 1
ATOM 7495 C CA . ARG B 1 428 ? 9.961 33.688 -6.848 1 80.56 428 ARG B CA 1
ATOM 7496 C C . ARG B 1 428 ? 9.734 32.656 -7.922 1 80.56 428 ARG B C 1
ATOM 7498 O O . ARG B 1 428 ? 10 31.453 -7.699 1 80.56 428 ARG B O 1
ATOM 7505 N N . SER B 1 429 ? 9.203 33.094 -9.078 1 79.25 429 SER B N 1
ATOM 7506 C CA . SER B 1 429 ? 8.93 32.125 -10.156 1 79.25 429 SER B CA 1
ATOM 7507 C C . SER B 1 429 ? 10.219 31.516 -10.68 1 79.25 429 SER B C 1
ATOM 7509 O O . SER B 1 429 ? 10.273 30.312 -10.961 1 79.25 429 SER B O 1
ATOM 7511 N N . GLU B 1 430 ? 11.219 32.344 -10.719 1 84 430 GLU B N 1
ATOM 7512 C CA . GLU B 1 430 ? 12.508 31.828 -11.18 1 84 430 GLU B CA 1
ATOM 7513 C C . GLU B 1 430 ? 13.109 30.844 -10.18 1 84 430 GLU B C 1
ATOM 7515 O O . GLU B 1 430 ? 13.688 29.828 -10.57 1 84 430 GLU B O 1
ATOM 7520 N N . LEU B 1 431 ? 12.93 31.125 -9 1 86.5 431 LEU B N 1
ATOM 7521 C CA . LEU B 1 431 ? 13.453 30.234 -7.969 1 86.5 431 LEU B CA 1
ATOM 7522 C C . LEU B 1 431 ? 12.688 28.906 -7.957 1 86.5 431 LEU B C 1
ATOM 7524 O O . LEU B 1 431 ? 13.281 27.844 -7.734 1 86.5 431 LEU B O 1
ATOM 7528 N N . LEU B 1 432 ? 11.461 28.984 -8.219 1 83.25 432 LEU B N 1
ATOM 7529 C CA . LEU B 1 432 ? 10.656 27.781 -8.266 1 83.25 432 LEU B CA 1
ATOM 7530 C C . LEU B 1 432 ? 11.039 26.922 -9.469 1 83.25 432 LEU B C 1
ATOM 7532 O O . LEU B 1 432 ? 11.117 25.688 -9.359 1 83.25 432 LEU B O 1
ATOM 7536 N N . ILE B 1 433 ? 11.211 27.578 -10.555 1 86.44 433 ILE B N 1
ATOM 7537 C CA . ILE B 1 433 ? 11.633 26.844 -11.75 1 86.44 433 ILE B CA 1
ATOM 7538 C C . ILE B 1 433 ? 12.984 26.188 -11.5 1 86.44 433 ILE B C 1
ATOM 7540 O O . ILE B 1 433 ? 13.188 25.016 -11.836 1 86.44 433 ILE B O 1
ATOM 7544 N N . LEU B 1 434 ? 13.836 26.922 -10.883 1 92.19 434 LEU B N 1
ATOM 7545 C CA . LEU B 1 434 ? 15.148 26.359 -10.555 1 92.19 434 LEU B CA 1
ATOM 7546 C C . LEU B 1 434 ? 15.016 25.172 -9.609 1 92.19 434 LEU B C 1
ATOM 7548 O O . LEU B 1 434 ? 15.727 24.172 -9.758 1 92.19 434 LEU B O 1
ATOM 7552 N N . ALA B 1 435 ? 14.117 25.328 -8.711 1 92.44 435 ALA B N 1
ATOM 7553 C CA . ALA B 1 435 ? 13.891 24.234 -7.766 1 92.44 435 ALA B CA 1
ATOM 7554 C C . ALA B 1 435 ? 13.367 23 -8.477 1 92.44 435 ALA B C 1
ATOM 7556 O O . ALA B 1 435 ? 13.891 21.891 -8.273 1 92.44 435 ALA B O 1
ATOM 7557 N N . VAL B 1 436 ? 12.438 23.125 -9.383 1 88.88 436 VAL B N 1
ATOM 7558 C CA . VAL B 1 436 ? 11.82 22.016 -10.078 1 88.88 436 VAL B CA 1
ATOM 7559 C C . VAL B 1 436 ? 12.828 21.375 -11.031 1 88.88 436 VAL B C 1
ATOM 7561 O O . VAL B 1 436 ? 12.922 20.141 -11.125 1 88.88 436 VAL B O 1
ATOM 7564 N N . VAL B 1 437 ? 13.547 22.172 -11.625 1 93.81 437 VAL B N 1
ATOM 7565 C CA . VAL B 1 437 ? 14.531 21.672 -12.586 1 93.81 437 VAL B CA 1
ATOM 7566 C C . VAL B 1 437 ? 15.633 20.906 -11.844 1 93.81 437 VAL B C 1
ATOM 7568 O O . VAL B 1 437 ? 16.031 19.828 -12.273 1 93.81 437 VAL B O 1
ATOM 7571 N N . SER B 1 438 ? 16.078 21.469 -10.75 1 96.62 438 SER B N 1
ATOM 7572 C CA . SER B 1 438 ? 17.109 20.812 -9.977 1 96.62 438 SER B CA 1
ATOM 7573 C C . SER B 1 438 ? 16.625 19.469 -9.422 1 96.62 438 SER B C 1
ATOM 7575 O O . SER B 1 438 ? 17.328 18.453 -9.531 1 96.62 438 SER B O 1
ATOM 7577 N N . MET B 1 439 ? 15.484 19.453 -8.984 1 95.81 439 MET B N 1
ATOM 7578 C CA . MET B 1 439 ? 14.938 18.219 -8.422 1 95.81 439 MET B CA 1
ATOM 7579 C C . MET B 1 439 ? 14.648 17.203 -9.516 1 95.81 439 MET B C 1
ATOM 7581 O O . MET B 1 439 ? 14.867 16 -9.336 1 95.81 439 MET B O 1
ATOM 7585 N N . SER B 1 440 ? 14.141 17.672 -10.672 1 95.06 440 SER B N 1
ATOM 7586 C CA . SER B 1 440 ? 13.859 16.766 -11.797 1 95.06 440 SER B CA 1
ATOM 7587 C C . SER B 1 440 ? 15.141 16.172 -12.352 1 95.06 440 SER B C 1
ATOM 7589 O O . SER B 1 440 ? 15.195 14.961 -12.633 1 95.06 440 SER B O 1
ATOM 7591 N N . TYR B 1 441 ? 16.094 17 -12.414 1 96.31 441 TYR B N 1
ATOM 7592 C CA . TYR B 1 441 ? 17.359 16.484 -12.922 1 96.31 441 TYR B CA 1
ATOM 7593 C C . TYR B 1 441 ? 17.953 15.461 -11.961 1 96.31 441 TYR B C 1
ATOM 7595 O O . TYR B 1 441 ? 18.484 14.445 -12.391 1 96.31 441 TYR B O 1
ATOM 7603 N N . SER B 1 442 ? 17.891 15.734 -10.727 1 97.12 442 SER B N 1
ATOM 7604 C CA . SER B 1 442 ? 18.406 14.805 -9.727 1 97.12 442 SER B CA 1
ATOM 7605 C C . SER B 1 442 ? 17.656 13.477 -9.758 1 97.12 442 SER B C 1
ATOM 7607 O O . SER B 1 442 ? 18.266 12.414 -9.609 1 97.12 442 SER B O 1
ATOM 7609 N N . THR B 1 443 ? 16.359 13.5 -10.047 1 95.62 443 THR B N 1
ATOM 7610 C CA . THR B 1 443 ? 15.539 12.297 -10 1 95.62 443 THR B CA 1
ATOM 7611 C C . THR B 1 443 ? 15.594 11.547 -11.328 1 95.62 443 THR B C 1
ATOM 7613 O O . THR B 1 443 ? 15.758 10.328 -11.344 1 95.62 443 THR B O 1
ATOM 7616 N N . PHE B 1 444 ? 15.57 12.281 -12.461 1 96 444 PHE B N 1
ATOM 7617 C CA . PHE B 1 44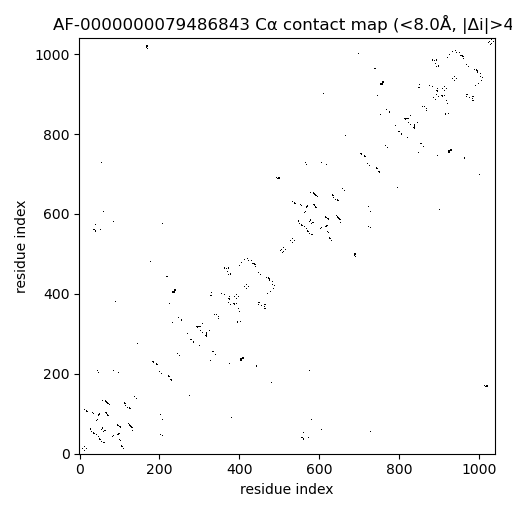4 ? 15.43 11.641 -13.758 1 96 444 PHE B CA 1
ATOM 7618 C C . PHE B 1 444 ? 16.766 11.609 -14.5 1 96 444 PHE B C 1
ATOM 7620 O O . PHE B 1 444 ? 16.906 10.906 -15.5 1 96 444 PHE B O 1
ATOM 7627 N N . GLY B 1 445 ? 17.703 12.328 -14.016 1 94.69 445 GLY B N 1
ATOM 7628 C CA . GLY B 1 445 ? 18.984 12.422 -14.703 1 94.69 445 GLY B CA 1
ATOM 7629 C C . GLY B 1 445 ? 19.734 11.109 -14.734 1 94.69 445 GLY B C 1
ATOM 7630 O O . GLY B 1 445 ? 20.594 10.898 -15.594 1 94.69 445 GLY B O 1
ATOM 7631 N N . GLY B 1 446 ? 19.469 10.227 -13.828 1 94.06 446 GLY B N 1
ATOM 7632 C CA . GLY B 1 446 ? 20.141 8.938 -13.781 1 94.06 446 GLY B CA 1
ATOM 7633 C C . GLY B 1 446 ? 19.469 7.883 -14.641 1 94.06 446 GLY B C 1
ATOM 7634 O O . GLY B 1 446 ? 19.938 6.742 -14.703 1 94.06 446 GLY B O 1
ATOM 7635 N N . HIS B 1 447 ? 18.453 8.203 -15.453 1 94 447 HIS B N 1
ATOM 7636 C CA . HIS B 1 447 ? 17.625 7.258 -16.203 1 94 447 HIS B CA 1
ATOM 7637 C C . HIS B 1 447 ? 18.453 6.48 -17.219 1 94 447 HIS B C 1
ATOM 7639 O O . HIS B 1 447 ? 18.328 5.262 -17.328 1 94 447 HIS B O 1
ATOM 7645 N N . PRO B 1 448 ? 19.406 7.133 -17.906 1 93.62 448 PRO B N 1
ATOM 7646 C CA . PRO B 1 448 ? 20.156 6.383 -18.922 1 93.62 448 PRO B CA 1
ATOM 7647 C C . PRO B 1 448 ? 20.969 5.238 -18.312 1 93.62 448 PRO B C 1
ATOM 7649 O O . PRO B 1 448 ? 21.141 4.199 -18.953 1 93.62 448 PRO B O 1
ATOM 7652 N N . TRP B 1 449 ? 21.375 5.43 -17.109 1 92.5 449 TRP B N 1
ATOM 7653 C CA . TRP B 1 449 ? 22.172 4.383 -16.469 1 92.5 449 TRP B CA 1
ATOM 7654 C C . TRP B 1 449 ? 21.266 3.357 -15.805 1 92.5 449 TRP B C 1
ATOM 7656 O O . TRP B 1 449 ? 21.547 2.16 -15.812 1 92.5 449 TRP B O 1
ATOM 7666 N N . ILE B 1 450 ? 20.125 3.785 -15.297 1 90.75 450 ILE B N 1
ATOM 7667 C CA . ILE B 1 450 ? 19.188 2.889 -14.625 1 90.75 450 ILE B CA 1
ATOM 7668 C C . ILE B 1 450 ? 18.516 1.984 -15.656 1 90.75 450 ILE B C 1
ATOM 7670 O O . ILE B 1 450 ? 18.312 0.796 -15.406 1 90.75 450 ILE B O 1
ATOM 7674 N N . SER B 1 451 ? 18.219 2.545 -16.812 1 89.06 451 SER B N 1
ATOM 7675 C CA . SER B 1 451 ? 17.578 1.781 -17.875 1 89.06 451 SER B CA 1
ATOM 7676 C C . SER B 1 451 ? 18.547 0.818 -18.547 1 89.06 451 SER B C 1
ATOM 7678 O O . SER B 1 451 ? 18.125 -0.107 -19.25 1 89.06 451 SER B O 1
ATOM 7680 N N . GLY B 1 452 ? 19.812 1.026 -18.344 1 85.94 452 GLY B N 1
ATOM 7681 C CA . GLY B 1 452 ? 20.828 0.199 -18.984 1 85.94 452 GLY B CA 1
ATOM 7682 C C . GLY B 1 452 ? 21.203 0.681 -20.375 1 85.94 452 GLY B C 1
ATOM 7683 O O . GLY B 1 452 ? 21.984 0.029 -21.078 1 85.94 452 GLY B O 1
ATOM 7684 N N . ALA B 1 453 ? 20.672 1.779 -20.75 1 87.12 453 ALA B N 1
ATOM 7685 C CA . ALA B 1 453 ? 20.969 2.33 -22.078 1 87.12 453 ALA B CA 1
ATOM 7686 C C . ALA B 1 453 ? 22.422 2.795 -22.156 1 87.12 453 ALA B C 1
ATOM 7688 O O . ALA B 1 453 ? 23.078 2.648 -23.203 1 87.12 453 ALA B O 1
ATOM 7689 N N . TRP B 1 454 ? 22.906 3.379 -21.047 1 90.38 454 TRP B N 1
ATOM 7690 C CA . TRP B 1 454 ? 24.297 3.838 -20.969 1 90.38 454 TRP B CA 1
ATOM 7691 C C . TRP B 1 454 ? 25.109 2.975 -20.016 1 90.38 454 TRP B C 1
ATOM 7693 O O . TRP B 1 454 ? 24.609 2.559 -18.969 1 90.38 454 TRP B O 1
ATOM 7703 N N . ASP B 1 455 ? 26.266 2.66 -20.438 1 89.56 455 ASP B N 1
ATOM 7704 C CA . ASP B 1 455 ? 27.219 1.976 -19.578 1 89.56 455 ASP B CA 1
ATOM 7705 C C . ASP B 1 455 ? 28.109 2.975 -18.828 1 89.56 455 ASP B C 1
ATOM 7707 O O . ASP B 1 455 ? 28.844 3.738 -19.438 1 89.56 455 ASP B O 1
ATOM 7711 N N . TYR B 1 456 ? 28 2.955 -17.562 1 90.25 456 TYR B N 1
ATOM 7712 C CA . TYR B 1 456 ? 28.703 3.961 -16.766 1 90.25 456 TYR B CA 1
ATOM 7713 C C . TYR B 1 456 ? 30.188 3.67 -16.719 1 90.25 456 TYR B C 1
ATOM 7715 O O . TYR B 1 456 ? 30.984 4.516 -16.281 1 90.25 456 TYR B O 1
ATOM 7723 N N . THR B 1 457 ? 30.641 2.531 -17.203 1 89 457 THR B N 1
ATOM 7724 C CA . THR B 1 457 ? 32.062 2.182 -17.172 1 89 457 THR B CA 1
ATOM 7725 C C . THR B 1 457 ? 32.781 2.742 -18.406 1 89 457 THR B C 1
ATOM 7727 O O . THR B 1 457 ? 34 2.885 -18.391 1 89 457 THR B O 1
ATOM 7730 N N . LEU B 1 458 ? 32.156 3.08 -19.484 1 89.44 458 LEU B N 1
ATOM 7731 C CA . LEU B 1 458 ? 32.75 3.537 -20.734 1 89.44 458 LEU B CA 1
ATOM 7732 C C . LEU B 1 458 ? 33.188 4.992 -20.609 1 89.44 458 LEU B C 1
ATOM 7734 O O . LEU B 1 458 ? 34.281 5.352 -21.094 1 89.44 458 LEU B O 1
ATOM 7738 N N . ARG B 1 459 ? 32.469 5.914 -20.062 1 89.69 459 ARG B N 1
ATOM 7739 C CA . ARG B 1 459 ? 32.781 7.316 -19.812 1 89.69 459 ARG B CA 1
ATOM 7740 C C . ARG B 1 459 ? 32.562 7.68 -18.344 1 89.69 459 ARG B C 1
ATOM 7742 O O . ARG B 1 459 ? 31.578 8.312 -18 1 89.69 459 ARG B O 1
ATOM 7749 N N . PRO B 1 460 ? 33.562 7.352 -17.547 1 92.06 460 PRO B N 1
ATOM 7750 C CA . PRO B 1 460 ? 33.344 7.414 -16.094 1 92.06 460 PRO B CA 1
ATOM 7751 C C . PRO B 1 460 ? 33.188 8.844 -15.578 1 92.06 460 PRO B C 1
ATOM 7753 O O . PRO B 1 460 ? 32.75 9.047 -14.453 1 92.06 460 PRO B O 1
ATOM 7756 N N . PHE B 1 461 ? 33.531 9.859 -16.375 1 93.75 461 PHE B N 1
ATOM 7757 C CA . PHE B 1 461 ? 33.469 11.234 -15.906 1 93.75 461 PHE B CA 1
ATOM 7758 C C . PHE B 1 461 ? 32 11.648 -15.672 1 93.75 461 PHE B C 1
ATOM 7760 O O . PHE B 1 461 ? 31.703 12.266 -14.648 1 93.75 461 PHE B O 1
ATOM 7767 N N . TYR B 1 462 ? 31.172 11.289 -16.578 1 93.38 462 TYR B N 1
ATOM 7768 C CA . TYR B 1 462 ? 29.781 11.742 -16.484 1 93.38 462 TYR B CA 1
ATOM 7769 C C . TYR B 1 462 ? 29.078 11.094 -15.305 1 93.38 462 TYR B C 1
ATOM 7771 O O . TYR B 1 462 ? 28.422 11.781 -14.516 1 93.38 462 TYR B O 1
ATOM 7779 N N . PRO B 1 463 ? 29.203 9.773 -15.164 1 94.75 463 PRO B N 1
ATOM 7780 C CA . PRO B 1 463 ? 28.578 9.172 -13.977 1 94.75 463 PRO B CA 1
ATOM 7781 C C . PRO B 1 463 ? 29.156 9.711 -12.672 1 94.75 463 PRO B C 1
ATOM 7783 O O . PRO B 1 463 ? 28.422 9.883 -11.695 1 94.75 463 PRO B O 1
ATOM 7786 N N . ALA B 1 464 ? 30.391 9.992 -12.648 1 96.06 464 ALA B N 1
ATOM 7787 C CA . ALA B 1 464 ? 31 10.547 -11.453 1 96.06 464 ALA B CA 1
ATOM 7788 C C . ALA B 1 464 ? 30.469 11.945 -11.156 1 96.06 464 ALA B C 1
ATOM 7790 O O . ALA B 1 464 ? 30.234 12.305 -10 1 96.06 464 ALA B O 1
ATOM 7791 N N . PHE B 1 465 ? 30.344 12.711 -12.164 1 96 465 PHE B N 1
ATOM 7792 C CA . PHE B 1 465 ? 29.781 14.047 -12.031 1 96 465 PHE B CA 1
ATOM 7793 C C . PHE B 1 465 ? 28.359 13.992 -11.492 1 96 465 PHE B C 1
ATOM 7795 O O . PHE B 1 465 ? 28.016 14.703 -10.547 1 96 465 PHE B O 1
ATOM 7802 N N . TYR B 1 466 ? 27.516 13.125 -12.07 1 96.38 466 TYR B N 1
ATOM 7803 C CA . TYR B 1 466 ? 26.141 12.969 -11.617 1 96.38 466 TYR B CA 1
ATOM 7804 C C . TYR B 1 466 ? 26.094 12.484 -10.172 1 96.38 466 TYR B C 1
ATOM 7806 O O . TYR B 1 466 ? 25.297 12.969 -9.367 1 96.38 466 TYR B O 1
ATOM 7814 N N . ALA B 1 467 ? 26.938 11.578 -9.852 1 96.25 467 ALA B N 1
ATOM 7815 C CA . ALA B 1 467 ? 26.969 11.016 -8.5 1 96.25 467 ALA B CA 1
ATOM 7816 C C . ALA B 1 467 ? 27.297 12.094 -7.469 1 96.25 467 ALA B C 1
ATOM 7818 O O . ALA B 1 467 ? 26.781 12.055 -6.344 1 96.25 467 ALA B O 1
ATOM 7819 N N . ALA B 1 468 ? 28.031 13.07 -7.859 1 96.56 468 ALA B N 1
ATOM 7820 C CA . ALA B 1 468 ? 28.5 14.109 -6.938 1 96.56 468 ALA B CA 1
ATOM 7821 C C . ALA B 1 468 ? 27.453 15.211 -6.785 1 96.56 468 ALA B C 1
ATOM 7823 O O . ALA B 1 468 ? 27.297 15.781 -5.703 1 96.56 468 ALA B O 1
ATOM 7824 N N . ILE B 1 469 ? 26.672 15.414 -7.836 1 96.75 469 ILE B N 1
ATOM 7825 C CA . ILE B 1 469 ? 25.922 16.656 -7.828 1 96.75 469 ILE B CA 1
ATOM 7826 C C . ILE B 1 469 ? 24.438 16.375 -7.609 1 96.75 469 ILE B C 1
ATOM 7828 O O . ILE B 1 469 ? 23.672 17.25 -7.203 1 96.75 469 ILE B O 1
ATOM 7832 N N . HIS B 1 470 ? 23.969 15.195 -7.863 1 97.12 470 HIS B N 1
ATOM 7833 C CA . HIS B 1 470 ? 22.531 14.977 -7.871 1 97.12 470 HIS B CA 1
ATOM 7834 C C . HIS B 1 470 ? 21.922 15.156 -6.48 1 97.12 470 HIS B C 1
ATOM 7836 O O . HIS B 1 470 ? 20.844 15.719 -6.332 1 97.12 470 HIS B O 1
ATOM 7842 N N . ARG B 1 471 ? 22.672 14.828 -5.402 1 97.38 471 ARG B N 1
ATOM 7843 C CA . ARG B 1 471 ? 22.141 14.961 -4.051 1 97.38 471 ARG B CA 1
ATOM 7844 C C . ARG B 1 471 ? 22.141 16.406 -3.598 1 97.38 471 ARG B C 1
ATOM 7846 O O . ARG B 1 471 ? 21.125 16.938 -3.158 1 97.38 471 ARG B O 1
ATOM 7853 N N . PRO B 1 472 ? 23.297 17.109 -3.766 1 97.5 472 PRO B N 1
ATOM 7854 C CA . PRO B 1 472 ? 23.281 18.531 -3.42 1 97.5 472 PRO B CA 1
ATOM 7855 C C . PRO B 1 472 ? 22.281 19.328 -4.25 1 97.5 472 PRO B C 1
ATOM 7857 O O . PRO B 1 472 ? 21.672 20.281 -3.748 1 97.5 472 PRO B O 1
ATOM 7860 N N . LEU B 1 473 ? 22.156 18.922 -5.457 1 97.56 473 LEU B N 1
ATOM 7861 C CA . LEU B 1 473 ? 21.203 19.625 -6.316 1 97.56 473 LEU B CA 1
ATOM 7862 C C . LEU B 1 473 ? 19.766 19.406 -5.832 1 97.56 473 LEU B C 1
ATOM 7864 O O . LEU B 1 473 ? 18.953 20.328 -5.855 1 97.56 473 LEU B O 1
ATOM 7868 N N . PHE B 1 474 ? 19.5 18.234 -5.453 1 97.88 474 PHE B N 1
ATOM 7869 C CA . PHE B 1 474 ? 18.172 17.938 -4.918 1 97.88 474 PHE B CA 1
ATOM 7870 C C . PHE B 1 474 ? 17.922 18.719 -3.639 1 97.88 474 PHE B C 1
ATOM 7872 O O . PHE B 1 474 ? 16.844 19.297 -3.455 1 97.88 474 PHE B O 1
ATOM 7879 N N . ALA B 1 475 ? 18.891 18.766 -2.783 1 97.94 475 ALA B N 1
ATOM 7880 C CA . ALA B 1 475 ? 18.781 19.531 -1.542 1 97.94 475 ALA B CA 1
ATOM 7881 C C . ALA B 1 475 ? 18.594 21.016 -1.828 1 97.94 475 ALA B C 1
ATOM 7883 O O . ALA B 1 475 ? 17.859 21.703 -1.111 1 97.94 475 ALA B O 1
ATOM 7884 N N . LEU B 1 476 ? 19.234 21.484 -2.85 1 97.25 476 LEU B N 1
ATOM 7885 C CA . LEU B 1 476 ? 19.062 22.875 -3.258 1 97.25 476 LEU B CA 1
ATOM 7886 C C . LEU B 1 476 ? 17.609 23.141 -3.652 1 97.25 476 LEU B C 1
ATOM 7888 O O . LEU B 1 476 ? 17.031 24.156 -3.258 1 97.25 476 LEU B O 1
ATOM 7892 N N . GLY B 1 477 ? 17.094 22.219 -4.402 1 96.5 477 GLY B N 1
ATOM 7893 C CA . GLY B 1 477 ? 15.688 22.359 -4.773 1 96.5 477 GLY B CA 1
ATOM 7894 C C . GLY B 1 477 ? 14.758 22.422 -3.574 1 96.5 477 GLY B C 1
ATOM 7895 O O . GLY B 1 477 ? 13.883 23.281 -3.508 1 96.5 477 GLY B O 1
ATOM 7896 N N . ILE B 1 478 ? 15 21.625 -2.619 1 95.19 478 ILE B N 1
ATOM 7897 C CA . ILE B 1 478 ? 14.188 21.578 -1.409 1 95.19 478 ILE B CA 1
ATOM 7898 C C . ILE B 1 478 ? 14.359 22.875 -0.622 1 95.19 478 ILE B C 1
ATOM 7900 O O . ILE B 1 478 ? 13.383 23.438 -0.123 1 95.19 478 ILE B O 1
ATOM 7904 N N . SER B 1 479 ? 15.547 23.312 -0.521 1 95.12 479 SER B N 1
ATOM 7905 C CA . SER B 1 479 ? 15.844 24.531 0.212 1 95.12 479 SER B CA 1
ATOM 7906 C C . SER B 1 479 ? 15.164 25.734 -0.429 1 95.12 479 SER B C 1
ATOM 7908 O O . SER B 1 479 ? 14.656 26.625 0.272 1 95.12 479 SER B O 1
ATOM 7910 N N . LEU B 1 480 ? 15.148 25.719 -1.707 1 91.81 480 LEU B N 1
ATOM 7911 C CA . LEU B 1 480 ? 14.5 26.812 -2.416 1 91.81 480 LEU B CA 1
ATOM 7912 C C . LEU B 1 480 ? 12.992 26.797 -2.189 1 91.81 480 LEU B C 1
ATOM 7914 O O . LEU B 1 480 ? 12.375 27.844 -2.006 1 91.81 480 LEU B O 1
ATOM 7918 N N . ILE B 1 481 ? 12.453 25.656 -2.146 1 87.12 481 ILE B N 1
ATOM 7919 C CA . ILE B 1 481 ? 11.031 25.516 -1.878 1 87.12 481 ILE B CA 1
ATOM 7920 C C . ILE B 1 481 ? 10.719 26 -0.462 1 87.12 481 ILE B C 1
ATOM 7922 O O . ILE B 1 481 ? 9.727 26.703 -0.238 1 87.12 481 ILE B O 1
ATOM 7926 N N . TYR B 1 482 ? 11.578 25.688 0.456 1 87.56 482 TYR B N 1
ATOM 7927 C CA . TYR B 1 482 ? 11.414 26.125 1.838 1 87.56 482 TYR B CA 1
ATOM 7928 C C . TYR B 1 482 ? 11.516 27.641 1.946 1 87.56 482 TYR B C 1
ATOM 7930 O O . TYR B 1 482 ? 10.719 28.281 2.645 1 87.56 482 TYR B O 1
ATOM 7938 N N . LEU B 1 483 ? 12.453 28.172 1.248 1 84.81 483 LEU B N 1
ATOM 7939 C CA . LEU B 1 483 ? 12.664 29.609 1.286 1 84.81 483 LEU B CA 1
ATOM 7940 C C . LEU B 1 483 ? 11.469 30.359 0.709 1 84.81 483 LEU B C 1
ATOM 7942 O O . LEU B 1 483 ? 11.062 31.391 1.235 1 84.81 483 LEU B O 1
ATOM 7946 N N . ILE B 1 484 ? 10.969 29.812 -0.284 1 77.56 484 ILE B N 1
ATOM 7947 C CA . ILE B 1 484 ? 9.828 30.453 -0.937 1 77.56 484 ILE B CA 1
ATOM 7948 C C . ILE B 1 484 ? 8.602 30.375 -0.021 1 77.56 484 ILE B C 1
ATOM 7950 O O . ILE B 1 484 ? 7.832 31.344 0.063 1 77.56 484 ILE B O 1
ATOM 7954 N N . GLN B 1 485 ? 8.469 29.312 0.71 1 73.88 485 GLN B N 1
ATOM 7955 C CA . GLN B 1 485 ? 7.281 29.109 1.534 1 73.88 485 GLN B CA 1
ATOM 7956 C C . GLN B 1 485 ? 7.379 29.875 2.848 1 73.88 485 GLN B C 1
ATOM 7958 O O . GLN B 1 485 ? 6.371 30.375 3.357 1 73.88 485 GLN B O 1
ATOM 7963 N N . GLU B 1 486 ? 8.445 29.984 3.49 1 71.88 486 GLU B N 1
ATOM 7964 C CA . GLU B 1 486 ? 8.602 30.578 4.812 1 71.88 486 GLU B CA 1
ATOM 7965 C C . GLU B 1 486 ? 8.797 32.094 4.711 1 71.88 486 GLU B C 1
ATOM 7967 O O . GLU B 1 486 ? 8.555 32.812 5.676 1 71.88 486 GLU B O 1
ATOM 7972 N N . HIS B 1 487 ? 9.273 32.688 3.783 1 57.94 487 HIS B N 1
ATOM 7973 C CA . HIS B 1 487 ? 9.422 34.156 3.719 1 57.94 487 HIS B CA 1
ATOM 7974 C C . HIS B 1 487 ? 8.102 34.812 3.387 1 57.94 487 HIS B C 1
ATOM 7976 O O . HIS B 1 487 ? 7.457 34.469 2.393 1 57.94 487 HIS B O 1
ATOM 7982 N N . PRO B 1 488 ? 7.398 35.312 4.566 1 46.84 488 PRO B N 1
ATOM 7983 C CA . PRO B 1 488 ? 6.168 36.062 4.379 1 46.84 488 PRO B CA 1
ATOM 7984 C C . PRO B 1 488 ? 6.293 37.125 3.285 1 46.84 488 PRO B C 1
ATOM 7986 O O . PRO B 1 488 ? 7.281 37.875 3.244 1 46.84 488 PRO B O 1
ATOM 7989 N N . CYS B 1 489 ? 5.988 37 2.127 1 38.53 489 CYS B N 1
ATOM 7990 C CA . CYS B 1 489 ? 5.82 38.188 1.295 1 38.53 489 CYS B CA 1
ATOM 7991 C C . CYS B 1 489 ? 5.078 39.281 2.049 1 38.53 489 CYS B C 1
ATOM 7993 O O . CYS B 1 489 ? 3.973 39.062 2.545 1 38.53 489 CYS B O 1
ATOM 7995 N N . GLU B 1 490 ? 5.605 40.188 2.844 1 33.75 490 GLU B N 1
ATOM 7996 C CA . GLU B 1 490 ? 4.938 41.406 3.248 1 33.75 490 GLU B CA 1
ATOM 7997 C C . GLU B 1 490 ? 3.938 41.875 2.189 1 33.75 490 GLU B C 1
ATOM 7999 O O . GLU B 1 490 ? 3.357 42.938 2.303 1 33.75 490 GLU B O 1
ATOM 8004 N N . VAL B 1 491 ? 4.008 41.719 0.966 1 30.8 491 VAL B N 1
ATOM 8005 C CA . VAL B 1 491 ? 3.01 42.469 0.21 1 30.8 491 VAL B CA 1
ATOM 8006 C C . VAL B 1 491 ? 1.617 42.188 0.769 1 30.8 491 VAL B C 1
ATOM 8008 O O . VAL B 1 491 ? 1.384 41.156 1.375 1 30.8 491 VAL B O 1
ATOM 8011 N N . ALA B 1 492 ? 0.648 43.219 0.527 1 30.45 492 ALA B N 1
ATOM 8012 C CA . ALA B 1 492 ? -0.752 43.625 0.577 1 30.45 492 ALA B CA 1
ATOM 8013 C C . ALA B 1 492 ? -1.681 42.438 0.312 1 30.45 492 ALA B C 1
ATOM 8015 O O . ALA B 1 492 ? -2.879 42.5 0.599 1 30.45 492 ALA B O 1
ATOM 8016 N N . TYR B 1 493 ? -1.34 41.625 -0.65 1 28.38 493 TYR B N 1
ATOM 8017 C CA . TYR B 1 493 ? -2.383 40.75 -1.163 1 28.38 493 TYR B CA 1
ATOM 8018 C C . TYR B 1 493 ? -2.758 39.688 -0.134 1 28.38 493 TYR B C 1
ATOM 8020 O O . TYR B 1 493 ? -2.373 38.531 -0.266 1 28.38 493 TYR B O 1
ATOM 8028 N N . ALA B 1 494 ? -2.379 39.719 1.061 1 32.12 494 ALA B N 1
ATOM 8029 C CA . ALA B 1 494 ? -2.869 39.031 2.258 1 32.12 494 ALA B CA 1
ATOM 8030 C C . ALA B 1 494 ? -4.395 38.938 2.252 1 32.12 494 ALA B C 1
ATOM 8032 O O . ALA B 1 494 ? -4.973 38.062 2.887 1 32.12 494 ALA B O 1
ATOM 8033 N N . ARG B 1 495 ? -5.133 40.062 2.021 1 31.88 495 ARG B N 1
ATOM 8034 C CA . ARG B 1 495 ? -6.551 40.25 2.307 1 31.88 495 ARG B CA 1
ATOM 8035 C C . ARG B 1 495 ? -7.406 39.312 1.453 1 31.88 495 ARG B C 1
ATOM 8037 O O . ARG B 1 495 ? -8.391 38.75 1.938 1 31.88 495 ARG B O 1
ATOM 8044 N N . THR B 1 496 ? -7.574 39.625 0.082 1 27.02 496 THR B N 1
ATOM 8045 C CA . THR B 1 496 ? -8.727 39.156 -0.683 1 27.02 496 THR B CA 1
ATOM 8046 C C . THR B 1 496 ? -8.539 37.688 -1.098 1 27.02 496 THR B C 1
ATOM 8048 O O . THR B 1 496 ? -9.453 36.875 -0.951 1 27.02 496 THR B O 1
ATOM 8051 N N . HIS B 1 497 ? -7.816 37.406 -2.266 1 27.56 497 HIS B N 1
ATOM 8052 C CA . HIS B 1 497 ? -7.988 36.281 -3.168 1 27.56 497 HIS B CA 1
ATOM 8053 C C . HIS B 1 497 ? -7.176 35.062 -2.703 1 27.56 497 HIS B C 1
ATOM 8055 O O . HIS B 1 497 ? -7 34.125 -3.451 1 27.56 497 HIS B O 1
ATOM 8061 N N . GLY B 1 498 ? -6.469 35.219 -1.713 1 29.14 498 GLY B N 1
ATOM 8062 C CA . GLY B 1 498 ? -5.562 34.156 -1.257 1 29.14 498 GLY B CA 1
ATOM 8063 C C . GLY B 1 498 ? -6.254 32.844 -0.986 1 29.14 498 GLY B C 1
ATOM 8064 O O . GLY B 1 498 ? -5.664 31.938 -0.406 1 29.14 498 GLY B O 1
ATOM 8065 N N . LYS B 1 499 ? -7.402 32.812 -1.375 1 30.88 499 LYS B N 1
ATOM 8066 C CA . LYS B 1 499 ? -8.398 31.812 -1.024 1 30.88 499 LYS B CA 1
ATOM 8067 C C . LYS B 1 499 ? -8.125 30.5 -1.746 1 30.88 499 LYS B C 1
ATOM 8069 O O . LYS B 1 499 ? -8.539 29.438 -1.285 1 30.88 499 LYS B O 1
ATOM 8074 N N . ILE B 1 500 ? -7.484 30.531 -2.893 1 27.44 500 ILE B N 1
ATOM 8075 C CA . ILE B 1 500 ? -7.746 29.375 -3.744 1 27.44 500 ILE B CA 1
ATOM 8076 C C . ILE B 1 500 ? -6.855 28.203 -3.314 1 27.44 500 ILE B C 1
ATOM 8078 O O . ILE B 1 500 ? -7.328 27.078 -3.178 1 27.44 500 ILE B O 1
ATOM 8082 N N . ILE B 1 501 ? -5.535 28.453 -3.453 1 30.47 501 ILE B N 1
ATOM 8083 C CA . ILE B 1 501 ? -4.719 27.25 -3.42 1 30.47 501 ILE B CA 1
ATOM 8084 C C . ILE B 1 501 ? -4.664 26.703 -1.995 1 30.47 501 ILE B C 1
ATOM 8086 O O . ILE B 1 501 ? -4.145 25.609 -1.764 1 30.47 501 ILE B O 1
ATOM 8090 N N . SER B 1 502 ? -4.84 27.594 -1.04 1 30.34 502 SER B N 1
ATOM 8091 C CA . SER B 1 502 ? -4.766 27.172 0.355 1 30.34 502 SER B CA 1
ATOM 8092 C C . SER B 1 502 ? -5.691 25.984 0.622 1 30.34 502 SER B C 1
ATOM 8094 O O . SER B 1 502 ? -5.867 25.578 1.771 1 30.34 502 SER B O 1
ATOM 8096 N N . ASN B 1 503 ? -6.637 25.969 -0.262 1 30.7 503 ASN B N 1
ATOM 8097 C CA . ASN B 1 503 ? -7.477 24.797 -0.029 1 30.7 503 ASN B CA 1
ATOM 8098 C C . ASN B 1 503 ? -6.668 23.5 -0.112 1 30.7 503 ASN B C 1
ATOM 8100 O O . ASN B 1 503 ? -6.523 22.922 -1.19 1 30.7 503 ASN B O 1
ATOM 8104 N N . ASN B 1 504 ? -5.488 23.516 0.536 1 32.09 504 ASN B N 1
ATOM 8105 C CA . ASN B 1 504 ? -4.492 22.5 0.864 1 32.09 504 ASN B CA 1
ATOM 8106 C C . ASN B 1 504 ? -5.129 21.125 1.015 1 32.09 504 ASN B C 1
ATOM 8108 O O . ASN B 1 504 ? -4.43 20.109 0.991 1 32.09 504 ASN B O 1
ATOM 8112 N N . VAL B 1 505 ? -6.312 21.234 1.456 1 32.44 505 VAL B N 1
ATOM 8113 C CA . VAL B 1 505 ? -7.102 20.016 1.557 1 32.44 505 VAL B CA 1
ATOM 8114 C C . VAL B 1 505 ? -7.184 19.344 0.191 1 32.44 505 VAL B C 1
ATOM 8116 O O . VAL B 1 505 ? -7.223 18.109 0.102 1 32.44 505 VAL B O 1
ATOM 8119 N N . LEU B 1 506 ? -7.191 20.219 -0.833 1 30.72 506 LEU B N 1
ATOM 8120 C CA . LEU B 1 506 ? -7.328 19.641 -2.162 1 30.72 506 LEU B CA 1
ATOM 8121 C C . LEU B 1 506 ? -6.047 18.922 -2.578 1 30.72 506 LEU B C 1
ATOM 8123 O O . LEU B 1 506 ? -6.094 17.875 -3.227 1 30.72 506 LEU B O 1
ATOM 8127 N N . PHE B 1 507 ? -4.918 19.625 -2.307 1 32.31 507 PHE B N 1
ATOM 8128 C CA . PHE B 1 507 ? -3.697 18.922 -2.658 1 32.31 507 PHE B CA 1
ATOM 8129 C C . PHE B 1 507 ? -3.572 17.625 -1.849 1 32.31 507 PHE B C 1
ATOM 8131 O O . PHE B 1 507 ? -3.199 16.578 -2.387 1 32.31 507 PHE B O 1
ATOM 8138 N N . CYS B 1 508 ? -3.791 17.75 -0.552 1 32.06 508 CYS B N 1
ATOM 8139 C CA . CYS B 1 508 ? -3.744 16.531 0.242 1 32.06 508 CYS B CA 1
ATOM 8140 C C . CYS B 1 508 ? -4.762 15.508 -0.262 1 32.06 508 CYS B C 1
ATOM 8142 O O . CYS B 1 508 ? -4.473 14.312 -0.325 1 32.06 508 CYS B O 1
ATOM 8144 N N . THR B 1 509 ? -5.953 16.078 -0.583 1 33.72 509 THR B N 1
ATOM 8145 C CA . THR B 1 509 ? -6.973 15.18 -1.125 1 33.72 509 THR B CA 1
ATOM 8146 C C . THR B 1 509 ? -6.594 14.711 -2.525 1 33.72 509 THR B C 1
ATOM 8148 O O . THR B 1 509 ? -6.855 13.562 -2.895 1 33.72 509 THR B O 1
ATOM 8151 N N . SER B 1 510 ? -6.027 15.602 -3.312 1 34.28 510 SER B N 1
ATOM 8152 C CA . SER B 1 510 ? -5.645 15.164 -4.652 1 34.28 510 SER B CA 1
ATOM 8153 C C . SER B 1 510 ? -4.477 14.188 -4.602 1 34.28 510 SER B C 1
ATOM 8155 O O . SER B 1 510 ? -4.445 13.211 -5.359 1 34.28 510 SER B O 1
ATOM 8157 N N . VAL B 1 511 ? -3.5 14.547 -3.881 1 34.88 511 VAL B N 1
ATOM 8158 C CA . VAL B 1 511 ? -2.416 13.578 -3.711 1 34.88 511 VAL B CA 1
ATOM 8159 C C . VAL B 1 511 ? -2.957 12.297 -3.082 1 34.88 511 VAL B C 1
ATOM 8161 O O . VAL B 1 511 ? -2.564 11.195 -3.469 1 34.88 511 VAL B O 1
ATOM 8164 N N . TYR B 1 512 ? -3.826 12.5 -2.098 1 33.38 512 TYR B N 1
ATOM 8165 C CA . TYR B 1 512 ? -4.477 11.336 -1.515 1 33.38 512 TYR B CA 1
ATOM 8166 C C . TYR B 1 512 ? -5.23 10.539 -2.576 1 33.38 512 TYR B C 1
ATOM 8168 O O . TYR B 1 512 ? -5.133 9.312 -2.631 1 33.38 512 TYR B O 1
ATOM 8176 N N . LEU B 1 513 ? -6.012 11.32 -3.312 1 33.97 513 LEU B N 1
ATOM 8177 C CA . LEU B 1 513 ? -6.758 10.633 -4.363 1 33.97 513 LEU B CA 1
ATOM 8178 C C . LEU B 1 513 ? -5.812 10.023 -5.391 1 33.97 513 LEU B C 1
ATOM 8180 O O . LEU B 1 513 ? -6.047 8.906 -5.863 1 33.97 513 LEU B O 1
ATOM 8184 N N . SER B 1 514 ? -4.812 10.781 -5.695 1 32.91 514 SER B N 1
ATOM 8185 C CA . SER B 1 514 ? -3.893 10.211 -6.68 1 32.91 514 SER B CA 1
ATOM 8186 C C . SER B 1 514 ? -3.121 9.031 -6.102 1 32.91 514 SER B C 1
ATOM 8188 O O . SER B 1 514 ? -2.887 8.039 -6.793 1 32.91 514 SER B O 1
ATOM 8190 N N . THR B 1 515 ? -2.582 9.172 -4.93 1 33.03 515 THR B N 1
ATOM 8191 C CA . THR B 1 515 ? -1.806 8.086 -4.332 1 33.03 515 THR B CA 1
ATOM 8192 C C . THR B 1 515 ? -2.678 6.855 -4.105 1 33.03 515 THR B C 1
ATOM 8194 O O . THR B 1 515 ? -2.236 5.727 -4.324 1 33.03 515 THR B O 1
ATOM 8197 N N . VAL B 1 516 ? -3.84 7.105 -3.492 1 34.88 516 VAL B N 1
ATOM 8198 C CA . VAL B 1 516 ? -4.77 6 -3.285 1 34.88 516 VAL B CA 1
ATOM 8199 C C . VAL B 1 516 ? -5.047 5.301 -4.613 1 34.88 516 VAL B C 1
ATOM 8201 O O . VAL B 1 516 ? -5.078 4.07 -4.68 1 34.88 516 VAL B O 1
ATOM 8204 N N . TYR B 1 517 ? -5.273 6.156 -5.629 1 33.81 517 TYR B N 1
ATOM 8205 C CA . TYR B 1 517 ? -5.547 5.562 -6.93 1 33.81 517 TYR B CA 1
ATOM 8206 C C . TYR B 1 517 ? -4.34 4.785 -7.441 1 33.81 517 TYR B C 1
ATOM 8208 O O . TYR B 1 517 ? -4.488 3.715 -8.039 1 33.81 517 TYR B O 1
ATOM 8216 N N . VAL B 1 518 ? -3.178 5.395 -7.27 1 34.66 518 VAL B N 1
ATOM 8217 C CA . VAL B 1 518 ? -1.973 4.688 -7.688 1 34.66 518 VAL B CA 1
ATOM 8218 C C . VAL B 1 518 ? -1.81 3.41 -6.867 1 34.66 518 VAL B C 1
ATOM 8220 O O . VAL B 1 518 ? -1.43 2.365 -7.402 1 34.66 518 VAL B O 1
ATOM 8223 N N . CYS B 1 519 ? -1.988 3.541 -5.527 1 35.5 519 CYS B N 1
ATOM 8224 C CA . CYS B 1 519 ? -1.854 2.357 -4.684 1 35.5 519 CYS B CA 1
ATOM 8225 C C . CYS B 1 519 ? -2.914 1.32 -5.027 1 35.5 519 CYS B C 1
ATOM 8227 O O . CYS B 1 519 ? -2.652 0.117 -4.977 1 35.5 519 CYS B O 1
ATOM 8229 N N . TYR B 1 520 ? -4.195 1.736 -5.312 1 35.25 520 TYR B N 1
ATOM 8230 C CA . TYR B 1 520 ? -5.211 0.779 -5.738 1 35.25 520 TYR B CA 1
ATOM 8231 C C . TYR B 1 520 ? -4.848 0.165 -7.086 1 35.25 520 TYR B C 1
ATOM 8233 O O . TYR B 1 520 ? -5.129 -1.01 -7.336 1 35.25 520 TYR B O 1
#

pLDDT: mean 80.79, std 17.71, range [27.02, 98.19]

Secondary structure (DSSP, 8-state):
-HHHHHHHHTSTTTTTSHHHHHHTS-HHHHHHHHHHS--PPTTGGGT--EE---HHHHHSTT--SEEEEEEEEEES-HHHHHHH-GGGGSS-GGG-PEEEEEEEETTS-HHHHHHHHHHHTTTTEEEEEEEEEES--PPPHHHHHHHHHHHHHHHHHHHHHHHH-------------HHHHHHHHHHHHHHHHHHHHHH--HHHHT-HHHHHHHTTSSTTHHHHTGGGGHHHHHHHHHHHHHH-----SHHHHHHHHHHHHHHHHHHHHHHHHHGGGHHHH--SHHHHHHHHHHHTTHHHHGGGTTTT-GGGS-GGG-SSGGGHHHHHHHHHHHHHHHHHHH--SHHHHHHHHHHHHHHHHHHHHHHHHHHT--SSGGG-SSHHHHHHHIIIIISSGGGTHHHHHHHHHHHHHHHSTTS-HHHHHHTHHHHHHHHHHHHHHHHHTTHHHHTTSS-TTTSTHHHHHHHHHHHHHHHHHHHHHHHHHHS---SSTTSSSTTSTT-HHHHHHHHHHHHHHHH-/-HHHHHHHHTSTTTTTSHHHHHHTS-HHHHHHHHHHS--PPTTGGGT--EE---HHHHHSTT--SEEEEEEEEEES-HHHHHHH-GGGGSS-GGG-PEEEEEEEETTS-HHHHHHHHHHHTTTTEEEEEEEEEES--PPPHHHHHHHHHHHHHHHHHHHHHHHH-------------HHHHHHHHHHHHHHHHHHHHHH--HHHHT-HHHHHHHTTSSTTHHHHTGGGGHHHHHHHHHHHHHH-----SHHHHHHHHHHHHHHHHHHHHHHHHHGGGHHHH--SHHHHHHHHHHHTTHHHHGGGTTTT-GGGS-GGG-SSGGGHHHHHHHHHHHHHHHHHHH--SHHHHHHHHHHHHHHHHHHHHHHHHHHT--SSGGG-SSHHHHHHHIIIIISSGGGTHHHHHHHHHHHHHHTSTTS-HHHHHHTHHHHHHHHHHHHHHHHHTTHHHHTTSS-TTTSTHHHHHHHHHHHHHHHHHHHHHHHHHHS---SSTTSSSTTSTT-HHHHHHHHHHHHHHHH-

Nearest PDB structures (foldseek):
  6rf0-assembly1_A  TM=2.050E-01  e=4.146E+00  Dokdonia eikasta
  8u1u-assembly1_A  TM=2.114E-01  e=9.123E+00  Homo sapiens
  4xtn-assembly1_D  TM=2.046E-01  e=8.752E+00  Dokdonia eikasta
  6rf0-assembly1_A  TM=2.026E-01  e=5.302E+00  Dokdonia eikasta
  8u1u-assembly1_A  TM=2.114E-01  e=8.032E+00  Homo sapiens

Sequence (1040 aa):
MDLMLQSIVSNPTIQGTSCARSLSGNRNNIFRMMDASGKFPSGFASGNLADLGSFDQCLGGPIHDSHYCTMLLTPKNQSLIRNIATYTHQVDFNVAQLLIGVCAPTECQPEQLRAVYQTAFDDWFNASVDSCQSAWTPLHPTQRTSLLLIGCWLILAFLFTLLLGFRISAPKAIKTCLTLATLKTIATLWVLLGHTYAIVEPHIVGLSLRFYEMRKGLMFCLISNAHVSVEIFFCVTGILIARKKVRRRLVTVILGIIARYIRLTLPALALLLLAPLFPITCNGPASLLIMKQRFLDCPHNWWAIPIHLNNFRPMREKCLPHLWYISADLQLFVIVWPLHVLIVRKRHRMVLISVVALIATAYIALETFLYNYAPCVMAGRNMHEIFRMSNEVYQRPIAHLPSVIIGYLCGCLCGSKMLDSQWLSKIRSELLILAVVSMSYSTFGGHPWISGAWDYTLRPFYPAFYAAIHRPLFALGISLIYLIQEHPCEVAYARTHGKIISNNVLFCTSVYLSTVYVCYMDLMLQSIVSNPTIQGTSCARSLSGNRNNIFRMMDASGKFPSGFASGNLADLGSFDQCLGGPIHDSHYCTMLLTPKNQSLIRNIATYTHQVDFNVAQLLIGVCAPTECQPEQLRAVYQTAFDDWFNASVDSCQSAWTPLHPTQRTSLLLIGCWLILAFLFTLLLGFRISAPKAIKTCLTLATLKTIATLWVLLGHTYAIVEPHIVGLSLRFYEMRKGLMFCLISNAHVSVEIFFCVTGILIARKKVRRRLVTVILGIIARYIRLTLPALALLLLAPLFPITCNGPASLLIMKQRFLDCPHNWWAIPIHLNNFRPMREKCLPHLWYISADLQLFVIVWPLHVLIVRKRHRMVLISVVALIATAYIALETFLYNYAPCVMAGRNMHEIFRMSNEVYQRPIAHLPSVIIGYLCGCLCGSKMLDSQWLSKIRSELLILAVVSMSYSTFGGHPWISGAWDYTLRPFYPAFYAAIHRPLFALGISLIYLIQEHPCEVAYARTHGKIISNNVLFCTSVYLSTVYVCY

InterPro domains:
  IPR002656 Acyltransferase 3 domain [PF01757] (183-484)
  IPR006621 Nose resistant-to-fluoxetine protein, N-terminal [PF20146] (20-115)
  IPR006621 Nose resistant-to-fluoxetine protein, N-terminal [SM00703] (16-134)
  IPR052728 Oxygen and lipid transport regulator [PTHR11161] (22-483)